Protein AF-A0A9D9CLN8-F1 (afdb_monomer_lite)

pLDDT: mean 80.8, std 20.3, range [22.86, 98.88]

Structure (mmCIF, N/CA/C/O backbone):
data_AF-A0A9D9CLN8-F1
#
_entry.id   AF-A0A9D9CLN8-F1
#
loop_
_atom_site.group_PDB
_atom_site.id
_atom_site.type_symbol
_atom_site.label_atom_id
_atom_site.label_alt_id
_atom_site.label_comp_id
_atom_site.label_asym_id
_atom_site.label_entity_id
_atom_site.label_seq_id
_atom_site.pdbx_PDB_ins_code
_atom_site.Cartn_x
_atom_site.Cartn_y
_atom_site.Cartn_z
_atom_site.occupancy
_atom_site.B_iso_or_equiv
_atom_site.auth_seq_id
_atom_site.auth_comp_id
_atom_site.auth_asym_id
_atom_site.auth_atom_id
_atom_site.pdbx_PDB_model_num
ATOM 1 N N . MET A 1 1 ? -18.831 -68.747 -17.736 1.00 33.06 1 MET A N 1
ATOM 2 C CA . MET A 1 1 ? -17.401 -68.556 -17.409 1.00 33.06 1 MET A CA 1
ATOM 3 C C . MET A 1 1 ? -17.123 -67.061 -17.407 1.00 33.06 1 MET A C 1
ATOM 5 O O . MET A 1 1 ? -17.499 -66.417 -18.375 1.00 33.06 1 MET A O 1
ATOM 9 N N . ASN A 1 2 ? -16.563 -66.554 -16.306 1.00 37.12 2 ASN A N 1
ATOM 10 C CA . ASN A 1 2 ? -15.906 -65.253 -16.075 1.00 37.12 2 ASN A CA 1
ATOM 11 C C . ASN A 1 2 ? -16.204 -64.160 -17.132 1.00 37.12 2 ASN A C 1
ATOM 13 O O . ASN A 1 2 ? -15.528 -64.079 -18.150 1.00 37.12 2 ASN A O 1
ATOM 17 N N . ASN A 1 3 ? -17.325 -63.445 -17.012 1.00 31.42 3 ASN A N 1
ATOM 18 C CA . ASN A 1 3 ? -17.490 -62.174 -16.275 1.00 31.42 3 ASN A CA 1
ATOM 19 C C . ASN A 1 3 ? -16.620 -61.030 -16.844 1.00 31.42 3 ASN A C 1
ATOM 21 O O . ASN A 1 3 ? -15.410 -61.078 -16.670 1.00 31.42 3 ASN A O 1
ATOM 25 N N . PHE A 1 4 ? -17.110 -60.059 -17.629 1.00 28.34 4 PHE A N 1
ATOM 26 C CA . PHE A 1 4 ? -18.235 -59.084 -17.549 1.00 28.34 4 PHE A CA 1
ATOM 27 C C . PHE A 1 4 ? -17.877 -57.681 -17.024 1.00 28.34 4 PHE A C 1
ATOM 29 O O . PHE A 1 4 ? -17.008 -57.492 -16.182 1.00 28.34 4 PHE A O 1
ATOM 36 N N . LEU A 1 5 ? -18.582 -56.697 -17.593 1.00 30.88 5 LEU A N 1
ATOM 37 C CA . LEU A 1 5 ? -18.352 -55.253 -17.513 1.00 30.88 5 LEU A CA 1
ATOM 38 C C . LEU A 1 5 ? -19.070 -54.535 -16.346 1.00 30.88 5 LEU A C 1
ATOM 40 O O . LEU A 1 5 ? -20.218 -54.840 -16.033 1.00 30.88 5 LEU A O 1
ATOM 44 N N . SER A 1 6 ? -18.473 -53.396 -15.960 1.00 28.83 6 SER A N 1
ATOM 45 C CA . SER A 1 6 ? -19.118 -52.096 -15.644 1.00 28.83 6 SER A CA 1
ATOM 46 C C . SER A 1 6 ? -19.529 -51.714 -14.203 1.00 28.83 6 SER A C 1
ATOM 48 O O . SER A 1 6 ? -20.026 -52.532 -13.441 1.00 28.83 6 SER A O 1
ATOM 50 N N . ARG A 1 7 ? -19.451 -50.382 -13.965 1.00 28.58 7 ARG A N 1
ATOM 51 C CA . ARG A 1 7 ? -20.122 -49.541 -12.933 1.00 28.58 7 ARG A CA 1
ATOM 52 C C . ARG A 1 7 ? -19.675 -49.715 -11.462 1.00 28.58 7 ARG A C 1
ATOM 54 O O . ARG A 1 7 ? -19.214 -50.778 -11.089 1.00 28.58 7 ARG A O 1
ATOM 61 N N . TRP A 1 8 ? -19.853 -48.739 -10.552 1.00 22.92 8 TRP A N 1
ATOM 62 C CA . TRP A 1 8 ? -19.712 -47.258 -10.600 1.00 22.92 8 TRP A CA 1
ATOM 63 C C . TRP A 1 8 ? -19.677 -46.722 -9.134 1.00 22.92 8 TRP A C 1
ATOM 65 O O . TRP A 1 8 ? -20.369 -47.284 -8.296 1.00 22.92 8 TRP A O 1
ATOM 75 N N . LEU A 1 9 ? -18.950 -45.622 -8.859 1.00 26.38 9 LEU A N 1
ATOM 76 C CA . LEU A 1 9 ? -18.976 -44.762 -7.638 1.00 26.38 9 LEU A CA 1
ATOM 77 C C . LEU A 1 9 ? -18.476 -45.245 -6.233 1.00 26.38 9 LEU A C 1
ATOM 79 O O . LEU A 1 9 ? -19.058 -46.114 -5.602 1.00 26.38 9 LEU A O 1
ATOM 83 N N . VAL A 1 10 ? -17.543 -44.433 -5.680 1.00 26.50 10 VAL A N 1
ATOM 84 C CA . VAL A 1 10 ? -17.602 -43.710 -4.365 1.00 26.50 10 VAL A CA 1
ATOM 85 C C . VAL A 1 10 ? -17.148 -44.364 -3.029 1.00 26.50 10 VAL A C 1
ATOM 87 O O . VAL A 1 10 ? -17.831 -45.212 -2.478 1.00 26.50 10 VAL A O 1
ATOM 90 N N . SER A 1 11 ? -16.123 -43.724 -2.408 1.00 23.53 11 SER A N 1
ATOM 91 C CA . SER A 1 11 ? -15.890 -43.532 -0.940 1.00 23.53 11 SER A CA 1
ATOM 92 C C . SER A 1 11 ? -15.492 -44.770 -0.085 1.00 23.53 11 SER A C 1
ATOM 94 O O . SER A 1 11 ? -16.080 -45.826 -0.234 1.00 23.53 11 SER A O 1
ATOM 96 N N . LYS A 1 12 ? -14.547 -44.737 0.884 1.00 24.41 12 LYS A N 1
ATOM 97 C CA . LYS A 1 12 ? -13.842 -43.636 1.598 1.00 24.41 12 LYS A CA 1
ATOM 98 C C . LYS A 1 12 ? -12.509 -44.113 2.244 1.00 24.41 12 LYS A C 1
ATOM 100 O O . LYS A 1 12 ? -12.398 -45.275 2.599 1.00 24.41 12 LYS A O 1
ATOM 105 N N . ALA A 1 13 ? -11.625 -43.153 2.552 1.00 22.86 13 ALA A N 1
ATOM 106 C CA . ALA A 1 13 ? -10.794 -43.053 3.777 1.00 22.86 13 ALA A CA 1
ATOM 107 C C . ALA A 1 13 ? -9.585 -44.000 4.101 1.00 22.86 13 ALA A C 1
ATOM 109 O O . ALA A 1 13 ? -9.766 -45.132 4.525 1.00 22.86 13 ALA A O 1
ATOM 110 N N . ILE A 1 14 ? -8.396 -43.360 4.194 1.00 23.66 14 ILE A N 1
ATOM 111 C CA . ILE A 1 14 ? -7.466 -43.321 5.369 1.00 23.66 14 ILE A CA 1
ATOM 112 C C . ILE A 1 14 ? -6.324 -44.380 5.546 1.00 23.66 14 ILE A C 1
ATOM 114 O O . ILE A 1 14 ? -6.579 -45.557 5.759 1.00 23.66 14 ILE A O 1
ATOM 118 N N . ASN A 1 15 ? -5.075 -43.858 5.665 1.00 23.31 15 ASN A N 1
ATOM 119 C CA . ASN A 1 15 ? -3.845 -44.394 6.330 1.00 23.31 15 ASN A CA 1
ATOM 120 C C . ASN A 1 15 ? -3.079 -45.606 5.706 1.00 23.31 15 ASN A C 1
ATOM 122 O O . ASN A 1 15 ? -3.702 -46.544 5.239 1.00 23.31 15 ASN A O 1
ATOM 126 N N . LEU A 1 16 ? -1.725 -45.715 5.705 1.00 23.11 16 LEU A N 1
ATOM 127 C CA . LEU A 1 16 ? -0.610 -44.880 6.235 1.00 23.11 16 LEU A CA 1
ATOM 128 C C . LEU A 1 16 ? 0.779 -45.279 5.624 1.00 23.11 16 LEU A C 1
ATOM 130 O O . LEU A 1 16 ? 0.944 -46.421 5.215 1.00 23.11 16 LEU A O 1
ATOM 134 N N . ARG A 1 17 ? 1.799 -44.401 5.762 1.00 25.66 17 ARG A N 1
ATOM 135 C CA . ARG A 1 17 ? 3.278 -44.590 5.578 1.00 25.66 17 ARG A CA 1
ATOM 136 C C . ARG A 1 17 ? 3.779 -44.741 4.123 1.00 25.66 17 ARG A C 1
ATOM 138 O O . ARG A 1 17 ? 3.348 -45.640 3.423 1.00 25.66 17 ARG A O 1
ATOM 145 N N . ILE A 1 18 ? 4.605 -43.850 3.550 1.00 24.05 18 ILE A N 1
ATOM 146 C CA . ILE A 1 18 ? 5.869 -43.171 3.957 1.00 24.05 18 ILE A CA 1
ATOM 147 C C . ILE A 1 18 ? 7.124 -44.042 3.767 1.00 24.05 18 ILE A C 1
ATOM 149 O O . ILE A 1 18 ? 7.389 -44.934 4.568 1.00 24.05 18 ILE A O 1
ATOM 153 N N . TRP A 1 19 ? 7.945 -43.642 2.792 1.00 24.20 19 TRP A N 1
ATOM 154 C CA . TRP A 1 19 ? 9.407 -43.519 2.895 1.00 24.20 19 TRP A CA 1
ATOM 155 C C . TRP A 1 19 ? 9.812 -42.186 2.247 1.00 24.20 19 TRP A C 1
ATOM 157 O O . TRP A 1 19 ? 9.083 -41.681 1.393 1.00 24.20 19 TRP A O 1
ATOM 167 N N . ALA A 1 20 ? 10.915 -41.581 2.691 1.00 24.14 20 ALA A N 1
ATOM 168 C CA . ALA A 1 20 ? 11.268 -40.200 2.358 1.00 24.14 20 ALA A CA 1
ATOM 169 C C . ALA A 1 20 ? 12.660 -40.078 1.725 1.00 24.14 20 ALA A C 1
ATOM 171 O O . ALA A 1 20 ? 13.578 -40.812 2.086 1.00 24.14 20 ALA A O 1
ATOM 172 N N . VAL A 1 21 ? 12.820 -39.081 0.853 1.00 25.17 21 VAL A N 1
ATOM 173 C CA . VAL A 1 21 ? 14.116 -38.500 0.482 1.00 25.17 21 VAL A CA 1
ATOM 174 C C . VAL A 1 21 ? 13.992 -36.993 0.672 1.00 25.17 21 VAL A C 1
ATOM 176 O O . VAL A 1 21 ? 13.176 -36.347 0.017 1.00 25.17 21 VAL A O 1
ATOM 179 N N . SER A 1 22 ? 14.764 -36.440 1.604 1.00 26.22 22 SER A N 1
ATOM 180 C CA . SER A 1 22 ? 14.750 -35.007 1.894 1.00 26.22 22 SER A CA 1
ATOM 181 C C . SER A 1 22 ? 15.539 -34.238 0.838 1.00 26.22 22 SER A C 1
ATOM 183 O O . SER A 1 22 ? 16.728 -34.491 0.657 1.00 26.22 22 SER A O 1
ATOM 185 N N . LEU A 1 23 ? 14.912 -33.236 0.223 1.00 26.94 23 LEU A N 1
ATOM 186 C CA . LEU A 1 23 ? 15.622 -32.120 -0.396 1.00 26.94 23 LEU A CA 1
ATOM 187 C C . LEU A 1 23 ? 15.247 -30.844 0.361 1.00 26.94 23 LEU A C 1
ATOM 189 O O . LEU A 1 23 ? 14.078 -30.632 0.683 1.00 26.94 23 LEU A O 1
ATOM 193 N N . CYS A 1 24 ? 16.240 -30.026 0.703 1.00 24.59 24 CYS A N 1
ATOM 194 C CA . CYS A 1 24 ? 16.043 -28.884 1.588 1.00 24.59 24 CYS A CA 1
ATOM 195 C C . CYS A 1 24 ? 15.228 -27.782 0.901 1.00 24.59 24 CYS A C 1
ATOM 197 O O . CYS A 1 24 ? 15.777 -26.981 0.146 1.00 24.59 24 CYS A O 1
ATOM 199 N N . ILE A 1 25 ? 13.934 -27.693 1.221 1.00 29.95 25 ILE A N 1
ATOM 200 C CA . ILE A 1 25 ? 13.166 -26.466 1.004 1.00 29.95 25 ILE A CA 1
ATOM 201 C C . ILE A 1 25 ? 13.734 -25.426 1.971 1.00 29.95 25 ILE A C 1
ATOM 203 O O . ILE A 1 25 ? 13.394 -25.407 3.154 1.00 29.95 25 ILE A O 1
ATOM 207 N N . GLY A 1 26 ? 14.632 -24.577 1.466 1.00 24.67 26 GLY A N 1
ATOM 208 C CA . GLY A 1 26 ? 14.982 -23.335 2.143 1.00 24.67 26 GLY A CA 1
ATOM 209 C C . GLY A 1 26 ? 13.697 -22.543 2.364 1.00 24.67 26 GLY A C 1
ATOM 210 O O . GLY A 1 26 ? 12.907 -22.378 1.435 1.00 24.67 26 GLY A O 1
ATOM 211 N N . SER A 1 27 ? 13.452 -22.120 3.601 1.00 23.98 27 SER A N 1
ATOM 212 C CA . SER A 1 27 ? 12.192 -21.500 3.997 1.00 23.98 27 SER A CA 1
ATOM 213 C C . SER A 1 27 ? 12.012 -20.153 3.302 1.00 23.98 27 SER A C 1
ATOM 215 O O . SER A 1 27 ? 12.505 -19.131 3.784 1.00 23.98 27 SER A O 1
ATOM 217 N N . ILE A 1 28 ? 11.288 -20.154 2.179 1.00 31.36 28 ILE A N 1
ATOM 218 C CA . ILE A 1 28 ? 10.730 -18.942 1.582 1.00 31.36 28 ILE A CA 1
ATOM 219 C C . ILE A 1 28 ? 9.778 -18.362 2.626 1.00 31.36 28 ILE A C 1
ATOM 221 O O . ILE A 1 28 ? 8.705 -18.912 2.874 1.00 31.36 28 ILE A O 1
ATOM 225 N N . GLY A 1 29 ? 10.218 -17.295 3.290 1.00 25.36 29 GLY A N 1
ATOM 226 C CA . GLY A 1 29 ? 9.421 -16.620 4.300 1.00 25.36 29 GLY A CA 1
ATOM 227 C C . GLY A 1 29 ? 8.135 -16.100 3.672 1.00 25.36 29 GLY A C 1
ATOM 228 O O . GLY A 1 29 ? 8.182 -15.291 2.746 1.00 25.36 29 GLY A O 1
ATOM 229 N N . LEU A 1 30 ? 6.993 -16.552 4.188 1.00 28.20 30 LEU A N 1
ATOM 230 C CA . LEU A 1 30 ? 5.719 -15.891 3.941 1.00 28.20 30 LEU A CA 1
ATOM 231 C C . LEU A 1 30 ? 5.838 -14.473 4.505 1.00 28.20 30 LEU A C 1
ATOM 233 O O . LEU A 1 30 ? 5.866 -14.292 5.720 1.00 28.20 30 LEU A O 1
ATOM 237 N N . LEU A 1 31 ? 5.956 -13.481 3.620 1.00 33.88 31 LEU A N 1
ATOM 238 C CA . LEU A 1 31 ? 5.944 -12.072 3.995 1.00 33.88 31 LEU A CA 1
ATOM 239 C C . LEU A 1 31 ? 4.564 -11.742 4.570 1.00 33.88 31 LEU A C 1
ATOM 241 O O . LEU A 1 31 ? 3.611 -11.515 3.826 1.00 33.88 31 LEU A O 1
ATOM 245 N N . SER A 1 32 ? 4.456 -11.752 5.899 1.00 38.44 32 SER A N 1
ATOM 246 C CA . SER A 1 32 ? 3.245 -11.352 6.605 1.00 38.44 32 SER A CA 1
ATOM 247 C C . SER A 1 32 ? 2.942 -9.889 6.297 1.00 38.44 32 SER A C 1
ATOM 249 O O . SER A 1 32 ? 3.705 -8.991 6.659 1.00 38.44 32 SER A O 1
ATOM 251 N N . ALA A 1 33 ? 1.817 -9.665 5.627 1.00 49.12 33 ALA A N 1
ATOM 252 C CA . ALA A 1 33 ? 1.210 -8.353 5.487 1.00 49.12 33 ALA A CA 1
ATOM 253 C C . ALA A 1 33 ? 0.881 -7.814 6.899 1.00 49.12 33 ALA A C 1
ATOM 255 O O . ALA A 1 33 ? 0.480 -8.593 7.767 1.00 49.12 33 ALA A O 1
ATOM 256 N N . GLN A 1 34 ? 1.114 -6.527 7.173 1.00 63.62 34 GLN A N 1
ATOM 257 C CA . GLN A 1 34 ? 0.982 -6.002 8.533 1.00 63.62 34 GLN A CA 1
ATOM 258 C C . GLN A 1 34 ? -0.494 -5.795 8.886 1.00 63.62 34 GLN A C 1
ATOM 260 O O . GLN A 1 34 ? -1.149 -4.892 8.377 1.00 63.62 34 GLN A O 1
ATOM 265 N N . GLU A 1 35 ? -1.024 -6.607 9.798 1.00 73.94 35 GLU A N 1
ATOM 266 C CA . GLU A 1 35 ? -2.395 -6.460 10.296 1.00 73.94 35 GLU A CA 1
ATOM 267 C C . GLU A 1 35 ? -2.472 -5.245 11.245 1.00 73.94 35 GLU A C 1
ATOM 269 O O . GLU A 1 35 ? -2.138 -5.336 12.427 1.00 73.94 35 GLU A O 1
ATOM 274 N N . TYR A 1 36 ? -2.868 -4.088 10.699 1.00 84.31 36 TYR A N 1
ATOM 275 C CA . TYR A 1 36 ? -3.127 -2.841 11.440 1.00 84.31 36 TYR A CA 1
ATOM 276 C C . TYR A 1 36 ? -4.446 -2.859 12.229 1.00 84.31 36 TYR A C 1
ATOM 278 O O . TYR A 1 36 ? -4.670 -2.002 13.066 1.00 84.31 36 TYR A O 1
ATOM 286 N N . CYS A 1 37 ? -5.347 -3.817 11.999 1.00 85.56 37 CYS A N 1
ATOM 287 C CA . CYS A 1 37 ? -6.514 -4.018 12.859 1.00 85.56 37 CYS A CA 1
ATOM 288 C C . CYS A 1 37 ? -6.660 -5.500 13.167 1.00 85.56 37 CYS A C 1
ATOM 290 O O . CYS A 1 37 ? -7.355 -6.231 12.465 1.00 85.56 37 CYS A O 1
ATOM 292 N N . LEU A 1 38 ? -6.002 -5.927 14.244 1.00 86.25 38 LEU A N 1
ATOM 293 C CA . LEU A 1 38 ? -6.093 -7.298 14.724 1.00 86.25 38 LEU A CA 1
ATOM 294 C C . LEU A 1 38 ? -7.551 -7.666 15.031 1.00 86.25 38 LEU A C 1
ATOM 296 O O . LEU A 1 38 ? -8.269 -6.932 15.721 1.00 86.25 38 LEU A O 1
ATOM 300 N N . THR A 1 39 ? -7.976 -8.829 14.548 1.00 81.00 39 THR A N 1
ATOM 301 C CA . THR A 1 39 ? -9.313 -9.397 14.825 1.00 81.00 39 THR A CA 1
ATOM 302 C C . THR A 1 39 ? -9.449 -9.993 16.233 1.00 81.00 39 THR A C 1
ATOM 304 O O . THR A 1 39 ? -10.561 -10.188 16.721 1.00 81.00 39 THR A O 1
ATOM 307 N N . LYS A 1 40 ? -8.327 -10.283 16.901 1.00 86.69 40 LYS A N 1
ATOM 308 C CA . LYS A 1 40 ? -8.239 -10.878 18.245 1.00 86.69 40 LYS A CA 1
ATOM 309 C C . LYS A 1 40 ? -6.872 -10.571 18.878 1.00 86.69 40 LYS A C 1
ATOM 311 O O . LYS A 1 40 ? -5.921 -10.328 18.131 1.00 86.69 40 LYS A O 1
ATOM 316 N N . PRO A 1 41 ? -6.720 -10.645 20.212 1.00 91.94 41 PRO A N 1
ATOM 317 C CA . PRO A 1 41 ? -5.407 -10.534 20.832 1.00 91.94 41 PRO A CA 1
ATOM 318 C C . PRO A 1 41 ? -4.495 -11.708 20.462 1.00 91.94 41 PRO A C 1
ATOM 320 O O . PRO A 1 41 ? -4.931 -12.828 20.186 1.00 91.94 41 PRO A O 1
ATOM 323 N N . PHE A 1 42 ? -3.196 -11.449 20.554 1.00 93.44 42 PHE A N 1
ATOM 324 C CA . PHE A 1 42 ? -2.137 -12.453 20.569 1.00 93.44 42 PHE A CA 1
ATOM 325 C C . PHE A 1 42 ? -1.246 -12.224 21.797 1.00 93.44 42 PHE A C 1
ATOM 327 O O . PHE A 1 42 ? -1.518 -11.346 22.617 1.00 93.44 42 PHE A O 1
ATOM 334 N N . GLY A 1 43 ? -0.178 -13.005 21.939 1.00 96.50 43 GLY A N 1
ATOM 335 C CA . GLY A 1 43 ? 0.754 -12.872 23.054 1.00 96.50 43 GLY A CA 1
ATOM 336 C C . GLY A 1 43 ? 0.189 -13.371 24.384 1.00 96.50 43 GLY A C 1
ATOM 337 O O . GLY A 1 43 ? -0.691 -14.228 24.410 1.00 96.50 43 GLY A O 1
ATOM 338 N N . TYR A 1 44 ? 0.685 -12.839 25.501 1.00 97.12 44 TYR A N 1
ATOM 339 C CA . TYR A 1 44 ? 0.230 -13.254 26.836 1.00 97.12 44 TYR A CA 1
ATOM 340 C C . TYR A 1 44 ? -1.255 -12.925 27.095 1.00 97.12 44 TYR A C 1
ATOM 342 O O . TYR A 1 44 ? -1.938 -13.687 27.767 1.00 97.12 44 TYR A O 1
ATOM 350 N N . GLY A 1 45 ? -1.793 -11.853 26.503 1.00 96.56 45 GLY A N 1
ATOM 351 C CA . GLY A 1 45 ? -3.221 -11.511 26.544 1.00 96.56 45 GLY A CA 1
ATOM 352 C C . GLY A 1 45 ? -4.120 -12.260 25.550 1.00 96.56 45 GLY A C 1
ATOM 353 O O . GLY A 1 45 ? -5.298 -11.924 25.454 1.00 96.56 45 GLY A O 1
ATOM 354 N N . ALA A 1 46 ? -3.618 -13.263 24.812 1.00 96.00 46 ALA A N 1
ATOM 355 C CA . ALA A 1 46 ? -4.366 -13.968 23.754 1.00 96.00 46 ALA A CA 1
ATOM 356 C C . ALA A 1 46 ? -5.687 -14.630 24.206 1.00 96.00 46 ALA A C 1
ATOM 358 O O . ALA A 1 46 ? -6.535 -14.941 23.373 1.00 96.00 46 ALA A O 1
ATOM 359 N N . SER A 1 47 ? -5.871 -14.844 25.511 1.00 96.12 47 SER A N 1
ATOM 360 C CA . SER A 1 47 ? -7.098 -15.397 26.101 1.00 96.12 47 SER A CA 1
ATOM 361 C C . SER A 1 47 ? -8.236 -14.374 26.259 1.00 96.12 47 SER A C 1
ATOM 363 O O . SER A 1 47 ? -9.329 -14.755 26.677 1.00 96.12 47 SER A O 1
ATOM 365 N N . ALA A 1 48 ? -8.009 -13.082 25.986 1.00 96.62 48 ALA A N 1
ATOM 366 C CA . ALA A 1 48 ? -9.039 -12.056 26.133 1.00 96.62 48 ALA A CA 1
ATOM 367 C C . ALA A 1 48 ? -10.061 -12.089 24.976 1.00 96.62 48 ALA A C 1
ATOM 369 O O . ALA A 1 48 ? -9.718 -12.086 23.797 1.00 96.62 48 ALA A O 1
ATOM 370 N N . THR A 1 49 ? -11.340 -12.081 25.337 1.00 95.50 49 THR A N 1
ATOM 371 C CA . THR A 1 49 ? -12.517 -12.049 24.446 1.00 95.50 49 THR A CA 1
ATOM 372 C C . THR A 1 49 ? -13.459 -10.876 24.756 1.00 95.50 49 THR A C 1
ATOM 374 O O . THR A 1 49 ? -14.311 -10.532 23.937 1.00 95.50 49 THR A O 1
ATOM 377 N N . GLY A 1 50 ? -13.290 -10.232 25.917 1.00 96.75 50 GLY A N 1
ATOM 378 C CA . GLY A 1 50 ? -14.033 -9.045 26.331 1.00 96.75 50 GLY A CA 1
ATOM 379 C C . GLY A 1 50 ? -15.531 -9.313 26.447 1.00 96.75 50 GLY A C 1
ATOM 380 O O . GLY A 1 50 ? -15.965 -10.245 27.124 1.00 96.75 50 GLY A O 1
ATOM 381 N N . GLY A 1 51 ? -16.325 -8.487 25.770 1.00 92.62 51 GLY A N 1
ATOM 382 C CA . GLY A 1 51 ? -17.769 -8.659 25.633 1.00 92.62 51 GLY A CA 1
ATOM 383 C C . GLY A 1 51 ? -18.204 -9.740 24.644 1.00 92.62 51 GLY A C 1
ATOM 384 O O . GLY A 1 51 ? -19.376 -10.117 24.653 1.00 92.62 51 GLY A O 1
ATOM 385 N N . GLY A 1 52 ? -17.298 -10.225 23.787 1.00 88.19 52 GLY A N 1
ATOM 386 C CA . GLY A 1 52 ? -17.655 -11.033 22.621 1.00 88.19 52 GLY A CA 1
ATOM 387 C C . GLY A 1 52 ? -18.712 -10.339 21.753 1.00 88.19 52 GLY A C 1
ATOM 388 O O . GLY A 1 52 ? -18.680 -9.126 21.570 1.00 88.19 52 GLY A O 1
ATOM 389 N N . ASN A 1 53 ? -19.688 -11.110 21.273 1.00 82.75 53 ASN A N 1
ATOM 390 C CA . ASN A 1 53 ? -20.742 -10.643 20.364 1.00 82.75 53 ASN A CA 1
ATOM 391 C C . ASN A 1 53 ? -21.959 -10.040 21.107 1.00 82.75 53 ASN A C 1
ATOM 393 O O . ASN A 1 53 ? -23.096 -10.188 20.655 1.00 82.75 53 ASN A O 1
ATOM 397 N N . ALA A 1 54 ? -21.761 -9.437 22.283 1.00 89.12 54 ALA A N 1
ATOM 398 C CA . ALA A 1 54 ? -22.838 -8.746 22.993 1.00 89.12 54 ALA A CA 1
ATOM 399 C C . ALA A 1 54 ? -23.228 -7.458 22.247 1.00 89.12 54 ALA A C 1
ATOM 401 O O . ALA A 1 54 ? -22.355 -6.722 21.796 1.00 89.12 54 ALA A O 1
ATOM 402 N N . THR A 1 55 ? -24.527 -7.165 22.134 1.00 87.56 55 THR A N 1
ATOM 403 C CA . THR A 1 55 ? -25.013 -5.949 21.460 1.00 87.56 55 THR A CA 1
ATOM 404 C C . THR A 1 55 ? -24.415 -4.688 22.106 1.00 87.56 55 THR A C 1
ATOM 406 O O . THR A 1 55 ? -24.473 -4.574 23.337 1.00 87.56 55 THR A O 1
ATOM 409 N N . PRO A 1 56 ? -23.869 -3.739 21.321 1.00 94.06 56 PRO A N 1
ATOM 410 C CA . PRO A 1 56 ? -23.325 -2.492 21.844 1.00 94.06 56 PRO A CA 1
ATOM 411 C C . PRO A 1 56 ? -24.297 -1.706 22.726 1.00 94.06 56 PRO A C 1
ATOM 413 O O . PRO A 1 56 ? -25.458 -1.491 22.381 1.00 94.06 56 PRO A O 1
ATOM 416 N N . THR A 1 57 ? -23.791 -1.220 23.857 1.00 98.25 57 THR A N 1
ATOM 417 C CA . THR A 1 57 ? -24.382 -0.103 24.600 1.00 98.25 57 THR A CA 1
ATOM 418 C C . THR A 1 57 ? -23.643 1.170 24.199 1.00 98.25 57 THR A C 1
ATOM 420 O O . THR A 1 57 ? -22.464 1.319 24.522 1.00 98.25 57 THR A O 1
ATOM 423 N N . LEU A 1 58 ? -24.323 2.070 23.490 1.00 97.81 58 LEU A N 1
ATOM 424 C CA . LEU A 1 58 ? -23.813 3.411 23.190 1.00 97.81 58 LEU A CA 1
ATOM 425 C C . LEU A 1 58 ? -23.879 4.280 24.455 1.00 97.81 58 LEU A C 1
ATOM 427 O O . LEU A 1 58 ? -24.831 4.139 25.225 1.00 97.81 58 LEU A O 1
ATOM 431 N N . VAL A 1 59 ? -22.875 5.132 24.682 1.00 98.44 59 VAL A N 1
ATOM 432 C CA . VAL A 1 59 ? -22.795 6.041 25.843 1.00 98.44 59 VAL A CA 1
ATOM 433 C C . VAL A 1 59 ? -22.143 7.375 25.458 1.00 98.44 59 VAL A C 1
ATOM 435 O O . VAL A 1 59 ? -21.095 7.378 24.805 1.00 98.44 59 VAL A O 1
ATOM 438 N N . ASP A 1 60 ? -22.708 8.502 25.899 1.00 97.75 60 ASP A N 1
ATOM 439 C CA . ASP A 1 60 ? -22.111 9.841 25.719 1.00 97.75 60 ASP A CA 1
ATOM 440 C C . ASP A 1 60 ? -21.936 10.646 27.022 1.00 97.75 60 ASP A C 1
ATOM 442 O O . ASP A 1 60 ? -21.344 11.728 27.008 1.00 97.75 60 ASP A O 1
ATOM 446 N N . THR A 1 61 ? -22.307 10.073 28.176 1.00 98.19 61 THR A N 1
ATOM 447 C CA . THR A 1 61 ? -22.071 10.672 29.505 1.00 98.19 61 THR A CA 1
ATOM 448 C C . THR A 1 61 ? -21.276 9.786 30.477 1.00 98.19 61 THR A C 1
ATOM 450 O O . THR A 1 61 ? -21.282 8.556 30.400 1.00 98.19 61 THR A O 1
ATOM 453 N N . GLU A 1 62 ? -20.639 10.413 31.480 1.00 97.94 62 GLU A N 1
ATOM 454 C CA . GLU A 1 62 ? -19.965 9.737 32.609 1.00 97.94 62 GLU A CA 1
ATOM 455 C C . GLU A 1 62 ? -20.909 8.775 33.356 1.00 97.94 62 GLU A C 1
ATOM 457 O O . GLU A 1 62 ? -20.508 7.676 33.750 1.00 97.94 62 GLU A O 1
ATOM 462 N N . SER A 1 63 ? -22.179 9.166 33.521 1.00 97.88 63 SER A N 1
ATOM 463 C CA . SER A 1 63 ? -23.186 8.369 34.229 1.00 97.88 63 SER A CA 1
ATOM 464 C C . SER A 1 63 ? -23.570 7.107 33.455 1.00 97.88 63 SER A C 1
ATOM 466 O O . SER A 1 63 ? -23.624 6.021 34.040 1.00 97.88 63 SER A O 1
ATOM 468 N N . GLU A 1 64 ? -23.772 7.213 32.141 1.00 98.50 64 GLU A N 1
ATOM 469 C CA . GLU A 1 64 ? -24.056 6.065 31.278 1.00 98.50 64 GLU A CA 1
ATOM 470 C C . GLU A 1 64 ? -22.860 5.125 31.163 1.00 98.50 64 GLU A C 1
ATOM 472 O O . GLU A 1 64 ? -23.032 3.916 31.312 1.00 98.50 64 GLU A O 1
ATOM 477 N N . LEU A 1 65 ? -21.652 5.661 30.959 1.00 98.50 65 LEU A N 1
ATOM 478 C CA . LEU A 1 65 ? -20.419 4.875 30.886 1.00 98.50 65 LEU A CA 1
ATOM 479 C C . LEU A 1 65 ? -20.184 4.089 32.182 1.00 98.50 65 LEU A C 1
ATOM 481 O O . LEU A 1 65 ? -19.952 2.880 32.129 1.00 98.50 65 LEU A O 1
ATOM 485 N N . THR A 1 66 ? -20.329 4.739 33.340 1.00 97.19 66 THR A N 1
ATOM 486 C CA . THR A 1 66 ? -20.247 4.075 34.653 1.00 97.19 66 THR A CA 1
ATOM 487 C C . THR A 1 66 ? -21.315 2.983 34.776 1.00 97.19 66 THR A C 1
ATOM 489 O O . THR A 1 66 ? -20.993 1.827 35.049 1.00 97.19 66 THR A O 1
ATOM 492 N N . THR A 1 67 ? -22.576 3.305 34.470 1.00 97.69 67 THR A N 1
ATOM 493 C CA . THR A 1 67 ? -23.704 2.356 34.522 1.00 97.69 67 THR A CA 1
ATOM 494 C C . THR A 1 67 ? -23.526 1.177 33.557 1.00 97.69 67 THR A C 1
ATOM 496 O O . THR A 1 67 ? -23.966 0.063 33.840 1.00 97.69 67 THR A O 1
ATOM 499 N N . ALA A 1 68 ? -22.892 1.388 32.403 1.00 98.00 68 ALA A N 1
ATOM 500 C CA . ALA A 1 68 ? -22.596 0.341 31.436 1.00 98.00 68 ALA A CA 1
ATOM 501 C C . ALA A 1 68 ? -21.474 -0.579 31.936 1.00 98.00 68 ALA A C 1
ATOM 503 O O . ALA A 1 68 ? -21.633 -1.797 31.874 1.00 98.00 68 ALA A O 1
ATOM 504 N N . LEU A 1 69 ? -20.390 -0.017 32.482 1.00 97.00 69 LEU A N 1
ATOM 505 C CA . LEU A 1 69 ? -19.246 -0.755 33.037 1.00 97.00 69 LEU A CA 1
ATOM 506 C C . LEU A 1 69 ? -19.603 -1.557 34.302 1.00 97.00 69 LEU A C 1
ATOM 508 O O . LEU A 1 69 ? -19.054 -2.638 34.516 1.00 97.00 69 LEU A O 1
ATOM 512 N N . GLU A 1 70 ? -20.537 -1.072 35.125 1.00 94.25 70 GLU A N 1
ATOM 513 C CA . GLU A 1 70 ? -20.957 -1.744 36.364 1.00 94.25 70 GLU A CA 1
ATOM 514 C C . GLU A 1 70 ? -21.979 -2.883 36.169 1.00 94.25 70 GLU A C 1
ATOM 516 O O . GLU A 1 70 ? -22.223 -3.643 37.108 1.00 94.25 70 GLU A O 1
ATOM 521 N N . LYS A 1 71 ? -22.544 -3.092 34.970 1.00 94.31 71 LYS A N 1
ATOM 522 C CA . LYS A 1 71 ? -23.442 -4.239 34.699 1.00 94.31 71 LYS A CA 1
ATOM 523 C C . LYS A 1 71 ? -22.716 -5.593 34.819 1.00 94.31 71 LYS A C 1
ATOM 525 O O . LYS A 1 71 ? -21.503 -5.694 34.656 1.00 94.31 71 LYS A O 1
ATOM 530 N N . SER A 1 72 ? -23.481 -6.662 35.052 1.00 93.75 72 SER A N 1
ATOM 531 C CA . SER A 1 72 ? -23.017 -8.061 35.042 1.00 93.75 72 SER A CA 1
ATOM 532 C C . SER A 1 72 ? -23.324 -8.765 33.704 1.00 93.75 72 SER A C 1
ATOM 534 O O . SER A 1 72 ? -23.997 -8.206 32.840 1.00 93.75 72 SER A O 1
ATOM 536 N N . GLY A 1 73 ? -22.759 -9.958 33.468 1.00 94.19 73 GLY A N 1
ATOM 537 C CA . GLY A 1 73 ? -22.804 -10.658 32.165 1.00 94.19 73 GLY A CA 1
ATOM 538 C C . GLY A 1 73 ? -21.624 -10.288 31.255 1.00 94.19 73 GLY A C 1
ATOM 539 O O . GLY A 1 73 ? -20.558 -9.967 31.783 1.00 94.19 73 GLY A O 1
ATOM 540 N N . SER A 1 74 ? -21.826 -10.258 29.933 1.00 96.31 74 SER A N 1
ATOM 541 C CA . SER A 1 74 ? -20.862 -9.737 28.941 1.00 96.31 74 SER A CA 1
ATOM 542 C C . SER A 1 74 ? -21.328 -8.394 28.358 1.00 96.31 74 SER A C 1
ATOM 544 O O . SER A 1 74 ? -22.533 -8.175 28.235 1.00 96.31 74 SER A O 1
ATOM 546 N N . ARG A 1 75 ? -20.400 -7.491 28.008 1.00 97.56 75 ARG A N 1
ATOM 547 C CA . ARG A 1 7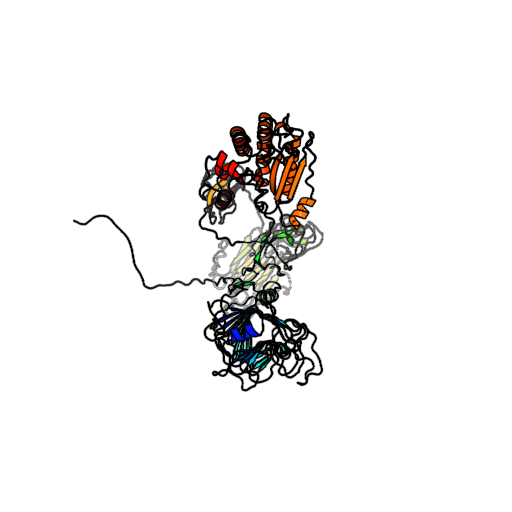5 ? -20.687 -6.111 27.546 1.00 97.56 75 ARG A CA 1
ATOM 548 C C . ARG A 1 75 ? -19.848 -5.699 26.339 1.00 97.56 75 ARG A C 1
ATOM 550 O O . ARG A 1 75 ? -18.628 -5.760 26.427 1.00 97.56 75 ARG A O 1
ATOM 557 N N . VAL A 1 76 ? -20.466 -5.139 25.301 1.00 97.62 76 VAL A N 1
ATOM 558 C CA . VAL A 1 76 ? -19.788 -4.194 24.394 1.00 97.62 76 VAL A CA 1
ATOM 559 C C . VAL A 1 76 ? -20.305 -2.794 24.722 1.00 97.62 76 VAL A C 1
ATOM 561 O O . VAL A 1 76 ? -21.511 -2.600 24.870 1.00 97.62 76 VAL A O 1
ATOM 564 N N . ILE A 1 77 ? -19.400 -1.835 24.899 1.00 98.75 77 ILE A N 1
ATOM 565 C CA . ILE A 1 77 ? -19.695 -0.445 25.269 1.00 98.75 77 ILE A CA 1
ATOM 566 C C . ILE A 1 77 ? -18.976 0.450 24.265 1.00 98.75 77 ILE A C 1
ATOM 568 O O . ILE A 1 77 ? -17.781 0.253 24.048 1.00 98.75 77 ILE A O 1
ATOM 572 N N . ILE A 1 78 ? -19.673 1.413 23.662 1.00 98.25 78 ILE A N 1
ATOM 573 C CA . ILE A 1 78 ? -19.098 2.311 22.652 1.00 98.25 78 ILE A CA 1
ATOM 574 C C . ILE A 1 78 ? -19.333 3.759 23.067 1.00 98.25 78 ILE A C 1
ATOM 576 O O . ILE A 1 78 ? -20.471 4.208 23.181 1.00 98.25 78 ILE A O 1
ATOM 580 N N . ILE A 1 79 ? -18.237 4.482 23.281 1.00 98.75 79 ILE A N 1
ATOM 581 C CA . ILE A 1 79 ? -18.230 5.914 23.582 1.00 98.75 79 ILE A CA 1
ATOM 582 C C . ILE A 1 79 ? -18.560 6.681 22.293 1.00 98.75 79 ILE A C 1
ATOM 584 O O . ILE A 1 79 ? -17.783 6.645 21.332 1.00 98.75 79 ILE A O 1
ATOM 588 N N . THR A 1 80 ? -19.714 7.351 22.263 1.00 97.50 80 THR A N 1
ATOM 589 C CA . THR A 1 80 ? -20.236 8.051 21.077 1.00 97.50 80 THR A CA 1
ATOM 590 C C . THR A 1 80 ? -19.945 9.550 21.053 1.00 97.50 80 THR A C 1
ATOM 592 O O . THR A 1 80 ? -19.921 10.132 19.967 1.00 97.50 80 THR A O 1
ATOM 595 N N . ASP A 1 81 ? -19.632 10.172 22.193 1.00 98.00 81 ASP A N 1
ATOM 596 C CA . ASP A 1 81 ? -19.043 11.518 22.244 1.00 98.00 81 ASP A CA 1
ATOM 597 C C . ASP A 1 81 ? -17.959 11.657 23.333 1.00 98.00 81 ASP A C 1
ATOM 599 O O . ASP A 1 81 ? -17.656 10.707 24.049 1.00 98.00 81 ASP A O 1
ATOM 603 N N . ASN A 1 82 ? -17.312 12.821 23.423 1.00 98.56 82 ASN A N 1
ATOM 604 C CA . ASN A 1 82 ? -16.241 13.098 24.379 1.00 98.56 82 ASN A CA 1
ATOM 605 C C . ASN A 1 82 ? -16.766 13.166 25.821 1.00 98.56 82 ASN A C 1
ATOM 607 O O . ASN A 1 82 ? -17.308 14.186 26.250 1.00 98.56 82 ASN A O 1
ATOM 611 N N . ILE A 1 83 ? -16.522 12.114 26.599 1.00 98.69 83 ILE A N 1
ATOM 612 C CA . ILE A 1 83 ? -16.921 12.041 28.006 1.00 98.69 83 ILE A CA 1
ATOM 613 C C . ILE A 1 83 ? -15.835 12.675 28.875 1.00 98.69 83 ILE A C 1
ATOM 615 O O . ILE A 1 83 ? -14.711 12.178 28.958 1.00 98.69 83 ILE A O 1
ATOM 619 N N . THR A 1 84 ? -16.186 13.753 29.575 1.00 98.44 84 THR A N 1
ATOM 620 C CA . THR A 1 84 ? -15.379 14.262 30.693 1.00 98.44 84 THR A CA 1
ATOM 621 C C . THR A 1 84 ? -15.835 13.584 31.980 1.00 98.44 84 THR A C 1
ATOM 623 O O . THR A 1 84 ? -17.033 13.568 32.254 1.00 98.44 84 THR A O 1
ATOM 626 N N . VAL A 1 85 ? -14.900 13.031 32.755 1.00 96.81 85 VAL A N 1
ATOM 627 C CA . VAL A 1 85 ? -15.173 12.395 34.053 1.00 96.81 85 VAL A CA 1
ATOM 628 C C . VAL A 1 85 ? -14.713 13.277 35.211 1.00 96.81 85 VAL A C 1
ATOM 630 O O . VAL A 1 85 ? -13.688 13.959 35.137 1.00 96.81 85 VAL A O 1
ATOM 633 N N . SER A 1 86 ? -15.485 13.254 36.291 1.00 90.25 86 SER A N 1
ATOM 634 C CA . SER A 1 86 ? -15.267 14.015 37.523 1.00 90.25 86 SER A CA 1
ATOM 635 C C . SER A 1 86 ? -14.101 13.490 38.368 1.00 90.25 86 SER A C 1
ATOM 637 O O . SER A 1 86 ? -13.463 14.250 39.098 1.00 90.25 86 SER A O 1
ATOM 639 N N . SER A 1 87 ? -13.841 12.182 38.293 1.00 93.69 87 SER A N 1
ATOM 640 C CA . SER A 1 87 ? -12.789 11.472 39.027 1.00 93.69 87 SER A CA 1
ATOM 641 C C . SER A 1 87 ? -12.539 10.084 38.420 1.00 93.69 87 SER A C 1
ATOM 643 O O . SER A 1 87 ? -13.260 9.648 37.524 1.00 93.69 87 SER A O 1
ATOM 645 N N . GLN A 1 88 ? -11.514 9.371 38.897 1.00 95.25 88 GLN A N 1
ATOM 646 C CA . GLN A 1 88 ? -11.185 8.031 38.401 1.00 95.25 88 GLN A CA 1
ATOM 647 C C . GLN A 1 88 ? -12.295 7.005 38.718 1.00 95.25 88 GLN A C 1
ATOM 649 O O . GLN A 1 88 ? -12.468 6.596 39.871 1.00 95.25 88 GLN A O 1
ATOM 654 N N . MET A 1 89 ? -12.989 6.520 37.684 1.00 96.12 89 MET A N 1
ATOM 655 C CA . MET A 1 89 ? -14.014 5.470 37.781 1.00 96.12 89 MET A CA 1
ATOM 656 C C . MET A 1 89 ? -13.414 4.141 38.272 1.00 96.12 89 MET A C 1
ATOM 658 O O . MET A 1 89 ? -12.324 3.757 37.844 1.00 96.12 89 MET A O 1
ATOM 662 N N . SER A 1 90 ? -14.130 3.387 39.116 1.00 95.19 90 SER A N 1
ATOM 663 C CA . SER A 1 90 ? -13.664 2.089 39.639 1.00 95.19 90 SER A CA 1
ATOM 664 C C . SER A 1 90 ? -14.484 0.916 39.093 1.00 95.19 90 SER A C 1
ATOM 666 O O . SER A 1 90 ? -15.503 0.534 39.665 1.00 95.19 90 SER A O 1
ATOM 668 N N . VAL A 1 91 ? -14.002 0.310 38.007 1.00 97.19 91 VAL A N 1
ATOM 669 C CA . VAL A 1 91 ? -14.658 -0.822 37.335 1.00 97.19 91 VAL A CA 1
ATOM 670 C C . VAL A 1 91 ? -14.319 -2.125 38.058 1.00 97.19 91 VAL A C 1
ATOM 672 O O . VAL A 1 91 ? -13.146 -2.438 38.260 1.00 97.19 91 VAL A O 1
ATOM 675 N N . LYS A 1 92 ? -15.342 -2.889 38.456 1.00 96.38 92 LYS A N 1
ATOM 676 C CA . LYS A 1 92 ? -15.201 -4.121 39.266 1.00 96.38 92 LYS A CA 1
ATOM 677 C C . LYS A 1 92 ? -15.799 -5.373 38.614 1.00 96.38 92 LYS A C 1
ATOM 679 O O . LYS A 1 92 ? -15.710 -6.454 39.186 1.00 96.38 92 LYS A O 1
ATOM 684 N N . ASN A 1 93 ? -16.390 -5.235 37.426 1.00 95.38 93 ASN A N 1
ATOM 685 C CA . ASN A 1 93 ? -16.925 -6.337 36.631 1.00 95.38 93 ASN A CA 1
ATOM 686 C C . ASN A 1 93 ? -16.091 -6.501 35.350 1.00 95.38 93 ASN A C 1
ATOM 688 O O . ASN A 1 93 ? -15.900 -5.543 34.607 1.00 95.38 93 ASN A O 1
ATOM 692 N N . GLY A 1 94 ? -15.586 -7.717 35.108 1.00 95.19 94 GLY A N 1
ATOM 693 C CA . GLY A 1 94 ? -14.799 -8.077 33.917 1.00 95.19 94 GLY A CA 1
ATOM 694 C C . GLY A 1 94 ? -15.662 -8.273 32.664 1.00 95.19 94 GLY A C 1
ATOM 695 O O . GLY A 1 94 ? -16.703 -7.638 32.548 1.00 95.19 94 GLY A O 1
ATOM 696 N N . ASN A 1 95 ? -15.290 -9.179 31.753 1.00 97.50 95 ASN A N 1
ATOM 697 C CA . ASN A 1 95 ? -16.103 -9.581 30.583 1.00 97.50 95 ASN A CA 1
ATOM 698 C C . ASN A 1 95 ? -16.676 -8.396 29.772 1.00 97.50 95 ASN A C 1
ATOM 700 O O . ASN A 1 95 ? -17.876 -8.350 29.478 1.00 97.50 95 ASN A O 1
ATOM 704 N N . PHE A 1 96 ? -15.846 -7.400 29.454 1.00 98.44 96 PHE A N 1
ATOM 705 C CA . PHE A 1 96 ? -16.277 -6.240 28.671 1.00 98.44 96 PHE A CA 1
ATOM 706 C C . PHE A 1 96 ? -15.299 -5.874 27.557 1.00 98.44 96 PHE A C 1
ATOM 708 O O . PHE A 1 96 ? -14.092 -6.067 27.686 1.00 98.44 96 PHE A O 1
ATOM 715 N N . THR A 1 97 ? -15.852 -5.332 26.476 1.00 98.56 97 THR A N 1
ATOM 716 C CA . THR A 1 97 ? -15.145 -4.613 25.418 1.00 98.56 97 THR A CA 1
ATOM 717 C C . THR A 1 97 ? -15.567 -3.151 25.504 1.00 98.56 97 THR A C 1
ATOM 719 O O . THR A 1 97 ? -16.748 -2.851 25.327 1.00 98.56 97 THR A O 1
ATOM 722 N N . LEU A 1 98 ? -14.629 -2.248 25.784 1.00 98.75 98 LEU A N 1
ATOM 723 C CA . LEU A 1 98 ? -14.837 -0.803 25.699 1.00 98.75 98 LEU A CA 1
ATOM 724 C C . LEU A 1 98 ? -14.219 -0.281 24.402 1.00 98.75 98 LEU A C 1
ATOM 726 O O . LEU A 1 98 ? -13.036 -0.506 24.154 1.00 98.75 98 LEU A O 1
ATOM 730 N N . LEU A 1 99 ? -15.016 0.416 23.602 1.00 98.38 99 LEU A N 1
ATOM 731 C CA . LEU A 1 99 ? -14.618 1.060 22.356 1.00 98.38 99 LEU A CA 1
ATOM 732 C C . LEU A 1 99 ? -14.934 2.557 22.410 1.00 98.38 99 LEU A C 1
ATOM 734 O O . LEU A 1 99 ? -15.764 2.997 23.208 1.00 98.38 99 LEU A O 1
ATOM 738 N N . ALA A 1 100 ? -14.341 3.326 21.503 1.00 98.19 100 ALA A N 1
ATOM 739 C CA . ALA A 1 100 ? -14.789 4.676 21.186 1.00 98.19 100 ALA A CA 1
ATOM 740 C C . ALA A 1 100 ? -14.916 4.856 19.667 1.00 98.19 100 ALA A C 1
ATOM 742 O O . ALA A 1 100 ? -14.140 4.276 18.898 1.00 98.19 100 ALA A O 1
ATOM 743 N N . LEU A 1 101 ? -15.896 5.658 19.239 1.00 94.88 101 LEU A N 1
ATOM 744 C CA . LEU A 1 101 ? -15.984 6.106 17.847 1.00 94.88 101 LEU A CA 1
ATOM 745 C C . LEU A 1 101 ? -14.741 6.950 17.476 1.00 94.88 101 LEU A C 1
ATOM 747 O O . LEU A 1 101 ? -14.100 7.518 18.368 1.00 94.88 101 LEU A O 1
ATOM 751 N N . PRO A 1 102 ? -14.388 7.074 16.182 1.00 94.31 102 PRO A N 1
ATOM 752 C CA . PRO A 1 102 ? -13.172 7.764 15.748 1.00 94.31 102 PRO A CA 1
ATOM 753 C C . PRO A 1 102 ? -12.994 9.162 16.354 1.00 94.31 102 PRO A C 1
ATOM 755 O O . PRO A 1 102 ? -13.879 10.017 16.280 1.00 94.31 102 PRO A O 1
ATOM 758 N N . GLY A 1 103 ? -11.825 9.388 16.960 1.00 92.25 103 GLY A N 1
ATOM 759 C CA . GLY A 1 103 ? -11.446 10.657 17.587 1.00 92.25 103 GLY A CA 1
ATOM 760 C C . GLY A 1 103 ? -12.130 10.984 18.922 1.00 92.25 103 GLY A C 1
ATOM 761 O O . GLY A 1 103 ? -11.880 12.069 19.456 1.00 92.25 103 GLY A O 1
ATOM 762 N N . LYS A 1 104 ? -12.975 10.097 19.471 1.00 98.00 104 LYS A N 1
ATOM 763 C CA . LYS A 1 104 ? -13.657 10.327 20.755 1.00 98.00 104 LYS A CA 1
ATOM 764 C C . LYS A 1 104 ? -12.760 10.027 21.958 1.00 98.00 104 LYS A C 1
ATOM 766 O O . LYS A 1 104 ? -11.898 9.147 21.928 1.00 98.00 104 LYS A O 1
ATOM 771 N N . ARG A 1 105 ? -12.961 10.798 23.028 1.00 98.50 105 ARG A N 1
ATOM 772 C CA . ARG A 1 105 ? -12.069 10.866 24.193 1.00 98.50 105 ARG A CA 1
ATOM 773 C C . ARG A 1 105 ? -12.784 10.542 25.499 1.00 98.50 105 ARG A C 1
ATOM 775 O O . ARG A 1 105 ? -13.911 10.980 25.715 1.00 98.50 105 ARG A O 1
ATOM 782 N N . LEU A 1 106 ? -12.069 9.882 26.407 1.00 98.62 106 LEU A N 1
ATOM 783 C CA . LEU A 1 106 ? -12.291 10.017 27.843 1.00 98.62 106 LEU A CA 1
ATOM 784 C C . LEU A 1 106 ? -11.335 11.086 28.374 1.00 98.62 106 LEU A C 1
ATOM 786 O O . LEU A 1 106 ? -10.129 11.013 28.133 1.00 98.62 106 LEU A O 1
ATOM 790 N N . ILE A 1 107 ? -11.864 12.077 29.083 1.00 98.69 107 ILE A N 1
ATOM 791 C CA . ILE A 1 107 ? -11.127 13.271 29.505 1.00 98.69 107 ILE A CA 1
ATOM 792 C C . ILE A 1 107 ? -11.230 13.422 31.024 1.00 98.69 107 ILE A C 1
ATOM 794 O O . ILE A 1 107 ? -12.325 13.369 31.579 1.00 98.69 107 ILE A O 1
ATOM 798 N N . ASN A 1 108 ? -10.117 13.690 31.704 1.00 97.75 108 ASN A N 1
ATOM 799 C CA . ASN A 1 108 ? -10.145 14.255 33.052 1.00 97.75 108 ASN A CA 1
ATOM 800 C C . ASN A 1 108 ? -9.076 15.346 33.186 1.00 97.75 108 ASN A C 1
ATOM 802 O O . ASN A 1 108 ? -7.880 15.076 33.100 1.00 97.75 108 ASN A O 1
ATOM 806 N N . LEU A 1 109 ? -9.507 16.587 33.421 1.00 95.12 109 LEU A N 1
ATOM 807 C CA . LEU A 1 109 ? -8.621 17.745 33.591 1.00 95.12 109 LEU A CA 1
ATOM 808 C C . LEU A 1 109 ? -8.384 18.107 35.071 1.00 95.12 109 LEU A C 1
ATOM 810 O O . LEU A 1 109 ? -7.751 19.121 35.374 1.00 95.12 109 LEU A O 1
ATOM 814 N N . THR A 1 110 ? -8.856 17.274 35.998 1.00 93.69 110 THR A N 1
ATOM 815 C CA . THR A 1 110 ? -8.656 17.442 37.438 1.00 93.69 110 THR A CA 1
ATOM 816 C C . THR A 1 110 ? -7.244 17.032 37.831 1.00 93.69 110 THR A C 1
ATOM 818 O O . THR A 1 110 ? -6.794 15.924 37.550 1.00 93.69 110 THR A O 1
ATOM 821 N N . GLN A 1 111 ? -6.541 17.931 38.518 1.00 89.69 111 GLN A N 1
ATOM 822 C CA . GLN A 1 111 ? -5.110 17.805 38.796 1.00 89.69 111 GLN A CA 1
ATOM 823 C C . GLN A 1 111 ? -4.818 17.663 40.303 1.00 89.69 111 GLN A C 1
ATOM 825 O O . GLN A 1 111 ? -3.922 18.302 40.850 1.00 89.69 111 GLN A O 1
ATOM 830 N N . THR A 1 112 ? -5.613 16.835 40.989 1.00 91.00 112 THR A N 1
ATOM 831 C CA . THR A 1 112 ? -5.542 16.575 42.440 1.00 91.00 112 THR A CA 1
ATOM 832 C C . THR A 1 112 ? -5.402 15.079 42.742 1.00 91.00 112 THR A C 1
ATOM 834 O O . THR A 1 112 ? -5.784 14.243 41.921 1.00 91.00 112 THR A O 1
ATOM 837 N N . LYS A 1 113 ? -4.901 14.743 43.940 1.00 90.06 113 LYS A N 1
ATOM 838 C CA . LYS A 1 113 ? -4.669 13.367 44.418 1.00 90.06 113 LYS A CA 1
ATOM 839 C C . LYS A 1 113 ? -5.831 12.405 44.150 1.00 90.06 113 LYS A C 1
ATOM 841 O O . LYS A 1 113 ? -5.650 11.349 43.555 1.00 90.06 113 LYS A O 1
ATOM 846 N N . ASP A 1 114 ? -7.035 12.790 44.568 1.00 89.56 114 ASP A N 1
ATOM 847 C CA . ASP A 1 114 ? -8.217 11.926 44.488 1.00 89.56 114 ASP A CA 1
ATOM 848 C C . ASP A 1 114 ? -9.111 12.180 43.273 1.00 89.56 114 ASP A C 1
ATOM 850 O O . ASP A 1 114 ? -9.890 11.303 42.902 1.00 89.56 114 ASP A O 1
ATOM 854 N N . GLY A 1 115 ? -8.997 13.356 42.650 1.00 92.81 115 GLY A N 1
ATOM 855 C CA . GLY A 1 115 ? -9.792 13.725 41.481 1.00 92.81 115 GLY A CA 1
ATOM 856 C C . GLY A 1 115 ? -9.142 13.397 40.136 1.00 92.81 115 GLY A C 1
ATOM 857 O O . GLY A 1 115 ? -9.849 13.380 39.139 1.00 92.81 115 GLY A O 1
ATOM 858 N N . SER A 1 116 ? -7.831 13.148 40.075 1.00 94.75 116 SER A N 1
ATOM 859 C CA . SER A 1 116 ? -7.129 12.787 38.830 1.00 94.75 116 SER A CA 1
ATOM 860 C C . SER A 1 116 ? -7.307 11.311 38.432 1.00 94.75 116 SER A C 1
ATOM 862 O O . SER A 1 116 ? -7.782 10.491 39.219 1.00 94.75 116 SER A O 1
ATOM 864 N N . GLY A 1 117 ? -6.916 10.979 37.194 1.00 96.38 117 GLY A N 1
ATOM 865 C CA . GLY A 1 117 ? -7.073 9.653 36.580 1.00 96.38 117 GLY A CA 1
ATOM 866 C C . GLY A 1 117 ? -8.467 9.413 35.989 1.00 96.38 117 GLY A C 1
ATOM 867 O O . GLY A 1 117 ? -9.414 10.116 36.329 1.00 96.38 117 GLY A O 1
ATOM 868 N N . ILE A 1 118 ? -8.613 8.443 35.079 1.00 98.12 118 ILE A N 1
ATOM 869 C CA . ILE A 1 118 ? -9.885 8.204 34.360 1.00 98.12 118 ILE A CA 1
ATOM 870 C C . ILE A 1 118 ? -10.526 6.876 34.775 1.00 98.12 118 ILE A C 1
ATOM 872 O O . ILE A 1 118 ? -11.710 6.849 35.104 1.00 98.12 118 ILE A O 1
ATOM 876 N N . MET A 1 119 ? -9.772 5.773 34.793 1.00 97.56 119 MET A N 1
ATOM 877 C CA . MET A 1 119 ? -10.325 4.437 35.039 1.00 97.56 119 MET A CA 1
ATOM 878 C C . MET A 1 119 ? -9.357 3.524 35.798 1.00 97.56 119 MET A C 1
ATOM 880 O O . MET A 1 119 ? -8.215 3.341 35.391 1.00 97.56 119 MET A O 1
ATOM 884 N N . ASN A 1 120 ? -9.838 2.879 36.862 1.00 97.62 120 ASN A N 1
ATOM 885 C CA . ASN A 1 120 ? -9.161 1.774 37.541 1.00 97.62 120 ASN A CA 1
ATOM 886 C C . ASN A 1 120 ? -10.024 0.510 37.451 1.00 97.62 120 ASN A C 1
ATOM 888 O O . ASN A 1 120 ? -11.101 0.440 38.049 1.00 97.62 120 ASN A O 1
ATOM 892 N N . VAL A 1 121 ? -9.552 -0.480 36.694 1.00 98.25 121 VAL A N 1
ATOM 893 C CA . VAL A 1 121 ? -10.185 -1.793 36.540 1.00 98.25 121 VAL A CA 1
ATOM 894 C C . VAL A 1 121 ? -9.595 -2.734 37.590 1.00 98.25 121 VAL A C 1
ATOM 896 O O . VAL A 1 121 ? -8.386 -2.976 37.615 1.00 98.25 121 VAL A O 1
ATOM 899 N N . LYS A 1 122 ? -10.442 -3.249 38.486 1.00 97.19 122 LYS A N 1
ATOM 900 C CA . LYS A 1 122 ? -10.025 -3.895 39.740 1.00 97.19 122 LYS A CA 1
ATOM 901 C C . LYS A 1 122 ? -10.524 -5.329 39.838 1.00 97.19 122 LYS A C 1
ATOM 903 O O . LYS A 1 122 ? -11.722 -5.564 39.720 1.00 97.19 122 LYS A O 1
ATOM 908 N N . SER A 1 123 ? -9.622 -6.273 40.122 1.00 95.88 123 SER A N 1
ATOM 909 C CA . SER A 1 123 ? -9.950 -7.695 40.373 1.00 95.88 123 SER A CA 1
ATOM 910 C C . SER A 1 123 ? -10.799 -8.357 39.269 1.00 95.88 123 SER A C 1
ATOM 912 O O . SER A 1 123 ? -11.614 -9.238 39.533 1.00 95.88 123 SER A O 1
ATOM 914 N N . CYS A 1 124 ? -10.637 -7.897 38.027 1.00 95.69 124 CYS A N 1
ATOM 915 C CA . CYS A 1 124 ? -11.415 -8.334 36.870 1.00 95.69 124 CYS A CA 1
ATOM 916 C C . CYS A 1 124 ? -10.682 -9.411 36.060 1.00 95.69 124 CYS A C 1
ATOM 918 O O . CYS A 1 124 ? -9.472 -9.598 36.170 1.00 95.69 124 CYS A O 1
ATOM 920 N N . SER A 1 125 ? -11.404 -10.069 35.157 1.00 96.56 125 SER A N 1
ATOM 921 C CA . SER A 1 125 ? -10.780 -10.820 34.068 1.00 96.56 125 SER A CA 1
ATOM 922 C C . SER A 1 125 ? -11.516 -10.614 32.749 1.00 96.56 125 SER A C 1
ATOM 924 O O . SER A 1 125 ? -12.649 -10.122 32.749 1.00 96.56 125 SER A O 1
ATOM 926 N N . ASN A 1 126 ? -10.877 -10.987 31.639 1.00 97.75 126 ASN A N 1
ATOM 927 C CA . ASN A 1 126 ? -11.467 -10.958 30.302 1.00 97.75 126 ASN A CA 1
ATOM 928 C C . ASN A 1 126 ? -11.909 -9.540 29.878 1.00 97.75 126 ASN A C 1
ATOM 930 O O . ASN A 1 126 ? -13.097 -9.252 29.731 1.00 97.75 126 ASN A O 1
ATOM 934 N N . VAL A 1 127 ? -10.941 -8.633 29.735 1.00 98.44 127 VAL A N 1
ATOM 935 C CA . VAL A 1 127 ? -11.176 -7.203 29.463 1.00 98.44 127 VAL A CA 1
ATOM 936 C C . VAL A 1 127 ? -10.538 -6.802 28.137 1.00 98.44 127 VAL A C 1
ATOM 938 O O . VAL A 1 127 ? -9.368 -7.091 27.902 1.00 98.44 127 VAL A O 1
ATOM 941 N N . ILE A 1 128 ? -11.285 -6.108 27.284 1.00 98.69 128 ILE A N 1
ATOM 942 C CA . ILE A 1 128 ? -10.781 -5.497 26.053 1.00 98.69 128 ILE A CA 1
ATOM 943 C C . ILE A 1 128 ? -11.072 -3.992 26.096 1.00 98.69 128 ILE A C 1
ATOM 945 O O . ILE A 1 128 ? -12.184 -3.581 26.423 1.00 98.69 128 ILE A O 1
ATOM 949 N N . ILE A 1 129 ? -10.089 -3.165 25.747 1.00 98.81 129 ILE A N 1
ATOM 950 C CA . ILE A 1 129 ? -10.248 -1.717 25.552 1.00 98.81 129 ILE A CA 1
ATOM 951 C C . ILE A 1 129 ? -9.600 -1.367 24.210 1.00 98.81 129 ILE A C 1
ATOM 953 O O . ILE A 1 129 ? -8.410 -1.644 24.047 1.00 98.81 129 ILE A O 1
ATOM 957 N N . ARG A 1 130 ? -10.350 -0.800 23.251 1.00 98.06 130 ARG A N 1
ATOM 958 C CA . ARG A 1 130 ? -9.805 -0.410 21.937 1.00 98.06 130 ARG A CA 1
ATOM 959 C C . ARG A 1 130 ? -10.232 0.970 21.455 1.00 98.06 130 ARG A C 1
ATOM 961 O O . ARG A 1 130 ? -11.344 1.404 21.731 1.00 98.06 130 ARG A O 1
ATOM 968 N N . ASN A 1 131 ? -9.378 1.615 20.664 1.00 98.12 131 ASN A N 1
ATOM 969 C CA . ASN A 1 131 ? -9.658 2.892 19.994 1.00 98.12 131 ASN A CA 1
ATOM 970 C C . ASN A 1 131 ? -9.988 4.076 20.925 1.00 98.12 131 ASN A C 1
ATOM 972 O O . ASN A 1 131 ? -10.600 5.048 20.493 1.00 98.12 131 ASN A O 1
ATOM 976 N N . VAL A 1 132 ? -9.620 4.011 22.210 1.00 98.62 132 VAL A N 1
ATOM 977 C CA . VAL A 1 132 ? -9.948 5.061 23.188 1.00 98.62 132 VAL A CA 1
ATOM 978 C C . VAL A 1 132 ? -8.792 6.053 23.306 1.00 98.62 132 VAL A C 1
ATOM 980 O O . VAL A 1 132 ? -7.668 5.672 23.646 1.00 98.62 132 VAL A O 1
ATOM 983 N N . THR A 1 133 ? -9.060 7.344 23.097 1.00 98.81 133 THR A N 1
ATOM 984 C CA . THR A 1 133 ? -8.160 8.406 23.565 1.00 98.81 133 THR A CA 1
ATOM 985 C C . THR A 1 133 ? -8.424 8.681 25.045 1.00 98.81 133 THR A C 1
ATOM 987 O O . THR A 1 133 ? -9.541 9.030 25.422 1.00 98.81 133 THR A O 1
ATOM 990 N N . PHE A 1 134 ? -7.396 8.567 25.879 1.00 98.88 134 PHE A N 1
ATOM 991 C CA . PHE A 1 134 ? -7.408 8.972 27.282 1.00 98.88 134 PHE A CA 1
ATOM 992 C C . PHE A 1 134 ? -6.645 10.295 27.418 1.00 98.88 134 PHE A C 1
ATOM 994 O O . PHE A 1 134 ? -5.450 10.338 27.130 1.00 98.88 134 PHE A O 1
ATOM 1001 N N . GLU A 1 135 ? -7.306 11.364 27.864 1.00 98.50 135 GLU A N 1
ATOM 1002 C CA . GLU A 1 135 ? -6.706 12.697 27.995 1.00 98.50 135 GLU A CA 1
ATOM 1003 C C . GLU A 1 135 ? -6.704 13.193 29.449 1.00 98.50 135 GLU A C 1
ATOM 1005 O O . GLU A 1 135 ? -7.757 13.397 30.056 1.00 98.50 135 GLU A O 1
ATOM 1010 N N . GLY A 1 136 ? -5.512 13.434 29.995 1.00 96.88 136 GLY A N 1
ATOM 1011 C CA . GLY A 1 136 ? -5.317 13.974 31.340 1.00 96.88 136 GLY A CA 1
ATOM 1012 C C . GLY A 1 136 ? -5.031 15.483 31.413 1.00 96.88 136 GLY A C 1
ATOM 1013 O O . GLY A 1 136 ? -5.023 16.192 30.399 1.00 96.88 136 GLY A O 1
ATOM 1014 N N . PRO A 1 137 ? -4.741 16.003 32.621 1.00 93.62 137 PRO A N 1
ATOM 1015 C CA . PRO A 1 137 ? -4.503 17.427 32.877 1.00 93.62 137 PRO A CA 1
ATOM 1016 C C . PRO A 1 137 ? -3.088 17.912 32.503 1.00 93.62 137 PRO A C 1
ATOM 1018 O O . PRO A 1 137 ? -2.792 19.105 32.628 1.00 93.62 137 PRO A O 1
ATOM 1021 N N . GLY A 1 138 ? -2.203 17.007 32.081 1.00 93.06 138 GLY A N 1
ATOM 1022 C CA . GLY A 1 138 ? -0.756 17.210 32.013 1.00 93.06 138 GLY A CA 1
ATOM 1023 C C . GLY A 1 138 ? -0.067 16.789 33.312 1.00 93.06 138 GLY A C 1
ATOM 1024 O O . GLY A 1 138 ? -0.679 16.768 34.382 1.00 93.06 138 GLY A O 1
ATOM 1025 N N . ALA A 1 139 ? 1.227 16.480 33.228 1.00 91.00 139 ALA A N 1
ATOM 1026 C CA . ALA A 1 139 ? 1.980 15.986 34.377 1.00 91.00 139 ALA A CA 1
ATOM 1027 C C . ALA A 1 139 ? 2.133 17.052 35.475 1.00 91.00 139 ALA A C 1
ATOM 1029 O O . ALA A 1 139 ? 2.664 18.145 35.246 1.00 91.00 139 ALA A O 1
ATOM 1030 N N . TYR A 1 140 ? 1.693 16.697 36.679 1.00 88.38 140 TYR A N 1
ATOM 1031 C CA . TYR A 1 140 ? 1.847 17.470 37.908 1.00 88.38 140 TYR A CA 1
ATOM 1032 C C . TYR A 1 140 ? 1.795 16.495 39.077 1.00 88.38 140 TYR A C 1
ATOM 1034 O O . TYR A 1 140 ? 0.818 15.766 39.242 1.00 88.38 140 TYR A O 1
ATOM 1042 N N . ASP A 1 141 ? 2.853 16.484 39.879 1.00 84.81 141 ASP A N 1
ATOM 1043 C CA . ASP A 1 141 ? 3.068 15.481 40.917 1.00 84.81 141 ASP A CA 1
ATOM 1044 C C . ASP A 1 141 ? 2.219 15.752 42.170 1.00 84.81 141 ASP A C 1
ATOM 1046 O O . ASP A 1 141 ? 2.723 16.183 43.205 1.00 84.81 141 ASP A O 1
ATOM 1050 N N . CYS A 1 142 ? 0.905 15.561 42.082 1.00 86.50 142 CYS A N 1
ATOM 1051 C CA . CYS A 1 142 ? -0.018 15.713 43.209 1.00 86.50 142 CYS A CA 1
ATOM 1052 C C . CYS A 1 142 ? -0.252 14.408 43.992 1.00 86.50 142 CYS A C 1
ATOM 1054 O O . CYS A 1 142 ? -1.277 14.290 44.664 1.00 86.50 142 CYS A O 1
ATOM 1056 N N . GLU A 1 143 ? 0.665 13.432 43.888 1.00 86.62 143 GLU A N 1
ATOM 1057 C CA . GLU A 1 143 ? 0.416 12.020 44.238 1.00 86.62 143 GLU A CA 1
ATOM 1058 C C . GLU A 1 143 ? -0.871 11.493 43.567 1.00 86.62 143 GLU A C 1
ATOM 1060 O O . GLU A 1 143 ? -1.730 10.898 44.220 1.00 86.62 143 GLU A O 1
ATOM 1065 N N . GLY A 1 144 ? -1.042 11.827 42.284 1.00 89.25 144 GLY A N 1
ATOM 1066 C CA . GLY A 1 144 ? -2.276 11.626 41.529 1.00 89.25 144 GLY A CA 1
ATOM 1067 C C . GLY A 1 144 ? -2.545 10.174 41.137 1.00 89.25 144 GLY A C 1
ATOM 1068 O O . GLY A 1 144 ? -1.959 9.228 41.662 1.00 89.25 144 GLY A O 1
ATOM 1069 N N . ARG A 1 145 ? -3.456 9.994 40.177 1.00 93.62 145 ARG A N 1
ATOM 1070 C CA . ARG A 1 145 ? -3.805 8.675 39.637 1.00 93.62 145 ARG A CA 1
ATOM 1071 C C . ARG A 1 145 ? -3.585 8.595 38.133 1.00 93.62 145 ARG A C 1
ATOM 1073 O O . ARG A 1 145 ? -3.646 9.595 37.413 1.00 93.62 145 ARG A O 1
ATOM 1080 N N . ASP A 1 146 ? -3.352 7.370 37.679 1.00 94.94 146 ASP A N 1
ATOM 1081 C CA . ASP A 1 146 ? -3.113 7.036 36.277 1.00 94.94 146 ASP A CA 1
ATOM 1082 C C . ASP A 1 146 ? -4.370 7.260 35.423 1.00 94.94 146 ASP A C 1
ATOM 1084 O O . ASP A 1 146 ? -5.497 7.108 35.916 1.00 94.94 146 ASP A O 1
ATOM 1088 N N . LEU A 1 147 ? -4.198 7.554 34.127 1.00 97.88 147 LEU A N 1
ATOM 1089 C CA . LEU A 1 147 ? -5.331 7.600 33.189 1.00 97.88 147 LEU A CA 1
ATOM 1090 C C . LEU A 1 147 ? -6.054 6.247 33.180 1.00 97.88 147 LEU A C 1
ATOM 1092 O O . LEU A 1 147 ? -7.250 6.190 33.463 1.00 97.88 147 LEU A O 1
ATOM 1096 N N . LEU A 1 148 ? -5.310 5.164 32.944 1.00 98.50 148 LEU A N 1
ATOM 1097 C CA . LEU A 1 148 ? -5.783 3.792 33.097 1.00 98.50 148 LEU A CA 1
ATOM 1098 C C . LEU A 1 148 ? -4.943 3.049 34.144 1.00 98.50 148 LEU A C 1
ATOM 1100 O O . LEU A 1 148 ? -3.715 3.117 34.146 1.00 98.50 148 LEU A O 1
ATOM 1104 N N . GLN A 1 149 ? -5.605 2.282 35.002 1.00 97.69 149 GLN A N 1
ATOM 1105 C CA . GLN A 1 149 ? -4.971 1.411 35.986 1.00 97.69 149 GLN A CA 1
ATOM 1106 C C . GLN A 1 149 ? -5.609 0.017 35.939 1.00 97.69 149 GLN A C 1
ATOM 1108 O O . GLN A 1 149 ? -6.832 -0.111 35.970 1.00 97.69 149 GLN A O 1
ATOM 1113 N N . PHE A 1 150 ? -4.785 -1.030 35.893 1.00 98.31 150 PHE A N 1
ATOM 1114 C CA . PHE A 1 150 ? -5.196 -2.431 36.024 1.00 98.31 150 PHE A CA 1
ATOM 1115 C C . PHE A 1 150 ? -4.661 -3.005 37.341 1.00 98.31 150 PHE A C 1
ATOM 1117 O O . PHE A 1 150 ? -3.458 -3.242 37.483 1.00 98.31 150 PHE A O 1
ATOM 1124 N N . GLU A 1 151 ? -5.544 -3.265 38.305 1.00 97.06 151 GLU A N 1
ATOM 1125 C CA . GLU A 1 151 ? -5.187 -3.725 39.653 1.00 97.06 151 GLU A CA 1
ATOM 1126 C C . GLU A 1 151 ? -5.773 -5.118 39.945 1.00 97.06 151 GLU A C 1
ATOM 1128 O O . GLU A 1 151 ? -6.925 -5.263 40.363 1.00 97.06 151 GLU A O 1
ATOM 1133 N N . GLY A 1 152 ? -4.973 -6.160 39.710 1.00 96.56 152 GLY A N 1
ATOM 1134 C CA . GLY A 1 152 ? -5.427 -7.554 39.749 1.00 96.56 152 GLY A CA 1
ATOM 1135 C C . GLY A 1 152 ? -6.299 -7.949 38.551 1.00 96.56 152 GLY A C 1
ATOM 1136 O O . GLY A 1 152 ? -7.267 -8.683 38.725 1.00 96.56 152 GLY A O 1
ATOM 1137 N N . VAL A 1 153 ? -6.003 -7.431 37.354 1.00 97.94 153 VAL A N 1
ATOM 1138 C CA . VAL A 1 153 ? -6.709 -7.779 36.107 1.00 97.94 153 VAL A CA 1
ATOM 1139 C C . VAL A 1 153 ? -6.026 -8.963 35.424 1.00 97.94 153 VAL A C 1
ATOM 1141 O O . VAL A 1 153 ? -4.805 -8.979 35.321 1.00 97.94 153 VAL A O 1
ATOM 1144 N N . THR A 1 154 ? -6.784 -9.942 34.924 1.00 96.81 154 THR A N 1
ATOM 1145 C CA . THR A 1 154 ? -6.211 -11.091 34.192 1.00 96.81 154 THR A CA 1
ATOM 1146 C C . THR A 1 154 ? -6.844 -11.328 32.824 1.00 96.81 154 THR A C 1
ATOM 1148 O O . THR A 1 154 ? -8.051 -11.162 32.660 1.00 96.81 154 THR A O 1
ATOM 1151 N N . ASN A 1 155 ? -6.047 -11.759 31.840 1.00 96.56 155 ASN A N 1
ATOM 1152 C CA . ASN A 1 155 ? -6.488 -11.979 30.454 1.00 96.56 155 ASN A CA 1
ATOM 1153 C C . ASN A 1 155 ? -7.113 -10.705 29.861 1.00 96.56 155 ASN A C 1
ATOM 1155 O O . ASN A 1 155 ? -8.337 -10.603 29.730 1.00 96.56 155 ASN A O 1
ATOM 1159 N N . ALA A 1 156 ? -6.278 -9.715 29.540 1.00 98.56 156 ALA A N 1
ATOM 1160 C CA . ALA A 1 156 ? -6.752 -8.441 29.005 1.00 98.56 156 ALA A CA 1
ATOM 1161 C C . ALA A 1 156 ? -5.965 -7.939 27.790 1.00 98.56 156 ALA A C 1
ATOM 1163 O O . ALA A 1 156 ? -4.778 -8.227 27.624 1.00 98.56 156 ALA A O 1
ATOM 1164 N N . TRP A 1 157 ? -6.651 -7.152 26.961 1.00 98.75 157 TRP A N 1
ATOM 1165 C CA . TRP A 1 157 ? -6.118 -6.545 25.748 1.00 98.75 157 TRP A CA 1
ATOM 1166 C C . TRP A 1 157 ? -6.421 -5.045 25.713 1.00 98.75 157 TRP A C 1
ATOM 1168 O O . TRP A 1 157 ? -7.580 -4.640 25.797 1.00 98.75 157 TRP A O 1
ATOM 1178 N N . VAL A 1 158 ? -5.382 -4.223 25.591 1.00 98.88 158 VAL A N 1
ATOM 1179 C CA . VAL A 1 158 ? -5.499 -2.774 25.372 1.00 98.88 158 VAL A CA 1
ATOM 1180 C C . VAL A 1 158 ? -4.886 -2.477 24.008 1.00 98.88 158 VAL A C 1
ATOM 1182 O O . VAL A 1 158 ? -3.688 -2.681 23.832 1.00 98.88 158 VAL A O 1
ATOM 1185 N N . ASP A 1 159 ? -5.696 -2.057 23.040 1.00 98.75 159 ASP A N 1
ATOM 1186 C CA . ASP A 1 159 ? -5.297 -1.981 21.630 1.00 98.75 159 ASP A CA 1
ATOM 1187 C C . ASP A 1 159 ? -5.659 -0.639 20.992 1.00 98.75 159 ASP A C 1
ATOM 1189 O O . ASP A 1 159 ? -6.773 -0.167 21.181 1.00 98.75 159 ASP A O 1
ATOM 1193 N N . HIS A 1 160 ? -4.774 -0.022 20.208 1.00 98.44 160 HIS A N 1
ATOM 1194 C CA . HIS A 1 160 ? -5.080 1.256 19.542 1.00 98.44 160 HIS A CA 1
ATOM 1195 C C . HIS A 1 160 ? -5.612 2.334 20.509 1.00 98.44 160 HIS A C 1
ATOM 1197 O O . HIS A 1 160 ? -6.566 3.051 20.221 1.00 98.44 160 HIS A O 1
ATOM 1203 N N . CYS A 1 161 ? -5.036 2.440 21.706 1.00 98.88 161 CYS A N 1
ATOM 1204 C CA . CYS A 1 161 ? -5.394 3.489 22.661 1.00 98.88 161 CYS A CA 1
ATOM 1205 C C . CYS A 1 161 ? -4.343 4.606 22.638 1.00 98.88 161 CYS A C 1
ATOM 1207 O O . CYS A 1 161 ? -3.142 4.344 22.541 1.00 98.88 161 CYS A O 1
ATOM 1209 N N . ASP A 1 162 ? -4.788 5.858 22.721 1.00 98.75 162 ASP A N 1
ATOM 1210 C CA . ASP A 1 162 ? -3.916 7.039 22.738 1.00 98.75 162 ASP A CA 1
ATOM 1211 C C . ASP A 1 162 ? -3.939 7.674 24.125 1.00 98.75 162 ASP A C 1
ATOM 1213 O O . ASP A 1 162 ? -4.949 8.241 24.539 1.00 98.75 162 ASP A O 1
ATOM 1217 N N . PHE A 1 163 ? -2.837 7.551 24.856 1.00 98.88 163 PHE A N 1
ATOM 1218 C CA . PHE A 1 163 ? -2.704 8.046 26.217 1.00 98.88 163 PHE A CA 1
ATOM 1219 C C . PHE A 1 163 ? -1.948 9.374 26.218 1.00 98.88 163 PHE A C 1
ATOM 1221 O O . PHE A 1 163 ? -0.722 9.412 26.059 1.00 98.88 163 PHE A O 1
ATOM 1228 N N . GLN A 1 164 ? -2.693 10.455 26.430 1.00 98.25 164 GLN A N 1
ATOM 1229 C CA . GLN A 1 164 ? -2.204 11.826 26.447 1.00 98.25 164 GLN A CA 1
ATOM 1230 C C . GLN A 1 164 ? -2.223 12.372 27.880 1.00 98.25 164 GLN A C 1
ATOM 1232 O O . GLN A 1 164 ? -3.266 12.408 28.531 1.00 98.25 164 GLN A O 1
ATOM 1237 N N . ASP A 1 165 ? -1.091 12.904 28.339 1.00 96.62 165 ASP A N 1
ATOM 1238 C CA . ASP A 1 165 ? -1.060 13.889 29.429 1.00 96.62 165 ASP A CA 1
ATOM 1239 C C . ASP A 1 165 ? -1.535 13.417 30.819 1.00 96.62 165 ASP A C 1
ATOM 1241 O O . ASP A 1 165 ? -2.191 14.169 31.548 1.00 96.62 165 ASP A O 1
ATOM 1245 N N . GLY A 1 166 ? -1.163 12.201 31.229 1.00 95.00 166 GLY A N 1
ATOM 1246 C CA . GLY A 1 166 ? -1.389 11.689 32.585 1.00 95.00 166 GLY A CA 1
ATOM 1247 C C . GLY A 1 166 ? -0.926 12.644 33.693 1.00 95.00 166 GLY A C 1
ATOM 1248 O O . GLY A 1 166 ? 0.072 13.353 33.552 1.00 95.00 166 GLY A O 1
ATOM 1249 N N . CYS A 1 167 ? -1.665 12.669 34.807 1.00 92.06 167 CYS A N 1
ATOM 1250 C CA . CYS A 1 167 ? -1.275 13.455 35.981 1.00 92.06 167 CYS A CA 1
ATOM 1251 C C . CYS A 1 167 ? -0.116 12.776 36.727 1.00 92.06 167 CYS A C 1
ATOM 1253 O O . CYS A 1 167 ? 0.883 13.431 37.024 1.00 92.06 167 CYS A O 1
ATOM 1255 N N . ASP A 1 168 ? -0.266 11.465 36.965 1.00 89.81 168 ASP A N 1
ATOM 1256 C CA . ASP A 1 168 ? 0.762 10.549 37.468 1.00 89.81 168 ASP A CA 1
ATOM 1257 C C . ASP A 1 168 ? 1.326 9.709 36.296 1.00 89.81 168 ASP A C 1
ATOM 1259 O O . ASP A 1 168 ? 2.094 10.235 35.485 1.00 89.81 168 ASP A O 1
ATOM 1263 N N . GLY A 1 169 ? 0.924 8.441 36.148 1.00 93.94 169 GLY A N 1
ATOM 1264 C CA . GLY A 1 169 ? 1.174 7.619 34.961 1.00 93.94 169 GLY A CA 1
ATOM 1265 C C . GLY A 1 169 ? 0.125 7.768 33.847 1.00 93.94 169 GLY A C 1
ATOM 1266 O O . GLY A 1 169 ? -0.954 8.344 34.024 1.00 93.94 169 GLY A O 1
ATOM 1267 N N . ASN A 1 170 ? 0.433 7.205 32.676 1.00 97.88 170 ASN A N 1
ATOM 1268 C CA . ASN A 1 170 ? -0.517 7.045 31.570 1.00 97.88 170 ASN A CA 1
ATOM 1269 C C . ASN A 1 170 ? -1.244 5.688 31.659 1.00 97.88 170 ASN A C 1
ATOM 1271 O O . ASN A 1 170 ? -2.472 5.659 31.623 1.00 97.88 170 ASN A O 1
ATOM 1275 N N . PHE A 1 171 ? -0.520 4.569 31.799 1.00 98.31 171 PHE A N 1
ATOM 1276 C CA . PHE A 1 171 ? -1.145 3.254 32.017 1.00 98.31 171 PHE A CA 1
ATOM 1277 C C . PHE A 1 171 ? -0.284 2.321 32.873 1.00 98.31 171 PHE A C 1
ATOM 1279 O O . PHE A 1 171 ? 0.811 1.928 32.457 1.00 98.31 171 PHE A O 1
ATOM 1286 N N . ASP A 1 172 ? -0.834 1.912 34.017 1.00 97.44 172 ASP A N 1
ATOM 1287 C CA . ASP A 1 172 ? -0.143 1.141 35.050 1.00 97.44 172 ASP A CA 1
ATOM 1288 C C . ASP A 1 172 ? -0.814 -0.213 35.354 1.00 97.44 172 ASP A C 1
ATOM 1290 O O . ASP A 1 172 ? -2.034 -0.326 35.491 1.00 97.44 172 ASP A O 1
ATOM 1294 N N . ASN A 1 173 ? 0.009 -1.248 35.530 1.00 97.50 173 ASN A N 1
ATOM 1295 C CA . ASN A 1 173 ? -0.388 -2.630 35.814 1.00 97.50 173 ASN A CA 1
ATOM 1296 C C . ASN A 1 173 ? 0.176 -3.035 37.187 1.00 97.50 173 ASN A C 1
ATOM 1298 O O . ASN A 1 173 ? 1.391 -3.082 37.372 1.00 97.50 173 ASN A O 1
ATOM 1302 N N . LYS A 1 174 ? -0.692 -3.269 38.177 1.00 95.25 174 LYS A N 1
ATOM 1303 C CA . LYS A 1 174 ? -0.343 -3.299 39.613 1.00 95.25 174 LYS A CA 1
ATOM 1304 C C . LYS A 1 174 ? -0.922 -4.537 40.328 1.00 95.25 174 LYS A C 1
ATOM 1306 O O . LYS A 1 174 ? -1.818 -5.207 39.808 1.00 95.25 174 LYS A O 1
ATOM 1311 N N . ASN A 1 175 ? -0.464 -4.804 41.555 1.00 95.12 175 ASN A N 1
ATOM 1312 C CA . ASN A 1 175 ? -0.924 -5.895 42.428 1.00 95.12 175 ASN A CA 1
ATOM 1313 C C . ASN A 1 175 ? -0.613 -7.312 41.875 1.00 95.12 175 ASN A C 1
ATOM 1315 O O . ASN A 1 175 ? 0.546 -7.731 41.922 1.00 95.12 175 ASN A O 1
ATOM 1319 N N . VAL A 1 176 ? -1.621 -8.026 41.352 1.00 95.62 176 VAL A N 1
ATOM 1320 C CA . VAL A 1 176 ? -1.527 -9.391 40.779 1.00 95.62 176 VAL A CA 1
ATOM 1321 C C . VAL A 1 176 ? -1.981 -9.453 39.308 1.00 95.62 176 VAL A C 1
ATOM 1323 O O . VAL A 1 176 ? -2.396 -10.504 38.829 1.00 95.62 176 VAL A O 1
ATOM 1326 N N . THR A 1 177 ? -1.965 -8.316 38.603 1.00 96.94 177 THR A N 1
ATOM 1327 C CA . THR A 1 177 ? -2.356 -8.224 37.183 1.00 96.94 177 THR A CA 1
ATOM 1328 C C . THR A 1 177 ? -1.461 -9.105 36.300 1.00 96.94 177 THR A C 1
ATOM 1330 O O . THR A 1 177 ? -0.246 -9.058 36.449 1.00 96.94 177 THR A O 1
ATOM 1333 N N . ASP A 1 178 ? -2.025 -9.893 35.378 1.00 96.81 178 ASP A N 1
ATOM 1334 C CA . ASP A 1 178 ? -1.256 -10.850 34.561 1.00 96.81 178 ASP A CA 1
ATOM 1335 C C . ASP A 1 178 ? -1.927 -11.211 33.225 1.00 96.81 178 ASP A C 1
ATOM 1337 O O . ASP A 1 178 ? -3.127 -11.009 33.046 1.00 96.81 178 ASP A O 1
ATOM 1341 N N . ASN A 1 179 ? -1.175 -11.813 32.299 1.00 96.69 179 ASN A N 1
ATOM 1342 C CA . ASN A 1 179 ? -1.655 -12.238 30.978 1.00 96.69 179 ASN A CA 1
ATOM 1343 C C . ASN A 1 179 ? -2.281 -11.065 30.210 1.00 96.69 179 ASN A C 1
ATOM 1345 O O . ASN A 1 179 ? -3.477 -11.037 29.905 1.00 96.69 179 ASN A O 1
ATOM 1349 N N . ILE A 1 180 ? -1.449 -10.053 29.955 1.00 98.25 180 ILE A N 1
ATOM 1350 C CA . ILE A 1 180 ? -1.849 -8.792 29.324 1.00 98.25 180 ILE A CA 1
ATOM 1351 C C . ILE A 1 180 ? -1.169 -8.655 27.960 1.00 98.25 180 ILE A C 1
ATOM 1353 O O . ILE A 1 180 ? 0.028 -8.923 27.815 1.00 98.25 180 ILE A O 1
ATOM 1357 N N . THR A 1 181 ? -1.914 -8.170 26.973 1.00 98.75 181 THR A N 1
ATOM 1358 C CA . THR A 1 181 ? -1.348 -7.637 25.730 1.00 98.75 181 THR A CA 1
ATOM 1359 C C . THR A 1 181 ? -1.732 -6.173 25.589 1.00 98.75 181 THR A C 1
ATOM 1361 O O . THR A 1 181 ? -2.889 -5.794 25.753 1.00 98.75 181 THR A O 1
ATOM 1364 N N . VAL A 1 182 ? -0.743 -5.349 25.279 1.00 98.88 182 VAL A N 1
ATOM 1365 C CA . VAL A 1 182 ? -0.890 -3.950 24.904 1.00 98.88 182 VAL A CA 1
ATOM 1366 C C . VAL A 1 182 ? -0.383 -3.846 23.476 1.00 98.88 182 VAL A C 1
ATOM 1368 O O . VAL A 1 182 ? 0.779 -4.176 23.231 1.00 98.88 182 VAL A O 1
ATOM 1371 N N . SER A 1 183 ? -1.222 -3.439 22.528 1.00 98.50 183 SER A N 1
ATOM 1372 C CA . SER A 1 183 ? -0.801 -3.308 21.132 1.00 98.50 183 SER A CA 1
ATOM 1373 C C . SER A 1 183 ? -1.224 -2.000 20.489 1.00 98.50 183 SER A C 1
ATOM 1375 O O . SER A 1 183 ? -2.242 -1.429 20.852 1.00 98.50 183 SER A O 1
ATOM 1377 N N . TRP A 1 184 ? -0.413 -1.488 19.563 1.00 98.38 184 TRP A N 1
ATOM 1378 C CA . TRP A 1 184 ? -0.708 -0.261 18.814 1.00 98.38 184 TRP A CA 1
ATOM 1379 C C . TRP A 1 184 ? -1.073 0.954 19.690 1.00 98.38 184 TRP A C 1
ATOM 1381 O O . TRP A 1 184 ? -1.751 1.875 19.249 1.00 98.38 184 TRP A O 1
ATOM 1391 N N . CYS A 1 185 ? -0.647 0.981 20.954 1.00 98.88 185 CYS A N 1
ATOM 1392 C CA . CYS A 1 185 ? -0.957 2.079 21.863 1.00 98.88 185 CYS A CA 1
ATOM 1393 C C . CYS A 1 185 ? 0.099 3.177 21.745 1.00 98.88 185 CYS A C 1
ATOM 1395 O O . CYS A 1 185 ? 1.299 2.890 21.793 1.00 98.88 185 CYS A O 1
ATOM 1397 N N . CYS A 1 186 ? -0.343 4.428 21.634 1.00 98.75 186 CYS A N 1
ATOM 1398 C CA . CYS A 1 186 ? 0.534 5.592 21.709 1.00 98.75 186 CYS A CA 1
ATOM 1399 C C . CYS A 1 186 ? 0.510 6.170 23.124 1.00 98.75 186 CYS A C 1
ATOM 1401 O O . CYS A 1 186 ? -0.543 6.256 23.758 1.00 98.75 186 CYS A O 1
ATOM 1403 N N . PHE A 1 187 ? 1.675 6.571 23.620 1.00 98.81 187 PHE A N 1
ATOM 1404 C CA . PHE A 1 187 ? 1.838 7.215 24.912 1.00 98.81 187 PHE A CA 1
ATOM 1405 C C . PHE A 1 187 ? 2.641 8.501 24.742 1.00 98.81 187 PHE A C 1
ATOM 1407 O O . PHE A 1 187 ? 3.734 8.479 24.172 1.00 98.81 187 PHE A O 1
ATOM 1414 N N . ARG A 1 188 ? 2.103 9.615 25.249 1.00 98.00 188 ARG A N 1
ATOM 1415 C CA . ARG A 1 188 ? 2.670 10.957 25.059 1.00 98.00 188 ARG A CA 1
ATOM 1416 C C . ARG A 1 188 ? 2.272 11.944 26.147 1.00 98.00 188 ARG A C 1
ATOM 1418 O O . ARG A 1 188 ? 1.315 11.733 26.895 1.00 98.00 188 ARG A O 1
ATOM 1425 N N . TYR A 1 189 ? 3.013 13.048 26.198 1.00 97.81 189 TYR A N 1
ATOM 1426 C CA . TYR A 1 189 ? 2.692 14.220 27.011 1.00 97.81 189 TYR A CA 1
ATOM 1427 C C . TYR A 1 189 ? 2.853 15.480 26.152 1.00 97.81 189 TYR A C 1
ATOM 1429 O O . TYR A 1 189 ? 3.971 15.926 25.884 1.00 97.81 189 TYR A O 1
ATOM 1437 N N . LEU A 1 190 ? 1.724 16.021 25.695 1.00 96.31 190 LEU A N 1
ATOM 1438 C CA . LEU A 1 190 ? 1.624 17.181 24.808 1.00 96.31 190 LEU A CA 1
ATOM 1439 C C . LEU A 1 190 ? 1.553 18.498 25.602 1.00 96.31 190 LEU A C 1
ATOM 1441 O O . LEU A 1 190 ? 1.914 19.559 25.089 1.00 96.31 190 LEU A O 1
ATOM 1445 N N . LYS A 1 191 ? 1.119 18.438 26.865 1.00 94.69 191 LYS A N 1
ATOM 1446 C CA . LYS A 1 191 ? 1.030 19.569 27.795 1.00 94.69 191 LYS A CA 1
ATOM 1447 C C . LYS A 1 191 ? 2.343 19.706 28.571 1.00 94.69 191 LYS A C 1
ATOM 1449 O O . LYS A 1 191 ? 2.949 18.726 29.006 1.00 94.69 191 LYS A O 1
ATOM 1454 N N . ALA A 1 192 ? 2.792 20.947 28.765 1.00 90.00 192 ALA A N 1
ATOM 1455 C CA . ALA A 1 192 ? 4.006 21.226 29.529 1.00 90.00 192 ALA A CA 1
ATOM 1456 C C . ALA A 1 192 ? 3.849 20.777 31.002 1.00 90.00 192 ALA A C 1
ATOM 1458 O O . ALA A 1 192 ? 2.803 21.051 31.601 1.00 90.00 192 ALA A O 1
ATOM 1459 N N . PRO A 1 193 ? 4.860 20.116 31.604 1.00 89.06 193 PRO A N 1
ATOM 1460 C CA . PRO A 1 193 ? 4.797 19.693 32.999 1.00 89.06 193 PRO A CA 1
ATOM 1461 C C . PRO A 1 193 ? 4.753 20.903 33.939 1.00 89.06 193 PRO A C 1
ATOM 1463 O O . PRO A 1 193 ? 5.406 21.922 33.693 1.00 89.06 193 PRO A O 1
ATOM 1466 N N . LYS A 1 194 ? 4.004 20.784 35.038 1.00 86.38 194 LYS A N 1
ATOM 1467 C CA . LYS A 1 194 ? 3.907 21.821 36.073 1.00 86.38 194 LYS A CA 1
ATOM 1468 C C . LYS A 1 194 ? 4.806 21.477 37.261 1.00 86.38 194 LYS A C 1
ATOM 1470 O O . LYS A 1 194 ? 4.764 20.367 37.786 1.00 86.38 194 LYS A O 1
ATOM 1475 N N . SER A 1 195 ? 5.587 22.453 37.717 1.00 83.44 195 SER A N 1
ATOM 1476 C CA . SER A 1 195 ? 6.397 22.352 38.933 1.00 83.44 195 SER A CA 1
ATOM 1477 C C . SER A 1 195 ? 5.574 22.635 40.198 1.00 83.44 195 SER A C 1
ATOM 1479 O O . SER A 1 195 ? 4.502 23.233 40.137 1.00 83.44 195 SER A O 1
ATOM 1481 N N . GLY A 1 196 ? 6.085 22.220 41.364 1.00 77.81 196 GLY A N 1
ATOM 1482 C CA . GLY A 1 196 ? 5.441 22.484 42.658 1.00 77.81 196 GLY A CA 1
ATOM 1483 C C . GLY A 1 196 ? 4.311 21.514 43.020 1.00 77.81 196 GLY A C 1
ATOM 1484 O O . GLY A 1 196 ? 3.335 21.927 43.644 1.00 77.81 196 GLY A O 1
ATOM 1485 N N . GLY A 1 197 ? 4.416 20.250 42.600 1.00 76.88 197 GLY A N 1
ATOM 1486 C CA . GLY A 1 197 ? 3.558 19.160 43.071 1.00 76.88 197 GLY A CA 1
ATOM 1487 C C . GLY A 1 197 ? 3.927 18.686 44.484 1.00 76.88 197 GLY A C 1
ATOM 1488 O O . GLY A 1 197 ? 5.073 18.831 44.914 1.00 76.88 197 GLY A O 1
ATOM 1489 N N . SER A 1 198 ? 2.961 18.119 45.210 1.00 77.00 198 SER A N 1
ATOM 1490 C CA . SER A 1 198 ? 3.128 17.602 46.575 1.00 77.00 198 SER A CA 1
ATOM 1491 C C . SER A 1 198 ? 3.978 16.330 46.686 1.00 77.00 198 SER A C 1
ATOM 1493 O O . SER A 1 198 ? 4.603 16.138 47.727 1.00 77.00 198 SER A O 1
ATOM 1495 N N . GLY A 1 199 ? 4.051 15.485 45.650 1.00 67.00 199 GLY A N 1
ATOM 1496 C CA . GLY A 1 199 ? 4.900 14.280 45.635 1.00 67.00 199 GLY A CA 1
ATOM 1497 C C . GLY A 1 199 ? 6.395 14.559 45.406 1.00 67.00 199 GLY A C 1
ATOM 1498 O O . GLY A 1 199 ? 7.235 13.681 45.601 1.00 67.00 199 GLY A O 1
ATOM 1499 N N . GLY A 1 200 ? 6.753 15.810 45.092 1.00 66.62 200 GLY A N 1
ATOM 1500 C CA . GLY A 1 200 ? 8.130 16.308 45.144 1.00 66.62 200 GLY A CA 1
ATOM 1501 C C . GLY A 1 200 ? 8.915 16.274 43.829 1.00 66.62 200 GLY A C 1
ATOM 1502 O O . GLY A 1 200 ? 10.022 16.817 43.788 1.00 66.62 200 GLY A O 1
ATOM 1503 N N . THR A 1 201 ? 8.380 15.717 42.739 1.00 70.50 201 THR A N 1
ATOM 1504 C CA . THR A 1 201 ? 8.962 15.891 41.399 1.00 70.50 201 THR A CA 1
ATOM 1505 C C . THR A 1 201 ? 8.362 17.102 40.674 1.00 70.50 201 THR A C 1
ATOM 1507 O O . THR A 1 201 ? 7.189 17.438 40.812 1.00 70.50 201 THR A O 1
ATOM 1510 N N . ALA A 1 202 ? 9.183 17.791 39.878 1.00 70.19 202 ALA A N 1
ATOM 1511 C CA . ALA A 1 202 ? 8.743 18.915 39.041 1.00 70.19 202 ALA A CA 1
ATOM 1512 C C . ALA A 1 202 ? 8.321 18.487 37.617 1.00 70.19 202 ALA A C 1
ATOM 1514 O O . ALA A 1 202 ? 8.047 19.341 36.778 1.00 70.19 202 ALA A O 1
ATOM 1515 N N . ASP A 1 203 ? 8.357 17.181 37.329 1.00 81.38 203 ASP A N 1
ATOM 1516 C CA . ASP A 1 203 ? 8.159 16.596 36.000 1.00 81.38 203 ASP A CA 1
ATOM 1517 C C . ASP A 1 203 ? 7.846 15.091 36.131 1.00 81.38 203 ASP A C 1
ATOM 1519 O O . ASP A 1 203 ? 8.743 14.248 36.028 1.00 81.38 203 ASP A O 1
ATOM 1523 N N . HIS A 1 204 ? 6.577 14.757 36.389 1.00 84.69 204 HIS A N 1
ATOM 1524 C CA . HIS A 1 204 ? 6.104 13.378 36.578 1.00 84.69 204 HIS A CA 1
ATOM 1525 C C . HIS A 1 204 ? 5.652 12.717 35.257 1.00 84.69 204 HIS A C 1
ATOM 1527 O O . HIS A 1 204 ? 4.641 12.024 35.195 1.00 84.69 204 HIS A O 1
ATOM 1533 N N . ARG A 1 205 ? 6.382 12.921 34.151 1.00 93.38 205 ARG A N 1
ATOM 1534 C CA . ARG A 1 205 ? 6.070 12.292 32.846 1.00 93.38 205 ARG A CA 1
ATOM 1535 C C . ARG A 1 205 ? 6.564 10.839 32.790 1.00 93.38 205 ARG A C 1
ATOM 1537 O O . ARG A 1 205 ? 7.444 10.468 32.006 1.00 93.38 205 ARG A O 1
ATOM 1544 N N . PHE A 1 206 ? 6.037 10.032 33.705 1.00 93.81 206 PHE A N 1
ATOM 1545 C CA . PHE A 1 206 ? 6.492 8.693 34.069 1.00 93.81 206 PHE A CA 1
ATOM 1546 C C . PHE A 1 206 ? 5.500 7.627 33.588 1.00 93.81 206 PHE A C 1
ATOM 1548 O O . PHE A 1 206 ? 4.611 7.202 34.317 1.00 93.81 206 PHE A O 1
ATOM 1555 N N . THR A 1 207 ? 5.669 7.190 32.345 1.00 96.69 207 THR A N 1
ATOM 1556 C CA . THR A 1 207 ? 4.555 6.776 31.481 1.00 96.69 207 THR A CA 1
ATOM 1557 C C . THR A 1 207 ? 3.814 5.501 31.906 1.00 96.69 207 THR A C 1
ATOM 1559 O O . THR A 1 207 ? 2.585 5.496 31.909 1.00 96.69 207 THR A O 1
ATOM 1562 N N . ASN A 1 208 ? 4.529 4.422 32.234 1.00 98.19 208 ASN A N 1
ATOM 1563 C CA . ASN A 1 208 ? 3.946 3.100 32.481 1.00 98.19 208 ASN A CA 1
ATOM 1564 C C . ASN A 1 208 ? 4.736 2.289 33.517 1.00 98.19 208 ASN A C 1
ATOM 1566 O O . ASN A 1 208 ? 5.944 2.059 33.359 1.00 98.19 208 ASN A O 1
ATOM 1570 N N . LEU A 1 209 ? 4.044 1.767 34.523 1.00 96.94 209 LEU A N 1
ATOM 1571 C CA . LEU A 1 209 ? 4.574 0.879 35.552 1.00 96.94 209 LEU A CA 1
ATOM 1572 C C . LEU A 1 209 ? 3.973 -0.530 35.446 1.00 96.94 209 LEU A C 1
ATOM 1574 O O . LEU A 1 209 ? 2.773 -0.704 35.244 1.00 96.94 209 LEU A O 1
ATOM 1578 N N . VAL A 1 210 ? 4.809 -1.541 35.663 1.00 97.44 210 VAL A N 1
ATOM 1579 C CA . VAL A 1 210 ? 4.409 -2.934 35.898 1.00 97.44 210 VAL A CA 1
ATOM 1580 C C . VAL A 1 210 ? 4.922 -3.327 37.284 1.00 97.44 210 VAL A C 1
ATOM 1582 O O . VAL A 1 210 ? 6.130 -3.305 37.513 1.00 97.44 210 VAL A O 1
ATOM 1585 N N . GLY A 1 211 ? 4.016 -3.623 38.217 1.00 95.44 211 GLY A N 1
ATOM 1586 C CA . GLY A 1 211 ? 4.289 -3.816 39.645 1.00 95.44 211 GLY A CA 1
ATOM 1587 C C . GLY A 1 211 ? 4.609 -2.505 40.378 1.00 95.44 211 GLY A C 1
ATOM 1588 O O . GLY A 1 211 ? 5.707 -1.953 40.252 1.00 95.44 211 GLY A O 1
ATOM 1589 N N . ALA A 1 212 ? 3.669 -2.007 41.191 1.00 92.25 212 ALA A N 1
ATOM 1590 C CA . ALA A 1 212 ? 3.818 -0.755 41.942 1.00 92.25 212 ALA A CA 1
ATOM 1591 C C . ALA A 1 212 ? 4.847 -0.864 43.075 1.00 92.25 212 ALA A C 1
ATOM 1593 O O . ALA A 1 212 ? 5.656 0.049 43.274 1.00 92.25 212 ALA A O 1
ATOM 1594 N N . ASN A 1 213 ? 4.852 -2.002 43.767 1.00 88.25 213 ASN A N 1
ATOM 1595 C CA . ASN A 1 213 ? 5.723 -2.303 44.901 1.00 88.25 213 ASN A CA 1
ATOM 1596 C C . ASN A 1 213 ? 6.634 -3.497 44.580 1.00 88.25 213 ASN A C 1
ATOM 1598 O O . ASN A 1 213 ? 6.377 -4.258 43.651 1.00 88.25 213 ASN A O 1
ATOM 1602 N N . SER A 1 214 ? 7.687 -3.712 45.370 1.00 84.88 214 SER A N 1
ATOM 1603 C CA . SER A 1 214 ? 8.557 -4.897 45.237 1.00 84.88 214 SER A CA 1
ATOM 1604 C C . SER A 1 214 ? 7.849 -6.218 45.580 1.00 84.88 214 SER A C 1
ATOM 1606 O O . SER A 1 214 ? 8.280 -7.284 45.138 1.00 84.88 214 SER A O 1
ATOM 1608 N N . SER A 1 215 ? 6.752 -6.145 46.342 1.00 87.06 215 SER A N 1
ATOM 1609 C CA . SER A 1 215 ? 5.853 -7.256 46.669 1.00 87.06 215 SER A CA 1
ATOM 1610 C C . SER A 1 215 ? 4.870 -7.620 45.553 1.00 87.06 215 SER A C 1
ATOM 1612 O O . SER A 1 215 ? 4.372 -8.743 45.560 1.00 87.06 215 SER A O 1
ATOM 1614 N N . ASP A 1 216 ? 4.581 -6.701 44.625 1.00 91.69 216 ASP A N 1
ATOM 1615 C CA . ASP A 1 216 ? 3.634 -6.924 43.530 1.00 91.69 216 ASP A CA 1
ATOM 1616 C C . ASP A 1 216 ? 4.170 -8.002 42.577 1.00 91.69 216 ASP A C 1
ATOM 1618 O O . ASP A 1 216 ? 5.294 -7.890 42.070 1.00 91.69 216 ASP A O 1
ATOM 1622 N N . LYS A 1 217 ? 3.356 -9.031 42.324 1.00 91.06 217 LYS A N 1
ATOM 1623 C CA . LYS A 1 217 ? 3.602 -10.125 41.371 1.00 91.06 217 LYS A CA 1
ATOM 1624 C C . LYS A 1 217 ? 2.376 -11.053 41.285 1.00 91.06 217 LYS A C 1
ATOM 1626 O O . LYS A 1 217 ? 1.712 -11.240 42.305 1.00 91.06 217 LYS A O 1
ATOM 1631 N N . PRO A 1 218 ? 2.111 -11.689 40.133 1.00 91.31 218 PRO A N 1
ATOM 1632 C CA . PRO A 1 218 ? 1.159 -12.799 40.010 1.00 91.31 218 PRO A CA 1
ATOM 1633 C C . PRO A 1 218 ? 1.560 -14.041 40.829 1.00 91.31 218 PRO A C 1
ATOM 1635 O O . PRO A 1 218 ? 2.612 -14.076 41.473 1.00 91.31 218 PRO A O 1
ATOM 1638 N N . SER A 1 219 ? 0.716 -15.078 40.829 1.00 87.38 219 SER A N 1
ATOM 1639 C CA . SER A 1 219 ? 0.862 -16.251 41.713 1.00 87.38 219 SER A CA 1
ATOM 1640 C C . SER A 1 219 ? 2.060 -17.158 41.405 1.00 87.38 219 SER A C 1
ATOM 1642 O O . SER A 1 219 ? 2.564 -17.819 42.310 1.00 87.38 219 SER A O 1
ATOM 1644 N N . ASP A 1 220 ? 2.529 -17.186 40.157 1.00 88.94 220 ASP A N 1
ATOM 1645 C CA . ASP A 1 220 ? 3.791 -17.826 39.742 1.00 88.94 220 ASP A CA 1
ATOM 1646 C C . ASP A 1 220 ? 5.031 -16.977 40.106 1.00 88.94 220 ASP A C 1
ATOM 1648 O O . ASP A 1 220 ? 6.174 -17.434 40.035 1.00 88.94 220 ASP A O 1
ATOM 1652 N N . GLY A 1 221 ? 4.797 -15.736 40.534 1.00 92.00 221 GLY A N 1
ATOM 1653 C CA . GLY A 1 221 ? 5.790 -14.744 40.887 1.00 92.00 221 GLY A CA 1
ATOM 1654 C C . GLY A 1 221 ? 6.233 -13.829 39.747 1.00 92.00 221 GLY A C 1
ATOM 1655 O O . GLY A 1 221 ? 7.148 -13.039 40.010 1.00 92.00 221 GLY A O 1
ATOM 1656 N N . ARG A 1 222 ? 5.656 -13.901 38.530 1.00 92.75 222 ARG A N 1
ATOM 1657 C CA . ARG A 1 222 ? 6.094 -13.078 37.385 1.00 92.75 222 ARG A CA 1
ATOM 1658 C C . ARG A 1 222 ? 4.956 -12.485 36.543 1.00 92.75 222 ARG A C 1
ATOM 1660 O O . ARG A 1 222 ? 4.034 -13.173 36.153 1.00 92.75 222 ARG A O 1
ATOM 1667 N N . TYR A 1 223 ? 5.052 -11.189 36.238 1.00 96.19 223 TYR A N 1
ATOM 1668 C CA . TYR A 1 223 ? 4.158 -10.488 35.307 1.00 96.19 223 TYR A CA 1
ATOM 1669 C C . TYR A 1 223 ? 4.437 -10.896 33.855 1.00 96.19 223 TYR A C 1
ATOM 1671 O O . TYR A 1 223 ? 5.539 -10.642 33.360 1.00 96.19 223 TYR A O 1
ATOM 1679 N N . ASN A 1 224 ? 3.435 -11.423 33.153 1.00 96.50 224 ASN A N 1
ATOM 1680 C CA . ASN A 1 224 ? 3.505 -11.810 31.744 1.00 96.50 224 ASN A CA 1
ATOM 1681 C C . ASN A 1 224 ? 2.766 -10.770 30.880 1.00 96.50 224 ASN A C 1
ATOM 1683 O O . ASN A 1 224 ? 1.538 -10.802 30.748 1.00 96.50 224 ASN A O 1
ATOM 1687 N N . ILE A 1 225 ? 3.508 -9.810 30.306 1.00 98.06 225 ILE A N 1
ATOM 1688 C CA . ILE A 1 225 ? 2.932 -8.712 29.504 1.00 98.06 225 ILE A CA 1
ATOM 1689 C C . ILE A 1 225 ? 3.618 -8.588 28.140 1.00 98.06 225 ILE A C 1
ATOM 1691 O O . ILE A 1 225 ? 4.846 -8.585 28.026 1.00 98.06 225 ILE A O 1
ATOM 1695 N N . THR A 1 226 ? 2.799 -8.489 27.094 1.00 98.75 226 THR A N 1
ATOM 1696 C CA . THR A 1 226 ? 3.227 -8.249 25.709 1.00 98.75 226 THR A CA 1
ATOM 1697 C C . THR A 1 226 ? 2.962 -6.793 25.349 1.00 98.75 226 THR A C 1
ATOM 1699 O O . THR A 1 226 ? 1.835 -6.336 25.497 1.00 98.75 226 THR A O 1
ATOM 1702 N N . TRP A 1 227 ? 3.970 -6.086 24.855 1.00 98.75 227 TRP A N 1
ATOM 1703 C CA . TRP A 1 227 ? 3.863 -4.765 24.238 1.00 98.75 227 TRP A CA 1
ATOM 1704 C C . TRP A 1 227 ? 4.175 -4.943 22.753 1.00 98.75 227 TRP A C 1
ATOM 1706 O O . TRP A 1 227 ? 5.224 -5.494 22.425 1.00 98.75 227 TRP A O 1
ATOM 1716 N N . ALA A 1 228 ? 3.285 -4.548 21.848 1.00 98.38 228 ALA A N 1
ATOM 1717 C CA . ALA A 1 228 ? 3.478 -4.792 20.420 1.00 98.38 228 ALA A CA 1
ATOM 1718 C C . ALA A 1 228 ? 3.037 -3.607 19.564 1.00 98.38 228 ALA A C 1
ATOM 1720 O O . ALA A 1 228 ? 1.902 -3.166 19.669 1.00 98.38 228 ALA A O 1
ATOM 1721 N N . TYR A 1 229 ? 3.905 -3.086 18.702 1.00 98.06 229 TYR A N 1
ATOM 1722 C CA . TYR A 1 229 ? 3.619 -1.900 17.884 1.00 98.06 229 TYR A CA 1
ATOM 1723 C C . TYR A 1 229 ? 3.234 -0.657 18.726 1.00 98.06 229 TYR A C 1
ATOM 1725 O O . TYR A 1 229 ? 2.593 0.269 18.244 1.00 98.06 229 TYR A O 1
ATOM 1733 N N . CYS A 1 230 ? 3.611 -0.622 20.010 1.00 98.75 230 CYS A N 1
ATOM 1734 C CA . CYS A 1 230 ? 3.377 0.534 20.878 1.00 98.75 230 CYS A CA 1
ATOM 1735 C C . CYS A 1 230 ? 4.423 1.635 20.644 1.00 98.75 230 CYS A C 1
ATOM 1737 O O . CYS A 1 230 ? 5.606 1.341 20.429 1.00 98.75 230 CYS A O 1
ATOM 1739 N N . TRP A 1 231 ? 3.989 2.891 20.752 1.00 98.75 231 TRP A N 1
ATOM 1740 C CA . TRP A 1 231 ? 4.809 4.089 20.576 1.00 98.75 231 TRP A CA 1
ATOM 1741 C C . TRP A 1 231 ? 4.923 4.874 21.884 1.00 98.75 231 TRP A C 1
ATOM 1743 O O . TRP A 1 231 ? 3.918 5.259 22.478 1.00 98.75 231 TRP A O 1
ATOM 1753 N N . TRP A 1 232 ? 6.152 5.165 22.300 1.00 98.62 232 TRP A N 1
ATOM 1754 C CA . TRP A 1 232 ? 6.460 6.189 23.295 1.00 98.62 232 TRP A CA 1
ATOM 1755 C C . TRP A 1 232 ? 6.971 7.451 22.592 1.00 98.62 232 TRP A C 1
ATOM 1757 O O . TRP A 1 232 ? 8.163 7.580 22.275 1.00 98.62 232 TRP A O 1
ATOM 1767 N N . ASP A 1 233 ? 6.012 8.331 22.310 1.00 97.94 233 ASP A N 1
ATOM 1768 C CA . ASP A 1 233 ? 6.132 9.575 21.550 1.00 97.94 233 ASP A CA 1
ATOM 1769 C C . ASP A 1 233 ? 6.574 10.744 22.462 1.00 97.94 233 ASP A C 1
ATOM 1771 O O . ASP A 1 233 ? 6.998 10.557 23.610 1.00 97.94 233 ASP A O 1
ATOM 1775 N N . GLN A 1 234 ? 6.558 11.971 21.943 1.00 96.69 234 GLN A N 1
ATOM 1776 C CA . GLN A 1 234 ? 7.108 13.144 22.606 1.00 96.69 234 GLN A CA 1
ATOM 1777 C C . GLN A 1 234 ? 6.514 13.403 23.996 1.00 96.69 234 GLN A C 1
ATOM 1779 O O . GLN A 1 234 ? 5.330 13.214 24.282 1.00 96.69 234 GLN A O 1
ATOM 1784 N N . GLY A 1 235 ? 7.393 13.879 24.876 1.00 95.44 235 GLY A N 1
ATOM 1785 C CA . GLY A 1 235 ? 7.059 14.268 26.238 1.00 95.44 235 GLY A CA 1
ATOM 1786 C C . GLY A 1 235 ? 7.249 13.165 27.278 1.00 95.44 235 GLY A C 1
ATOM 1787 O O . GLY A 1 235 ? 7.439 13.501 28.441 1.00 95.44 235 GLY A O 1
ATOM 1788 N N . CYS A 1 236 ? 7.287 11.882 26.909 1.00 96.50 236 CYS A N 1
ATOM 1789 C CA . CYS A 1 236 ? 7.603 10.799 27.850 1.00 96.50 236 CYS A CA 1
ATOM 1790 C C . CYS A 1 236 ? 9.034 10.944 28.411 1.00 96.50 236 CYS A C 1
ATOM 1792 O O . CYS A 1 236 ? 9.986 11.091 27.642 1.00 96.50 236 CYS A O 1
ATOM 1794 N N . VAL A 1 237 ? 9.215 10.896 29.738 1.00 94.50 237 VAL A N 1
ATOM 1795 C CA . VAL A 1 237 ? 10.509 11.173 30.402 1.00 94.50 237 VAL A CA 1
ATOM 1796 C C . VAL A 1 237 ? 11.162 9.922 31.000 1.00 94.50 237 VAL A C 1
ATOM 1798 O O . VAL A 1 237 ? 12.352 9.704 30.782 1.00 94.50 237 VAL A O 1
ATOM 1801 N N . GLU A 1 238 ? 10.421 9.084 31.724 1.00 94.06 238 GLU A N 1
ATOM 1802 C CA . GLU A 1 238 ? 10.884 7.762 32.193 1.00 94.06 238 GLU A CA 1
ATOM 1803 C C . GLU A 1 238 ? 9.730 6.746 32.159 1.00 94.06 238 GLU A C 1
ATOM 1805 O O . GLU A 1 238 ? 8.584 7.099 31.886 1.00 94.06 238 GLU A O 1
ATOM 1810 N N . ARG A 1 239 ? 10.033 5.491 32.514 1.00 95.75 239 ARG A N 1
ATOM 1811 C CA . ARG A 1 239 ? 9.079 4.381 32.666 1.00 95.75 239 ARG A CA 1
ATOM 1812 C C . ARG A 1 239 ? 8.343 4.027 31.360 1.00 95.75 239 ARG A C 1
ATOM 1814 O O . ARG A 1 239 ? 7.128 4.131 31.280 1.00 95.75 239 ARG A O 1
ATOM 1821 N N . MET A 1 240 ? 9.066 3.545 30.352 1.00 97.12 240 MET A N 1
ATOM 1822 C CA . MET A 1 240 ? 8.528 3.178 29.031 1.00 97.12 240 MET A CA 1
ATOM 1823 C C . MET A 1 240 ? 8.815 1.704 28.656 1.00 97.12 240 MET A C 1
ATOM 1825 O O . MET A 1 240 ? 9.383 1.424 27.611 1.00 97.12 240 MET A O 1
ATOM 1829 N N . THR A 1 241 ? 8.539 0.687 29.471 1.00 96.31 241 THR A N 1
ATOM 1830 C CA . THR A 1 241 ? 7.924 0.680 30.808 1.00 96.31 241 THR A CA 1
ATOM 1831 C C . THR A 1 241 ? 8.972 0.603 31.919 1.00 96.31 241 THR A C 1
ATOM 1833 O O . THR A 1 241 ? 10.043 0.023 31.714 1.00 96.31 241 THR A O 1
ATOM 1836 N N . ARG A 1 242 ? 8.649 1.042 33.142 1.00 96.81 242 ARG A N 1
ATOM 1837 C CA . ARG A 1 242 ? 9.340 0.527 34.339 1.00 96.81 242 ARG A CA 1
ATOM 1838 C C . ARG A 1 242 ? 8.634 -0.752 34.784 1.00 96.81 242 ARG A C 1
ATOM 1840 O O . ARG A 1 242 ? 7.413 -0.759 34.873 1.00 96.81 242 ARG A O 1
ATOM 1847 N N . CYS A 1 243 ? 9.370 -1.819 35.073 1.00 96.19 243 CYS A N 1
ATOM 1848 C CA . CYS A 1 243 ? 8.781 -3.122 35.366 1.00 96.19 243 CYS A CA 1
ATOM 1849 C C . CYS A 1 243 ? 9.478 -3.856 36.513 1.00 96.19 243 CYS A C 1
ATOM 1851 O O . CYS A 1 243 ? 10.705 -3.923 36.573 1.00 96.19 243 CYS A O 1
ATOM 1853 N N . ARG A 1 244 ? 8.672 -4.429 37.408 1.00 96.44 244 ARG A N 1
ATOM 1854 C CA . ARG A 1 244 ? 9.090 -5.264 38.531 1.00 96.44 244 ARG A CA 1
ATOM 1855 C C . ARG A 1 244 ? 8.639 -6.695 38.333 1.00 96.44 244 ARG A C 1
ATOM 1857 O O . ARG A 1 244 ? 7.511 -6.913 37.907 1.00 96.44 244 ARG A O 1
ATOM 1864 N N . ASN A 1 245 ? 9.487 -7.654 38.707 1.00 95.50 245 ASN A N 1
ATOM 1865 C CA . ASN A 1 245 ? 9.134 -9.078 38.722 1.00 95.50 245 ASN A CA 1
ATOM 1866 C C . ASN A 1 245 ? 8.469 -9.528 37.400 1.00 95.50 245 ASN A C 1
ATOM 1868 O O . ASN A 1 245 ? 7.462 -10.218 37.433 1.00 95.50 245 ASN A O 1
ATOM 1872 N N . ALA A 1 246 ? 8.962 -9.089 36.237 1.00 95.94 246 ALA A N 1
ATOM 1873 C CA . ALA A 1 246 ? 8.246 -9.228 34.962 1.00 95.94 246 ALA A CA 1
ATOM 1874 C C . ALA A 1 246 ? 9.045 -9.997 33.907 1.00 95.94 246 ALA A C 1
ATOM 1876 O O . ALA A 1 246 ? 10.267 -9.861 33.845 1.00 95.94 246 ALA A O 1
ATOM 1877 N N . ASP A 1 247 ? 8.358 -10.752 33.054 1.00 95.75 247 ASP A N 1
ATOM 1878 C CA . ASP A 1 247 ? 8.890 -11.293 31.804 1.00 95.75 247 ASP A CA 1
ATOM 1879 C C . ASP A 1 247 ? 8.122 -10.648 30.640 1.00 95.75 247 ASP A C 1
ATOM 1881 O O . ASP A 1 247 ? 6.990 -11.009 30.317 1.00 95.75 247 ASP A O 1
ATOM 1885 N N . LEU A 1 248 ? 8.743 -9.631 30.041 1.00 97.88 248 LEU A N 1
ATOM 1886 C CA . LEU A 1 248 ? 8.140 -8.778 29.023 1.00 97.88 248 LEU A CA 1
ATOM 1887 C C . LEU A 1 248 ? 8.578 -9.169 27.613 1.00 97.88 248 LEU A C 1
ATOM 1889 O O . LEU A 1 248 ? 9.765 -9.394 27.362 1.00 97.88 248 LEU A O 1
ATOM 1893 N N . HIS A 1 249 ? 7.629 -9.134 26.681 1.00 98.62 249 HIS A N 1
ATOM 1894 C CA . HIS A 1 249 ? 7.912 -9.081 25.249 1.00 98.62 249 HIS A CA 1
ATOM 1895 C C . HIS A 1 249 ? 7.611 -7.678 24.718 1.00 98.62 249 HIS A C 1
ATOM 1897 O O . HIS A 1 249 ? 6.554 -7.128 25.016 1.00 98.62 249 HIS A O 1
ATOM 1903 N N . PHE A 1 250 ? 8.526 -7.127 23.926 1.00 98.81 250 PHE A N 1
ATOM 1904 C CA . PHE A 1 250 ? 8.363 -5.908 23.145 1.00 98.81 250 PHE A CA 1
ATOM 1905 C C . PHE A 1 250 ? 8.559 -6.257 21.664 1.00 98.81 250 PHE A C 1
ATOM 1907 O O . PHE A 1 250 ? 9.671 -6.592 21.256 1.00 98.81 250 PHE A O 1
ATOM 1914 N N . LEU A 1 251 ? 7.494 -6.184 20.871 1.00 98.38 251 LEU A N 1
ATOM 1915 C CA . LEU A 1 251 ? 7.486 -6.517 19.446 1.00 98.38 251 LEU A CA 1
ATOM 1916 C C . LEU A 1 251 ? 7.288 -5.249 18.616 1.00 98.38 251 LEU A C 1
ATOM 1918 O O . LEU A 1 251 ? 6.265 -4.588 18.746 1.00 98.38 251 LEU A O 1
ATOM 1922 N N . ASN A 1 252 ? 8.249 -4.896 17.767 1.00 98.12 252 ASN A N 1
ATOM 1923 C CA . ASN A 1 252 ? 8.184 -3.739 16.867 1.00 98.12 252 ASN A CA 1
ATOM 1924 C C . ASN A 1 252 ? 7.826 -2.390 17.533 1.00 98.12 252 ASN A C 1
ATOM 1926 O O . ASN A 1 252 ? 7.350 -1.473 16.872 1.00 98.12 252 ASN A O 1
ATOM 1930 N N . CYS A 1 253 ? 8.086 -2.245 18.834 1.00 98.81 253 CYS A N 1
ATOM 1931 C CA . CYS A 1 253 ? 7.861 -1.010 19.580 1.00 98.81 253 CYS A CA 1
ATOM 1932 C C . CYS A 1 253 ? 8.847 0.105 19.199 1.00 98.81 253 CYS A C 1
ATOM 1934 O O . CYS A 1 253 ? 10.002 -0.153 18.838 1.00 98.81 253 CYS A O 1
ATOM 1936 N N . TYR A 1 254 ? 8.397 1.354 19.346 1.00 98.62 254 TYR A N 1
ATOM 1937 C CA . TYR A 1 254 ? 9.158 2.553 19.001 1.00 98.62 254 TYR A CA 1
ATOM 1938 C C . TYR A 1 254 ? 9.239 3.543 20.173 1.00 98.62 254 TYR A C 1
ATOM 1940 O O . TYR A 1 254 ? 8.237 3.851 20.818 1.00 98.62 254 TYR A O 1
ATOM 1948 N N . TRP A 1 255 ? 10.437 4.070 20.424 1.00 98.44 255 TRP A N 1
ATOM 1949 C CA . TRP A 1 255 ? 10.708 5.101 21.429 1.00 98.44 255 TRP A CA 1
ATOM 1950 C C . TRP A 1 255 ? 11.465 6.261 20.786 1.00 98.44 255 TRP A C 1
ATOM 1952 O O . TRP A 1 255 ? 12.562 6.044 20.267 1.00 98.44 255 TRP A O 1
ATOM 1962 N N . ASN A 1 256 ? 10.929 7.484 20.850 1.00 96.62 256 ASN A N 1
ATOM 1963 C CA . ASN A 1 256 ? 11.584 8.659 20.255 1.00 96.62 256 ASN A CA 1
ATOM 1964 C C . ASN A 1 256 ? 11.436 9.977 21.031 1.00 96.62 256 ASN A C 1
ATOM 1966 O O . ASN A 1 256 ? 11.793 11.033 20.503 1.00 96.62 256 ASN A O 1
ATOM 1970 N N . SER A 1 257 ? 10.923 9.952 22.266 1.00 96.06 257 SER A N 1
ATOM 1971 C CA . SER A 1 257 ? 10.796 11.166 23.080 1.00 96.06 257 SER A CA 1
ATOM 1972 C C . SER A 1 257 ? 12.132 11.901 23.247 1.00 96.06 257 SER A C 1
ATOM 1974 O O . SER A 1 257 ? 13.084 11.392 23.847 1.00 96.06 257 SER A O 1
ATOM 1976 N N . SER A 1 258 ? 12.168 13.146 22.773 1.00 94.62 258 SER A N 1
ATOM 1977 C CA . SER A 1 258 ? 13.315 14.061 22.864 1.00 94.62 258 SER A CA 1
ATOM 1978 C C . SER A 1 258 ? 13.710 14.446 24.299 1.00 94.62 258 SER A C 1
ATOM 1980 O O . SER A 1 258 ? 14.818 14.937 24.514 1.00 94.62 258 SER A O 1
ATOM 1982 N N . VAL A 1 259 ? 12.837 14.199 25.283 1.00 93.69 259 VAL A N 1
ATOM 1983 C CA . VAL A 1 259 ? 13.043 14.511 26.712 1.00 93.69 259 VAL A CA 1
ATOM 1984 C C . VAL A 1 259 ? 13.271 13.270 27.589 1.00 93.69 259 VAL A C 1
ATOM 1986 O O . VAL A 1 259 ? 13.314 13.380 28.817 1.00 93.69 259 VAL A O 1
ATOM 1989 N N . ALA A 1 260 ? 13.420 12.087 26.986 1.00 95.62 260 ALA A N 1
ATOM 1990 C CA . ALA A 1 260 ? 13.634 10.843 27.719 1.00 95.62 260 ALA A CA 1
ATOM 1991 C C . ALA A 1 260 ? 14.943 10.852 28.533 1.00 95.62 260 ALA A C 1
ATOM 1993 O O . ALA A 1 260 ? 16.004 11.235 28.041 1.00 95.62 260 ALA A O 1
ATOM 1994 N N . LYS A 1 261 ? 14.877 10.354 29.773 1.00 94.25 261 LYS A N 1
ATOM 1995 C CA . LYS A 1 261 ? 16.022 10.071 30.664 1.00 94.25 261 LYS A CA 1
ATOM 1996 C C . LYS A 1 261 ? 16.375 8.578 30.665 1.00 94.25 261 LYS A C 1
ATOM 1998 O O . LYS A 1 261 ? 17.548 8.224 30.783 1.00 94.25 261 LYS A O 1
ATOM 2003 N N . CYS A 1 262 ? 15.366 7.722 30.504 1.00 95.06 262 CYS A N 1
ATOM 2004 C CA . CYS A 1 262 ? 15.471 6.296 30.199 1.00 95.06 262 CYS A CA 1
ATOM 2005 C C . CYS A 1 262 ? 14.256 5.843 29.379 1.00 95.06 262 CYS A C 1
ATOM 2007 O O . CYS A 1 262 ? 13.240 6.534 29.382 1.00 95.06 262 CYS A O 1
ATOM 2009 N N . TYR A 1 263 ? 14.335 4.679 28.725 1.00 96.69 263 TYR A N 1
ATOM 2010 C CA . TYR A 1 263 ? 13.155 4.028 28.146 1.00 96.69 263 TYR A CA 1
ATOM 2011 C C . TYR A 1 263 ? 12.673 2.916 29.086 1.00 96.69 263 TYR A C 1
ATOM 2013 O O . TYR A 1 263 ? 11.789 3.139 29.912 1.00 96.69 263 TYR A O 1
ATOM 2021 N N . ILE A 1 264 ? 13.302 1.740 29.037 1.00 97.50 264 ILE A N 1
ATOM 2022 C CA . ILE A 1 264 ? 12.904 0.577 29.835 1.00 97.50 264 ILE A CA 1
ATOM 2023 C C . ILE A 1 264 ? 13.619 0.613 31.194 1.00 97.50 264 ILE A C 1
ATOM 2025 O O . ILE A 1 264 ? 14.821 0.878 31.276 1.00 97.50 264 ILE A O 1
ATOM 2029 N N . GLY A 1 265 ? 12.872 0.345 32.267 1.00 96.75 265 GLY A N 1
ATOM 2030 C CA . GLY A 1 265 ? 13.360 0.369 33.648 1.00 96.75 265 GLY A CA 1
ATOM 2031 C C . GLY A 1 265 ? 13.126 -0.948 34.393 1.00 96.75 265 GLY A C 1
ATOM 2032 O O . GLY A 1 265 ? 12.118 -1.050 35.091 1.00 96.75 265 GLY A O 1
ATOM 2033 N N . PRO A 1 266 ? 13.993 -1.962 34.254 1.00 95.88 266 PRO A N 1
ATOM 2034 C CA . PRO A 1 266 ? 13.784 -3.280 34.851 1.00 95.88 266 PRO A CA 1
ATOM 2035 C C . PRO A 1 266 ? 14.195 -3.358 36.332 1.00 95.88 266 PRO A C 1
ATOM 2037 O O . PRO A 1 266 ? 15.169 -2.739 36.773 1.00 95.88 266 PRO A O 1
ATOM 2040 N N . GLU A 1 267 ? 13.470 -4.177 37.090 1.00 95.81 267 GLU A N 1
ATOM 2041 C CA . GLU A 1 267 ? 13.733 -4.512 38.491 1.00 95.81 267 GLU A CA 1
ATOM 2042 C C . GLU A 1 267 ? 13.337 -5.980 38.750 1.00 95.81 267 GLU A C 1
ATOM 2044 O O . GLU A 1 267 ? 12.157 -6.317 38.838 1.00 95.81 267 GLU A O 1
ATOM 2049 N N . ASN A 1 268 ? 14.313 -6.891 38.816 1.00 94.88 268 ASN A N 1
ATOM 2050 C CA . ASN A 1 268 ? 14.075 -8.345 38.758 1.00 94.88 268 ASN A CA 1
ATOM 2051 C C . ASN A 1 268 ? 13.274 -8.793 37.502 1.00 94.88 268 ASN A C 1
ATOM 2053 O O . ASN A 1 268 ? 12.401 -9.671 37.574 1.00 94.88 268 ASN A O 1
ATOM 2057 N N . ALA A 1 269 ? 13.530 -8.162 36.351 1.00 95.44 269 ALA A N 1
ATOM 2058 C CA . ALA A 1 269 ? 12.737 -8.299 35.127 1.00 95.44 269 ALA A CA 1
ATOM 2059 C C . ALA A 1 269 ? 13.556 -8.731 33.892 1.00 95.44 269 ALA A C 1
ATOM 2061 O O . ALA A 1 269 ? 14.704 -8.324 33.701 1.00 95.44 269 ALA A O 1
ATOM 2062 N N . LYS A 1 270 ? 12.937 -9.538 33.024 1.00 97.19 270 LYS A N 1
ATOM 2063 C CA . LYS A 1 270 ? 13.470 -9.958 31.721 1.00 97.19 270 LYS A CA 1
ATOM 2064 C C . LYS A 1 270 ? 12.713 -9.231 30.615 1.00 97.19 270 LYS A C 1
ATOM 2066 O O . LYS A 1 270 ? 11.489 -9.173 30.653 1.00 97.19 270 LYS A O 1
ATOM 2071 N N . CYS A 1 271 ? 13.426 -8.715 29.622 1.00 98.06 271 CYS A N 1
ATOM 2072 C CA . CYS A 1 271 ? 12.842 -8.063 28.452 1.00 98.06 271 CYS A CA 1
ATOM 2073 C C . CYS A 1 271 ? 13.366 -8.726 27.174 1.00 98.06 271 CYS A C 1
ATOM 2075 O O . CYS A 1 271 ? 14.575 -8.728 26.927 1.00 98.06 271 CYS A O 1
ATOM 2077 N N . TYR A 1 272 ? 12.464 -9.272 26.362 1.00 98.56 272 TYR A N 1
ATOM 2078 C CA . TYR A 1 272 ? 12.748 -9.693 24.992 1.00 98.56 272 TYR A CA 1
ATOM 2079 C C . TYR A 1 272 ? 12.254 -8.604 24.035 1.00 98.56 272 TYR A C 1
ATOM 2081 O O . TYR A 1 272 ? 11.091 -8.216 24.114 1.00 98.56 272 TYR A O 1
ATOM 2089 N N . LEU A 1 273 ? 13.128 -8.089 23.176 1.00 98.56 273 LEU A N 1
ATOM 2090 C CA . LEU A 1 273 ? 12.841 -7.053 22.182 1.00 98.56 273 LEU A CA 1
ATOM 2091 C C . LEU A 1 273 ? 13.054 -7.650 20.790 1.00 98.56 273 LEU A C 1
ATOM 2093 O O . LEU A 1 273 ? 14.162 -8.097 20.494 1.00 98.56 273 LEU A O 1
ATOM 2097 N N . ASP A 1 274 ? 12.033 -7.618 19.939 1.00 97.81 274 ASP A N 1
ATOM 2098 C CA . ASP A 1 274 ? 12.120 -8.084 18.552 1.00 97.81 274 ASP A CA 1
ATOM 2099 C C . ASP A 1 274 ? 11.686 -6.978 17.581 1.00 97.81 274 ASP A C 1
ATOM 2101 O O . ASP A 1 274 ? 10.649 -6.347 17.783 1.00 97.81 274 ASP A O 1
ATOM 2105 N N . GLY A 1 275 ? 12.499 -6.690 16.562 1.00 97.19 275 GLY A N 1
ATOM 2106 C CA . GLY A 1 275 ? 12.226 -5.653 15.552 1.00 97.19 275 GLY A CA 1
ATOM 2107 C C . GLY A 1 275 ? 11.948 -4.233 16.090 1.00 97.19 275 GLY A C 1
ATOM 2108 O O . GLY A 1 275 ? 11.287 -3.439 15.423 1.00 97.19 275 GLY A O 1
ATOM 2109 N N . CYS A 1 276 ? 12.401 -3.907 17.300 1.00 98.56 276 CYS A N 1
ATOM 2110 C CA . CYS A 1 276 ? 12.154 -2.643 18.003 1.00 98.56 276 CYS A CA 1
ATOM 2111 C C . CYS A 1 276 ? 13.106 -1.506 17.573 1.00 98.56 276 CYS A C 1
ATOM 2113 O O . CYS A 1 276 ? 14.226 -1.766 17.134 1.00 98.56 276 CYS A O 1
ATOM 2115 N N . THR A 1 277 ? 12.718 -0.242 17.786 1.00 98.38 277 THR A N 1
ATOM 2116 C CA . THR A 1 277 ? 13.559 0.938 17.480 1.00 98.38 277 THR A CA 1
ATOM 2117 C C . THR A 1 277 ? 13.596 1.952 18.626 1.00 98.38 277 THR A C 1
ATOM 2119 O O . THR A 1 277 ? 12.559 2.419 19.088 1.00 98.38 277 THR A O 1
ATOM 2122 N N . MET A 1 278 ? 14.798 2.353 19.050 1.00 97.88 278 MET A N 1
ATOM 2123 C CA . MET A 1 278 ? 15.021 3.393 20.066 1.00 97.88 278 MET A CA 1
ATOM 2124 C C . MET A 1 278 ? 15.836 4.567 19.498 1.00 97.88 278 MET A C 1
ATOM 2126 O O . MET A 1 278 ? 16.989 4.395 19.092 1.00 97.88 278 MET A O 1
ATOM 2130 N N . GLU A 1 279 ? 15.286 5.780 19.529 1.00 94.38 279 GLU A N 1
ATOM 2131 C CA . GLU A 1 279 ? 15.876 6.994 18.945 1.00 94.38 279 GLU A CA 1
ATOM 2132 C C . GLU A 1 279 ? 15.942 8.159 19.943 1.00 94.38 279 GLU A C 1
ATOM 2134 O O . GLU A 1 279 ? 14.989 8.461 20.655 1.00 94.38 279 GLU A O 1
ATOM 2139 N N . GLY A 1 280 ? 17.092 8.835 19.989 1.00 86.31 280 GLY A N 1
ATOM 2140 C CA . GLY A 1 280 ? 17.359 9.937 20.915 1.00 86.31 280 GLY A CA 1
ATOM 2141 C C . GLY A 1 280 ? 18.835 10.027 21.303 1.00 86.31 280 GLY A C 1
ATOM 2142 O O . GLY A 1 280 ? 19.640 9.165 20.946 1.00 86.31 280 GLY A O 1
ATOM 2143 N N . SER A 1 281 ? 19.194 11.058 22.068 1.00 86.31 281 SER A N 1
ATOM 2144 C CA . SER A 1 281 ? 20.566 11.330 22.534 1.00 86.31 281 SER A CA 1
ATOM 2145 C C . SER A 1 281 ? 21.008 10.483 23.742 1.00 86.31 281 SER A C 1
ATOM 2147 O O . SER A 1 281 ? 22.124 10.640 24.238 1.00 86.31 281 SER A O 1
ATOM 2149 N N . LEU A 1 282 ? 20.161 9.563 24.222 1.00 89.44 282 LEU A N 1
ATOM 2150 C CA . LEU A 1 282 ? 20.468 8.697 25.361 1.00 89.44 282 LEU A CA 1
ATOM 2151 C C . LEU A 1 282 ? 21.610 7.714 25.072 1.00 89.44 282 LEU A C 1
ATOM 2153 O O . LEU A 1 282 ? 21.558 6.959 24.095 1.00 89.44 282 LEU A O 1
ATOM 2157 N N . LYS A 1 283 ? 22.572 7.647 26.005 1.00 84.38 283 LYS A N 1
ATOM 2158 C CA . LYS A 1 283 ? 23.543 6.544 26.129 1.00 84.38 283 LYS A CA 1
ATOM 2159 C C . LYS A 1 283 ? 22.811 5.205 26.227 1.00 84.38 283 LYS A C 1
ATOM 2161 O O . LYS A 1 283 ? 21.762 5.146 26.864 1.00 84.38 283 LYS A O 1
ATOM 2166 N N . THR A 1 284 ? 23.387 4.139 25.670 1.00 83.12 284 THR A N 1
ATOM 2167 C CA . THR A 1 284 ? 22.838 2.768 25.708 1.00 83.12 284 THR A CA 1
ATOM 2168 C C . THR A 1 284 ? 22.353 2.376 27.098 1.00 83.12 284 THR A C 1
ATOM 2170 O O . THR A 1 284 ? 21.197 2.017 27.276 1.00 83.12 284 THR A O 1
ATOM 2173 N N . ASP A 1 285 ? 23.191 2.544 28.110 1.00 83.00 285 ASP A N 1
ATOM 2174 C CA . ASP A 1 285 ? 22.930 2.012 29.448 1.00 83.00 285 ASP A CA 1
ATOM 2175 C C . ASP A 1 285 ? 21.778 2.767 30.142 1.00 83.00 285 ASP A C 1
ATOM 2177 O O . ASP A 1 285 ? 21.039 2.200 30.943 1.00 83.00 285 ASP A O 1
ATOM 2181 N N . ASN A 1 286 ? 21.540 4.027 29.754 1.00 91.88 286 ASN A N 1
ATOM 2182 C CA . ASN A 1 286 ? 20.371 4.792 30.187 1.00 91.88 286 ASN A CA 1
ATOM 2183 C C . ASN A 1 286 ? 19.077 4.308 29.512 1.00 91.88 286 ASN A C 1
ATOM 2185 O O . ASN A 1 286 ? 18.006 4.452 30.095 1.00 91.88 286 ASN A O 1
ATOM 2189 N N . ARG A 1 287 ? 19.134 3.730 28.305 1.00 95.00 287 ARG A N 1
ATOM 2190 C CA . ARG A 1 287 ? 17.947 3.199 27.600 1.00 95.00 287 ARG A CA 1
ATOM 2191 C C . ARG A 1 287 ? 17.347 1.984 28.319 1.00 95.00 287 ARG A C 1
ATOM 2193 O O . ARG A 1 287 ? 16.141 1.774 28.218 1.00 95.00 287 ARG A O 1
ATOM 2200 N N . PHE A 1 288 ? 18.167 1.239 29.068 1.00 95.06 288 PHE A N 1
ATOM 2201 C CA . PHE A 1 288 ? 17.785 0.073 29.876 1.00 95.06 288 PHE A CA 1
ATOM 2202 C C . PHE A 1 288 ? 18.269 0.244 31.332 1.00 95.06 288 PHE A C 1
ATOM 2204 O O . PHE A 1 288 ? 19.179 -0.432 31.814 1.00 95.06 288 PHE A O 1
ATOM 2211 N N . LYS A 1 289 ? 17.668 1.215 32.028 1.00 95.31 289 LYS A N 1
ATOM 2212 C CA . LYS A 1 289 ? 18.081 1.704 33.354 1.00 95.31 289 LYS A CA 1
ATOM 2213 C C . LYS A 1 289 ? 17.655 0.729 34.456 1.00 95.31 289 LYS A C 1
ATOM 2215 O O . LYS A 1 289 ? 16.502 0.740 34.871 1.00 95.31 289 LYS A O 1
ATOM 2220 N N . SER A 1 290 ? 18.573 -0.101 34.948 1.00 94.12 290 SER A N 1
ATOM 2221 C CA . SER A 1 290 ? 18.320 -1.027 36.068 1.00 94.12 290 SER A CA 1
ATOM 2222 C C . SER A 1 290 ? 17.920 -0.292 37.360 1.00 94.12 290 SER A C 1
ATOM 2224 O O . SER A 1 290 ? 18.630 0.618 37.787 1.00 94.12 290 SER A O 1
ATOM 2226 N N . TYR A 1 291 ? 16.829 -0.717 38.009 1.00 93.62 291 TYR A N 1
ATOM 2227 C CA . TYR A 1 291 ? 16.404 -0.238 39.340 1.00 93.62 291 TYR A CA 1
ATOM 2228 C C . TYR A 1 291 ? 16.680 -1.261 40.463 1.00 93.62 291 TYR A C 1
ATOM 2230 O O . TYR A 1 291 ? 16.511 -0.937 41.636 1.00 93.62 291 TYR A O 1
ATOM 2238 N N . GLY A 1 292 ? 17.132 -2.479 40.134 1.00 92.75 292 GLY A N 1
ATOM 2239 C CA . GLY A 1 292 ? 17.503 -3.514 41.111 1.00 92.75 292 GLY A CA 1
ATOM 2240 C C . GLY A 1 292 ? 17.256 -4.949 40.631 1.00 92.75 292 GLY A C 1
ATOM 2241 O O . GLY A 1 292 ? 16.782 -5.172 39.520 1.00 92.75 292 GLY A O 1
ATOM 2242 N N . GLY A 1 293 ? 17.558 -5.931 41.486 1.00 92.50 293 GLY A N 1
ATOM 2243 C CA . GLY A 1 293 ? 17.326 -7.356 41.213 1.00 92.50 293 GLY A CA 1
ATOM 2244 C C . GLY A 1 293 ? 18.157 -7.939 40.059 1.00 92.50 293 GLY A C 1
ATOM 2245 O O . GLY A 1 293 ? 19.109 -7.326 39.576 1.00 92.50 293 GLY A O 1
ATOM 2246 N N . THR A 1 294 ? 17.801 -9.149 39.621 1.00 94.50 294 THR A N 1
ATOM 2247 C CA . THR A 1 294 ? 18.436 -9.812 38.472 1.00 94.50 294 THR A CA 1
ATOM 2248 C C . THR A 1 294 ? 17.668 -9.481 37.198 1.00 94.50 294 THR A C 1
ATOM 2250 O O . THR A 1 294 ? 16.555 -9.963 36.998 1.00 94.50 294 THR A O 1
ATOM 2253 N N . ASN A 1 295 ? 18.268 -8.660 36.337 1.00 95.88 295 ASN A N 1
ATOM 2254 C CA . ASN A 1 295 ? 17.656 -8.211 35.088 1.00 95.88 295 ASN A CA 1
ATOM 2255 C C . ASN A 1 295 ? 18.265 -8.912 33.869 1.00 95.88 295 ASN A C 1
ATOM 2257 O O . ASN A 1 295 ? 19.417 -9.349 33.905 1.00 95.88 295 ASN A O 1
ATOM 2261 N N . GLY A 1 296 ? 17.497 -8.992 32.783 1.00 97.00 296 GLY A N 1
ATOM 2262 C CA . GLY A 1 296 ? 17.979 -9.504 31.503 1.00 97.00 296 GLY A CA 1
ATOM 2263 C C . GLY A 1 296 ? 17.357 -8.787 30.309 1.00 97.00 296 GLY A C 1
ATOM 2264 O O . GLY A 1 296 ? 16.176 -8.440 30.331 1.00 97.00 296 GLY A O 1
ATOM 2265 N N . LEU A 1 297 ? 18.152 -8.604 29.259 1.00 97.44 297 LEU A N 1
ATOM 2266 C CA . LEU A 1 297 ? 17.759 -8.029 27.976 1.00 97.44 297 LEU A CA 1
ATOM 2267 C C . LEU A 1 297 ? 18.182 -8.966 26.846 1.00 97.44 297 LEU A C 1
ATOM 2269 O O . LEU A 1 297 ? 19.353 -9.340 26.760 1.00 97.44 297 LEU A O 1
ATOM 2273 N N . LYS A 1 298 ? 17.265 -9.275 25.930 1.00 98.19 298 LYS A N 1
ATOM 2274 C CA . LYS A 1 298 ? 17.608 -9.883 24.643 1.00 98.19 298 LYS A CA 1
ATOM 2275 C C . LYS A 1 298 ? 16.919 -9.154 23.500 1.00 98.19 298 LYS A C 1
ATOM 2277 O O . LYS A 1 298 ? 15.703 -9.174 23.401 1.00 98.19 298 LYS A O 1
ATOM 2282 N N . SER A 1 299 ? 17.731 -8.553 22.644 1.00 97.31 299 SER A N 1
ATOM 2283 C CA . SER A 1 299 ? 17.377 -7.987 21.351 1.00 97.31 299 SER A CA 1
ATOM 2284 C C . SER A 1 299 ? 17.541 -9.019 20.235 1.00 97.31 299 SER A C 1
ATOM 2286 O O . SER A 1 299 ? 18.551 -9.736 20.183 1.00 97.31 299 SER A O 1
ATOM 2288 N N . VAL A 1 300 ? 16.575 -9.027 19.319 1.00 96.75 300 VAL A N 1
ATOM 2289 C CA . VAL A 1 300 ? 16.649 -9.559 17.955 1.00 96.75 300 VAL A CA 1
ATOM 2290 C C . VAL A 1 300 ? 16.136 -8.470 17.001 1.00 96.75 300 VAL A C 1
ATOM 2292 O O . VAL A 1 300 ? 15.255 -7.691 17.357 1.00 96.75 300 VAL A O 1
ATOM 2295 N N . GLY A 1 301 ? 16.751 -8.328 15.821 1.00 95.81 301 GLY A N 1
ATOM 2296 C CA . GLY A 1 301 ? 16.294 -7.428 14.744 1.00 95.81 301 GLY A CA 1
ATOM 2297 C C . GLY A 1 301 ? 16.185 -5.923 15.059 1.00 95.81 301 GLY A C 1
ATOM 2298 O O . GLY A 1 301 ? 15.746 -5.172 14.194 1.00 95.81 301 GLY A O 1
ATOM 2299 N N . SER A 1 302 ? 16.554 -5.480 16.267 1.00 97.56 302 SER A N 1
ATOM 2300 C CA . SER A 1 302 ? 16.190 -4.171 16.829 1.00 97.56 302 SER A CA 1
ATOM 2301 C C . SER A 1 302 ? 17.323 -3.137 16.740 1.00 97.56 302 SER A C 1
ATOM 2303 O O . SER A 1 302 ? 18.498 -3.477 16.886 1.00 97.56 302 SER A O 1
ATOM 2305 N N . VAL A 1 303 ? 16.980 -1.856 16.563 1.00 97.12 303 VAL A N 1
ATOM 2306 C CA . VAL A 1 303 ? 17.920 -0.741 16.330 1.00 97.12 303 VAL A CA 1
ATOM 2307 C C . VAL A 1 303 ? 17.956 0.236 17.510 1.00 97.12 303 VAL A C 1
ATOM 2309 O O . VAL A 1 303 ? 16.937 0.573 18.107 1.00 97.12 303 VAL A O 1
ATOM 2312 N N . GLY A 1 304 ? 19.159 0.706 17.859 1.00 95.44 304 GLY A N 1
ATOM 2313 C CA . GLY A 1 304 ? 19.378 1.670 18.948 1.00 95.44 304 GLY A CA 1
ATOM 2314 C C . GLY A 1 304 ? 19.176 1.106 20.362 1.00 95.44 304 GLY A C 1
ATOM 2315 O O . GLY A 1 304 ? 19.243 1.855 21.338 1.00 95.44 304 GLY A O 1
ATOM 2316 N N . VAL A 1 305 ? 18.926 -0.195 20.487 1.00 94.44 305 VAL A N 1
ATOM 2317 C CA . VAL A 1 305 ? 18.772 -0.895 21.767 1.00 94.44 305 VAL A CA 1
ATOM 2318 C C . VAL A 1 305 ? 20.135 -1.213 22.408 1.00 94.44 305 VAL A C 1
ATOM 2320 O O . VAL A 1 305 ? 21.139 -1.287 21.696 1.00 94.44 305 VAL A O 1
ATOM 2323 N N . PRO A 1 306 ? 20.213 -1.411 23.737 1.00 93.56 306 PRO A N 1
ATOM 2324 C CA . PRO A 1 306 ? 21.460 -1.801 24.402 1.00 93.56 306 PRO A CA 1
ATOM 2325 C C . PRO A 1 306 ? 21.869 -3.254 24.134 1.00 93.56 306 PRO A C 1
ATOM 2327 O O . PRO A 1 306 ? 21.072 -4.072 23.675 1.00 93.56 306 PRO A O 1
ATOM 2330 N N . SER A 1 307 ? 23.119 -3.580 24.471 1.00 93.12 307 SER A N 1
ATOM 2331 C CA . SER A 1 307 ? 23.671 -4.935 24.373 1.00 93.12 307 SER A CA 1
ATOM 2332 C C . SER A 1 307 ? 22.890 -5.956 25.209 1.00 93.12 307 SER A C 1
ATOM 2334 O O . SER A 1 307 ? 22.433 -5.662 26.314 1.00 93.12 307 SER A O 1
ATOM 2336 N N . ASN A 1 308 ? 22.803 -7.188 24.704 1.00 95.94 308 ASN A N 1
ATOM 2337 C CA . ASN A 1 308 ? 22.133 -8.294 25.389 1.00 95.94 308 ASN A CA 1
ATOM 2338 C C . ASN A 1 308 ? 22.803 -8.617 26.737 1.00 95.94 308 ASN A C 1
ATOM 2340 O O . ASN A 1 308 ? 24.030 -8.657 26.837 1.00 95.94 308 ASN A O 1
ATOM 2344 N N . THR A 1 309 ? 21.997 -8.874 27.768 1.00 94.31 309 THR A N 1
ATOM 2345 C CA . THR A 1 309 ? 22.444 -9.146 29.145 1.00 94.31 309 THR A CA 1
ATOM 2346 C C . THR A 1 309 ? 21.589 -10.224 29.811 1.00 94.31 309 THR A C 1
ATOM 2348 O O . THR A 1 309 ? 20.390 -10.335 29.559 1.00 94.31 309 THR A O 1
ATOM 2351 N N . GLY A 1 310 ? 22.197 -11.017 30.698 1.00 93.25 310 GLY A N 1
ATOM 2352 C CA . GLY A 1 310 ? 21.510 -12.110 31.394 1.00 93.25 310 GLY A CA 1
ATOM 2353 C C . GLY A 1 310 ? 21.049 -13.239 30.461 1.00 93.25 310 GLY A C 1
ATOM 2354 O O . GLY A 1 310 ? 21.516 -13.368 29.331 1.00 93.25 310 GLY A O 1
ATOM 2355 N N . SER A 1 311 ? 20.131 -14.077 30.951 1.00 92.00 311 SER A N 1
ATOM 2356 C CA . SER A 1 311 ? 19.497 -15.139 30.159 1.00 92.00 311 SER A CA 1
ATOM 2357 C C . SER A 1 311 ? 18.014 -14.832 29.967 1.00 92.00 311 SER A C 1
ATOM 2359 O O . SER A 1 311 ? 17.249 -14.790 30.933 1.00 92.00 311 SER A O 1
ATOM 2361 N N . VAL A 1 312 ? 17.615 -14.608 28.714 1.00 97.00 312 VAL A N 1
ATOM 2362 C CA . VAL A 1 312 ? 16.230 -14.339 28.309 1.00 97.00 312 VAL A CA 1
ATOM 2363 C C . VAL A 1 312 ? 15.882 -15.249 27.130 1.00 97.00 312 VAL A C 1
ATOM 2365 O O . VAL A 1 312 ? 16.603 -15.301 26.128 1.00 97.00 312 VAL A O 1
ATOM 2368 N N . SER A 1 313 ? 14.780 -15.985 27.263 1.00 94.62 313 SER A N 1
ATOM 2369 C CA . SER A 1 313 ? 14.223 -16.827 26.196 1.00 94.62 313 SER A CA 1
ATOM 2370 C C . SER A 1 313 ? 13.275 -16.018 25.312 1.00 94.62 313 SER A C 1
ATOM 2372 O O . SER A 1 313 ? 12.762 -14.991 25.747 1.00 94.62 313 SER A O 1
ATOM 2374 N N . ALA A 1 314 ? 13.045 -16.482 24.083 1.00 93.81 314 ALA A N 1
ATOM 2375 C CA . ALA A 1 314 ? 11.952 -15.956 23.268 1.00 93.81 314 ALA A CA 1
ATOM 2376 C C . ALA A 1 314 ? 10.591 -16.344 23.881 1.00 93.81 314 ALA A C 1
ATOM 2378 O O . ALA A 1 314 ? 10.521 -17.367 24.575 1.00 93.81 314 ALA A O 1
ATOM 2379 N N . PRO A 1 315 ? 9.519 -15.573 23.625 1.00 93.62 315 PRO A N 1
ATOM 2380 C CA . PRO A 1 315 ? 8.157 -15.993 23.941 1.00 93.62 315 PRO A CA 1
ATOM 2381 C C . PRO A 1 315 ? 7.801 -17.323 23.264 1.00 93.62 315 PRO A C 1
ATOM 2383 O O . PRO A 1 315 ? 8.324 -17.656 22.202 1.00 93.62 315 PRO A O 1
ATOM 2386 N N . THR A 1 316 ? 6.897 -18.088 23.875 1.00 93.31 316 THR A N 1
ATOM 2387 C CA . THR A 1 316 ? 6.490 -19.423 23.392 1.00 93.31 316 THR A CA 1
ATOM 2388 C C . THR A 1 316 ? 5.293 -19.404 22.441 1.00 93.31 316 THR A C 1
ATOM 2390 O O . THR A 1 316 ? 5.010 -20.414 21.797 1.00 93.31 316 THR A O 1
ATOM 2393 N N . TYR A 1 317 ? 4.582 -18.280 22.344 1.00 92.12 317 TYR A N 1
ATOM 2394 C CA . TYR A 1 317 ? 3.490 -18.082 21.393 1.00 92.12 317 TYR A CA 1
ATOM 2395 C C . TYR A 1 317 ? 4.014 -17.704 20.001 1.00 92.12 317 TYR A C 1
ATOM 2397 O O . TYR A 1 317 ? 5.086 -17.119 19.861 1.00 92.12 317 TYR A O 1
ATOM 2405 N N . ALA A 1 318 ? 3.234 -18.001 18.961 1.00 88.88 318 ALA A N 1
ATOM 2406 C CA . ALA A 1 318 ? 3.561 -17.588 17.601 1.00 88.88 318 ALA A CA 1
ATOM 2407 C C . ALA A 1 318 ? 3.410 -16.065 17.428 1.00 88.88 318 ALA A C 1
ATOM 2409 O O . ALA A 1 318 ? 2.412 -15.479 17.851 1.00 88.88 318 ALA A O 1
ATOM 2410 N N . TYR A 1 319 ? 4.393 -15.447 16.778 1.00 90.31 319 TYR A N 1
ATOM 2411 C CA . TYR A 1 319 ? 4.371 -14.064 16.306 1.00 90.31 319 TYR A CA 1
ATOM 2412 C C . TYR A 1 319 ? 5.277 -13.945 15.067 1.00 90.31 319 TYR A C 1
ATOM 2414 O O . TYR A 1 319 ? 5.922 -14.913 14.657 1.00 90.31 319 TYR A O 1
ATOM 2422 N N . THR A 1 320 ? 5.329 -12.774 14.441 1.00 86.25 320 THR A N 1
ATOM 2423 C CA . THR A 1 320 ? 6.316 -12.441 13.403 1.00 86.25 320 THR A CA 1
ATOM 2424 C C . THR A 1 320 ? 6.708 -10.983 13.589 1.00 86.25 320 THR A C 1
ATOM 2426 O O . THR A 1 320 ? 5.840 -10.154 13.842 1.00 86.25 320 THR A O 1
ATOM 2429 N N . ALA A 1 321 ? 8.006 -10.686 13.527 1.00 88.44 321 ALA A N 1
ATOM 2430 C CA . ALA A 1 321 ? 8.526 -9.332 13.666 1.00 88.44 321 ALA A CA 1
ATOM 2431 C C . ALA A 1 321 ? 8.796 -8.713 12.290 1.00 88.44 321 ALA A C 1
ATOM 2433 O O . ALA A 1 321 ? 9.406 -9.348 11.427 1.00 88.44 321 ALA A O 1
ATOM 2434 N N . LEU A 1 322 ? 8.389 -7.456 12.106 1.00 87.62 322 LEU A N 1
ATOM 2435 C CA . LEU A 1 322 ? 8.903 -6.613 11.024 1.00 87.62 322 LEU A CA 1
ATOM 2436 C C . LEU A 1 322 ? 10.368 -6.229 11.300 1.00 87.62 322 LEU A C 1
ATOM 2438 O O . LEU A 1 322 ? 10.840 -6.329 12.437 1.00 87.62 322 LEU A O 1
ATOM 2442 N N . SER A 1 323 ? 11.085 -5.712 10.297 1.00 92.00 323 SER A N 1
ATOM 2443 C CA . SER A 1 323 ? 12.391 -5.089 10.562 1.00 92.00 323 SER A CA 1
ATOM 2444 C C . SER A 1 323 ? 12.237 -3.805 11.395 1.00 92.00 323 SER A C 1
ATOM 2446 O O . SER A 1 323 ? 11.187 -3.166 11.378 1.00 92.00 323 SER A O 1
ATOM 2448 N N . ALA A 1 324 ? 13.283 -3.384 12.113 1.00 92.12 324 ALA A N 1
ATOM 2449 C CA . ALA A 1 324 ? 13.247 -2.195 12.976 1.00 92.12 324 ALA A CA 1
ATOM 2450 C C . ALA A 1 324 ? 12.752 -0.907 12.284 1.00 92.12 324 ALA A C 1
ATOM 2452 O O . ALA A 1 324 ? 12.012 -0.119 12.882 1.00 92.12 324 ALA A O 1
ATOM 2453 N N . ALA A 1 325 ? 13.125 -0.705 11.016 1.00 87.75 325 ALA A N 1
ATOM 2454 C CA . ALA A 1 325 ? 12.687 0.441 10.219 1.00 87.75 325 ALA A CA 1
ATOM 2455 C C . ALA A 1 325 ? 11.198 0.357 9.843 1.00 87.75 325 ALA A C 1
ATOM 2457 O O . ALA A 1 325 ? 10.502 1.367 9.837 1.00 87.75 325 ALA A O 1
ATOM 2458 N N . GLU A 1 326 ? 10.706 -0.850 9.566 1.00 85.56 326 GLU A N 1
ATOM 2459 C CA . GLU A 1 326 ? 9.320 -1.120 9.179 1.00 85.56 326 GLU A CA 1
ATOM 2460 C C . GLU A 1 326 ? 8.373 -1.080 10.378 1.00 85.56 326 GLU A C 1
ATOM 2462 O O . GLU A 1 326 ? 7.306 -0.483 10.288 1.00 85.56 326 GLU A O 1
ATOM 2467 N N . GLY A 1 327 ? 8.794 -1.655 11.511 1.00 90.25 327 GLY A N 1
ATOM 2468 C CA . GLY A 1 327 ? 8.100 -1.540 12.790 1.00 90.25 327 GLY A CA 1
ATOM 2469 C C . GLY A 1 327 ? 7.942 -0.076 13.186 1.00 90.25 327 GLY A C 1
ATOM 2470 O O . GLY A 1 327 ? 6.822 0.368 13.408 1.00 90.25 327 GLY A O 1
ATOM 2471 N N . LYS A 1 328 ? 9.032 0.709 13.146 1.00 95.25 328 LYS A N 1
ATOM 2472 C CA . LYS A 1 328 ? 8.961 2.167 13.325 1.00 95.25 328 LYS A CA 1
ATOM 2473 C C . LYS A 1 328 ? 7.953 2.801 12.361 1.00 95.25 328 LYS A C 1
ATOM 2475 O O . LYS A 1 328 ? 7.052 3.483 12.830 1.00 95.25 328 LYS A O 1
ATOM 2480 N N . ALA A 1 329 ? 8.103 2.584 11.051 1.00 90.38 329 ALA A N 1
ATOM 2481 C CA . ALA A 1 329 ? 7.273 3.236 10.037 1.00 90.38 329 ALA A CA 1
ATOM 2482 C C . ALA A 1 329 ? 5.775 2.971 10.256 1.00 90.38 329 ALA A C 1
ATOM 2484 O O . ALA A 1 329 ? 4.999 3.922 10.317 1.00 90.38 329 ALA A O 1
ATOM 2485 N N . ALA A 1 330 ? 5.395 1.705 10.459 1.00 89.44 330 ALA A N 1
ATOM 2486 C CA . ALA A 1 330 ? 4.016 1.307 10.716 1.00 89.44 330 ALA A CA 1
ATOM 2487 C C . ALA A 1 330 ? 3.464 1.923 12.012 1.00 89.44 330 ALA A C 1
ATOM 2489 O O . ALA A 1 330 ? 2.355 2.448 12.025 1.00 89.44 330 ALA A O 1
ATOM 2490 N N . VAL A 1 331 ? 4.257 1.918 13.086 1.00 96.00 331 VAL A N 1
ATOM 2491 C CA . VAL A 1 331 ? 3.884 2.499 14.386 1.00 96.00 331 VAL A CA 1
ATOM 2492 C C . VAL A 1 331 ? 3.700 4.019 14.316 1.00 96.00 331 VAL A C 1
ATOM 2494 O O . VAL A 1 331 ? 2.840 4.552 15.014 1.00 96.00 331 VAL A O 1
ATOM 2497 N N . THR A 1 332 ? 4.459 4.708 13.461 1.00 95.75 332 THR A N 1
ATOM 2498 C CA . THR A 1 332 ? 4.376 6.167 13.257 1.00 95.75 332 THR A CA 1
ATOM 2499 C C . THR A 1 332 ? 3.348 6.622 12.221 1.00 95.75 332 THR A C 1
ATOM 2501 O O . THR A 1 332 ? 3.266 7.824 11.962 1.00 95.75 332 THR A O 1
ATOM 2504 N N . ASP A 1 333 ? 2.592 5.716 11.594 1.00 91.62 333 ASP A N 1
ATOM 2505 C CA . ASP A 1 333 ? 1.616 6.115 10.578 1.00 91.62 333 ASP A CA 1
ATOM 2506 C C . ASP A 1 333 ? 0.495 6.974 11.192 1.00 91.62 333 ASP A C 1
ATOM 2508 O O . ASP A 1 333 ? -0.182 6.572 12.138 1.00 91.62 333 ASP A O 1
ATOM 2512 N N . ALA A 1 334 ? 0.292 8.178 10.654 1.00 86.00 334 ALA A N 1
ATOM 2513 C CA . ALA A 1 334 ? -0.652 9.150 11.205 1.00 86.00 334 ALA A CA 1
ATOM 2514 C C . ALA A 1 334 ? -2.133 8.822 10.926 1.00 86.00 334 ALA A C 1
ATOM 2516 O O . ALA A 1 334 ? -3.013 9.483 11.479 1.00 86.00 334 ALA A O 1
ATOM 2517 N N . THR A 1 335 ? -2.415 7.845 10.061 1.00 83.81 335 THR A N 1
ATOM 2518 C CA . THR A 1 335 ? -3.769 7.437 9.654 1.00 83.81 335 THR A CA 1
ATOM 2519 C C . THR A 1 335 ? -4.222 6.136 10.307 1.00 83.81 335 THR A C 1
ATOM 2521 O O . THR A 1 335 ? -5.421 5.971 10.528 1.00 83.81 335 THR A O 1
ATOM 2524 N N . CYS A 1 336 ? -3.280 5.239 10.615 1.00 86.31 336 CYS A N 1
ATOM 2525 C CA . CYS A 1 336 ? -3.555 3.871 11.064 1.00 86.31 336 CYS A CA 1
ATOM 2526 C C . CYS A 1 336 ? -2.527 3.285 12.044 1.00 86.31 336 CYS A C 1
ATOM 2528 O O . CYS A 1 336 ? -2.669 2.135 12.449 1.00 86.31 336 CYS A O 1
ATOM 2530 N N . GLY A 1 337 ? -1.476 4.035 12.390 1.00 93.06 337 GLY A N 1
ATOM 2531 C CA . GLY A 1 337 ? -0.438 3.612 13.326 1.00 93.06 337 GLY A CA 1
ATOM 2532 C C . GLY A 1 337 ? -0.893 3.697 14.781 1.00 93.06 337 GLY A C 1
ATOM 2533 O O . GLY A 1 337 ? -2.086 3.700 15.088 1.00 93.06 337 GLY A O 1
ATOM 2534 N N . ALA A 1 338 ? 0.065 3.770 15.705 1.00 97.62 338 ALA A N 1
ATOM 2535 C CA . ALA A 1 338 ? -0.241 3.670 17.125 1.00 97.62 338 ALA A CA 1
ATOM 2536 C C . ALA A 1 338 ? -1.073 4.858 17.652 1.00 97.62 338 ALA A C 1
ATOM 2538 O O . ALA A 1 338 ? -0.755 6.026 17.416 1.00 97.62 338 ALA A O 1
ATOM 2539 N N . GLY A 1 339 ? -2.098 4.547 18.447 1.00 98.19 339 GLY A N 1
ATOM 2540 C CA . GLY A 1 339 ? -3.095 5.479 18.973 1.00 98.19 339 GLY A CA 1
ATOM 2541 C C . GLY A 1 339 ? -4.520 5.091 18.565 1.00 98.19 339 GLY A C 1
ATOM 2542 O O . GLY A 1 339 ? -4.743 4.024 18.005 1.00 98.19 339 GLY A O 1
ATOM 2543 N N . ALA A 1 340 ? -5.487 5.968 18.844 1.00 97.56 340 ALA A N 1
ATOM 2544 C CA . ALA A 1 340 ? -6.901 5.794 18.494 1.00 97.56 340 ALA A CA 1
ATOM 2545 C C . ALA A 1 340 ? -7.158 6.109 17.006 1.00 97.56 340 ALA A C 1
ATOM 2547 O O . ALA A 1 340 ? -7.743 7.137 16.658 1.00 97.56 340 ALA A O 1
ATOM 2548 N N . THR A 1 341 ? -6.632 5.246 16.135 1.00 95.75 341 THR A N 1
ATOM 2549 C CA . THR A 1 341 ? -6.616 5.385 14.667 1.00 95.75 341 THR A CA 1
ATOM 2550 C C . THR A 1 341 ? -7.560 4.409 13.949 1.00 95.75 341 THR A C 1
ATOM 2552 O O . THR A 1 341 ? -7.701 4.474 12.727 1.00 95.75 341 THR A O 1
ATOM 2555 N N . LEU A 1 342 ? -8.236 3.515 14.679 1.00 93.06 342 LEU A N 1
ATOM 2556 C CA . LEU A 1 342 ? -9.199 2.581 14.096 1.00 93.06 342 LEU A CA 1
ATOM 2557 C C . LEU A 1 342 ? -10.517 3.281 13.760 1.00 93.06 342 LEU A C 1
ATOM 2559 O O . LEU A 1 342 ? -10.965 4.214 14.437 1.00 93.06 342 LEU A O 1
ATOM 2563 N N . VAL A 1 343 ? -11.198 2.756 12.746 1.00 86.25 343 VAL A N 1
ATOM 2564 C CA . VAL A 1 343 ? -12.613 3.033 12.528 1.00 86.25 343 VAL A CA 1
ATOM 2565 C C . VAL A 1 343 ? -13.431 2.068 13.380 1.00 86.25 343 VAL A C 1
ATOM 2567 O O . VAL A 1 343 ? -13.205 0.859 13.345 1.00 86.25 343 VAL A O 1
ATOM 2570 N N . VAL A 1 344 ? -14.378 2.615 14.141 1.00 87.31 344 VAL A N 1
ATOM 2571 C CA . VAL A 1 344 ? -15.363 1.872 14.936 1.00 87.31 344 VAL A CA 1
ATOM 2572 C C . VAL A 1 344 ? -16.754 2.358 14.538 1.00 87.31 344 VAL A C 1
ATOM 2574 O O . VAL A 1 344 ? -16.960 3.570 14.436 1.00 87.31 344 VAL A O 1
ATOM 2577 N N . THR A 1 345 ? -17.698 1.443 14.316 1.00 80.25 345 THR A N 1
ATOM 2578 C CA . THR A 1 345 ? -19.109 1.766 14.033 1.00 80.25 345 THR A CA 1
ATOM 2579 C C . THR A 1 345 ? -19.970 1.716 15.307 1.00 80.25 345 THR A C 1
ATOM 2581 O O . THR A 1 345 ? -19.594 1.043 16.271 1.00 80.25 345 THR A O 1
ATOM 2584 N N . PRO A 1 346 ? -21.140 2.387 15.354 1.00 79.44 346 PRO A N 1
ATOM 2585 C CA . PRO A 1 346 ? -22.135 2.183 16.417 1.00 79.44 346 PRO A CA 1
ATOM 2586 C C . PRO A 1 346 ? -22.592 0.720 16.563 1.00 79.44 346 PRO A C 1
ATOM 2588 O O . PRO A 1 346 ? -22.960 0.285 17.654 1.00 79.44 346 PRO A O 1
ATOM 2591 N N . GLU A 1 347 ? -22.534 -0.051 15.479 1.00 76.81 347 GLU A N 1
ATOM 2592 C CA . GLU A 1 347 ? -22.848 -1.481 15.417 1.00 76.81 347 GLU A CA 1
ATOM 2593 C C . GLU A 1 347 ? -21.753 -2.364 16.050 1.00 76.81 347 GLU A C 1
ATOM 2595 O O . GLU A 1 347 ? -22.009 -3.527 16.368 1.00 76.81 347 GLU A O 1
ATOM 2600 N N . GLY A 1 348 ? -20.565 -1.806 16.311 1.00 72.69 348 GLY A N 1
ATOM 2601 C CA . GLY A 1 348 ? -19.433 -2.492 16.939 1.00 72.69 348 GLY A CA 1
ATOM 2602 C C . GLY A 1 348 ? -18.440 -3.127 15.964 1.00 72.69 348 GLY A C 1
ATOM 2603 O O . GLY A 1 348 ? -17.545 -3.846 16.412 1.00 72.69 348 GLY A O 1
ATOM 2604 N N . ASP A 1 349 ? -18.556 -2.855 14.662 1.00 74.69 349 ASP A N 1
ATOM 2605 C CA . ASP A 1 349 ? -17.534 -3.226 13.682 1.00 74.69 349 ASP A CA 1
ATOM 2606 C C . ASP A 1 349 ? -16.261 -2.408 13.918 1.00 74.69 349 ASP A C 1
ATOM 2608 O O . ASP A 1 349 ? -16.319 -1.230 14.276 1.00 74.69 349 ASP A O 1
ATOM 2612 N N . ILE A 1 350 ? -15.102 -3.032 13.698 1.00 82.81 350 ILE A N 1
ATOM 2613 C CA . ILE A 1 350 ? -13.786 -2.418 13.901 1.00 82.81 350 ILE A CA 1
ATOM 2614 C C . ILE A 1 350 ? -12.896 -2.738 12.701 1.00 82.81 350 ILE A C 1
ATOM 2616 O O . ILE A 1 350 ? -12.740 -3.908 12.344 1.00 82.81 350 ILE A O 1
ATOM 2620 N N . TYR A 1 351 ? -12.290 -1.718 12.095 1.00 79.62 351 TYR A N 1
ATOM 2621 C CA . TYR A 1 351 ? -11.334 -1.875 10.997 1.00 79.62 351 TYR A CA 1
ATOM 2622 C C . TYR A 1 351 ? -10.277 -0.763 10.986 1.00 79.62 351 TYR A C 1
ATOM 2624 O O . TYR A 1 351 ? -10.441 0.279 11.617 1.00 79.62 351 TYR A O 1
ATOM 2632 N N . SER A 1 352 ? -9.173 -0.980 10.266 1.00 83.50 352 SER A N 1
ATOM 2633 C CA . SER A 1 352 ? -8.168 0.060 10.015 1.00 83.50 352 SER A CA 1
ATOM 2634 C C . SER A 1 352 ? -8.453 0.777 8.694 1.00 83.50 352 SER A C 1
ATOM 2636 O O . SER A 1 352 ? -8.979 0.179 7.755 1.00 83.50 352 SER A O 1
ATOM 2638 N N . THR A 1 353 ? -8.076 2.050 8.615 1.00 75.88 353 THR A N 1
ATOM 2639 C CA . THR A 1 353 ? -8.034 2.836 7.371 1.00 75.88 353 THR A CA 1
ATOM 2640 C C . THR A 1 353 ? -6.928 2.358 6.425 1.00 75.88 353 THR A C 1
ATOM 2642 O O . THR A 1 353 ? -7.088 2.445 5.208 1.00 75.88 353 THR A O 1
ATOM 2645 N N . CYS A 1 354 ? -5.835 1.807 6.962 1.00 67.69 354 CYS A N 1
ATOM 2646 C CA . CYS A 1 354 ? -4.783 1.183 6.170 1.00 67.69 354 CYS A CA 1
ATOM 2647 C C . CYS A 1 354 ? -5.174 -0.230 5.743 1.00 67.69 354 CYS A C 1
ATOM 2649 O O . CYS A 1 354 ? -5.572 -1.071 6.554 1.00 67.69 354 CYS A O 1
ATOM 2651 N N . SER A 1 355 ? -4.948 -0.525 4.462 1.00 53.03 355 SER A N 1
ATOM 2652 C CA . SER A 1 355 ? -4.879 -1.907 3.994 1.00 53.03 355 SER A CA 1
ATOM 2653 C C . SER A 1 355 ? -3.790 -2.642 4.770 1.00 53.03 355 SER A C 1
ATOM 2655 O O . SER A 1 355 ? -2.683 -2.133 4.928 1.00 53.03 355 SER A O 1
ATOM 2657 N N . SER A 1 356 ? -4.059 -3.877 5.198 1.00 52.41 356 SER A N 1
ATOM 2658 C CA . SER A 1 356 ? -3.020 -4.721 5.805 1.00 52.41 356 SER A CA 1
ATOM 2659 C C . SER A 1 356 ? -1.889 -5.062 4.821 1.00 52.41 356 SER A C 1
ATOM 2661 O O . SER A 1 356 ? -0.829 -5.543 5.212 1.00 52.41 356 SER A O 1
ATOM 2663 N N . SER A 1 357 ? -2.119 -4.825 3.526 1.00 45.53 357 SER A N 1
ATOM 2664 C CA . SER A 1 357 ? -1.195 -5.097 2.428 1.00 45.53 357 SER A CA 1
ATOM 2665 C C . SER A 1 357 ? -0.019 -4.121 2.444 1.00 45.53 357 SER A C 1
ATOM 2667 O O . SER A 1 357 ? -0.172 -2.958 2.089 1.00 45.53 357 SER A O 1
ATOM 2669 N N . ILE A 1 358 ? 1.179 -4.603 2.785 1.00 46.44 358 ILE A N 1
ATOM 2670 C CA . ILE A 1 358 ? 2.405 -3.818 2.601 1.00 46.44 358 ILE A CA 1
ATOM 2671 C C . ILE A 1 358 ? 2.688 -3.725 1.098 1.00 46.44 358 ILE A C 1
ATOM 2673 O O . ILE A 1 358 ? 3.174 -4.692 0.501 1.00 46.44 358 ILE A O 1
ATOM 2677 N N . THR A 1 359 ? 2.424 -2.570 0.486 1.00 52.22 359 THR A N 1
ATOM 2678 C CA . THR A 1 359 ? 2.797 -2.325 -0.909 1.00 52.22 359 THR A CA 1
ATOM 2679 C C . THR A 1 359 ? 4.315 -2.424 -1.054 1.00 52.22 359 THR A C 1
ATOM 2681 O O . THR A 1 359 ? 5.083 -1.680 -0.435 1.00 52.22 359 THR A O 1
ATOM 2684 N N . THR A 1 360 ? 4.763 -3.377 -1.868 1.00 56.41 360 THR A N 1
ATOM 2685 C CA . THR A 1 360 ? 6.176 -3.548 -2.203 1.00 56.41 360 THR A CA 1
ATOM 2686 C C . THR A 1 360 ? 6.387 -3.312 -3.686 1.00 56.41 360 THR A C 1
ATOM 2688 O O . THR A 1 360 ? 5.736 -3.924 -4.531 1.00 56.41 360 THR A O 1
ATOM 2691 N N . TYR A 1 361 ? 7.332 -2.437 -3.996 1.00 75.81 361 TYR A N 1
ATOM 2692 C CA . TYR A 1 361 ? 7.767 -2.166 -5.350 1.00 75.81 361 TYR A CA 1
ATOM 2693 C C . TYR A 1 361 ? 9.065 -2.896 -5.652 1.00 75.81 361 TYR A C 1
ATOM 2695 O O . TYR A 1 361 ? 9.942 -3.062 -4.805 1.00 75.81 361 TYR A O 1
ATOM 2703 N N . THR A 1 362 ? 9.185 -3.352 -6.888 1.00 84.44 362 THR A N 1
ATOM 2704 C CA . THR A 1 362 ? 10.338 -4.103 -7.366 1.00 84.44 362 THR A CA 1
ATOM 2705 C C . THR A 1 362 ? 11.265 -3.178 -8.142 1.00 84.44 362 THR A C 1
ATOM 2707 O O . THR A 1 362 ? 10.865 -2.608 -9.160 1.00 84.44 362 THR A O 1
ATOM 2710 N N . VAL A 1 363 ? 12.516 -3.073 -7.694 1.00 92.75 363 VAL A N 1
ATOM 2711 C CA . VAL A 1 363 ? 13.634 -2.601 -8.513 1.00 92.75 363 VAL A CA 1
ATOM 2712 C C . VAL A 1 363 ? 14.109 -3.762 -9.380 1.00 92.75 363 VAL A C 1
ATOM 2714 O O . VAL A 1 363 ? 14.712 -4.721 -8.895 1.00 92.75 363 VAL A O 1
ATOM 2717 N N . THR A 1 364 ? 13.851 -3.675 -10.680 1.00 94.44 364 THR A N 1
ATOM 2718 C CA . THR A 1 364 ? 14.382 -4.614 -11.672 1.00 94.44 364 THR A CA 1
ATOM 2719 C C . THR A 1 364 ? 15.669 -4.044 -12.253 1.00 94.44 364 THR A C 1
ATOM 2721 O O . THR A 1 364 ? 15.639 -3.050 -12.975 1.00 94.44 364 THR A O 1
ATOM 2724 N N . PHE A 1 365 ? 16.806 -4.665 -11.951 1.00 95.19 365 PHE A N 1
ATOM 2725 C CA . PHE A 1 365 ? 18.090 -4.285 -12.536 1.00 95.19 365 PHE A CA 1
ATOM 2726 C C . PHE A 1 365 ? 18.243 -4.918 -13.927 1.00 95.19 365 PHE A C 1
ATOM 2728 O O . PHE A 1 365 ? 18.098 -6.129 -14.087 1.00 95.19 365 PHE A O 1
ATOM 2735 N N . ASN A 1 366 ? 18.543 -4.105 -14.936 1.00 94.75 366 ASN A N 1
ATOM 2736 C CA . ASN A 1 366 ? 18.690 -4.508 -16.331 1.00 94.75 366 ASN A CA 1
ATOM 2737 C C . ASN A 1 366 ? 20.121 -4.224 -16.812 1.00 94.75 366 ASN A C 1
ATOM 2739 O O . ASN A 1 366 ? 20.605 -3.091 -16.739 1.00 94.75 366 ASN A O 1
ATOM 2743 N N . ALA A 1 367 ? 20.783 -5.251 -17.346 1.00 92.69 367 ALA A N 1
ATOM 2744 C CA . ALA A 1 367 ? 22.168 -5.174 -17.801 1.00 92.69 367 ALA A CA 1
ATOM 2745 C C . ALA A 1 367 ? 22.388 -4.222 -18.992 1.00 92.69 367 ALA A C 1
ATOM 2747 O O . ALA A 1 367 ? 23.529 -3.850 -19.242 1.00 92.69 367 ALA A O 1
ATOM 2748 N N . ASN A 1 368 ? 21.342 -3.814 -19.726 1.00 94.06 368 ASN A N 1
ATOM 2749 C CA . ASN A 1 368 ? 21.373 -2.764 -20.759 1.00 94.06 368 ASN A CA 1
ATOM 2750 C C . ASN A 1 368 ? 22.532 -2.924 -21.775 1.00 94.06 368 ASN A C 1
ATOM 2752 O O . ASN A 1 368 ? 23.341 -2.019 -21.997 1.00 94.06 368 ASN A O 1
ATOM 2756 N N . GLY A 1 369 ? 22.655 -4.127 -22.349 1.00 88.25 369 GLY A N 1
ATOM 2757 C CA . GLY A 1 369 ? 23.748 -4.515 -23.254 1.00 88.25 369 GLY A CA 1
ATOM 2758 C C . GLY A 1 369 ? 25.016 -5.037 -22.562 1.00 88.25 369 GLY A C 1
ATOM 2759 O O . GLY A 1 369 ? 26.036 -5.207 -23.224 1.00 88.25 369 GLY A O 1
ATOM 2760 N N . GLY A 1 370 ? 24.975 -5.257 -21.247 1.00 87.75 370 GLY A N 1
ATOM 2761 C CA . GLY A 1 370 ? 25.946 -6.048 -20.489 1.00 87.75 370 GLY A CA 1
ATOM 2762 C C . GLY A 1 370 ? 25.492 -7.495 -20.242 1.00 87.75 370 GLY A C 1
ATOM 2763 O O . GLY A 1 370 ? 24.390 -7.894 -20.612 1.00 87.75 370 GLY A O 1
ATOM 2764 N N . ASN A 1 371 ? 26.356 -8.251 -19.570 1.00 88.75 371 ASN A N 1
ATOM 2765 C CA . ASN A 1 371 ? 26.235 -9.658 -19.202 1.00 88.75 371 ASN A CA 1
ATOM 2766 C C . ASN A 1 371 ? 26.108 -9.832 -17.677 1.00 88.75 371 ASN A C 1
ATOM 2768 O O . ASN A 1 371 ? 26.561 -8.987 -16.901 1.00 88.75 371 ASN A O 1
ATOM 2772 N N . GLY A 1 372 ? 25.582 -10.983 -17.255 1.00 89.00 372 GLY A N 1
ATOM 2773 C CA . GLY A 1 372 ? 25.384 -11.352 -15.849 1.00 89.00 372 GLY A CA 1
ATOM 2774 C C . GLY A 1 372 ? 23.920 -11.260 -15.413 1.00 89.00 372 GLY A C 1
ATOM 2775 O O . GLY A 1 372 ? 23.038 -10.943 -16.209 1.00 89.00 372 GLY A O 1
ATOM 2776 N N . THR A 1 373 ? 23.660 -11.540 -14.138 1.00 83.19 373 THR A N 1
ATOM 2777 C CA . THR A 1 373 ? 22.313 -11.548 -13.545 1.00 83.19 373 THR A CA 1
ATOM 2778 C C . THR A 1 373 ? 22.338 -10.903 -12.167 1.00 83.19 373 THR A C 1
ATOM 2780 O O . THR A 1 373 ? 23.207 -11.230 -11.362 1.00 83.19 373 THR A O 1
ATOM 2783 N N . MET A 1 374 ? 21.348 -10.065 -11.870 1.00 86.44 374 MET A N 1
ATOM 2784 C CA . MET A 1 374 ? 21.051 -9.585 -10.520 1.00 86.44 374 MET A CA 1
ATOM 2785 C C . MET A 1 374 ? 19.641 -10.028 -10.139 1.00 86.44 374 MET A C 1
ATOM 2787 O O . MET A 1 374 ? 18.741 -10.011 -10.980 1.00 86.44 374 MET A O 1
ATOM 2791 N N . ALA A 1 375 ? 19.435 -10.402 -8.877 1.00 81.38 375 ALA A N 1
ATOM 2792 C CA . ALA A 1 375 ? 18.088 -10.597 -8.357 1.00 81.38 375 ALA A CA 1
ATOM 2793 C C . ALA A 1 375 ? 17.343 -9.251 -8.333 1.00 81.38 375 ALA A C 1
ATOM 2795 O O . ALA A 1 375 ? 17.917 -8.224 -7.959 1.00 81.38 375 ALA A O 1
ATOM 2796 N N . ALA A 1 376 ? 16.066 -9.259 -8.716 1.00 82.81 376 ALA A N 1
ATOM 2797 C CA . ALA A 1 376 ? 15.210 -8.092 -8.557 1.00 82.81 376 ALA A CA 1
ATOM 2798 C C . ALA A 1 376 ? 15.049 -7.779 -7.060 1.00 82.81 376 ALA A C 1
ATOM 2800 O O . ALA A 1 376 ? 14.844 -8.684 -6.249 1.00 82.81 376 ALA A O 1
ATOM 2801 N N . GLN A 1 377 ? 15.186 -6.509 -6.686 1.00 87.12 377 GLN A N 1
ATOM 2802 C CA . GLN A 1 377 ? 15.193 -6.081 -5.291 1.00 87.12 377 GLN A CA 1
ATOM 2803 C C . GLN A 1 377 ? 13.827 -5.534 -4.888 1.00 87.12 377 GLN A C 1
ATOM 2805 O O . GLN A 1 377 ? 13.303 -4.616 -5.514 1.00 87.12 377 GLN A O 1
ATOM 2810 N N . THR A 1 378 ? 13.276 -6.058 -3.800 1.00 77.25 378 THR A N 1
ATOM 2811 C CA . THR A 1 378 ? 12.036 -5.559 -3.204 1.00 77.25 378 THR A CA 1
ATOM 2812 C C . THR A 1 378 ? 12.323 -4.336 -2.326 1.00 77.25 378 THR A C 1
ATOM 2814 O O . THR A 1 378 ? 13.223 -4.362 -1.487 1.00 77.25 378 THR A O 1
ATOM 2817 N N . VAL A 1 379 ? 11.547 -3.270 -2.510 1.00 73.69 379 VAL A N 1
ATOM 2818 C CA . VAL A 1 379 ? 11.587 -1.999 -1.770 1.00 73.69 379 VAL A CA 1
ATOM 2819 C C . VAL A 1 379 ? 10.170 -1.712 -1.269 1.00 73.69 379 VAL A C 1
ATOM 2821 O O . VAL A 1 379 ? 9.208 -1.899 -2.011 1.00 73.69 379 VAL A O 1
ATOM 2824 N N . LYS A 1 380 ? 10.004 -1.290 -0.014 1.00 65.94 380 LYS A N 1
ATOM 2825 C CA . LYS A 1 380 ? 8.674 -0.952 0.529 1.00 65.94 380 LYS A CA 1
ATOM 2826 C C . LYS A 1 380 ? 8.257 0.454 0.095 1.00 65.94 380 LYS A C 1
ATOM 2828 O O . LYS A 1 380 ? 9.108 1.328 -0.072 1.00 65.94 380 LYS A O 1
ATOM 2833 N N . GLU A 1 381 ? 6.959 0.652 -0.119 1.00 70.75 381 GLU A N 1
ATOM 2834 C CA . GLU A 1 381 ? 6.400 1.947 -0.515 1.00 70.75 381 GLU A CA 1
ATOM 2835 C C . GLU A 1 381 ? 6.855 3.074 0.420 1.00 70.75 381 GLU A C 1
ATOM 2837 O O . GLU A 1 381 ? 6.859 2.928 1.640 1.00 70.75 381 GLU A O 1
ATOM 2842 N N . SER A 1 382 ? 7.291 4.188 -0.172 1.00 52.88 382 SER A N 1
ATOM 2843 C CA . SER A 1 382 ? 7.805 5.378 0.520 1.00 52.88 382 SER A CA 1
ATOM 2844 C C . SER A 1 382 ? 8.988 5.155 1.488 1.00 52.88 382 SER A C 1
ATOM 2846 O O . SER A 1 382 ? 9.422 6.103 2.145 1.00 52.88 382 SER A O 1
ATOM 2848 N N . LEU A 1 383 ? 9.597 3.960 1.528 1.00 54.69 383 LEU A N 1
ATOM 2849 C CA . LEU A 1 383 ? 10.755 3.655 2.375 1.00 54.69 383 LEU A CA 1
ATOM 2850 C C . LEU A 1 383 ? 12.081 3.808 1.614 1.00 54.69 383 LEU A C 1
ATOM 2852 O O . LEU A 1 383 ? 12.387 3.036 0.703 1.00 54.69 383 LEU A O 1
ATOM 2856 N N . ALA A 1 384 ? 12.908 4.762 2.047 1.00 64.19 384 ALA A N 1
ATOM 2857 C CA . ALA A 1 384 ? 14.256 4.967 1.519 1.00 64.19 384 ALA A CA 1
ATOM 2858 C C . ALA A 1 384 ? 15.139 3.724 1.744 1.00 64.19 384 ALA A C 1
ATOM 2860 O O . ALA A 1 384 ? 15.513 3.405 2.873 1.00 64.19 384 ALA A O 1
ATOM 2861 N N . THR A 1 385 ? 15.472 3.028 0.658 1.00 66.62 385 THR A N 1
ATOM 2862 C CA . THR A 1 385 ? 16.138 1.721 0.657 1.00 66.62 385 THR A CA 1
ATOM 2863 C C . THR A 1 385 ? 17.382 1.760 -0.230 1.00 66.62 385 THR A C 1
ATOM 2865 O O . THR A 1 385 ? 17.334 2.247 -1.358 1.00 66.62 385 THR A O 1
ATOM 2868 N N . GLN A 1 386 ? 18.511 1.236 0.256 1.00 81.12 386 GLN A N 1
ATOM 2869 C CA . GLN A 1 386 ? 19.756 1.212 -0.515 1.00 81.12 386 GLN A CA 1
ATOM 2870 C C . GLN A 1 386 ? 19.713 0.155 -1.627 1.00 81.12 386 GLN A C 1
ATOM 2872 O O . GLN A 1 386 ? 19.365 -0.997 -1.372 1.00 81.12 386 GLN A O 1
ATOM 2877 N N . LEU A 1 387 ? 20.099 0.531 -2.847 1.00 89.31 387 LEU A N 1
ATOM 2878 C CA . LEU A 1 387 ? 20.223 -0.383 -3.982 1.00 89.31 387 LEU A CA 1
ATOM 2879 C C . LEU A 1 387 ? 21.315 -1.438 -3.750 1.00 89.31 387 LEU A C 1
ATOM 2881 O O . LEU A 1 387 ? 22.391 -1.142 -3.225 1.00 89.31 387 LEU A O 1
ATOM 2885 N N . ASN A 1 388 ? 21.065 -2.655 -4.226 1.00 86.44 388 ASN A N 1
ATOM 2886 C CA . ASN A 1 388 ? 22.076 -3.700 -4.339 1.00 86.44 388 ASN A CA 1
ATOM 2887 C C . ASN A 1 388 ? 23.249 -3.251 -5.230 1.00 86.44 388 ASN A C 1
ATOM 2889 O O . ASN A 1 388 ? 23.074 -2.514 -6.201 1.00 86.44 388 ASN A O 1
ATOM 2893 N N . ALA A 1 389 ? 24.449 -3.740 -4.907 1.00 89.94 389 ALA A N 1
ATOM 2894 C CA . ALA A 1 389 ? 25.656 -3.508 -5.697 1.00 89.94 389 ALA A CA 1
ATOM 2895 C C . ALA A 1 389 ? 25.517 -4.088 -7.111 1.00 89.94 389 ALA A C 1
ATOM 2897 O O . ALA A 1 389 ? 25.076 -5.231 -7.252 1.00 89.94 389 ALA A O 1
ATOM 2898 N N . ASN A 1 390 ? 25.952 -3.358 -8.140 1.00 92.00 390 ASN A N 1
ATOM 2899 C CA . ASN A 1 390 ? 25.993 -3.879 -9.505 1.00 92.00 390 ASN A CA 1
ATOM 2900 C C . ASN A 1 390 ? 26.804 -5.189 -9.603 1.00 92.00 390 ASN A C 1
ATOM 2902 O O . ASN A 1 390 ? 27.964 -5.245 -9.194 1.00 92.00 390 ASN A O 1
ATOM 2906 N N . GLN A 1 391 ? 26.206 -6.211 -10.223 1.00 92.12 391 GLN A N 1
ATOM 2907 C CA . GLN A 1 391 ? 26.853 -7.491 -10.547 1.00 92.12 391 GLN A CA 1
ATOM 2908 C C . GLN A 1 391 ? 26.999 -7.718 -12.064 1.00 92.12 391 GLN A C 1
ATOM 2910 O O . GLN A 1 391 ? 27.543 -8.740 -12.481 1.00 92.12 391 GLN A O 1
ATOM 2915 N N . PHE A 1 392 ? 26.521 -6.791 -12.903 1.00 93.50 392 PHE A N 1
ATOM 2916 C CA . PHE A 1 392 ? 26.683 -6.882 -14.352 1.00 93.50 392 PHE A CA 1
ATOM 2917 C C . PHE A 1 392 ? 28.085 -6.460 -14.799 1.00 93.50 392 PHE A C 1
ATOM 2919 O O . PHE A 1 392 ? 28.729 -5.597 -14.197 1.00 93.50 392 PHE A O 1
ATOM 2926 N N . THR A 1 393 ? 28.521 -7.018 -15.924 1.00 89.88 393 THR A N 1
ATOM 2927 C CA . THR A 1 393 ? 29.771 -6.679 -16.625 1.00 89.88 393 THR A CA 1
ATOM 2928 C C . THR A 1 393 ? 29.471 -6.371 -18.090 1.00 89.88 393 THR A C 1
ATOM 2930 O O . THR A 1 393 ? 28.426 -6.767 -18.595 1.00 89.88 393 THR A O 1
ATOM 2933 N N . ARG A 1 394 ? 30.359 -5.696 -18.824 1.00 89.19 394 ARG A N 1
ATOM 2934 C CA . ARG A 1 394 ? 30.209 -5.527 -20.279 1.00 89.19 394 ARG A CA 1
ATOM 2935 C C . ARG A 1 394 ? 31.581 -5.444 -20.933 1.00 89.19 394 ARG A C 1
ATOM 2937 O O . ARG A 1 394 ? 32.375 -4.574 -20.594 1.00 89.19 394 ARG A O 1
ATOM 2944 N N . SER A 1 395 ? 31.873 -6.359 -21.857 1.00 81.75 395 SER A N 1
ATOM 2945 C CA . SER A 1 395 ? 33.191 -6.415 -22.503 1.00 81.75 395 SER A CA 1
ATOM 2946 C C . SER A 1 395 ? 33.473 -5.116 -23.265 1.00 81.75 395 SER A C 1
ATOM 2948 O O . SER A 1 395 ? 32.651 -4.698 -24.079 1.00 81.75 395 SER A O 1
ATOM 2950 N N . GLY A 1 396 ? 34.597 -4.458 -22.964 1.00 76.94 396 GLY A N 1
ATOM 2951 C CA . GLY A 1 396 ? 34.972 -3.156 -23.531 1.00 76.94 396 GLY A CA 1
ATOM 2952 C C . GLY A 1 396 ? 34.259 -1.928 -22.936 1.00 76.94 396 GLY A C 1
ATOM 2953 O O . GLY A 1 396 ? 34.401 -0.837 -23.483 1.00 76.94 396 GLY A O 1
ATOM 2954 N N . TYR A 1 397 ? 33.490 -2.058 -21.846 1.00 83.50 397 TYR A N 1
ATOM 2955 C CA . TYR A 1 397 ? 32.760 -0.939 -21.230 1.00 83.50 397 TYR A CA 1
ATOM 2956 C C . TYR A 1 397 ? 32.879 -0.929 -19.699 1.00 83.50 397 TYR A C 1
ATOM 2958 O O . TYR A 1 397 ? 32.814 -1.966 -19.042 1.00 83.50 397 TYR A O 1
ATOM 2966 N N . ALA A 1 398 ? 32.975 0.268 -19.121 1.00 84.69 398 ALA A N 1
ATOM 2967 C CA . ALA A 1 398 ? 32.937 0.498 -17.681 1.00 84.69 398 ALA A CA 1
ATOM 2968 C C . ALA A 1 398 ? 31.519 0.883 -17.227 1.00 84.69 398 ALA A C 1
ATOM 2970 O O . ALA A 1 398 ? 30.854 1.713 -17.856 1.00 84.69 398 ALA A O 1
ATOM 2971 N N . PHE A 1 399 ? 31.064 0.300 -16.116 1.00 91.50 399 PHE A N 1
ATOM 2972 C CA . PHE A 1 399 ? 29.806 0.669 -15.462 1.00 91.50 399 PHE A CA 1
ATOM 2973 C C . PHE A 1 399 ? 29.922 2.071 -14.848 1.00 91.50 399 PHE A C 1
ATOM 2975 O O . PHE A 1 399 ? 30.959 2.405 -14.274 1.00 91.50 399 PHE A O 1
ATOM 2982 N N . GLN A 1 400 ? 28.892 2.909 -14.977 1.00 92.50 400 GLN A N 1
ATOM 2983 C CA . GLN A 1 400 ? 28.886 4.292 -14.466 1.00 92.50 400 GLN A CA 1
ATOM 2984 C C . GLN A 1 400 ? 27.777 4.561 -13.434 1.00 92.50 400 GLN A C 1
ATOM 2986 O O . GLN A 1 400 ? 27.803 5.593 -12.769 1.00 92.50 400 GLN A O 1
ATOM 2991 N N . GLY A 1 401 ? 26.803 3.658 -13.304 1.00 92.69 401 GLY A N 1
ATOM 2992 C CA . GLY A 1 401 ? 25.597 3.839 -12.497 1.00 92.69 401 GLY A CA 1
ATOM 2993 C C . GLY A 1 401 ? 24.351 3.358 -13.238 1.00 92.69 401 GLY A C 1
ATOM 2994 O O . GLY A 1 401 ? 24.442 2.643 -14.236 1.00 92.69 401 GLY A O 1
ATOM 2995 N N . TRP A 1 402 ? 23.184 3.766 -12.759 1.00 96.56 402 TRP A N 1
ATOM 2996 C CA . TRP A 1 402 ? 21.876 3.333 -13.239 1.00 96.56 402 TRP A CA 1
ATOM 2997 C C . TRP A 1 402 ? 21.075 4.488 -13.848 1.00 96.56 402 TRP A C 1
ATOM 2999 O O . TRP A 1 402 ? 21.052 5.593 -13.304 1.00 96.56 402 TRP A O 1
ATOM 3009 N N . ALA A 1 403 ? 20.365 4.212 -14.938 1.00 96.25 403 ALA A N 1
ATOM 3010 C CA . ALA A 1 403 ? 19.373 5.088 -15.557 1.00 96.25 403 ALA A CA 1
ATOM 3011 C C . ALA A 1 403 ? 17.953 4.529 -15.380 1.00 96.25 403 ALA A C 1
ATOM 3013 O O . ALA A 1 403 ? 17.766 3.323 -15.240 1.00 96.25 403 ALA A O 1
ATOM 3014 N N . THR A 1 404 ? 16.940 5.392 -15.436 1.00 93.81 404 THR A N 1
ATOM 3015 C CA . THR A 1 404 ? 15.516 5.014 -15.326 1.00 93.81 404 THR A CA 1
ATOM 3016 C C . THR A 1 404 ? 14.887 4.548 -16.644 1.00 93.81 404 THR A C 1
ATOM 3018 O O . THR A 1 404 ? 13.783 4.008 -16.643 1.00 93.81 404 THR A O 1
ATOM 3021 N N . PHE A 1 405 ? 15.586 4.724 -17.769 1.00 89.50 405 PHE A N 1
ATOM 3022 C CA . PHE A 1 405 ? 15.133 4.352 -19.111 1.00 89.50 405 PHE A CA 1
ATOM 3023 C C . PHE A 1 405 ? 16.261 3.665 -19.892 1.00 89.50 405 PHE A C 1
ATOM 3025 O O . PHE A 1 405 ? 17.441 3.926 -19.650 1.00 89.50 405 PHE A O 1
ATOM 3032 N N . ALA A 1 406 ? 15.906 2.800 -20.844 1.00 85.31 406 ALA A N 1
ATOM 3033 C CA . ALA A 1 406 ? 16.874 2.138 -21.716 1.00 85.31 406 ALA A CA 1
ATOM 3034 C C . ALA A 1 406 ? 17.574 3.1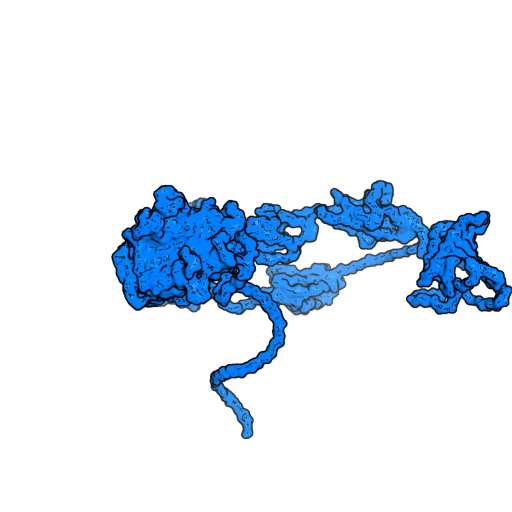36 -22.659 1.00 85.31 406 ALA A C 1
ATOM 3036 O O . ALA A 1 406 ? 17.018 4.175 -23.012 1.00 85.31 406 ALA A O 1
ATOM 3037 N N . GLY A 1 407 ? 18.793 2.809 -23.097 1.00 75.94 407 GLY A N 1
ATOM 3038 C CA . GLY A 1 407 ? 19.500 3.537 -24.163 1.00 75.94 407 GLY A CA 1
ATOM 3039 C C . GLY A 1 407 ? 20.058 4.931 -23.827 1.00 75.94 407 GLY A C 1
ATOM 3040 O O . GLY A 1 407 ? 20.826 5.459 -24.625 1.00 75.94 407 GLY A O 1
ATOM 3041 N N . THR A 1 408 ? 19.742 5.526 -22.670 1.00 82.06 408 THR A N 1
ATOM 3042 C CA . THR A 1 408 ? 20.340 6.810 -22.253 1.00 82.06 408 THR A CA 1
ATOM 3043 C C . THR A 1 408 ? 21.737 6.644 -21.646 1.00 82.06 408 THR A C 1
ATOM 3045 O O . THR A 1 408 ? 22.043 5.639 -21.003 1.00 82.06 408 THR A O 1
ATOM 3048 N N . SER A 1 409 ? 22.584 7.663 -21.816 1.00 81.94 409 SER A N 1
ATOM 3049 C CA . SER A 1 409 ? 23.898 7.783 -21.170 1.00 81.94 409 SER A CA 1
ATOM 3050 C C . SER A 1 409 ? 23.862 8.545 -19.837 1.00 81.94 409 SER A C 1
ATOM 3052 O O . SER A 1 409 ? 24.895 8.676 -19.182 1.00 81.94 409 SER A O 1
ATOM 3054 N N . THR A 1 410 ? 22.708 9.087 -19.438 1.00 87.69 410 THR A N 1
ATOM 3055 C CA . THR A 1 410 ? 22.569 9.877 -18.205 1.00 87.69 410 THR A CA 1
ATOM 3056 C C . THR A 1 410 ? 22.375 8.968 -16.994 1.00 87.69 410 THR A C 1
ATOM 3058 O O . THR A 1 410 ? 21.366 8.272 -16.889 1.00 87.69 410 THR A O 1
ATOM 3061 N N . VAL A 1 411 ? 23.317 9.009 -16.050 1.00 93.69 411 VAL A N 1
ATOM 3062 C CA . VAL A 1 411 ? 23.187 8.341 -14.747 1.00 93.69 411 VAL A CA 1
ATOM 3063 C C . VAL A 1 411 ? 22.169 9.093 -13.887 1.00 93.69 411 VAL A C 1
ATOM 3065 O O . VAL A 1 411 ? 22.350 10.275 -13.607 1.00 93.69 411 VAL A O 1
ATOM 3068 N N . ALA A 1 412 ? 21.116 8.399 -13.454 1.00 92.62 412 ALA A N 1
ATOM 3069 C CA . ALA A 1 412 ? 20.126 8.892 -12.496 1.00 92.62 412 ALA A CA 1
ATOM 3070 C C . ALA A 1 412 ? 20.482 8.502 -11.049 1.00 92.62 412 ALA A C 1
ATOM 3072 O O . ALA A 1 412 ? 20.254 9.279 -10.126 1.00 92.62 412 ALA A O 1
ATOM 3073 N N . TYR A 1 413 ? 21.084 7.322 -10.854 1.00 94.06 413 TYR A N 1
ATOM 3074 C CA . TYR A 1 413 ? 21.504 6.812 -9.546 1.00 94.06 413 TYR A CA 1
ATOM 3075 C C . TYR A 1 413 ? 22.911 6.206 -9.622 1.00 94.06 413 TYR A C 1
ATOM 3077 O O . TYR A 1 413 ? 23.207 5.432 -10.529 1.00 94.06 413 TYR A O 1
ATOM 3085 N N . ALA A 1 414 ? 23.779 6.514 -8.659 1.00 94.94 414 ALA A N 1
ATOM 3086 C CA . ALA A 1 414 ? 25.072 5.839 -8.518 1.00 94.94 414 ALA A CA 1
ATOM 3087 C C . ALA A 1 414 ? 24.906 4.364 -8.083 1.00 94.94 414 ALA A C 1
ATOM 3089 O O . ALA A 1 414 ? 23.821 3.949 -7.664 1.00 94.94 414 ALA A O 1
ATOM 3090 N N . ASP A 1 415 ? 25.985 3.569 -8.137 1.00 93.50 415 ASP A N 1
ATOM 3091 C CA . ASP A 1 415 ? 25.983 2.248 -7.489 1.00 93.50 415 ASP A CA 1
ATOM 3092 C C . ASP A 1 415 ? 25.664 2.392 -5.994 1.00 93.50 415 ASP A C 1
ATOM 3094 O O . ASP A 1 415 ? 26.170 3.305 -5.337 1.00 93.50 415 ASP A O 1
ATOM 3098 N N . LYS A 1 416 ? 24.817 1.505 -5.460 1.00 90.69 416 LYS A N 1
ATOM 3099 C CA . LYS A 1 416 ? 24.358 1.532 -4.057 1.00 90.69 416 LYS A CA 1
ATOM 3100 C C . LYS A 1 416 ? 23.772 2.879 -3.595 1.00 90.69 416 LYS A C 1
ATOM 3102 O O . LYS A 1 416 ? 23.846 3.208 -2.408 1.00 90.69 416 LYS A O 1
ATOM 3107 N N . ALA A 1 417 ? 23.187 3.670 -4.497 1.00 85.75 417 ALA A N 1
ATOM 3108 C CA . ALA A 1 417 ? 22.392 4.834 -4.106 1.00 85.75 417 ALA A CA 1
ATOM 3109 C C . ALA A 1 417 ? 21.156 4.414 -3.284 1.00 85.75 417 ALA A C 1
ATOM 3111 O O . ALA A 1 417 ? 20.721 3.265 -3.348 1.00 85.75 417 ALA A O 1
ATOM 3112 N N . SER A 1 418 ? 20.575 5.342 -2.522 1.00 82.12 418 SER A N 1
ATOM 3113 C CA . SER A 1 418 ? 19.280 5.122 -1.863 1.00 82.12 418 SER A CA 1
ATOM 3114 C C . SER A 1 418 ? 18.133 5.510 -2.796 1.00 82.12 418 SER A C 1
ATOM 3116 O O . SER A 1 418 ? 18.220 6.534 -3.477 1.00 82.12 418 SER A O 1
ATOM 3118 N N . VAL A 1 419 ? 17.070 4.706 -2.825 1.00 83.44 419 VAL A N 1
ATOM 3119 C CA . VAL A 1 419 ? 15.846 4.953 -3.598 1.00 83.44 419 VAL A CA 1
ATOM 3120 C C . VAL A 1 419 ? 14.612 4.871 -2.705 1.00 83.44 419 VAL A C 1
ATOM 3122 O O . VAL A 1 419 ? 14.534 4.034 -1.810 1.00 83.44 419 VAL A O 1
ATOM 3125 N N . THR A 1 420 ? 13.626 5.715 -2.990 1.00 79.25 420 THR A N 1
ATOM 3126 C CA . THR A 1 420 ? 12.303 5.713 -2.355 1.00 79.25 420 THR A CA 1
ATOM 3127 C C . THR A 1 420 ? 11.275 5.546 -3.467 1.00 79.25 420 THR A C 1
ATOM 3129 O O . THR A 1 420 ? 11.332 6.303 -4.436 1.00 79.25 420 THR A O 1
ATOM 3132 N N . LEU A 1 421 ? 10.381 4.555 -3.374 1.00 77.44 421 LEU A N 1
ATOM 3133 C CA . LEU A 1 421 ? 9.491 4.180 -4.481 1.00 77.44 421 LEU A CA 1
ATOM 3134 C C . LEU A 1 421 ? 8.003 4.323 -4.142 1.00 77.44 421 LEU A C 1
ATOM 3136 O O . LEU A 1 421 ? 7.569 3.944 -3.057 1.00 77.44 421 LEU A O 1
ATOM 3140 N N . THR A 1 422 ? 7.239 4.776 -5.135 1.00 74.12 422 THR A N 1
ATOM 3141 C CA . THR A 1 422 ? 5.762 4.768 -5.202 1.00 74.12 422 THR A CA 1
ATOM 3142 C C . THR A 1 422 ? 5.258 3.995 -6.435 1.00 74.12 422 THR A C 1
ATOM 3144 O O . THR A 1 422 ? 4.115 4.135 -6.853 1.00 74.12 422 THR A O 1
ATOM 3147 N N . ASN A 1 423 ? 6.146 3.232 -7.084 1.00 80.62 423 ASN A N 1
ATOM 3148 C CA . ASN A 1 423 ? 5.884 2.385 -8.248 1.00 80.62 423 ASN A CA 1
ATOM 3149 C C . ASN A 1 423 ? 7.066 1.424 -8.479 1.00 80.62 423 ASN A C 1
ATOM 3151 O O . ASN A 1 423 ? 8.188 1.690 -8.043 1.00 80.62 423 ASN A O 1
ATOM 3155 N N . ASN A 1 424 ? 6.847 0.338 -9.230 1.00 86.88 424 ASN A N 1
ATOM 3156 C CA . ASN A 1 424 ? 7.939 -0.514 -9.721 1.00 86.88 424 ASN A CA 1
ATOM 3157 C C . ASN A 1 424 ? 8.931 0.309 -10.559 1.00 86.88 424 ASN A C 1
ATOM 3159 O O . ASN A 1 424 ? 8.519 1.148 -11.363 1.00 86.88 424 ASN A O 1
ATOM 3163 N N . LEU A 1 425 ? 10.228 0.041 -10.402 1.00 94.19 425 LEU A N 1
ATOM 3164 C CA . LEU A 1 425 ? 11.306 0.777 -11.061 1.00 94.19 425 LEU A CA 1
ATOM 3165 C C . LEU A 1 425 ? 12.187 -0.193 -11.851 1.00 94.19 425 LEU A C 1
ATOM 3167 O O . LEU A 1 425 ? 12.647 -1.192 -11.310 1.00 94.19 425 LEU A O 1
ATOM 3171 N N . THR A 1 426 ? 12.467 0.102 -13.120 1.00 95.25 426 THR A N 1
ATOM 3172 C CA . THR A 1 426 ? 13.513 -0.617 -13.866 1.00 95.25 426 THR A CA 1
ATOM 3173 C C . THR A 1 426 ? 14.747 0.266 -13.965 1.00 95.25 426 THR A C 1
ATOM 3175 O O . THR A 1 426 ? 14.657 1.407 -14.415 1.00 95.25 426 THR A O 1
ATOM 3178 N N . LEU A 1 427 ? 15.889 -0.260 -13.527 1.00 95.56 427 LEU A N 1
ATOM 3179 C CA . LEU A 1 427 ? 17.176 0.424 -13.546 1.00 95.56 427 LEU A CA 1
ATOM 3180 C C . LEU A 1 427 ? 18.084 -0.192 -14.605 1.00 95.56 427 LEU A C 1
ATOM 3182 O O . LEU A 1 427 ? 18.453 -1.359 -14.524 1.00 95.56 427 LEU A O 1
ATOM 3186 N N . TYR A 1 428 ? 18.457 0.610 -15.593 1.00 96.50 428 TYR A N 1
ATOM 3187 C CA . TYR A 1 428 ? 19.271 0.216 -16.735 1.00 96.50 428 TYR A CA 1
ATOM 3188 C C . TYR A 1 428 ? 20.729 0.595 -16.485 1.00 96.50 428 TYR A C 1
ATOM 3190 O O . TYR A 1 428 ? 21.027 1.750 -16.182 1.00 96.50 428 TYR A O 1
ATOM 3198 N N . ALA A 1 429 ? 21.645 -0.364 -16.599 1.00 93.31 429 ALA A N 1
ATOM 3199 C CA . ALA A 1 429 ? 23.068 -0.120 -16.394 1.00 93.31 429 ALA A CA 1
ATOM 3200 C C . ALA A 1 429 ? 23.618 0.889 -17.422 1.00 93.31 429 ALA A C 1
ATOM 3202 O O . ALA A 1 429 ? 23.511 0.685 -18.633 1.00 93.31 429 ALA A O 1
ATOM 3203 N N . VAL A 1 430 ? 24.212 1.986 -16.955 1.00 94.06 430 VAL A N 1
ATOM 3204 C CA . VAL A 1 430 ? 24.857 2.985 -17.814 1.00 94.06 430 VAL A CA 1
ATOM 3205 C C . VAL A 1 430 ? 26.296 2.559 -18.066 1.00 94.06 430 VAL A C 1
ATOM 3207 O O . VAL A 1 430 ? 27.092 2.405 -17.137 1.00 94.06 430 VAL A O 1
ATOM 3210 N N . TRP A 1 431 ? 26.627 2.391 -19.342 1.00 89.38 431 TRP A N 1
ATOM 3211 C CA . TRP A 1 431 ? 27.918 1.898 -19.803 1.00 89.38 431 TRP A CA 1
ATOM 3212 C C . TRP A 1 431 ? 28.659 2.981 -20.577 1.00 89.38 431 TRP A C 1
ATOM 3214 O O . TRP A 1 431 ? 28.191 3.431 -21.622 1.00 89.38 431 TRP A O 1
ATOM 3224 N N . LYS A 1 432 ? 29.848 3.354 -20.108 1.00 85.19 432 LYS A N 1
ATOM 3225 C CA . LYS A 1 432 ? 30.796 4.159 -20.884 1.00 85.19 432 LYS A CA 1
ATOM 3226 C C . LYS A 1 432 ? 31.755 3.212 -21.596 1.00 85.19 432 LYS A C 1
ATOM 3228 O O . LYS A 1 432 ? 32.238 2.273 -20.968 1.00 85.19 432 LYS A O 1
ATOM 3233 N N . ALA A 1 433 ? 32.029 3.438 -22.881 1.00 80.44 433 ALA A N 1
ATOM 3234 C CA . ALA A 1 433 ? 33.079 2.694 -23.578 1.00 80.44 433 ALA A CA 1
ATOM 3235 C C . ALA A 1 433 ? 34.393 2.873 -22.805 1.00 80.44 433 ALA A C 1
ATOM 3237 O O . ALA A 1 433 ? 34.797 4.005 -22.525 1.00 80.44 433 ALA A O 1
ATOM 3238 N N . ALA A 1 434 ? 35.004 1.769 -22.386 1.00 69.06 434 ALA A N 1
ATOM 3239 C CA . ALA A 1 434 ? 36.244 1.817 -21.633 1.00 69.06 434 ALA A CA 1
ATOM 3240 C C . ALA A 1 434 ? 37.381 2.138 -22.604 1.00 69.06 434 ALA A C 1
ATOM 3242 O O . ALA A 1 434 ? 37.421 1.594 -23.709 1.00 69.06 434 ALA A O 1
ATOM 3243 N N . THR A 1 435 ? 38.300 3.022 -22.218 1.00 77.88 435 THR A N 1
ATOM 3244 C CA . THR A 1 435 ? 39.425 3.371 -23.085 1.00 77.88 435 THR A CA 1
ATOM 3245 C C . THR A 1 435 ? 40.336 2.154 -23.211 1.00 77.88 435 THR A C 1
ATOM 3247 O O . THR A 1 435 ? 41.047 1.788 -22.275 1.00 77.88 435 THR A O 1
ATOM 3250 N N . THR A 1 436 ? 40.272 1.475 -24.352 1.00 76.44 436 THR A N 1
ATOM 3251 C CA . THR A 1 436 ? 41.107 0.308 -24.631 1.00 76.44 436 THR A CA 1
ATOM 3252 C C . THR A 1 436 ? 42.332 0.713 -25.431 1.00 76.44 436 THR A C 1
ATOM 3254 O O . THR A 1 436 ? 42.207 1.298 -26.509 1.00 76.44 436 THR A O 1
ATOM 3257 N N . TYR A 1 437 ? 43.511 0.347 -24.938 1.00 83.69 437 TYR A N 1
ATOM 3258 C CA . TYR A 1 437 ? 44.778 0.547 -25.627 1.00 83.69 437 TYR A CA 1
ATOM 3259 C C . TYR A 1 437 ? 45.285 -0.803 -26.136 1.00 83.69 437 TYR A C 1
ATOM 3261 O O . TYR A 1 437 ? 45.714 -1.666 -25.369 1.00 83.69 437 TYR A O 1
ATOM 3269 N N . THR A 1 438 ? 45.203 -0.992 -27.452 1.00 89.94 438 THR A N 1
ATOM 3270 C CA . THR A 1 438 ? 45.711 -2.185 -28.132 1.00 89.94 438 THR A CA 1
ATOM 3271 C C . THR A 1 438 ? 47.226 -2.089 -28.249 1.00 89.94 438 THR A C 1
ATOM 3273 O O . THR A 1 438 ? 47.754 -1.164 -28.874 1.00 89.94 438 THR A O 1
ATOM 3276 N N . VAL A 1 439 ? 47.914 -3.068 -27.671 1.00 93.62 439 VAL A N 1
ATOM 3277 C CA . VAL A 1 439 ? 49.345 -3.295 -27.849 1.00 93.62 439 VAL A CA 1
ATOM 3278 C C . VAL A 1 439 ? 49.500 -4.408 -28.875 1.00 93.62 439 VAL A C 1
ATOM 3280 O O . VAL A 1 439 ? 49.230 -5.571 -28.578 1.00 93.62 439 VAL A O 1
ATOM 3283 N N . GLN A 1 440 ? 49.894 -4.061 -30.099 1.00 92.50 440 GLN A N 1
ATOM 3284 C CA . GLN A 1 440 ? 50.242 -5.066 -31.106 1.00 92.50 440 GLN A CA 1
ATOM 3285 C C . GLN A 1 440 ? 51.689 -5.513 -30.907 1.00 92.50 440 GLN A C 1
ATOM 3287 O O . GLN A 1 440 ? 52.579 -4.680 -30.742 1.00 92.50 440 GLN A O 1
ATOM 3292 N N . PHE A 1 441 ? 51.920 -6.819 -30.946 1.00 90.19 441 PHE A N 1
ATOM 3293 C CA . PHE A 1 441 ? 53.215 -7.447 -30.722 1.00 90.19 441 PHE A CA 1
ATOM 3294 C C . PHE A 1 441 ? 53.786 -7.918 -32.052 1.00 90.19 441 PHE A C 1
ATOM 3296 O O . PHE A 1 441 ? 53.628 -9.069 -32.461 1.00 90.19 441 PHE A O 1
ATOM 3303 N N . ASN A 1 442 ? 54.461 -7.003 -32.745 1.00 91.50 442 ASN A N 1
ATOM 3304 C CA . ASN A 1 442 ? 55.173 -7.345 -33.963 1.00 91.50 442 ASN A CA 1
ATOM 3305 C C . ASN A 1 442 ? 56.441 -8.120 -33.583 1.00 91.50 442 ASN A C 1
ATOM 3307 O O . ASN A 1 442 ? 57.433 -7.552 -33.122 1.00 91.50 442 ASN A O 1
ATOM 3311 N N . ALA A 1 443 ? 56.408 -9.437 -33.774 1.00 86.94 443 ALA A N 1
ATOM 3312 C CA . ALA A 1 443 ? 57.541 -10.310 -33.499 1.00 86.94 443 ALA A CA 1
ATOM 3313 C C . ALA A 1 443 ? 58.732 -10.098 -34.463 1.00 86.94 443 ALA A C 1
ATOM 3315 O O . ALA A 1 443 ? 59.763 -10.728 -34.273 1.00 86.94 443 ALA A O 1
ATOM 3316 N N . ASN A 1 444 ? 58.648 -9.170 -35.428 1.00 86.81 444 ASN A N 1
ATOM 3317 C CA . ASN A 1 444 ? 59.787 -8.543 -36.116 1.00 86.81 444 ASN A CA 1
ATOM 3318 C C . ASN A 1 444 ? 60.741 -9.560 -36.780 1.00 86.81 444 ASN A C 1
ATOM 3320 O O . ASN A 1 444 ? 61.940 -9.588 -36.508 1.00 86.81 444 ASN A O 1
ATOM 3324 N N . GLY A 1 445 ? 60.163 -10.451 -37.594 1.00 74.94 445 GLY A N 1
ATOM 3325 C CA . GLY A 1 445 ? 60.817 -11.626 -38.190 1.00 74.94 445 GLY A CA 1
ATOM 3326 C C . GLY A 1 445 ? 60.563 -12.929 -37.420 1.00 74.94 445 GLY A C 1
ATOM 3327 O O . GLY A 1 445 ? 60.531 -13.998 -38.018 1.00 74.94 445 GLY A O 1
ATOM 3328 N N . GLY A 1 446 ? 60.314 -12.833 -36.114 1.00 75.88 446 GLY A N 1
ATOM 3329 C CA . GLY A 1 446 ? 59.971 -13.954 -35.247 1.00 75.88 446 GLY A CA 1
ATOM 3330 C C . GLY A 1 446 ? 58.502 -14.353 -35.241 1.00 75.88 446 GLY A C 1
ATOM 3331 O O . GLY A 1 446 ? 57.657 -13.746 -35.894 1.00 75.88 446 GLY A O 1
ATOM 3332 N N . SER A 1 447 ? 58.194 -15.347 -34.408 1.00 75.62 447 SER A N 1
ATOM 3333 C CA . SER A 1 447 ? 56.832 -15.744 -34.044 1.00 75.62 447 SER A CA 1
ATOM 3334 C C . SER A 1 447 ? 56.500 -15.317 -32.612 1.00 75.62 447 SER A C 1
ATOM 3336 O O . SER A 1 447 ? 57.369 -15.223 -31.745 1.00 75.62 447 SER A O 1
ATOM 3338 N N . CYS A 1 448 ? 55.222 -15.088 -32.322 1.00 82.19 448 CYS A N 1
ATOM 3339 C CA . CYS A 1 448 ? 54.724 -14.998 -30.954 1.00 82.19 448 CYS A CA 1
ATOM 3340 C C . CYS A 1 448 ? 53.280 -15.494 -30.925 1.00 82.19 448 CYS A C 1
ATOM 3342 O O . CYS A 1 448 ? 52.460 -15.025 -31.710 1.00 82.19 448 CYS A O 1
ATOM 3344 N N . ALA A 1 449 ? 52.953 -16.399 -29.998 1.00 82.25 449 ALA A N 1
ATOM 3345 C CA . ALA A 1 449 ? 51.594 -16.925 -29.829 1.00 82.25 449 ALA A CA 1
ATOM 3346 C C . ALA A 1 449 ? 50.567 -15.854 -29.393 1.00 82.25 449 ALA A C 1
ATOM 3348 O O . ALA A 1 449 ? 49.371 -16.116 -29.326 1.00 82.25 449 ALA A O 1
ATOM 3349 N N . THR A 1 450 ? 51.027 -14.641 -29.077 1.00 85.69 450 THR A N 1
ATOM 3350 C CA . THR A 1 450 ? 50.210 -13.499 -28.664 1.00 85.69 450 THR A CA 1
ATOM 3351 C C . THR A 1 450 ? 50.545 -12.308 -29.559 1.00 85.69 450 THR A C 1
ATOM 3353 O O . THR A 1 450 ? 51.417 -11.504 -29.240 1.00 85.69 450 THR A O 1
ATOM 3356 N N . SER A 1 451 ? 49.862 -12.204 -30.700 1.00 83.69 451 SER A N 1
ATOM 3357 C CA . SER A 1 451 ? 50.076 -11.153 -31.710 1.00 83.69 451 SER A CA 1
ATOM 3358 C C . SER A 1 451 ? 49.566 -9.769 -31.285 1.00 83.69 451 SER A C 1
ATOM 3360 O O . SER A 1 451 ? 50.020 -8.746 -31.797 1.00 83.69 451 SER A O 1
ATOM 3362 N N . SER A 1 452 ? 48.647 -9.706 -30.320 1.00 90.06 452 SER A N 1
ATOM 3363 C CA . SER A 1 452 ? 48.249 -8.470 -29.641 1.00 90.06 452 SER A CA 1
ATOM 3364 C C . SER A 1 452 ? 47.685 -8.752 -28.247 1.00 90.06 452 SER A C 1
ATOM 3366 O O . SER A 1 452 ? 47.220 -9.858 -27.972 1.00 90.06 452 SER A O 1
ATOM 3368 N N . LEU A 1 453 ? 47.708 -7.742 -27.377 1.00 90.31 453 LEU A N 1
ATOM 3369 C CA . LEU A 1 453 ? 46.920 -7.693 -26.144 1.00 90.31 453 LEU A CA 1
ATOM 3370 C C . LEU A 1 453 ? 46.162 -6.366 -26.081 1.00 90.31 453 LEU A C 1
ATOM 3372 O O . LEU A 1 453 ? 46.643 -5.337 -26.556 1.00 90.31 453 LEU A O 1
ATOM 3376 N N . VAL A 1 454 ? 44.993 -6.380 -25.446 1.00 87.88 454 VAL A N 1
ATOM 3377 C CA . VAL A 1 454 ? 44.187 -5.180 -25.210 1.00 87.88 454 VAL A CA 1
ATOM 3378 C C . VAL A 1 454 ? 44.235 -4.845 -23.725 1.00 87.88 454 VAL A C 1
ATOM 3380 O O . VAL A 1 454 ? 43.726 -5.597 -22.898 1.00 87.88 454 VAL A O 1
ATOM 3383 N N . TYR A 1 455 ? 44.842 -3.712 -23.383 1.00 86.38 455 TYR A N 1
ATOM 3384 C CA . TYR A 1 455 ? 44.713 -3.132 -22.049 1.00 86.38 455 TYR A CA 1
ATOM 3385 C C . TYR A 1 455 ? 43.418 -2.325 -21.965 1.00 86.38 455 TYR A C 1
ATOM 3387 O O . TYR A 1 455 ? 43.052 -1.644 -22.923 1.00 86.38 455 TYR A O 1
ATOM 3395 N N . THR A 1 456 ? 42.758 -2.363 -20.809 1.00 80.00 456 THR A N 1
ATOM 3396 C CA . THR A 1 456 ? 41.590 -1.528 -20.506 1.00 80.00 456 THR A CA 1
ATOM 3397 C C . THR A 1 456 ? 41.970 -0.541 -19.409 1.00 80.00 456 THR A C 1
ATOM 3399 O O . THR A 1 456 ? 42.458 -0.952 -18.359 1.00 80.00 456 THR A O 1
ATOM 3402 N N . GLU A 1 457 ? 41.765 0.752 -19.646 1.00 74.88 457 GLU A N 1
ATOM 3403 C CA . GLU A 1 457 ? 42.157 1.827 -18.731 1.00 74.88 457 GLU A CA 1
ATOM 3404 C C . GLU A 1 457 ? 41.520 1.671 -17.337 1.00 74.88 457 GLU A C 1
ATOM 3406 O O . GLU A 1 457 ? 40.300 1.705 -17.189 1.00 74.88 457 GLU A O 1
ATOM 3411 N N . GLY A 1 458 ? 42.368 1.475 -16.319 1.00 69.31 458 GLY A N 1
ATOM 3412 C CA . GLY A 1 458 ? 41.965 1.199 -14.933 1.00 69.31 458 GLY A CA 1
ATOM 3413 C C . GLY A 1 458 ? 42.002 -0.283 -14.531 1.00 69.31 458 GLY A C 1
ATOM 3414 O O . GLY A 1 458 ? 41.710 -0.592 -13.379 1.00 69.31 458 GLY A O 1
ATOM 3415 N N . GLY A 1 459 ? 42.352 -1.190 -15.449 1.00 71.19 459 GLY A N 1
ATOM 3416 C CA . GLY A 1 459 ? 42.604 -2.605 -15.161 1.00 71.19 459 GLY A CA 1
ATOM 3417 C C . GLY A 1 459 ? 44.057 -2.917 -14.779 1.00 71.19 459 GLY A C 1
ATOM 3418 O O . GLY A 1 459 ? 44.912 -2.035 -14.707 1.00 71.19 459 GLY A O 1
ATOM 3419 N N . GLU A 1 460 ? 44.337 -4.205 -14.570 1.00 79.44 460 GLU A N 1
ATOM 3420 C CA . GLU A 1 460 ? 45.686 -4.718 -14.292 1.00 79.44 460 GLU A CA 1
ATOM 3421 C C . GLU A 1 460 ? 46.666 -4.487 -15.455 1.00 79.44 460 GLU A C 1
ATOM 3423 O O . GLU A 1 460 ? 46.288 -4.480 -16.631 1.00 79.44 460 GLU A O 1
ATOM 3428 N N . ALA A 1 461 ? 47.953 -4.331 -15.129 1.00 85.94 461 ALA A N 1
ATOM 3429 C CA . ALA A 1 461 ? 49.009 -4.141 -16.123 1.00 85.94 461 ALA A CA 1
ATOM 3430 C C . ALA A 1 461 ? 49.187 -5.389 -17.009 1.00 85.94 461 ALA A C 1
ATOM 3432 O O . ALA A 1 461 ? 49.206 -6.521 -16.521 1.00 85.94 461 ALA A O 1
ATOM 3433 N N . LEU A 1 462 ? 49.384 -5.192 -18.317 1.00 89.94 462 LEU A N 1
ATOM 3434 C CA . LEU A 1 462 ? 49.617 -6.295 -19.249 1.00 89.94 462 LEU A CA 1
ATOM 3435 C C . LEU A 1 462 ? 50.944 -6.984 -18.939 1.00 89.94 462 LEU A C 1
ATOM 3437 O O . LEU A 1 462 ? 51.959 -6.319 -18.744 1.00 89.94 462 LEU A O 1
ATOM 3441 N N . LYS A 1 463 ? 50.975 -8.315 -18.994 1.00 91.38 463 LYS A N 1
ATOM 3442 C CA . LYS A 1 463 ? 52.234 -9.062 -19.010 1.00 91.38 463 LYS A CA 1
ATOM 3443 C C . LYS A 1 463 ? 52.723 -9.182 -20.453 1.00 91.38 463 LYS A C 1
ATOM 3445 O O . LYS A 1 463 ? 52.041 -9.777 -21.284 1.00 91.38 463 LYS A O 1
ATOM 3450 N N . LEU A 1 464 ? 53.885 -8.604 -20.755 1.00 91.12 464 LEU A N 1
ATOM 3451 C CA . LEU A 1 464 ? 54.499 -8.656 -22.081 1.00 91.12 464 LEU A CA 1
ATOM 3452 C C . LEU A 1 464 ? 54.749 -10.125 -22.474 1.00 91.12 464 LEU A C 1
ATOM 3454 O O . LEU A 1 464 ? 55.371 -10.855 -21.694 1.00 91.12 464 LEU A O 1
ATOM 3458 N N . PRO A 1 465 ? 54.288 -10.586 -23.650 1.00 88.38 465 PRO A N 1
ATOM 3459 C CA . PRO A 1 465 ? 54.402 -11.988 -24.024 1.00 88.38 465 PRO A CA 1
ATOM 3460 C C . PRO A 1 465 ? 55.861 -12.384 -24.283 1.00 88.38 465 PRO A C 1
ATOM 3462 O O . PRO A 1 465 ? 56.747 -11.537 -24.429 1.00 88.38 465 PRO A O 1
ATOM 3465 N N . VAL A 1 466 ? 56.113 -13.692 -24.339 1.00 86.94 466 VAL A N 1
ATOM 3466 C CA . VAL A 1 466 ? 57.411 -14.252 -24.732 1.00 86.94 466 VAL A CA 1
ATOM 3467 C C . VAL A 1 466 ? 57.360 -14.542 -26.236 1.00 86.94 466 VAL A C 1
ATOM 3469 O O . VAL A 1 466 ? 56.639 -15.454 -26.643 1.00 86.94 466 VAL A O 1
ATOM 3472 N N . PRO A 1 467 ? 58.052 -13.771 -27.093 1.00 82.75 467 PRO A N 1
ATOM 3473 C CA . PRO A 1 467 ? 58.177 -14.113 -28.500 1.00 82.75 467 PRO A CA 1
ATOM 3474 C C . PRO A 1 467 ? 59.314 -15.125 -28.685 1.00 82.75 467 PRO A C 1
ATOM 3476 O O . PRO A 1 467 ? 60.284 -15.147 -27.926 1.00 82.75 467 PRO A O 1
ATOM 3479 N N . THR A 1 468 ? 59.221 -15.925 -29.740 1.00 74.75 468 THR A N 1
ATOM 3480 C CA . THR A 1 468 ? 60.211 -16.935 -30.124 1.00 74.75 468 THR A CA 1
ATOM 3481 C C . THR A 1 468 ? 60.538 -16.796 -31.604 1.00 74.75 468 THR A C 1
ATOM 3483 O O . THR A 1 468 ? 59.671 -16.966 -32.460 1.00 74.75 468 THR A O 1
ATOM 3486 N N . TYR A 1 469 ? 61.797 -16.529 -31.920 1.00 70.19 469 TYR A N 1
ATOM 3487 C CA . TYR A 1 469 ? 62.308 -16.527 -33.284 1.00 70.19 469 TYR A CA 1
ATOM 3488 C C . TYR A 1 469 ? 63.434 -17.566 -33.311 1.00 70.19 469 TYR A C 1
ATOM 3490 O O . TYR A 1 469 ? 64.447 -17.364 -32.647 1.00 70.19 469 TYR A O 1
ATOM 3498 N N . PRO A 1 470 ? 63.265 -18.733 -33.956 1.00 55.94 470 PRO A N 1
ATOM 3499 C CA . PRO A 1 470 ? 64.315 -19.746 -33.932 1.00 55.94 470 PRO A CA 1
ATOM 3500 C C . PRO A 1 470 ? 65.559 -19.212 -34.653 1.00 55.94 470 PRO A C 1
ATOM 3502 O O . PRO A 1 470 ? 65.447 -18.614 -35.722 1.00 55.94 470 PRO A O 1
ATOM 3505 N N . GLY A 1 471 ? 66.731 -19.362 -34.032 1.00 49.31 471 GLY A N 1
ATOM 3506 C CA . GLY A 1 471 ? 67.946 -18.654 -34.451 1.00 49.31 471 GLY A CA 1
ATOM 3507 C C . GLY A 1 471 ? 68.043 -17.195 -33.969 1.00 49.31 471 GLY A C 1
ATOM 3508 O O . GLY A 1 471 ? 68.880 -16.449 -34.469 1.00 49.31 471 GLY A O 1
ATOM 3509 N N . TYR A 1 472 ? 67.221 -16.755 -33.004 1.00 57.81 472 TYR A N 1
ATOM 3510 C CA . TYR A 1 472 ? 67.195 -15.373 -32.499 1.00 57.81 472 TYR A CA 1
ATOM 3511 C C . TYR A 1 472 ? 66.772 -15.269 -31.010 1.00 57.81 472 TYR A C 1
ATOM 3513 O O . TYR A 1 472 ? 65.724 -15.762 -30.597 1.00 57.81 472 TYR A O 1
ATOM 3521 N N . ILE A 1 473 ? 67.573 -14.583 -30.181 1.00 70.62 473 ILE A N 1
ATOM 3522 C CA . ILE A 1 473 ? 67.278 -14.307 -28.760 1.00 70.62 473 ILE A CA 1
ATOM 3523 C C . ILE A 1 473 ? 66.526 -12.976 -28.645 1.00 70.62 473 ILE A C 1
ATOM 3525 O O . ILE A 1 473 ? 66.961 -11.961 -29.193 1.00 70.62 473 ILE A O 1
ATOM 3529 N N . CYS A 1 474 ? 65.403 -12.958 -27.919 1.00 82.25 474 CYS A N 1
ATOM 3530 C CA . CYS A 1 474 ? 64.643 -11.731 -27.676 1.00 82.25 474 CYS A CA 1
ATOM 3531 C C . CYS A 1 474 ? 65.325 -10.866 -26.607 1.00 82.25 474 CYS A C 1
ATOM 3533 O O . CYS A 1 474 ? 65.390 -11.244 -25.437 1.00 82.25 474 CYS A O 1
ATOM 3535 N N . LYS A 1 475 ? 65.765 -9.666 -26.995 1.00 84.75 475 LYS A N 1
ATOM 3536 C CA . LYS A 1 475 ? 66.339 -8.652 -26.093 1.00 84.75 475 LYS A CA 1
ATOM 3537 C C . LYS A 1 475 ? 65.262 -7.915 -25.285 1.00 84.75 475 LYS A C 1
ATOM 3539 O O . LYS A 1 475 ? 65.558 -7.316 -24.255 1.00 84.75 475 LYS A O 1
ATOM 3544 N N . GLY A 1 476 ? 64.018 -7.936 -25.766 1.00 84.94 476 GLY A N 1
ATOM 3545 C CA . GLY A 1 476 ? 62.864 -7.260 -25.180 1.00 84.94 476 GLY A CA 1
ATOM 3546 C C . GLY A 1 476 ? 61.947 -6.639 -26.234 1.00 84.94 476 GLY A C 1
ATOM 3547 O O . GLY A 1 476 ? 62.181 -6.751 -27.440 1.00 84.94 476 GLY A O 1
ATOM 3548 N N . TRP A 1 477 ? 60.901 -5.970 -25.757 1.00 93.94 477 TRP A N 1
ATOM 3549 C CA . TRP A 1 477 ? 59.907 -5.267 -26.565 1.00 93.94 477 TRP A CA 1
ATOM 3550 C C . TRP A 1 477 ? 60.220 -3.769 -26.630 1.00 93.94 477 TRP A C 1
ATOM 3552 O O . TRP A 1 477 ? 60.351 -3.112 -25.596 1.00 93.94 477 TRP A O 1
ATOM 3562 N N . TYR A 1 478 ? 60.324 -3.225 -27.841 1.00 94.69 478 TYR A N 1
ATOM 3563 C CA . TYR A 1 478 ? 60.742 -1.848 -28.119 1.00 94.69 478 TYR A CA 1
ATOM 3564 C C . TYR A 1 478 ? 59.659 -1.055 -28.854 1.00 94.69 478 TYR A C 1
ATOM 3566 O O . TYR A 1 478 ? 58.829 -1.618 -29.565 1.00 94.69 478 TYR A O 1
ATOM 3574 N N . THR A 1 479 ? 59.693 0.273 -28.742 1.00 94.12 479 THR A N 1
ATOM 3575 C CA . THR A 1 479 ? 58.734 1.177 -29.411 1.00 94.12 479 THR A CA 1
ATOM 3576 C C . THR A 1 479 ? 58.922 1.325 -30.932 1.00 94.12 479 THR A C 1
ATOM 3578 O O . THR A 1 479 ? 58.140 2.032 -31.566 1.00 94.12 479 THR A O 1
ATOM 3581 N N . ALA A 1 480 ? 59.933 0.684 -31.531 1.00 87.81 480 ALA A N 1
ATOM 3582 C CA . ALA A 1 480 ? 60.213 0.709 -32.970 1.00 87.81 480 ALA A CA 1
ATOM 3583 C C . ALA A 1 480 ? 60.893 -0.591 -33.441 1.00 87.81 480 ALA A C 1
ATOM 3585 O O . ALA A 1 480 ? 61.547 -1.269 -32.649 1.00 87.81 480 ALA A O 1
ATOM 3586 N N . ALA A 1 481 ? 60.784 -0.914 -34.736 1.00 80.19 481 ALA A N 1
ATOM 3587 C CA . ALA A 1 481 ? 61.358 -2.130 -35.336 1.00 80.19 481 ALA A CA 1
ATOM 3588 C C . ALA A 1 481 ? 62.897 -2.200 -35.262 1.00 80.19 481 ALA A C 1
ATOM 3590 O O . ALA A 1 481 ? 63.463 -3.289 -35.184 1.00 80.19 481 ALA A O 1
ATOM 3591 N N . ALA A 1 482 ? 63.561 -1.042 -35.242 1.00 78.00 482 ALA A N 1
ATOM 3592 C CA . ALA A 1 482 ? 64.985 -0.891 -34.964 1.00 78.00 482 ALA A CA 1
ATOM 3593 C C . ALA A 1 482 ? 65.201 0.366 -34.105 1.00 78.00 482 ALA A C 1
ATOM 3595 O O . ALA A 1 482 ? 64.611 1.414 -34.375 1.00 78.00 482 ALA A O 1
ATOM 3596 N N . GLY A 1 483 ? 66.035 0.271 -33.064 1.00 72.75 483 GLY A N 1
ATOM 3597 C CA . GLY A 1 483 ? 66.237 1.363 -32.105 1.00 72.75 483 GLY A CA 1
ATOM 3598 C C . GLY A 1 483 ? 65.000 1.625 -31.235 1.00 72.75 483 GLY A C 1
ATOM 3599 O O . GLY A 1 483 ? 64.333 0.693 -30.794 1.00 72.75 483 GLY A O 1
ATOM 3600 N N . GLY A 1 484 ? 64.681 2.892 -30.966 1.00 84.94 484 GLY A N 1
ATOM 3601 C CA . GLY A 1 484 ? 63.580 3.251 -30.066 1.00 84.94 484 GLY A CA 1
ATOM 3602 C C . GLY A 1 484 ? 63.875 2.943 -28.591 1.00 84.94 484 GLY A C 1
ATOM 3603 O O . GLY A 1 484 ? 65.026 2.791 -28.184 1.00 84.94 484 GLY A O 1
ATOM 3604 N N . THR A 1 485 ? 62.826 2.888 -27.772 1.00 91.69 485 THR A N 1
ATOM 3605 C CA . THR A 1 485 ? 62.924 2.725 -26.312 1.00 91.69 485 THR A CA 1
ATOM 3606 C C . THR A 1 485 ? 62.505 1.316 -25.909 1.00 91.69 485 THR A C 1
ATOM 3608 O O . THR A 1 485 ? 61.461 0.844 -26.357 1.00 91.69 485 THR A O 1
ATOM 3611 N N . LEU A 1 486 ? 63.289 0.663 -25.043 1.00 92.25 486 LEU A N 1
ATOM 3612 C CA . LEU A 1 486 ? 62.903 -0.592 -24.395 1.00 92.25 486 LEU A CA 1
ATOM 3613 C C . LEU A 1 486 ? 61.708 -0.333 -23.467 1.00 92.25 486 LEU A C 1
ATOM 3615 O O . LEU A 1 486 ? 61.795 0.495 -22.563 1.00 92.25 486 LEU A O 1
ATOM 3619 N N . VAL A 1 487 ? 60.611 -1.052 -23.687 1.00 93.00 487 VAL A N 1
ATOM 3620 C CA . VAL A 1 487 ? 59.403 -1.004 -22.848 1.00 93.00 487 VAL A CA 1
ATOM 3621 C C . VAL A 1 487 ? 59.461 -2.056 -21.742 1.00 93.00 487 VAL A C 1
ATOM 3623 O O . VAL A 1 487 ? 59.025 -1.801 -20.625 1.00 93.00 487 VAL A O 1
ATOM 3626 N N . GLY A 1 488 ? 60.046 -3.218 -22.032 1.00 88.12 488 GLY A N 1
ATOM 3627 C CA . GLY A 1 488 ? 60.299 -4.266 -21.050 1.00 88.12 488 GLY A CA 1
ATOM 3628 C C . GLY A 1 488 ? 60.829 -5.544 -21.692 1.00 88.12 488 GLY A C 1
ATOM 3629 O O . GLY A 1 488 ? 60.726 -5.744 -22.904 1.00 88.12 488 GLY A O 1
ATOM 3630 N N . THR A 1 489 ? 61.409 -6.419 -20.876 1.00 88.75 489 THR A N 1
ATOM 3631 C CA . THR A 1 489 ? 61.771 -7.781 -21.283 1.00 88.75 489 THR A CA 1
ATOM 3632 C C . THR A 1 489 ? 60.525 -8.667 -21.402 1.00 88.75 489 THR A C 1
ATOM 3634 O O . THR A 1 489 ? 59.428 -8.306 -20.969 1.00 88.75 489 THR A O 1
ATOM 3637 N N . ALA A 1 490 ? 60.676 -9.847 -22.005 1.00 83.06 490 ALA A N 1
ATOM 3638 C CA . ALA A 1 490 ? 59.616 -10.849 -22.023 1.00 83.06 490 ALA A CA 1
ATOM 3639 C C . ALA A 1 490 ? 59.154 -11.190 -20.588 1.00 83.06 490 ALA A C 1
ATOM 3641 O O . ALA A 1 490 ? 59.970 -11.284 -19.673 1.00 83.06 490 ALA A O 1
ATOM 3642 N N . SER A 1 491 ? 57.846 -11.377 -20.386 1.00 84.56 491 SER A N 1
ATOM 3643 C CA . SER A 1 491 ? 57.194 -11.543 -19.074 1.00 84.56 491 SER A CA 1
ATOM 3644 C C . SER A 1 491 ? 57.239 -10.354 -18.093 1.00 84.56 491 SER A C 1
ATOM 3646 O O . SER A 1 491 ? 56.684 -10.490 -17.000 1.00 84.56 491 SER A O 1
ATOM 3648 N N . ALA A 1 492 ? 57.805 -9.193 -18.444 1.00 86.56 492 ALA A N 1
ATOM 3649 C CA . ALA A 1 492 ? 57.671 -7.976 -17.630 1.00 86.56 492 ALA A CA 1
ATOM 3650 C C . ALA A 1 492 ? 56.257 -7.360 -17.736 1.00 86.56 492 ALA A C 1
ATOM 3652 O O . ALA A 1 492 ? 55.508 -7.666 -18.663 1.00 86.56 492 ALA A O 1
ATOM 3653 N N . THR A 1 493 ? 55.875 -6.495 -16.793 1.00 92.06 493 THR A N 1
ATOM 3654 C CA . THR A 1 493 ? 54.577 -5.796 -16.799 1.00 92.06 493 THR A CA 1
ATOM 3655 C C . THR A 1 493 ? 54.635 -4.461 -17.548 1.00 92.06 493 THR A C 1
ATOM 3657 O O . THR A 1 493 ? 55.639 -3.753 -17.504 1.00 92.06 493 THR A O 1
ATOM 3660 N N . TYR A 1 494 ? 53.547 -4.102 -18.234 1.00 91.81 494 TYR A N 1
ATOM 3661 C CA . TYR A 1 494 ? 53.424 -2.877 -19.021 1.00 91.81 494 TYR A CA 1
ATOM 3662 C C . TYR A 1 494 ? 52.000 -2.305 -18.989 1.00 91.81 494 TYR A C 1
ATOM 3664 O O . TYR A 1 494 ? 51.022 -3.007 -19.248 1.00 91.81 494 TYR A O 1
ATOM 3672 N N . THR A 1 495 ? 51.896 -0.999 -18.741 1.00 92.31 495 THR A N 1
ATOM 3673 C CA . THR A 1 495 ? 50.640 -0.241 -18.788 1.00 92.31 495 THR A CA 1
ATOM 3674 C C . THR A 1 495 ? 50.708 0.770 -19.940 1.00 92.31 495 THR A C 1
ATOM 3676 O O . THR A 1 495 ? 51.369 1.803 -19.800 1.00 92.31 495 THR A O 1
ATOM 3679 N N . PRO A 1 496 ? 50.079 0.501 -21.098 1.00 88.00 496 PRO A N 1
ATOM 3680 C CA . PRO A 1 496 ? 50.013 1.460 -22.198 1.00 88.00 496 PRO A CA 1
ATOM 3681 C C . PRO A 1 496 ? 49.086 2.638 -21.867 1.00 88.00 496 PRO A C 1
ATOM 3683 O O . PRO A 1 496 ? 48.132 2.508 -21.105 1.00 88.00 496 PRO A O 1
ATOM 3686 N N . THR A 1 497 ? 49.338 3.782 -22.505 1.00 87.50 497 THR A N 1
ATOM 3687 C CA . THR A 1 497 ? 48.511 5.008 -22.427 1.00 87.50 497 THR A CA 1
ATOM 3688 C C . THR A 1 497 ? 47.968 5.452 -23.792 1.00 87.50 497 THR A C 1
ATOM 3690 O O . THR A 1 497 ? 47.429 6.546 -23.936 1.00 87.50 497 THR A O 1
ATOM 3693 N N . LYS A 1 498 ? 48.169 4.623 -24.823 1.00 87.62 498 LYS A N 1
ATOM 3694 C CA . LYS A 1 498 ? 47.675 4.778 -26.198 1.00 87.62 498 LYS A CA 1
ATOM 3695 C C . LYS A 1 498 ? 47.837 3.457 -26.953 1.00 87.62 498 LYS A C 1
ATOM 3697 O O . LYS A 1 498 ? 48.648 2.622 -26.553 1.00 87.62 498 LYS A O 1
ATOM 3702 N N . ASN A 1 499 ? 47.138 3.304 -28.079 1.00 90.06 499 ASN A N 1
ATOM 3703 C CA . ASN A 1 499 ? 47.435 2.240 -29.044 1.00 90.06 499 ASN A CA 1
ATOM 3704 C C . ASN A 1 499 ? 48.904 2.330 -29.492 1.00 90.06 499 ASN A C 1
ATOM 3706 O O . ASN A 1 499 ? 49.390 3.420 -29.815 1.00 90.06 499 ASN A O 1
ATOM 3710 N N . ILE A 1 500 ? 49.607 1.198 -29.509 1.00 92.38 500 ILE A N 1
ATOM 3711 C CA . ILE A 1 500 ? 51.029 1.134 -29.858 1.00 92.38 500 ILE A CA 1
ATOM 3712 C C . ILE A 1 500 ? 51.386 -0.235 -30.445 1.00 92.38 500 ILE A C 1
ATOM 3714 O O . ILE A 1 500 ? 50.896 -1.266 -29.991 1.00 92.38 500 ILE A O 1
ATOM 3718 N N . THR A 1 501 ? 52.271 -0.256 -31.439 1.00 94.69 501 THR A N 1
ATOM 3719 C CA . THR A 1 501 ? 52.945 -1.488 -31.863 1.00 94.69 501 THR A CA 1
ATOM 3720 C C . THR A 1 501 ? 54.275 -1.570 -31.133 1.00 94.69 501 THR A C 1
ATOM 3722 O O . THR A 1 501 ? 55.103 -0.666 -31.259 1.00 94.69 501 THR A O 1
ATOM 3725 N N . LEU A 1 502 ? 54.476 -2.640 -30.370 1.00 93.00 502 LEU A N 1
ATOM 3726 C CA . LEU A 1 502 ? 55.774 -2.996 -29.820 1.00 93.00 502 LEU A CA 1
ATOM 3727 C C . LEU A 1 502 ? 56.427 -4.042 -30.714 1.00 93.00 502 LEU A C 1
ATOM 3729 O O . LEU A 1 502 ? 55.777 -4.968 -31.199 1.00 93.00 502 LEU A O 1
ATOM 3733 N N . TYR A 1 503 ? 57.725 -3.879 -30.915 1.00 92.88 503 TYR A N 1
ATOM 3734 C CA . TYR A 1 503 ? 58.532 -4.719 -31.779 1.00 92.88 503 TYR A CA 1
ATOM 3735 C C . TYR A 1 503 ? 59.491 -5.519 -30.914 1.00 92.88 503 TYR A C 1
ATOM 3737 O O . TYR A 1 503 ? 60.217 -4.941 -30.100 1.00 92.88 503 TYR A O 1
ATOM 3745 N N . ALA A 1 504 ? 59.501 -6.839 -31.071 1.00 86.50 504 ALA A N 1
ATOM 3746 C CA . ALA A 1 504 ? 60.560 -7.645 -30.484 1.00 86.50 504 ALA A CA 1
ATOM 3747 C C . ALA A 1 504 ? 61.873 -7.237 -31.162 1.00 86.50 504 ALA A C 1
ATOM 3749 O O . ALA A 1 504 ? 61.931 -7.149 -32.390 1.00 86.50 504 ALA A O 1
ATOM 3750 N N . GLN A 1 505 ? 62.920 -6.943 -30.394 1.00 86.62 505 GLN A N 1
ATOM 3751 C CA . GLN A 1 505 ? 64.252 -6.772 -30.972 1.00 86.62 505 GLN A CA 1
ATOM 3752 C C . GLN A 1 505 ? 65.124 -7.958 -30.619 1.00 86.62 505 GLN A C 1
ATOM 3754 O O . GLN A 1 505 ? 65.141 -8.440 -29.485 1.00 86.62 505 GLN A O 1
ATOM 3759 N N . TRP A 1 506 ? 65.834 -8.421 -31.637 1.00 77.12 506 TRP A N 1
ATOM 3760 C CA . TRP A 1 506 ? 66.507 -9.699 -31.636 1.00 77.12 506 TRP A CA 1
ATOM 3761 C C . TRP A 1 506 ? 68.002 -9.515 -31.817 1.00 77.12 506 TRP A C 1
ATOM 3763 O O . TRP A 1 506 ? 68.456 -8.680 -32.598 1.00 77.12 506 TRP A O 1
ATOM 3773 N N . GLU A 1 507 ? 68.761 -10.351 -31.134 1.00 70.50 507 GLU A N 1
ATOM 3774 C CA . GLU A 1 507 ? 70.114 -10.711 -31.541 1.00 70.50 507 GLU A CA 1
ATOM 3775 C C . GLU A 1 507 ? 70.088 -12.133 -32.102 1.00 70.50 507 GLU A C 1
ATOM 3777 O O . GLU A 1 507 ? 69.252 -12.937 -31.697 1.00 70.50 507 GLU A O 1
ATOM 3782 N N . VAL A 1 508 ? 70.956 -12.439 -33.068 1.00 46.19 508 VAL A N 1
ATOM 3783 C CA . VAL A 1 508 ? 71.031 -13.782 -33.663 1.00 46.19 508 VAL A CA 1
ATOM 3784 C C . VAL A 1 508 ? 71.392 -14.783 -32.563 1.00 46.19 508 VAL A C 1
ATOM 3786 O O . VAL A 1 508 ? 72.475 -14.701 -31.980 1.00 46.19 508 VAL A O 1
ATOM 3789 N N . ALA A 1 509 ? 70.505 -15.739 -32.295 1.00 46.19 509 ALA A N 1
ATOM 3790 C CA . ALA A 1 509 ? 70.878 -16.950 -31.589 1.00 46.19 509 ALA A CA 1
ATOM 3791 C C . ALA A 1 509 ? 71.596 -17.852 -32.600 1.00 46.19 509 ALA A C 1
ATOM 3793 O O . ALA A 1 509 ? 71.083 -18.078 -33.697 1.00 46.19 509 ALA A O 1
ATOM 3794 N N . PRO A 1 510 ? 72.748 -18.430 -32.260 1.00 40.06 510 PRO A N 1
ATOM 3795 C CA . PRO A 1 510 ? 73.210 -19.609 -32.973 1.00 40.06 510 PRO A CA 1
ATOM 3796 C C . PRO A 1 510 ? 72.129 -20.713 -32.863 1.00 40.06 510 PRO A C 1
ATOM 3798 O O . PRO A 1 510 ? 71.539 -20.871 -31.797 1.00 40.06 510 PRO A O 1
ATOM 3801 N N . PRO A 1 511 ? 71.867 -21.527 -33.892 1.00 40.03 511 PRO A N 1
ATOM 3802 C CA . PRO A 1 511 ? 72.299 -22.924 -33.813 1.00 40.03 511 PRO A CA 1
ATOM 3803 C C . PRO A 1 511 ? 71.561 -23.852 -32.795 1.00 40.03 511 PRO A C 1
ATOM 3805 O O . PRO A 1 511 ? 72.039 -23.995 -31.680 1.00 40.03 511 PRO A O 1
ATOM 3808 N N . CYS A 1 512 ? 70.444 -24.528 -33.124 1.00 40.62 512 CYS A N 1
ATOM 3809 C CA . CYS A 1 512 ? 69.736 -25.522 -32.253 1.00 40.62 512 CYS A CA 1
ATOM 3810 C C . CYS A 1 512 ? 69.567 -27.039 -32.701 1.00 40.62 512 CYS A C 1
ATOM 3812 O O . CYS A 1 512 ? 68.439 -27.512 -32.788 1.00 40.62 512 CYS A O 1
ATOM 3814 N N . THR A 1 513 ? 70.635 -27.813 -33.002 1.00 42.06 513 THR A N 1
ATOM 3815 C CA . THR A 1 513 ? 70.701 -29.264 -33.444 1.00 42.06 513 THR A CA 1
ATOM 3816 C C . THR A 1 513 ? 71.475 -30.094 -32.429 1.00 42.06 513 THR A C 1
ATOM 3818 O O . THR A 1 513 ? 72.688 -29.945 -32.334 1.00 42.06 513 THR A O 1
ATOM 3821 N N . LEU A 1 514 ? 70.837 -31.030 -31.737 1.00 43.72 514 LEU A N 1
ATOM 3822 C CA . LEU A 1 514 ? 71.519 -31.820 -30.713 1.00 43.72 514 LEU A CA 1
ATOM 3823 C C . LEU A 1 514 ? 72.362 -32.976 -31.282 1.00 43.72 514 LEU A C 1
ATOM 3825 O O . LEU A 1 514 ? 71.816 -33.904 -31.872 1.00 43.72 514 LEU A O 1
ATOM 3829 N N . TYR A 1 515 ? 73.666 -32.973 -30.998 1.00 48.62 515 TYR A N 1
ATOM 3830 C CA . TYR A 1 515 ? 74.520 -34.165 -31.032 1.00 48.62 515 TYR A CA 1
ATOM 3831 C C . TYR A 1 515 ? 74.615 -34.758 -29.621 1.00 48.62 515 TYR A C 1
ATOM 3833 O O . TYR A 1 515 ? 74.829 -34.016 -28.660 1.00 48.62 515 TYR A O 1
ATOM 3841 N N . THR A 1 516 ? 74.502 -36.080 -29.477 1.00 41.94 516 THR A N 1
ATOM 3842 C CA . THR A 1 516 ? 74.597 -36.789 -28.186 1.00 41.94 516 THR A CA 1
ATOM 3843 C C . THR A 1 516 ? 75.407 -38.078 -28.284 1.00 41.94 516 THR A C 1
ATOM 3845 O O . THR A 1 516 ? 75.414 -38.758 -29.306 1.00 41.94 516 THR A O 1
ATOM 3848 N N . TYR A 1 517 ? 76.089 -38.421 -27.190 1.00 49.97 517 TYR A N 1
ATOM 3849 C CA . TYR A 1 517 ? 76.991 -39.566 -27.076 1.00 49.97 517 TYR A CA 1
ATOM 3850 C C . TYR A 1 517 ? 76.748 -40.325 -25.764 1.00 49.97 517 TYR A C 1
ATOM 3852 O O . TYR A 1 517 ? 76.499 -39.710 -24.727 1.00 49.97 517 TYR A O 1
ATOM 3860 N N . PHE A 1 518 ? 76.892 -41.654 -25.793 1.00 44.97 518 PHE A N 1
ATOM 3861 C CA . PHE A 1 518 ? 76.725 -42.537 -24.631 1.00 44.97 518 PHE A CA 1
ATOM 3862 C C . PHE A 1 518 ? 77.979 -43.386 -24.383 1.00 44.97 518 PHE A C 1
ATOM 3864 O O . PHE A 1 518 ? 78.605 -43.842 -25.340 1.00 44.97 518 PHE A O 1
ATOM 3871 N N . VAL A 1 519 ? 78.350 -43.619 -23.113 1.00 47.31 519 VAL A N 1
ATOM 3872 C CA . VAL A 1 519 ? 79.605 -44.332 -22.759 1.00 47.31 519 VAL A CA 1
ATOM 3873 C C . VAL A 1 519 ? 79.476 -45.336 -21.591 1.00 47.31 519 VAL A C 1
ATOM 3875 O O . VAL A 1 519 ? 80.465 -45.617 -20.923 1.00 47.31 519 VAL A O 1
ATOM 3878 N N . ASN A 1 520 ? 78.290 -45.916 -21.364 1.00 45.31 520 ASN A N 1
ATOM 3879 C CA . ASN A 1 520 ? 78.084 -47.312 -20.915 1.00 45.31 520 ASN A CA 1
ATOM 3880 C C . ASN A 1 520 ? 76.628 -47.739 -21.176 1.00 45.31 520 ASN A C 1
ATOM 3882 O O . ASN A 1 520 ? 75.799 -46.927 -21.579 1.00 45.31 520 ASN A O 1
ATOM 3886 N N . ASN A 1 521 ? 76.341 -49.034 -21.011 1.00 48.19 521 ASN A N 1
ATOM 3887 C CA . ASN A 1 521 ? 75.190 -49.698 -21.618 1.00 48.19 521 ASN A CA 1
ATOM 3888 C C . ASN A 1 521 ? 74.288 -50.423 -20.600 1.00 48.19 521 ASN A C 1
ATOM 3890 O O . ASN A 1 521 ? 74.606 -51.544 -20.196 1.00 48.19 521 ASN A O 1
ATOM 3894 N N . SER A 1 522 ? 73.132 -49.827 -20.297 1.00 46.12 522 SER A N 1
ATOM 3895 C CA . SER A 1 522 ? 71.933 -50.530 -19.807 1.00 46.12 522 SER A CA 1
ATOM 3896 C C . SER A 1 522 ? 70.660 -49.703 -20.019 1.00 46.12 522 SER A C 1
ATOM 3898 O O . SER A 1 522 ? 69.755 -50.156 -20.716 1.00 46.12 522 SER A O 1
ATOM 3900 N N . ASP A 1 523 ? 70.612 -48.480 -19.483 1.00 46.34 523 ASP A N 1
ATOM 3901 C CA . ASP A 1 523 ? 69.347 -47.769 -19.251 1.00 46.34 523 ASP A CA 1
ATOM 3902 C C . ASP A 1 523 ? 69.187 -46.511 -20.123 1.00 46.34 523 ASP A C 1
ATOM 3904 O O . ASP A 1 523 ? 69.908 -45.524 -19.968 1.00 46.34 523 ASP A O 1
ATOM 3908 N N . LEU A 1 524 ? 68.206 -46.540 -21.032 1.00 44.34 524 LEU A N 1
ATOM 3909 C CA . LEU A 1 524 ? 67.755 -45.392 -21.826 1.00 44.34 524 LEU A CA 1
ATOM 3910 C C . LEU A 1 524 ? 66.327 -44.994 -21.411 1.00 44.34 524 LEU A C 1
ATOM 3912 O O . LEU A 1 524 ? 65.460 -45.871 -21.354 1.00 44.34 524 LEU A O 1
ATOM 3916 N N . PRO A 1 525 ? 66.032 -43.698 -21.193 1.00 42.06 525 PRO A N 1
ATOM 3917 C CA . PRO A 1 525 ? 64.662 -43.223 -21.021 1.00 42.06 525 PRO A CA 1
ATOM 3918 C C . PRO A 1 525 ? 63.783 -43.542 -22.240 1.00 42.06 525 PRO A C 1
ATOM 3920 O O . PRO A 1 525 ? 64.199 -43.394 -23.393 1.00 42.06 525 PRO A O 1
ATOM 3923 N N . SER A 1 526 ? 62.541 -43.958 -21.989 1.00 34.94 526 SER A N 1
ATOM 3924 C CA . SER A 1 526 ? 61.590 -44.356 -23.029 1.00 34.94 526 SER A CA 1
ATOM 3925 C C . SER A 1 526 ? 61.189 -43.174 -23.921 1.00 34.94 526 SER A C 1
ATOM 3927 O O . SER A 1 526 ? 60.400 -42.325 -23.508 1.00 34.94 526 SER A O 1
ATOM 3929 N N . GLY A 1 527 ? 61.708 -43.141 -25.151 1.00 42.03 527 GLY A N 1
ATOM 3930 C CA . GLY A 1 527 ? 61.352 -42.143 -26.168 1.00 42.03 527 GLY A CA 1
ATOM 3931 C C . GLY A 1 527 ? 62.468 -41.807 -27.162 1.00 42.03 527 GLY A C 1
ATOM 3932 O O . GLY A 1 527 ? 62.175 -41.335 -28.256 1.00 42.03 527 GLY A O 1
ATOM 3933 N N . MET A 1 528 ? 63.736 -42.072 -26.826 1.00 38.62 528 MET A N 1
ATOM 3934 C CA . MET A 1 528 ? 64.872 -41.793 -27.717 1.00 38.62 528 MET A CA 1
ATOM 3935 C C . MET A 1 528 ? 65.160 -42.951 -28.684 1.00 38.62 528 MET A C 1
ATOM 3937 O O . MET A 1 528 ? 65.264 -44.107 -28.275 1.00 38.62 528 MET A O 1
ATOM 3941 N N . THR A 1 529 ? 65.352 -42.639 -29.969 1.00 38.97 529 THR A N 1
ATOM 3942 C CA . THR A 1 529 ? 65.809 -43.596 -30.989 1.00 38.97 529 THR A CA 1
ATOM 3943 C C . THR A 1 529 ? 67.334 -43.651 -31.066 1.00 38.97 529 THR A C 1
ATOM 3945 O O . THR A 1 529 ? 68.008 -42.629 -31.119 1.00 38.97 529 THR A O 1
ATOM 3948 N N . ASN A 1 530 ? 67.878 -44.865 -31.118 1.00 44.12 530 ASN A N 1
ATOM 3949 C CA . ASN A 1 530 ? 69.312 -45.150 -31.158 1.00 44.12 530 ASN A CA 1
ATOM 3950 C C . ASN A 1 530 ? 69.814 -45.157 -32.621 1.00 44.12 530 ASN A C 1
ATOM 3952 O O . ASN A 1 530 ? 69.758 -46.204 -33.270 1.00 44.12 530 ASN A O 1
ATOM 3956 N N . THR A 1 531 ? 70.279 -44.018 -33.145 1.00 41.97 531 THR A N 1
ATOM 3957 C CA . THR A 1 531 ? 70.734 -43.891 -34.550 1.00 41.97 531 THR A CA 1
ATOM 3958 C C . THR A 1 531 ? 72.245 -44.003 -34.769 1.00 41.97 531 THR A C 1
ATOM 3960 O O . THR A 1 531 ? 72.627 -44.532 -35.805 1.00 41.97 531 THR A O 1
ATOM 3963 N N . ASP A 1 532 ? 73.092 -43.646 -33.798 1.00 41.06 532 ASP A N 1
ATOM 3964 C CA . ASP A 1 532 ? 74.549 -43.855 -33.876 1.00 41.06 532 ASP A CA 1
ATOM 3965 C C . ASP A 1 532 ? 75.085 -44.561 -32.625 1.00 41.06 532 ASP A C 1
ATOM 3967 O O . ASP A 1 532 ? 74.853 -44.135 -31.492 1.00 41.06 532 ASP A O 1
ATOM 3971 N N . ARG A 1 533 ? 75.807 -45.674 -32.820 1.00 41.94 533 ARG A N 1
ATOM 3972 C CA . ARG A 1 533 ? 76.396 -46.485 -31.740 1.00 41.94 533 ARG A CA 1
ATOM 3973 C C . ARG A 1 533 ? 77.903 -46.608 -31.883 1.00 41.94 533 ARG A C 1
ATOM 3975 O O . ARG A 1 533 ? 78.400 -47.130 -32.875 1.00 41.94 533 ARG A O 1
ATOM 3982 N N . PHE A 1 534 ? 78.610 -46.298 -30.801 1.00 39.25 534 PHE A N 1
ATOM 3983 C CA . PHE A 1 534 ? 79.980 -46.756 -30.601 1.00 39.25 534 PHE A CA 1
ATOM 3984 C C . PHE A 1 534 ? 79.946 -48.156 -29.964 1.00 39.25 534 PHE A C 1
ATOM 3986 O O . PHE A 1 534 ? 79.645 -48.296 -28.779 1.00 39.25 534 PHE A O 1
ATOM 3993 N N . SER A 1 535 ? 80.212 -49.212 -30.738 1.00 37.88 535 SER A N 1
ATOM 3994 C CA . SER A 1 535 ? 80.201 -50.600 -30.243 1.00 37.88 535 SER A CA 1
ATOM 3995 C C . SER A 1 535 ? 81.572 -51.262 -30.382 1.00 37.88 535 SER A C 1
ATOM 3997 O O . SER A 1 535 ? 81.924 -51.752 -31.454 1.00 37.88 535 SER A O 1
ATOM 3999 N N . GLY A 1 536 ? 82.334 -51.312 -29.286 1.00 37.81 536 GLY A N 1
ATOM 4000 C CA . GLY A 1 536 ? 83.633 -51.985 -29.236 1.00 37.81 536 GLY A CA 1
ATOM 4001 C C . GLY A 1 536 ? 83.947 -52.544 -27.850 1.00 37.81 536 GLY A C 1
ATOM 4002 O O . GLY A 1 536 ? 84.161 -51.795 -26.900 1.00 37.81 536 GLY A O 1
ATOM 4003 N N . THR A 1 537 ? 84.004 -53.870 -27.734 1.00 35.38 537 THR A N 1
ATOM 4004 C CA . THR A 1 537 ? 84.481 -54.579 -26.541 1.00 35.38 537 THR A CA 1
ATOM 4005 C C . THR A 1 537 ? 85.996 -54.762 -26.606 1.00 35.38 537 THR A C 1
ATOM 4007 O O . THR A 1 537 ? 86.499 -55.608 -27.340 1.00 35.38 537 THR A O 1
ATOM 4010 N N . ALA A 1 538 ? 86.736 -53.988 -25.810 1.00 34.69 538 ALA A N 1
ATOM 4011 C CA . ALA A 1 538 ? 88.172 -54.187 -25.611 1.00 34.69 538 ALA A CA 1
ATOM 4012 C C . ALA A 1 538 ? 88.452 -55.046 -24.367 1.00 34.69 538 ALA A C 1
ATOM 4014 O O . ALA A 1 538 ? 87.762 -54.929 -23.351 1.00 34.69 538 ALA A O 1
ATOM 4015 N N . ALA A 1 539 ? 89.496 -55.875 -24.434 1.00 39.16 539 ALA A N 1
ATOM 4016 C CA . ALA A 1 539 ? 90.021 -56.583 -23.270 1.00 39.16 539 ALA A CA 1
ATOM 4017 C C . ALA A 1 539 ? 90.684 -55.606 -22.276 1.00 39.16 539 ALA A C 1
ATOM 4019 O O . ALA A 1 539 ? 91.068 -54.489 -22.628 1.00 39.16 539 ALA A O 1
ATOM 4020 N N . ALA A 1 540 ? 90.839 -56.026 -21.020 1.00 34.50 540 ALA A N 1
ATOM 4021 C CA . ALA A 1 540 ? 91.523 -55.221 -20.012 1.00 34.50 540 ALA A CA 1
ATOM 4022 C C . ALA A 1 540 ? 93.017 -55.066 -20.361 1.00 34.50 540 ALA A C 1
ATOM 4024 O O . ALA A 1 540 ? 93.754 -56.049 -20.340 1.00 34.50 540 ALA A O 1
ATOM 4025 N N . GLY A 1 541 ? 93.458 -53.837 -20.661 1.00 41.94 541 GLY A N 1
ATOM 4026 C CA . GLY A 1 541 ? 94.871 -53.507 -20.895 1.00 41.94 541 GLY A CA 1
ATOM 4027 C C . GLY A 1 541 ? 95.186 -52.707 -22.166 1.00 41.94 541 GLY A C 1
ATOM 4028 O O . GLY A 1 541 ? 96.324 -52.270 -22.304 1.00 41.94 541 GLY A O 1
ATOM 4029 N N . SER A 1 542 ? 94.231 -52.496 -23.080 1.00 40.47 542 SER A N 1
ATOM 4030 C CA . SER A 1 542 ? 94.457 -51.779 -24.349 1.00 40.47 542 SER A CA 1
ATOM 4031 C C . SER A 1 542 ? 93.757 -50.417 -24.417 1.00 40.47 542 SER A C 1
ATOM 4033 O O . SER A 1 542 ? 92.555 -50.338 -24.148 1.00 40.47 542 SER A O 1
ATOM 4035 N N . ASP A 1 543 ? 94.473 -49.382 -24.876 1.00 44.94 543 ASP A N 1
ATOM 4036 C CA . ASP A 1 543 ? 93.904 -48.059 -25.174 1.00 44.94 543 ASP A CA 1
ATOM 4037 C C . ASP A 1 543 ? 92.840 -48.167 -26.286 1.00 44.94 543 ASP A C 1
ATOM 4039 O O . ASP A 1 543 ? 93.135 -48.559 -27.416 1.00 44.94 543 ASP A O 1
ATOM 4043 N N . LEU A 1 544 ? 91.589 -47.816 -25.971 1.00 44.81 544 LEU A N 1
ATOM 4044 C CA . LEU A 1 544 ? 90.466 -47.867 -26.913 1.00 44.81 544 LEU A CA 1
ATOM 4045 C C . LEU A 1 544 ? 90.324 -46.495 -27.586 1.00 44.81 544 LEU A C 1
ATOM 4047 O O . LEU A 1 544 ? 89.726 -45.580 -27.016 1.00 44.81 544 LEU A O 1
ATOM 4051 N N . ALA A 1 545 ? 90.929 -46.349 -28.765 1.00 49.22 545 ALA A N 1
ATOM 4052 C CA . ALA A 1 545 ? 90.932 -45.118 -29.551 1.00 49.22 545 ALA A CA 1
ATOM 4053 C C . ALA A 1 545 ? 90.012 -45.219 -30.777 1.00 49.22 545 ALA A C 1
ATOM 4055 O O . ALA A 1 545 ? 89.991 -46.241 -31.462 1.00 49.22 545 ALA A O 1
ATOM 4056 N N . GLY A 1 546 ? 89.293 -44.141 -31.088 1.00 48.22 546 GLY A N 1
ATOM 4057 C CA . GLY A 1 546 ? 88.517 -44.039 -32.324 1.00 48.22 546 GLY A CA 1
ATOM 4058 C C . GLY A 1 546 ? 87.839 -42.683 -32.492 1.00 48.22 546 GLY A C 1
ATOM 4059 O O . GLY A 1 546 ? 87.652 -41.943 -31.522 1.00 48.22 546 GLY A O 1
ATOM 4060 N N . SER A 1 547 ? 87.492 -42.357 -33.735 1.00 47.56 547 SER A N 1
ATOM 4061 C CA . SER A 1 547 ? 86.944 -41.059 -34.130 1.00 47.56 547 SER A CA 1
ATOM 4062 C C . SER A 1 547 ? 85.765 -41.190 -35.085 1.00 47.56 547 SER A C 1
ATOM 4064 O O . SER A 1 547 ? 85.747 -42.097 -35.915 1.00 47.56 547 SER A O 1
ATOM 4066 N N . ILE A 1 548 ? 84.834 -40.242 -35.007 1.00 42.97 548 ILE A N 1
ATOM 4067 C CA . ILE A 1 548 ? 83.732 -40.066 -35.958 1.00 42.97 548 ILE A CA 1
ATOM 4068 C C . ILE A 1 548 ? 83.833 -38.673 -36.588 1.00 42.97 548 ILE A C 1
ATOM 4070 O O . ILE A 1 548 ? 84.333 -37.743 -35.949 1.00 42.97 548 ILE A O 1
ATOM 4074 N N . THR A 1 549 ? 83.375 -38.537 -37.833 1.00 41.28 549 THR A N 1
ATOM 4075 C CA . THR A 1 549 ? 83.385 -37.263 -38.560 1.00 41.28 549 THR A CA 1
ATOM 4076 C C . THR A 1 549 ? 81.985 -36.947 -39.061 1.00 41.28 549 THR A C 1
ATOM 4078 O O . THR A 1 549 ? 81.439 -37.725 -39.840 1.00 41.28 549 THR A O 1
ATOM 4081 N N . ILE A 1 550 ? 81.420 -35.817 -38.634 1.00 42.31 550 ILE A N 1
ATOM 4082 C CA . ILE A 1 550 ? 80.065 -35.372 -39.000 1.00 42.31 550 ILE A CA 1
ATOM 4083 C C . ILE A 1 550 ? 80.168 -33.951 -39.561 1.00 42.31 550 ILE A C 1
ATOM 4085 O O . ILE A 1 550 ? 80.769 -33.081 -38.930 1.00 42.31 550 ILE A O 1
ATOM 4089 N N . ASP A 1 551 ? 79.683 -33.753 -40.789 1.00 39.19 551 ASP A N 1
ATOM 4090 C CA . ASP A 1 551 ? 79.738 -32.499 -41.559 1.00 39.19 551 ASP A CA 1
ATOM 4091 C C . ASP A 1 551 ? 81.112 -31.792 -41.542 1.00 39.19 551 ASP A C 1
ATOM 4093 O O . ASP A 1 551 ? 81.238 -30.573 -41.464 1.00 39.19 551 ASP A O 1
ATOM 4097 N N . GLY A 1 552 ? 82.177 -32.601 -41.629 1.00 40.75 552 GLY A N 1
ATOM 4098 C CA . GLY A 1 552 ? 83.583 -32.168 -41.623 1.00 40.75 552 GLY A CA 1
ATOM 4099 C C . GLY A 1 552 ? 84.243 -32.104 -40.238 1.00 40.75 552 GLY A C 1
ATOM 4100 O O . GLY A 1 552 ? 85.463 -31.966 -40.149 1.00 40.75 552 GLY A O 1
ATOM 4101 N N . THR A 1 553 ? 83.473 -32.262 -39.162 1.00 41.47 553 THR A N 1
ATOM 4102 C CA . THR A 1 553 ? 83.912 -32.120 -37.764 1.00 41.47 553 THR A CA 1
ATOM 4103 C C . THR A 1 553 ? 84.413 -33.441 -37.197 1.00 41.47 553 THR A C 1
ATOM 4105 O O . THR A 1 553 ? 83.634 -34.385 -37.105 1.00 41.47 553 THR A O 1
ATOM 4108 N N . ILE A 1 554 ? 85.680 -33.522 -36.778 1.00 44.28 554 ILE A N 1
ATOM 4109 C CA . ILE A 1 554 ? 86.259 -34.753 -36.212 1.00 44.28 554 ILE A CA 1
ATOM 4110 C C . ILE A 1 554 ? 86.144 -34.753 -34.681 1.00 44.28 554 ILE A C 1
ATOM 4112 O O . ILE A 1 554 ? 86.750 -33.922 -34.005 1.00 44.28 554 ILE A O 1
ATOM 4116 N N . PHE A 1 555 ? 85.446 -35.745 -34.131 1.00 46.56 555 PHE A N 1
ATOM 4117 C CA . PHE A 1 555 ? 85.409 -36.051 -32.697 1.00 46.56 555 PHE A CA 1
ATOM 4118 C C . PHE A 1 555 ? 86.232 -37.314 -32.430 1.00 46.56 555 PHE A C 1
ATOM 4120 O O . PHE A 1 555 ? 86.123 -38.276 -33.189 1.00 46.56 555 PHE A O 1
ATOM 4127 N N . SER A 1 556 ? 87.052 -37.352 -31.373 1.00 45.28 556 SER A N 1
ATOM 4128 C CA . SER A 1 556 ? 87.923 -38.502 -31.081 1.00 45.28 556 SER A CA 1
ATOM 4129 C C . SER A 1 556 ? 88.001 -38.830 -29.589 1.00 45.28 556 SER A C 1
ATOM 4131 O O . SER A 1 556 ? 88.212 -37.969 -28.738 1.00 45.28 556 SER A O 1
ATOM 4133 N N . THR A 1 557 ? 87.841 -40.112 -29.258 1.00 47.25 557 THR A N 1
ATOM 4134 C CA . THR A 1 557 ? 87.920 -40.612 -27.877 1.00 47.25 557 THR A CA 1
ATOM 4135 C C . THR A 1 557 ? 89.132 -41.528 -27.716 1.00 47.25 557 THR A C 1
ATOM 4137 O O . THR A 1 557 ? 89.586 -42.155 -28.676 1.00 47.25 557 THR A O 1
ATOM 4140 N N . THR A 1 558 ? 89.709 -41.587 -26.513 1.00 44.88 558 THR A N 1
ATOM 4141 C CA . THR A 1 558 ? 90.819 -42.501 -26.190 1.00 44.88 558 THR A CA 1
ATOM 4142 C C . THR A 1 558 ? 90.703 -42.963 -24.740 1.00 44.88 558 THR A C 1
ATOM 4144 O O . THR A 1 558 ? 91.130 -42.276 -23.811 1.00 44.88 558 THR A O 1
ATOM 4147 N N . ARG A 1 559 ? 90.122 -44.146 -24.526 1.00 47.75 559 ARG A N 1
ATOM 4148 C CA . ARG A 1 559 ? 90.012 -44.752 -23.192 1.00 47.75 559 ARG A CA 1
ATOM 4149 C C . ARG A 1 559 ? 91.321 -45.444 -22.820 1.00 47.75 559 ARG A C 1
ATOM 4151 O O . ARG A 1 559 ? 91.590 -46.526 -23.331 1.00 47.75 559 ARG A O 1
ATOM 4158 N N . ARG A 1 560 ? 92.073 -44.880 -21.872 1.00 46.34 560 ARG A N 1
ATOM 4159 C CA . ARG A 1 560 ? 93.197 -45.573 -21.219 1.00 46.34 560 ARG A CA 1
ATOM 4160 C C . ARG A 1 560 ? 92.712 -46.489 -20.104 1.00 46.34 560 ARG A C 1
ATOM 4162 O O . ARG A 1 560 ? 91.808 -46.115 -19.361 1.00 46.34 560 ARG A O 1
ATOM 4169 N N . THR A 1 561 ? 93.310 -47.674 -19.968 1.00 48.12 561 THR A N 1
ATOM 4170 C CA . THR A 1 561 ? 92.878 -48.687 -18.978 1.00 48.12 561 THR A CA 1
ATOM 4171 C C . THR A 1 561 ? 93.850 -48.911 -17.814 1.00 48.12 561 THR A C 1
ATOM 4173 O O . THR A 1 561 ? 93.631 -49.818 -17.017 1.00 48.12 561 THR A O 1
ATOM 4176 N N . SER A 1 562 ? 94.910 -48.107 -17.682 1.00 43.97 562 SER A N 1
ATOM 4177 C CA . SER A 1 562 ? 95.883 -48.197 -16.581 1.00 43.97 562 SER A CA 1
ATOM 4178 C C . SER A 1 562 ? 95.745 -47.035 -15.582 1.00 43.97 562 SER A C 1
ATOM 4180 O O . SER A 1 562 ? 96.403 -46.008 -15.721 1.00 43.97 562 SER A O 1
ATOM 4182 N N . ASN A 1 563 ? 94.927 -47.261 -14.551 1.00 48.75 563 ASN A N 1
ATOM 4183 C CA . ASN A 1 563 ? 94.810 -46.513 -13.288 1.00 48.75 563 ASN A CA 1
ATOM 4184 C C . ASN A 1 563 ? 94.405 -45.015 -13.324 1.00 48.75 563 ASN A C 1
ATOM 4186 O O . ASN A 1 563 ? 95.185 -44.120 -13.637 1.00 48.75 563 ASN A O 1
ATOM 4190 N N . SER A 1 564 ? 93.218 -44.757 -12.759 1.00 49.41 564 SER A N 1
ATOM 4191 C CA . SER A 1 564 ? 92.847 -43.550 -11.989 1.00 49.41 564 SER A CA 1
ATOM 4192 C C . SER A 1 564 ? 92.514 -42.234 -12.707 1.00 49.41 564 SER A C 1
ATOM 4194 O O . SER A 1 564 ? 92.041 -41.320 -12.026 1.00 49.41 564 SER A O 1
ATOM 4196 N N . ALA A 1 565 ? 92.675 -42.119 -14.027 1.00 49.56 565 ALA A N 1
ATOM 4197 C CA . ALA A 1 565 ? 92.175 -40.967 -14.786 1.00 49.56 565 ALA A CA 1
ATOM 4198 C C . ALA A 1 565 ? 91.662 -41.369 -16.177 1.00 49.56 565 ALA A C 1
ATOM 4200 O O . ALA A 1 565 ? 92.374 -42.011 -16.949 1.00 49.56 565 ALA A O 1
ATOM 4201 N N . HIS A 1 566 ? 90.447 -40.934 -16.514 1.00 53.97 566 HIS A N 1
ATOM 4202 C CA . HIS A 1 566 ? 89.902 -41.016 -17.870 1.00 53.97 566 HIS A CA 1
ATOM 4203 C C . HIS A 1 566 ? 89.849 -39.619 -18.502 1.00 53.97 566 HIS A C 1
ATOM 4205 O O . HIS A 1 566 ? 89.669 -38.622 -17.796 1.00 53.97 566 HIS A O 1
ATOM 4211 N N . ALA A 1 567 ? 89.978 -39.562 -19.830 1.00 55.47 567 ALA A N 1
ATOM 4212 C CA . ALA A 1 567 ? 89.932 -38.330 -20.608 1.00 55.47 567 ALA A CA 1
ATOM 4213 C C . ALA A 1 567 ? 89.045 -38.483 -21.855 1.00 55.47 567 ALA A C 1
ATOM 4215 O O . ALA A 1 567 ? 89.021 -39.548 -22.474 1.00 55.47 567 ALA A O 1
ATOM 4216 N N . ILE A 1 568 ? 88.338 -37.416 -22.230 1.00 58.31 568 ILE A N 1
ATOM 4217 C CA . ILE A 1 568 ? 87.518 -37.322 -23.450 1.00 58.31 568 ILE A CA 1
ATOM 4218 C C . ILE A 1 568 ? 87.900 -36.030 -24.176 1.00 58.31 568 ILE A C 1
ATOM 4220 O O . ILE A 1 568 ? 88.045 -34.991 -23.532 1.00 58.31 568 ILE A O 1
ATOM 4224 N N . SER A 1 569 ? 88.063 -36.074 -25.500 1.00 56.88 569 SER A N 1
ATOM 4225 C CA . SER A 1 569 ? 88.461 -34.919 -26.311 1.00 56.88 569 SER A CA 1
ATOM 4226 C C . SER A 1 569 ? 87.425 -34.595 -27.385 1.00 56.88 569 SER A C 1
ATOM 4228 O O . SER A 1 569 ? 86.816 -35.492 -27.961 1.00 56.88 569 SER A O 1
ATOM 4230 N N . PHE A 1 570 ? 87.207 -33.308 -27.653 1.00 59.97 570 PHE A N 1
ATOM 4231 C CA . PHE A 1 570 ? 86.277 -32.851 -28.689 1.00 59.97 570 PHE A CA 1
ATOM 4232 C C . PHE A 1 570 ? 86.676 -31.480 -29.248 1.00 59.97 570 PHE A C 1
ATOM 4234 O O . PHE A 1 570 ? 87.470 -30.753 -28.644 1.00 59.97 570 PHE A O 1
ATOM 4241 N N . THR A 1 571 ? 86.101 -31.125 -30.396 1.00 54.03 571 THR A N 1
ATOM 4242 C CA . THR A 1 571 ? 86.363 -29.871 -31.108 1.00 54.03 571 THR A CA 1
ATOM 4243 C C . THR A 1 571 ? 85.048 -29.159 -31.410 1.00 54.03 571 THR A C 1
ATOM 4245 O O . THR A 1 571 ? 84.066 -29.800 -31.769 1.00 54.03 571 THR A O 1
ATOM 4248 N N . VAL A 1 572 ? 85.036 -27.832 -31.264 1.00 58.47 572 VAL A N 1
ATOM 4249 C CA . VAL A 1 572 ? 83.934 -26.949 -31.690 1.00 58.47 572 VAL A CA 1
ATOM 4250 C C . VAL A 1 572 ? 84.378 -26.167 -32.930 1.00 58.47 572 VAL A C 1
ATOM 4252 O O . VAL A 1 572 ? 85.535 -25.739 -33.002 1.00 58.47 572 VAL A O 1
ATOM 4255 N N . ASN A 1 573 ? 83.478 -25.962 -33.893 1.00 50.34 573 ASN A N 1
ATOM 4256 C CA . ASN A 1 573 ? 83.769 -25.291 -35.164 1.00 50.34 573 ASN A CA 1
ATOM 4257 C C . ASN A 1 573 ? 83.647 -23.762 -35.102 1.00 50.34 573 ASN A C 1
ATOM 4259 O O . ASN A 1 573 ? 83.014 -23.194 -34.213 1.00 50.34 573 ASN A O 1
ATOM 4263 N N . ALA A 1 574 ? 84.222 -23.085 -36.099 1.00 45.81 574 ALA A N 1
ATOM 4264 C CA . ALA A 1 574 ? 83.951 -21.674 -36.361 1.00 45.81 574 ALA A CA 1
ATOM 4265 C C . ALA A 1 574 ? 82.587 -21.495 -37.058 1.00 45.81 574 ALA A C 1
ATOM 4267 O O . ALA A 1 574 ? 82.190 -22.328 -37.866 1.00 45.81 574 ALA A O 1
ATOM 4268 N N . GLY A 1 575 ? 81.889 -20.394 -36.760 1.00 42.69 575 GLY A N 1
ATOM 4269 C CA . GLY A 1 575 ? 80.551 -20.088 -37.295 1.00 42.69 575 GLY A CA 1
ATOM 4270 C C . GLY A 1 575 ? 79.383 -20.560 -36.419 1.00 42.69 575 GLY A C 1
ATOM 4271 O O . GLY A 1 575 ? 78.274 -20.059 -36.577 1.00 42.69 575 GLY A O 1
ATOM 4272 N N . TYR A 1 576 ? 79.647 -21.438 -35.449 1.00 48.19 576 TYR A N 1
ATOM 4273 C CA . TYR A 1 576 ? 78.663 -22.004 -34.524 1.00 48.19 576 TYR A CA 1
ATOM 4274 C C . TYR A 1 576 ? 79.021 -21.692 -33.056 1.00 48.19 576 TYR A C 1
ATOM 4276 O O . TYR A 1 576 ? 80.080 -21.128 -32.763 1.00 48.19 576 TYR A O 1
ATOM 4284 N N . LYS A 1 577 ? 78.134 -22.058 -32.123 1.00 50.41 577 LYS A N 1
ATOM 4285 C CA . LYS A 1 577 ? 78.409 -22.121 -30.678 1.00 50.41 577 LYS A CA 1
ATOM 4286 C C . LYS A 1 577 ? 77.929 -23.460 -30.131 1.00 50.41 577 LYS A C 1
ATOM 4288 O O . LYS A 1 577 ? 76.996 -24.034 -30.674 1.00 50.41 577 LYS A O 1
ATOM 4293 N N . ALA A 1 578 ? 78.523 -23.906 -29.030 1.00 52.47 578 ALA A N 1
ATOM 4294 C CA . ALA A 1 578 ? 78.205 -25.179 -28.397 1.00 52.47 578 ALA A CA 1
ATOM 4295 C C . ALA A 1 578 ? 77.861 -25.020 -26.906 1.00 52.47 578 ALA A C 1
ATOM 4297 O O . ALA A 1 578 ? 78.434 -24.179 -26.220 1.00 52.47 578 ALA A O 1
ATOM 4298 N N . THR A 1 579 ? 76.997 -25.892 -26.387 1.00 52.97 579 THR A N 1
ATOM 4299 C CA . THR A 1 579 ? 76.755 -26.068 -24.946 1.00 52.97 579 THR A CA 1
ATOM 4300 C C . THR A 1 579 ? 77.025 -27.523 -24.595 1.00 52.97 579 THR A C 1
ATOM 4302 O O . THR A 1 579 ? 76.450 -28.403 -25.229 1.00 52.97 579 THR A O 1
ATOM 4305 N N . LEU A 1 580 ? 77.902 -27.783 -23.622 1.00 55.75 580 LEU A N 1
ATOM 4306 C CA . LEU A 1 580 ? 78.244 -29.139 -23.191 1.00 55.75 580 LEU A CA 1
ATOM 4307 C C . LEU A 1 580 ? 77.397 -29.559 -21.987 1.00 55.75 580 LEU A C 1
ATOM 4309 O O . LEU A 1 580 ? 77.371 -28.850 -20.983 1.00 55.75 580 LEU A O 1
ATOM 4313 N N . TYR A 1 581 ? 76.793 -30.744 -22.059 1.00 52.56 581 TYR A N 1
ATOM 4314 C CA . TYR A 1 581 ? 76.122 -31.389 -20.925 1.00 52.56 581 TYR A CA 1
ATOM 4315 C C . TYR A 1 581 ? 76.879 -32.646 -20.497 1.00 52.56 581 TYR A C 1
ATOM 4317 O O . TYR A 1 581 ? 77.201 -33.477 -21.344 1.00 52.56 581 TYR A O 1
ATOM 4325 N N . ILE A 1 582 ? 77.132 -32.809 -19.197 1.00 54.91 582 ILE A N 1
ATOM 4326 C CA . ILE A 1 582 ? 77.765 -33.999 -18.600 1.00 54.91 582 ILE A CA 1
ATOM 4327 C C . ILE A 1 582 ? 76.798 -34.602 -17.575 1.00 54.91 582 ILE A C 1
ATOM 4329 O O . ILE A 1 582 ? 76.369 -33.882 -16.678 1.00 54.91 582 ILE A O 1
ATOM 4333 N N . LEU A 1 583 ? 76.508 -35.908 -17.651 1.00 51.62 583 LEU A N 1
ATOM 4334 C CA . LEU A 1 583 ? 75.892 -36.652 -16.539 1.00 51.62 583 LEU A CA 1
ATOM 4335 C C . LEU A 1 583 ? 76.851 -37.722 -16.009 1.00 51.62 583 LEU A C 1
ATOM 4337 O O . LEU A 1 583 ? 77.443 -38.491 -16.773 1.00 51.62 583 LEU A O 1
ATOM 4341 N N . ALA A 1 584 ? 76.956 -37.787 -14.684 1.00 52.28 584 ALA A N 1
ATOM 4342 C CA . ALA A 1 584 ? 77.776 -38.741 -13.950 1.00 52.28 584 ALA A CA 1
ATOM 4343 C C . ALA A 1 584 ? 76.899 -39.558 -12.986 1.00 52.28 584 ALA A C 1
ATOM 4345 O O . ALA A 1 584 ? 75.980 -39.016 -12.375 1.00 52.28 584 ALA A O 1
ATOM 4346 N N . ASN A 1 585 ? 77.175 -40.858 -12.852 1.00 50.56 585 ASN A N 1
ATOM 4347 C CA . ASN A 1 585 ? 76.381 -41.772 -12.027 1.00 50.56 585 ASN A CA 1
ATOM 4348 C C . ASN A 1 585 ? 77.272 -42.439 -10.960 1.00 50.56 585 ASN A C 1
ATOM 4350 O O . ASN A 1 585 ? 78.103 -43.288 -11.287 1.00 50.56 585 ASN A O 1
ATOM 4354 N N . SER A 1 586 ? 77.176 -41.991 -9.703 1.00 48.06 586 SER A N 1
ATOM 4355 C CA . SER A 1 586 ? 78.123 -42.324 -8.625 1.00 48.06 586 SER A CA 1
ATOM 4356 C C . SER A 1 586 ? 77.514 -43.205 -7.533 1.00 48.06 586 SER A C 1
ATOM 4358 O O . SER A 1 586 ? 76.732 -42.730 -6.713 1.00 48.06 586 SER A O 1
ATOM 4360 N N . SER A 1 587 ? 77.958 -44.458 -7.433 1.00 47.28 587 SER A N 1
ATOM 4361 C CA . SER A 1 587 ? 77.552 -45.396 -6.376 1.00 47.28 587 SER A CA 1
ATOM 4362 C C . SER A 1 587 ? 78.427 -45.301 -5.109 1.00 47.28 587 SER A C 1
ATOM 4364 O O . SER A 1 587 ? 78.922 -46.317 -4.617 1.00 47.28 587 SER A O 1
ATOM 4366 N N . GLY A 1 588 ? 78.706 -44.092 -4.609 1.00 48.78 588 GLY A N 1
ATOM 4367 C CA . GLY A 1 588 ? 79.546 -43.917 -3.417 1.00 48.78 588 GLY A CA 1
ATOM 4368 C C . GLY A 1 588 ? 79.767 -42.465 -2.989 1.00 48.78 588 GLY A C 1
ATOM 4369 O O . GLY A 1 588 ? 80.042 -41.597 -3.814 1.00 48.78 588 GLY A O 1
ATOM 4370 N N . SER A 1 589 ? 79.687 -42.222 -1.681 1.00 47.22 589 SER A N 1
ATOM 4371 C CA . SER A 1 589 ? 79.721 -40.894 -1.059 1.00 47.22 589 SER A CA 1
ATOM 4372 C C . SER A 1 589 ? 81.113 -40.245 -1.058 1.00 47.22 589 SER A C 1
ATOM 4374 O O . SER A 1 589 ? 82.051 -40.783 -0.463 1.00 47.22 589 SER A O 1
ATOM 4376 N N . GLY A 1 590 ? 81.229 -39.055 -1.651 1.00 49.97 590 GLY A N 1
ATOM 4377 C CA . GLY A 1 590 ? 82.395 -38.173 -1.526 1.00 49.97 590 GLY A CA 1
ATOM 4378 C C . GLY A 1 590 ? 82.532 -37.194 -2.696 1.00 49.97 590 GLY A C 1
ATOM 4379 O O . GLY A 1 590 ? 82.338 -37.583 -3.846 1.00 49.97 590 GLY A O 1
ATOM 4380 N N . GLU A 1 591 ? 82.891 -35.941 -2.405 1.00 51.34 591 GLU A N 1
ATOM 4381 C CA . GLU A 1 591 ? 83.190 -34.910 -3.413 1.00 51.34 591 GLU A CA 1
ATOM 4382 C C . GLU A 1 591 ? 84.315 -35.339 -4.364 1.00 51.34 591 GLU A C 1
ATOM 4384 O O . GLU A 1 591 ? 85.343 -35.876 -3.938 1.00 51.34 591 GLU A O 1
ATOM 4389 N N . ARG A 1 592 ? 84.127 -35.091 -5.667 1.00 52.38 592 ARG A N 1
ATOM 4390 C CA . ARG A 1 592 ? 85.116 -35.371 -6.722 1.00 52.38 592 ARG A CA 1
ATOM 4391 C C . ARG A 1 592 ? 85.092 -34.270 -7.783 1.00 52.38 592 ARG A C 1
ATOM 4393 O O . ARG A 1 592 ? 84.082 -33.596 -7.981 1.00 52.38 592 ARG A O 1
ATOM 4400 N N . GLU A 1 593 ? 86.219 -34.084 -8.465 1.00 56.22 593 GLU A N 1
ATOM 44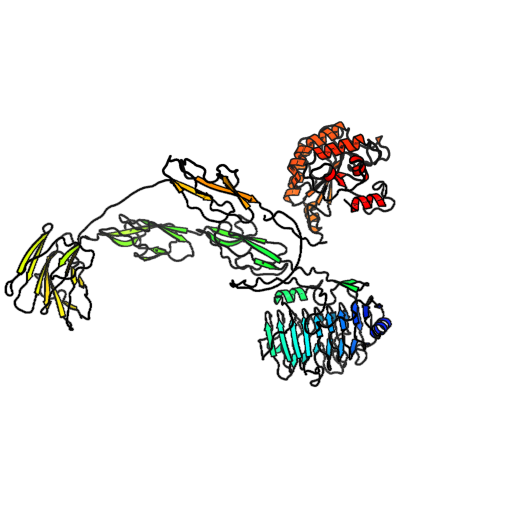01 C CA . GLU A 1 593 ? 86.380 -33.035 -9.478 1.00 56.22 593 GLU A CA 1
ATOM 4402 C C . GLU A 1 593 ? 86.363 -33.569 -10.911 1.00 56.22 593 GLU A C 1
ATOM 4404 O O . GLU A 1 593 ? 87.012 -34.577 -11.231 1.00 56.22 593 GLU A O 1
ATOM 4409 N N . PHE A 1 594 ? 85.702 -32.786 -11.768 1.00 59.50 594 PHE A N 1
ATOM 4410 C CA . PHE A 1 594 ? 85.841 -32.782 -13.221 1.00 59.50 594 PHE A CA 1
ATOM 4411 C C . PHE A 1 594 ? 86.595 -31.512 -13.645 1.00 59.50 594 PHE A C 1
ATOM 4413 O O . PHE A 1 594 ? 86.410 -30.444 -13.055 1.00 59.50 594 PHE A O 1
ATOM 4420 N N . ARG A 1 595 ? 87.457 -31.617 -14.661 1.00 61.34 595 ARG A N 1
ATOM 4421 C CA . ARG A 1 595 ? 88.286 -30.503 -15.155 1.00 61.34 595 ARG A CA 1
ATOM 4422 C C . ARG A 1 595 ? 88.299 -30.491 -16.684 1.00 61.34 595 ARG A C 1
ATOM 4424 O O . ARG A 1 595 ? 88.647 -31.506 -17.292 1.00 61.34 595 ARG A O 1
ATOM 4431 N N . LEU A 1 596 ? 87.917 -29.368 -17.299 1.00 65.00 596 LEU A N 1
ATOM 4432 C CA . LEU A 1 596 ? 87.770 -29.214 -18.755 1.00 65.00 596 LEU A CA 1
ATOM 4433 C C . LEU A 1 596 ? 88.800 -28.214 -19.302 1.00 65.00 596 LEU A C 1
ATOM 4435 O O . LEU A 1 596 ? 88.574 -27.009 -19.279 1.00 65.00 596 LEU A O 1
ATOM 4439 N N . ALA A 1 597 ? 89.918 -28.710 -19.831 1.00 60.28 597 ALA A N 1
ATOM 4440 C CA . ALA A 1 597 ? 90.999 -27.870 -20.347 1.00 60.28 597 ALA A CA 1
ATOM 4441 C C . ALA A 1 597 ? 90.873 -27.627 -21.862 1.00 60.28 597 ALA A C 1
ATOM 4443 O O . ALA A 1 597 ? 90.641 -28.566 -22.627 1.00 60.28 597 ALA A O 1
ATOM 4444 N N . LYS A 1 598 ? 91.095 -26.388 -22.323 1.00 64.50 598 LYS A N 1
ATOM 4445 C CA . LYS A 1 598 ? 91.284 -26.082 -23.753 1.00 64.50 598 LYS A CA 1
ATOM 4446 C C . LYS A 1 598 ? 92.752 -26.308 -24.126 1.00 64.50 598 LYS A C 1
ATOM 4448 O O . LYS A 1 598 ? 93.656 -25.801 -23.461 1.00 64.50 598 LYS A O 1
ATOM 4453 N N . ASN A 1 599 ? 93.005 -27.111 -25.155 1.00 60.03 599 ASN A N 1
ATOM 4454 C CA . ASN A 1 599 ? 94.341 -27.650 -25.407 1.00 60.03 599 ASN A CA 1
ATOM 4455 C C . ASN A 1 599 ? 95.267 -26.566 -25.999 1.00 60.03 599 ASN A C 1
ATOM 4457 O O . ASN A 1 599 ? 95.051 -26.120 -27.125 1.00 60.03 599 ASN A O 1
ATOM 4461 N N . GLY A 1 600 ? 96.271 -26.129 -25.228 1.00 56.16 600 GLY A N 1
ATOM 4462 C CA . GLY A 1 600 ? 97.201 -25.045 -25.588 1.00 56.16 600 GLY A CA 1
ATOM 4463 C C . GLY A 1 600 ? 97.391 -23.955 -24.519 1.00 56.16 600 GLY A C 1
ATOM 4464 O O . GLY A 1 600 ? 98.309 -23.148 -24.647 1.00 56.16 600 GLY A O 1
ATOM 4465 N N . GLY A 1 601 ? 96.564 -23.930 -23.466 1.00 46.66 601 GLY A N 1
ATOM 4466 C CA . GLY A 1 601 ? 96.717 -23.034 -22.310 1.00 46.66 601 GLY A CA 1
ATOM 4467 C C . GLY A 1 601 ? 97.379 -23.699 -21.095 1.00 46.66 601 GLY A C 1
ATOM 4468 O O . GLY A 1 601 ? 97.446 -24.925 -21.000 1.00 46.66 601 GLY A O 1
ATOM 4469 N N . SER A 1 602 ? 97.840 -22.886 -20.138 1.00 39.09 602 SER A N 1
ATOM 4470 C CA . SER A 1 602 ? 98.170 -23.371 -18.787 1.00 39.09 602 SER A CA 1
ATOM 4471 C C . SER A 1 602 ? 96.885 -23.690 -18.008 1.00 39.09 602 SER A C 1
ATOM 4473 O O . SER A 1 602 ? 95.819 -23.162 -18.317 1.00 39.09 602 SER A O 1
ATOM 4475 N N . ALA A 1 603 ? 96.964 -24.561 -17.003 1.00 43.12 603 ALA A N 1
ATOM 4476 C CA . ALA A 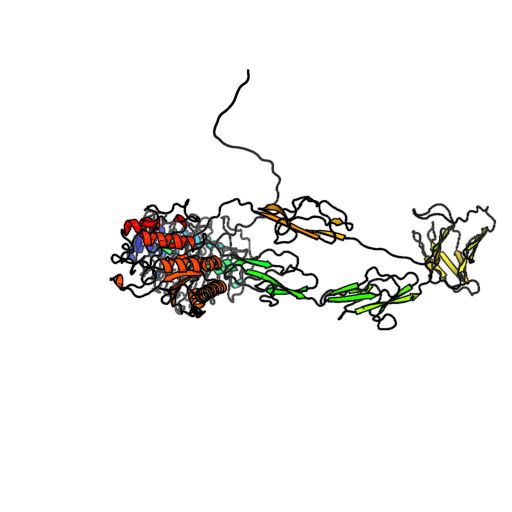1 603 ? 95.794 -25.126 -16.330 1.00 43.12 603 ALA A CA 1
ATOM 4477 C C . ALA A 1 603 ? 95.132 -24.158 -15.321 1.00 43.12 603 ALA A C 1
ATOM 4479 O O . ALA A 1 603 ? 95.299 -24.306 -14.110 1.00 43.12 603 ALA A O 1
ATOM 4480 N N . THR A 1 604 ? 94.359 -23.190 -15.822 1.00 47.88 604 THR A N 1
ATOM 4481 C CA . THR A 1 604 ? 93.500 -22.290 -15.019 1.00 47.88 604 THR A CA 1
ATOM 4482 C C . THR A 1 604 ? 92.007 -22.405 -15.321 1.00 47.88 604 THR A C 1
ATOM 4484 O O . THR A 1 604 ? 91.187 -21.989 -14.503 1.00 47.88 604 THR A O 1
ATOM 4487 N N . ASP A 1 605 ? 91.638 -22.959 -16.474 1.00 48.53 605 ASP A N 1
ATOM 4488 C CA . ASP A 1 605 ? 90.283 -22.809 -16.999 1.00 48.53 605 ASP A CA 1
ATOM 4489 C C . ASP A 1 605 ? 89.349 -23.921 -16.493 1.00 48.53 605 ASP A C 1
ATOM 4491 O O . ASP A 1 605 ? 89.534 -25.101 -16.773 1.00 48.53 605 ASP A O 1
ATOM 4495 N N . VAL A 1 606 ? 88.323 -23.504 -15.743 1.00 50.53 606 VAL A N 1
ATOM 4496 C CA . VAL A 1 606 ? 87.160 -24.296 -15.297 1.00 50.53 606 VAL A CA 1
ATOM 4497 C C . VAL A 1 606 ? 87.496 -25.611 -14.563 1.00 50.53 606 VAL A C 1
ATOM 4499 O O . VAL A 1 606 ? 87.135 -26.712 -14.986 1.00 50.53 606 VAL A O 1
ATOM 4502 N N . ASN A 1 607 ? 88.066 -25.483 -13.361 1.00 45.66 607 ASN A N 1
ATOM 4503 C CA . ASN A 1 607 ? 87.792 -26.456 -12.297 1.00 45.66 607 ASN A CA 1
ATOM 4504 C C . ASN A 1 607 ? 86.363 -26.228 -11.768 1.00 45.66 607 ASN A C 1
ATOM 4506 O O . ASN A 1 607 ? 86.037 -25.116 -11.345 1.00 45.66 607 ASN A O 1
ATOM 4510 N N . ARG A 1 608 ? 85.535 -27.277 -11.721 1.00 50.22 608 ARG A N 1
ATOM 4511 C CA . ARG A 1 608 ? 84.348 -27.328 -10.850 1.00 50.22 608 ARG A CA 1
ATOM 4512 C C . ARG A 1 608 ? 84.303 -28.674 -10.127 1.00 50.22 608 ARG A C 1
ATOM 4514 O O . ARG A 1 608 ? 84.164 -29.726 -10.752 1.00 50.22 608 ARG A O 1
ATOM 4521 N N . SER A 1 609 ? 84.410 -28.630 -8.804 1.00 46.66 609 SER A N 1
ATOM 4522 C CA . SER A 1 609 ? 84.032 -29.736 -7.928 1.00 46.66 609 SER A CA 1
ATOM 4523 C C . SER A 1 609 ? 82.513 -29.906 -7.930 1.00 46.66 609 SER A C 1
ATOM 4525 O O . SER A 1 609 ? 81.769 -28.929 -8.036 1.00 46.66 609 SER A O 1
ATOM 4527 N N . VAL A 1 610 ? 82.051 -31.153 -7.824 1.00 47.22 610 VAL A N 1
ATOM 4528 C CA . VAL A 1 610 ? 80.627 -31.474 -7.680 1.00 47.22 610 VAL A CA 1
ATOM 4529 C C . VAL A 1 610 ? 80.458 -32.357 -6.446 1.00 47.22 610 VAL A C 1
ATOM 4531 O O . VAL A 1 610 ? 81.064 -33.426 -6.341 1.00 47.22 610 VAL A O 1
ATOM 4534 N N . ALA A 1 611 ? 79.648 -31.887 -5.499 1.00 43.50 611 ALA A N 1
ATOM 4535 C CA . ALA A 1 611 ? 79.264 -32.639 -4.313 1.00 43.50 611 ALA A CA 1
ATOM 4536 C C . ALA A 1 611 ? 78.083 -33.552 -4.653 1.00 43.50 611 ALA A C 1
ATOM 4538 O O . ALA A 1 611 ? 76.997 -33.077 -4.974 1.00 43.50 611 ALA A O 1
ATOM 4539 N N . GLY A 1 612 ? 78.316 -34.865 -4.632 1.00 41.84 612 GLY A N 1
ATOM 4540 C CA . GLY A 1 612 ? 77.303 -35.859 -4.968 1.00 41.84 612 GLY A CA 1
ATOM 4541 C C . GLY A 1 612 ? 76.575 -36.392 -3.737 1.00 41.84 612 GLY A C 1
ATOM 4542 O O . GLY A 1 612 ? 77.156 -37.157 -2.966 1.00 41.84 612 GLY A O 1
ATOM 4543 N N . ASN A 1 613 ? 75.287 -36.071 -3.614 1.00 41.47 613 ASN A N 1
ATOM 4544 C CA . ASN A 1 613 ? 74.319 -36.863 -2.860 1.00 41.47 613 ASN A CA 1
ATOM 4545 C C . ASN A 1 613 ? 73.137 -37.245 -3.771 1.00 41.47 613 ASN A C 1
ATOM 4547 O O . ASN A 1 613 ? 72.229 -36.457 -3.987 1.00 41.47 613 ASN A O 1
ATOM 4551 N N . GLU A 1 614 ? 73.208 -38.467 -4.305 1.00 47.62 614 GLU A N 1
ATOM 4552 C CA . GLU A 1 614 ? 72.095 -39.276 -4.833 1.00 47.62 614 GLU A CA 1
ATOM 4553 C C . GLU A 1 614 ? 71.026 -38.571 -5.696 1.00 47.62 614 GLU A C 1
ATOM 4555 O O . GLU A 1 614 ? 69.844 -38.648 -5.396 1.00 47.62 614 GLU A O 1
ATOM 4560 N N . GLU A 1 615 ? 71.431 -37.984 -6.831 1.00 47.25 615 GLU A N 1
ATOM 4561 C CA . GLU A 1 615 ? 70.732 -38.172 -8.120 1.00 47.25 615 GLU A CA 1
ATOM 4562 C C . GLU A 1 615 ? 71.595 -37.701 -9.312 1.00 47.25 615 GLU A C 1
ATOM 4564 O O . GLU A 1 615 ? 72.640 -37.064 -9.139 1.00 47.25 615 GLU A O 1
ATOM 4569 N N . SER A 1 616 ? 71.209 -38.079 -10.539 1.00 50.38 616 SER A N 1
ATOM 4570 C CA . SER A 1 616 ? 72.013 -37.891 -11.760 1.00 50.38 616 SER A CA 1
ATOM 4571 C C . SER A 1 616 ? 72.082 -36.424 -12.207 1.00 50.38 616 SER A C 1
ATOM 4573 O O . SER A 1 616 ? 71.307 -35.964 -13.043 1.00 50.38 616 SER A O 1
ATOM 4575 N N . THR A 1 617 ? 73.041 -35.681 -11.660 1.00 45.66 617 THR A N 1
ATOM 4576 C CA . THR A 1 617 ? 73.212 -34.245 -11.912 1.00 45.66 617 THR A CA 1
ATOM 4577 C C . THR A 1 617 ? 73.788 -33.965 -13.302 1.00 45.66 617 THR A C 1
ATOM 4579 O O . THR A 1 617 ? 74.902 -34.375 -13.630 1.00 45.66 617 THR A O 1
ATOM 4582 N N . ALA A 1 618 ? 73.027 -33.226 -14.115 1.00 49.09 618 ALA A N 1
ATOM 4583 C CA . ALA A 1 618 ? 73.473 -32.702 -15.400 1.00 49.09 618 ALA A CA 1
ATOM 4584 C C . ALA A 1 618 ? 74.244 -31.388 -15.205 1.00 49.09 618 ALA A C 1
ATOM 4586 O O . ALA A 1 618 ? 73.683 -30.390 -14.755 1.00 49.09 618 ALA A O 1
ATOM 4587 N N . VAL A 1 619 ? 75.532 -31.381 -15.551 1.00 50.47 619 VAL A N 1
ATOM 4588 C CA . VAL A 1 619 ? 76.375 -30.178 -15.525 1.00 50.47 619 VAL A CA 1
ATOM 4589 C C . VAL A 1 619 ? 76.381 -29.547 -16.912 1.00 50.47 619 VAL A C 1
ATOM 4591 O O . VAL A 1 619 ? 76.915 -30.130 -17.854 1.00 50.47 619 VAL A O 1
ATOM 4594 N N . GLU A 1 620 ? 75.791 -28.358 -17.020 1.00 53.75 620 GLU A N 1
ATOM 4595 C CA . GLU A 1 620 ? 75.746 -27.539 -18.235 1.00 53.75 620 GLU A CA 1
ATOM 4596 C C . GLU A 1 620 ? 76.928 -26.556 -18.296 1.00 53.75 620 GLU A C 1
ATOM 4598 O O . GLU A 1 620 ? 77.251 -25.879 -17.314 1.00 53.75 620 GLU A O 1
ATOM 4603 N N . ILE A 1 621 ? 77.569 -26.462 -19.464 1.00 57.69 621 ILE A N 1
ATOM 4604 C CA . ILE A 1 621 ? 78.645 -25.511 -19.771 1.00 57.69 621 ILE A CA 1
ATOM 4605 C C . ILE A 1 621 ? 78.306 -24.828 -21.111 1.00 57.69 621 ILE A C 1
ATOM 4607 O O . ILE A 1 621 ? 78.618 -25.388 -22.167 1.00 57.69 621 ILE A O 1
ATOM 4611 N N . PRO A 1 622 ? 77.630 -23.663 -21.094 1.00 55.22 622 PRO A N 1
ATOM 4612 C CA . PRO A 1 622 ? 77.156 -22.987 -22.301 1.00 55.22 622 PRO A CA 1
ATOM 4613 C C . PRO A 1 622 ? 78.239 -22.151 -22.992 1.00 55.22 622 PRO A C 1
ATOM 4615 O O . PRO A 1 622 ? 79.301 -21.886 -22.428 1.00 55.22 622 PRO A O 1
ATOM 4618 N N . ASP A 1 623 ? 77.938 -21.713 -24.219 1.00 55.84 623 ASP A N 1
ATOM 4619 C CA . ASP A 1 623 ? 78.744 -20.771 -25.011 1.00 55.84 623 ASP A CA 1
ATOM 4620 C C . ASP A 1 623 ? 80.211 -21.199 -25.251 1.00 55.84 623 ASP A C 1
ATOM 4622 O O . ASP A 1 623 ? 81.111 -20.366 -25.408 1.00 55.84 623 ASP A O 1
ATOM 4626 N N . LEU A 1 624 ? 80.470 -22.507 -25.356 1.00 57.56 624 LEU A N 1
ATOM 4627 C CA . LEU A 1 624 ? 81.751 -23.019 -25.834 1.00 57.56 624 LEU A CA 1
ATOM 4628 C C . LEU A 1 624 ? 82.021 -22.526 -27.263 1.00 57.56 624 LEU A C 1
ATOM 4630 O O . LEU A 1 624 ? 81.205 -22.670 -28.177 1.00 57.56 624 LEU A O 1
ATOM 4634 N N . THR A 1 625 ? 83.207 -21.946 -27.435 1.00 56.69 625 THR A N 1
ATOM 4635 C CA . THR A 1 625 ? 83.693 -21.339 -28.679 1.00 56.69 625 THR A CA 1
ATOM 4636 C C . THR A 1 625 ? 84.681 -22.252 -29.397 1.00 56.69 625 THR A C 1
ATOM 4638 O O . THR A 1 625 ? 85.330 -23.094 -28.773 1.00 56.69 625 THR A O 1
ATOM 4641 N N . ALA A 1 626 ? 84.846 -22.037 -30.706 1.00 57.97 626 ALA A N 1
ATOM 4642 C CA . ALA A 1 626 ? 85.689 -22.839 -31.591 1.00 57.97 626 ALA A CA 1
ATOM 4643 C C . ALA A 1 626 ? 87.058 -23.245 -30.996 1.00 57.97 626 ALA A C 1
ATOM 4645 O O . ALA A 1 626 ? 87.750 -22.430 -30.373 1.00 57.97 626 ALA A O 1
ATOM 4646 N N . GLY A 1 627 ? 87.467 -24.499 -31.203 1.00 58.22 627 GLY A N 1
ATOM 4647 C CA . GLY A 1 627 ? 88.751 -25.053 -30.752 1.00 58.22 627 GLY A CA 1
ATOM 4648 C C . GLY A 1 627 ? 88.644 -26.398 -30.025 1.00 58.22 627 GLY A C 1
ATOM 4649 O O . GLY A 1 627 ? 87.560 -26.962 -29.896 1.00 58.22 627 GLY A O 1
ATOM 4650 N N . ASN A 1 628 ? 89.791 -26.905 -29.558 1.00 64.94 628 ASN A N 1
ATOM 4651 C CA . ASN A 1 628 ? 89.950 -28.269 -29.039 1.00 64.94 628 ASN A CA 1
ATOM 4652 C C . ASN A 1 628 ? 89.931 -28.313 -27.504 1.00 64.94 628 ASN A C 1
ATOM 4654 O O . ASN A 1 628 ? 90.701 -27.603 -26.852 1.00 64.94 628 ASN A O 1
ATOM 4658 N N . TYR A 1 629 ? 89.120 -29.201 -26.937 1.00 66.44 629 TYR A N 1
ATOM 4659 C CA . TYR A 1 629 ? 88.895 -29.354 -25.500 1.00 66.44 629 TYR A CA 1
ATOM 4660 C C . TYR A 1 629 ? 89.189 -30.782 -25.026 1.00 66.44 629 TYR A C 1
ATOM 4662 O O . TYR A 1 629 ? 89.031 -31.745 -25.779 1.00 66.44 629 TYR A O 1
ATOM 4670 N N . VAL A 1 630 ? 89.606 -30.916 -23.765 1.00 63.69 630 VAL A N 1
ATOM 4671 C CA . VAL A 1 630 ? 89.877 -32.189 -23.085 1.00 63.69 630 VAL A CA 1
ATOM 4672 C C . VAL A 1 630 ? 89.224 -32.177 -21.703 1.00 63.69 630 VAL A C 1
ATOM 4674 O O . VAL A 1 630 ? 89.640 -31.435 -20.812 1.00 63.69 630 VAL A O 1
ATOM 4677 N N . LEU A 1 631 ? 88.202 -33.010 -21.517 1.00 66.19 631 LEU A N 1
ATOM 4678 C CA . LEU A 1 631 ? 87.577 -33.274 -20.223 1.00 66.19 631 LEU A CA 1
ATOM 4679 C C . LEU A 1 631 ? 88.355 -34.375 -19.500 1.00 66.19 631 LEU A C 1
ATOM 4681 O O . LEU A 1 631 ? 88.646 -35.412 -20.094 1.00 66.19 631 LEU A O 1
ATOM 4685 N N . THR A 1 632 ? 88.652 -34.178 -18.217 1.00 58.81 632 THR A N 1
ATOM 4686 C CA . THR A 1 632 ? 89.305 -35.164 -17.341 1.00 58.81 632 THR A CA 1
ATOM 4687 C C . THR A 1 632 ? 88.550 -35.312 -16.022 1.00 58.81 632 THR A C 1
ATOM 4689 O O . THR A 1 632 ? 87.935 -34.359 -15.537 1.00 58.81 632 THR A O 1
ATOM 4692 N N . ALA A 1 633 ? 88.583 -36.514 -15.441 1.00 57.06 633 ALA A N 1
ATOM 4693 C CA . ALA A 1 633 ? 87.884 -36.843 -14.198 1.00 57.06 633 ALA A CA 1
ATOM 4694 C C . ALA A 1 633 ? 88.783 -37.620 -13.225 1.00 57.06 633 ALA A C 1
ATOM 4696 O O . ALA A 1 633 ? 89.644 -38.399 -13.641 1.00 57.06 633 ALA A O 1
ATOM 4697 N N . SER A 1 634 ? 88.558 -37.419 -11.925 1.00 52.00 634 SER A N 1
ATOM 4698 C CA . SER A 1 634 ? 89.367 -37.998 -10.848 1.00 52.00 634 SER A CA 1
ATOM 4699 C C . SER A 1 634 ? 88.785 -39.312 -10.290 1.00 52.00 634 SER A C 1
ATOM 4701 O O . SER A 1 634 ? 87.694 -39.345 -9.714 1.00 52.00 634 SER A O 1
ATOM 4703 N N . GLY A 1 635 ? 89.545 -40.409 -10.415 1.00 52.19 635 GLY A N 1
ATOM 4704 C CA . GLY A 1 635 ? 89.203 -41.734 -9.877 1.00 52.19 635 GLY A CA 1
ATOM 4705 C C . GLY A 1 635 ? 88.546 -42.697 -10.877 1.00 52.19 635 GLY A C 1
ATOM 4706 O O . GLY A 1 635 ? 88.313 -42.365 -12.038 1.00 52.19 635 GLY A O 1
ATOM 4707 N N . ASN A 1 636 ? 88.261 -43.922 -10.420 1.00 50.19 636 ASN A N 1
ATOM 4708 C CA . ASN A 1 636 ? 87.616 -44.957 -11.236 1.00 50.19 636 ASN A CA 1
ATOM 4709 C C . ASN A 1 636 ? 86.107 -44.696 -11.375 1.00 50.19 636 ASN A C 1
ATOM 4711 O O . ASN A 1 636 ? 85.390 -44.675 -10.379 1.00 50.19 636 ASN A O 1
ATOM 4715 N N . TRP A 1 637 ? 85.643 -44.580 -12.619 1.00 51.50 637 TRP A N 1
ATOM 4716 C CA . TRP A 1 637 ? 84.242 -44.386 -13.002 1.00 51.50 637 TRP A CA 1
ATOM 4717 C C . TRP A 1 637 ? 83.865 -45.299 -14.175 1.00 51.50 637 TRP A C 1
ATOM 4719 O O . TRP A 1 637 ? 84.711 -45.629 -15.008 1.00 51.50 637 TRP A O 1
ATOM 4729 N N . GLY A 1 638 ? 82.573 -45.610 -14.287 1.00 49.12 638 GLY A N 1
ATOM 4730 C CA . GLY A 1 638 ? 81.908 -45.765 -15.581 1.00 49.12 638 GLY A CA 1
ATOM 4731 C C . GLY A 1 638 ? 81.160 -44.468 -15.913 1.00 49.12 638 GLY A C 1
ATOM 4732 O O . GLY A 1 638 ? 80.617 -43.835 -15.011 1.00 49.12 638 GLY A O 1
ATOM 4733 N N . TYR A 1 639 ? 81.158 -44.054 -17.180 1.00 49.69 639 TYR A N 1
ATOM 4734 C CA . TYR A 1 639 ? 80.434 -42.861 -17.652 1.00 49.69 639 TYR A CA 1
ATOM 4735 C C . TYR A 1 639 ? 79.102 -43.240 -18.294 1.00 49.69 639 TYR A C 1
ATOM 4737 O O . TYR A 1 639 ? 78.887 -44.419 -18.563 1.00 49.69 639 TYR A O 1
ATOM 4745 N N . SER A 1 640 ? 78.248 -42.251 -18.583 1.00 46.56 640 SER A N 1
ATOM 4746 C CA . SER A 1 640 ? 76.948 -42.493 -19.225 1.00 46.56 640 SER A CA 1
ATOM 4747 C C . SER A 1 640 ? 76.662 -41.609 -20.444 1.00 46.56 640 SER A C 1
ATOM 4749 O O . SER A 1 640 ? 76.275 -42.173 -21.461 1.00 46.56 640 SER A O 1
ATOM 4751 N N . PHE A 1 641 ? 76.853 -40.278 -20.392 1.00 48.16 641 PHE A N 1
ATOM 4752 C CA . PHE A 1 641 ? 76.272 -39.346 -21.386 1.00 48.16 641 PHE A CA 1
ATOM 4753 C C . PHE A 1 641 ? 77.079 -38.046 -21.634 1.00 48.16 641 PHE A C 1
ATOM 4755 O O . PHE A 1 641 ? 77.711 -37.535 -20.705 1.00 48.16 641 PHE A O 1
ATOM 4762 N N . LEU A 1 642 ? 76.999 -37.491 -22.859 1.00 51.28 642 LEU A N 1
ATOM 4763 C CA . LEU A 1 642 ? 77.540 -36.180 -23.288 1.00 51.28 642 LEU A CA 1
ATOM 4764 C C . LEU A 1 642 ? 76.713 -35.562 -24.462 1.00 51.28 642 LEU A C 1
ATOM 4766 O O . LEU A 1 642 ? 76.198 -36.335 -25.268 1.00 51.28 642 LEU A O 1
ATOM 4770 N N . GLY A 1 643 ? 76.619 -34.224 -24.643 1.00 50.75 643 GLY A N 1
ATOM 4771 C CA . GLY A 1 643 ? 75.920 -33.598 -25.810 1.00 50.75 643 GLY A CA 1
ATOM 4772 C C . GLY A 1 643 ? 76.238 -32.113 -26.162 1.00 50.75 643 GLY A C 1
ATOM 4773 O O . GLY A 1 643 ? 76.898 -31.465 -25.352 1.00 50.75 643 GLY A O 1
ATOM 4774 N N . LEU A 1 644 ? 75.812 -31.618 -27.358 1.00 47.03 644 LEU A N 1
ATOM 4775 C CA . LEU A 1 644 ? 76.200 -30.345 -28.072 1.00 47.03 644 LEU A CA 1
ATOM 4776 C C . LEU A 1 644 ? 75.126 -29.817 -29.113 1.00 47.03 644 LEU A C 1
ATOM 4778 O O . LEU A 1 644 ? 74.325 -30.653 -29.500 1.00 47.03 644 LEU A O 1
ATOM 4782 N N . TYR A 1 645 ? 75.065 -28.542 -29.623 1.00 47.56 645 TYR A N 1
ATOM 4783 C CA . TYR A 1 645 ? 73.825 -27.946 -30.282 1.00 47.56 645 TYR A CA 1
ATOM 4784 C C . TYR A 1 645 ? 73.910 -26.991 -31.581 1.00 47.56 645 TYR A C 1
ATOM 4786 O O . TYR A 1 645 ? 74.442 -25.898 -31.429 1.00 47.56 645 TYR A O 1
ATOM 4794 N N . GLU A 1 646 ? 73.346 -27.308 -32.811 1.00 41.09 646 GLU A N 1
ATOM 4795 C CA . GLU A 1 646 ? 73.313 -26.522 -34.149 1.00 41.09 646 GLU A CA 1
ATOM 4796 C C . GLU A 1 646 ? 72.135 -26.603 -35.342 1.00 41.09 646 GLU A C 1
ATOM 4798 O O . GLU A 1 646 ? 72.449 -27.112 -36.412 1.00 41.09 646 GLU A O 1
ATOM 4803 N N . CYS A 1 647 ? 70.819 -26.134 -35.325 1.00 44.50 647 CYS A N 1
ATOM 4804 C CA . CYS A 1 647 ? 69.633 -26.251 -36.335 1.00 44.50 647 CYS A CA 1
ATOM 4805 C C . CYS A 1 647 ? 68.699 -25.007 -36.768 1.00 44.50 647 CYS A C 1
ATOM 4807 O O . CYS A 1 647 ? 69.054 -23.873 -36.453 1.00 44.50 647 CYS A O 1
ATOM 4809 N N . ALA A 1 648 ? 67.505 -25.213 -37.449 1.00 36.06 648 ALA A N 1
ATOM 4810 C CA . ALA A 1 648 ? 66.606 -24.257 -38.243 1.00 36.06 648 ALA A CA 1
ATOM 4811 C C . ALA A 1 648 ? 64.988 -24.283 -38.123 1.00 36.06 648 ALA A C 1
ATOM 4813 O O . ALA A 1 648 ? 64.497 -24.452 -37.011 1.00 36.06 648 ALA A O 1
ATOM 4814 N N . THR A 1 649 ? 64.140 -24.007 -39.186 1.00 32.44 649 THR A N 1
ATOM 4815 C CA . THR A 1 649 ? 62.693 -23.458 -39.170 1.00 32.44 649 THR A CA 1
ATOM 4816 C C . THR A 1 649 ? 61.600 -23.903 -40.251 1.00 32.44 649 THR A C 1
ATOM 4818 O O . THR A 1 649 ? 61.989 -24.484 -41.259 1.00 32.44 649 THR A O 1
ATOM 4821 N N . SER A 1 650 ? 60.249 -23.621 -40.104 1.00 37.22 650 SER A N 1
ATOM 4822 C CA . SER A 1 650 ? 59.107 -23.726 -41.138 1.00 37.22 650 SER A CA 1
ATOM 4823 C C . SER A 1 650 ? 57.648 -23.186 -40.742 1.00 37.22 650 SER A C 1
ATOM 4825 O O . SER A 1 650 ? 57.502 -22.786 -39.590 1.00 37.22 650 SER A O 1
ATOM 4827 N N . ALA A 1 651 ? 56.601 -23.135 -41.649 1.00 34.12 651 ALA A N 1
ATOM 4828 C CA . ALA A 1 651 ? 55.136 -22.687 -41.502 1.00 34.12 651 ALA A CA 1
ATOM 4829 C C . ALA A 1 651 ? 54.184 -23.131 -42.719 1.00 34.12 651 ALA A C 1
ATOM 4831 O O . ALA A 1 651 ? 54.763 -23.779 -43.590 1.00 34.12 651 ALA A O 1
ATOM 4832 N N . ASP A 1 652 ? 52.843 -22.908 -42.993 1.00 32.94 652 ASP A N 1
ATOM 4833 C CA . ASP A 1 652 ? 51.581 -22.232 -42.449 1.00 32.94 652 ASP A CA 1
ATOM 4834 C C . ASP A 1 652 ? 50.202 -22.682 -43.172 1.00 32.94 652 ASP A C 1
ATOM 4836 O O . ASP A 1 652 ? 50.317 -23.485 -44.101 1.00 32.94 652 ASP A O 1
ATOM 4840 N N . VAL A 1 653 ? 48.930 -22.242 -42.830 1.00 29.30 653 VAL A N 1
ATOM 4841 C CA . VAL A 1 653 ? 47.574 -22.736 -43.405 1.00 29.30 653 VAL A CA 1
ATOM 4842 C C . VAL A 1 653 ? 46.289 -21.764 -43.547 1.00 29.30 653 VAL A C 1
ATOM 4844 O O . VAL A 1 653 ? 46.509 -20.574 -43.731 1.00 29.30 653 VAL A O 1
ATOM 4847 N N . ALA A 1 654 ? 44.975 -22.223 -43.596 1.00 38.56 654 ALA A N 1
ATOM 4848 C CA . ALA A 1 654 ? 43.706 -21.512 -44.099 1.00 38.56 654 ALA A CA 1
ATOM 4849 C C . ALA A 1 654 ? 42.229 -21.945 -43.586 1.00 38.56 654 ALA A C 1
ATOM 4851 O O . ALA A 1 654 ? 42.145 -22.680 -42.603 1.00 38.56 654 ALA A O 1
ATOM 4852 N N . ASP A 1 655 ? 41.080 -21.519 -44.229 1.00 52.78 655 ASP A N 1
ATOM 4853 C CA . ASP A 1 655 ? 39.669 -21.214 -43.688 1.00 52.78 655 ASP A CA 1
ATOM 4854 C C . ASP A 1 655 ? 38.328 -21.938 -44.224 1.00 52.78 655 ASP A C 1
ATOM 4856 O O . ASP A 1 655 ? 38.418 -22.797 -45.097 1.00 52.78 655 ASP A O 1
ATOM 4860 N N . THR A 1 656 ? 37.070 -21.601 -43.735 1.00 66.75 656 THR A N 1
ATOM 4861 C CA . THR A 1 656 ? 35.661 -22.164 -44.052 1.00 66.75 656 THR A CA 1
ATOM 4862 C C . THR A 1 656 ? 34.379 -21.263 -43.688 1.00 66.75 656 THR A C 1
ATOM 4864 O O . THR A 1 656 ? 34.559 -20.059 -43.537 1.00 66.75 656 THR A O 1
ATOM 4867 N N . TYR A 1 657 ? 33.099 -21.770 -43.560 1.00 76.56 657 TYR A N 1
ATOM 4868 C CA . TYR A 1 657 ? 31.791 -21.060 -43.215 1.00 76.56 657 TYR A CA 1
ATOM 4869 C C . TYR A 1 657 ? 30.912 -21.699 -42.065 1.00 76.56 657 TYR A C 1
ATOM 4871 O O . TYR A 1 657 ? 31.093 -22.875 -41.743 1.00 76.56 657 TYR A O 1
ATOM 4879 N N . THR A 1 658 ? 29.894 -20.980 -41.508 1.00 86.62 658 THR A N 1
ATOM 4880 C CA . THR A 1 658 ? 29.123 -21.326 -40.257 1.00 86.62 658 THR A CA 1
ATOM 4881 C C . THR A 1 658 ? 27.596 -20.993 -40.224 1.00 86.62 658 THR A C 1
ATOM 4883 O O . THR A 1 658 ? 27.178 -19.935 -40.690 1.00 86.62 658 THR A O 1
ATOM 4886 N N . ILE A 1 659 ? 26.756 -21.808 -39.555 1.00 89.31 659 ILE A N 1
ATOM 4887 C CA . ILE A 1 659 ? 25.334 -21.531 -39.184 1.00 89.31 659 ILE A CA 1
ATOM 4888 C C . ILE A 1 659 ? 25.144 -21.502 -37.649 1.00 89.31 659 ILE A C 1
ATOM 4890 O O . ILE A 1 659 ? 25.670 -22.376 -36.960 1.00 89.31 659 ILE A O 1
ATOM 4894 N N . THR A 1 660 ? 24.325 -20.585 -37.114 1.00 91.38 660 THR A N 1
ATOM 4895 C CA . THR A 1 660 ? 24.025 -20.436 -35.671 1.00 91.38 660 THR A CA 1
ATOM 4896 C C . THR A 1 660 ? 22.520 -20.474 -35.333 1.00 91.38 660 THR A C 1
ATOM 4898 O O . THR A 1 660 ? 21.658 -20.188 -36.168 1.00 91.38 660 THR A O 1
ATOM 4901 N N . PHE A 1 661 ? 22.183 -20.823 -34.082 1.00 94.50 661 PHE A N 1
ATOM 4902 C CA . PHE A 1 661 ? 20.801 -20.955 -33.590 1.00 94.50 661 PHE A CA 1
ATOM 4903 C C . PHE A 1 661 ? 20.529 -20.069 -32.364 1.00 94.50 661 PHE A C 1
ATOM 4905 O O . PHE A 1 661 ? 21.276 -20.086 -31.388 1.00 94.50 661 PHE A O 1
ATOM 4912 N N . ASN A 1 662 ? 19.406 -19.354 -32.383 1.00 94.00 662 ASN A N 1
ATOM 4913 C CA . ASN A 1 662 ? 19.000 -18.378 -31.378 1.00 94.00 662 ASN A CA 1
ATOM 4914 C C . ASN A 1 662 ? 17.679 -18.797 -30.704 1.00 94.00 662 ASN A C 1
ATOM 4916 O O . ASN A 1 662 ? 16.664 -19.034 -31.368 1.00 94.00 662 ASN A O 1
ATOM 4920 N N . SER A 1 663 ? 17.672 -18.867 -29.368 1.00 92.50 663 SER A N 1
ATOM 4921 C CA . SER A 1 663 ? 16.508 -19.318 -28.589 1.00 92.50 663 SER A CA 1
ATOM 4922 C C . SER A 1 663 ? 15.324 -18.347 -28.623 1.00 92.50 663 SER A C 1
ATOM 4924 O O . SER A 1 663 ? 14.206 -18.741 -28.279 1.00 92.50 663 SER A O 1
ATOM 4926 N N . ASN A 1 664 ? 15.551 -17.086 -29.010 1.00 94.00 664 ASN A N 1
ATOM 4927 C CA . ASN A 1 664 ? 14.541 -16.044 -29.202 1.00 94.00 664 ASN A CA 1
ATOM 4928 C C . ASN A 1 664 ? 13.506 -15.967 -28.052 1.00 94.00 664 ASN A C 1
ATOM 4930 O O . ASN A 1 664 ? 12.291 -16.091 -28.240 1.00 94.00 664 ASN A O 1
ATOM 4934 N N . GLY A 1 665 ? 14.010 -15.843 -26.820 1.00 84.81 665 GLY A N 1
ATOM 4935 C CA . GLY A 1 665 ? 13.206 -15.838 -25.590 1.00 84.81 665 GLY A CA 1
ATOM 4936 C C . GLY A 1 665 ? 12.916 -17.222 -24.990 1.00 84.81 665 GLY A C 1
ATOM 4937 O O . GLY A 1 665 ? 12.100 -17.319 -24.076 1.00 84.81 665 GLY A O 1
ATOM 4938 N N . GLY A 1 666 ? 13.547 -18.283 -25.496 1.00 87.25 666 GLY A N 1
ATOM 4939 C CA . GLY A 1 666 ? 13.648 -19.592 -24.843 1.00 87.25 666 GLY A CA 1
ATOM 4940 C C . GLY A 1 666 ? 14.970 -19.785 -24.082 1.00 87.25 666 GLY A C 1
ATOM 4941 O O . GLY A 1 666 ? 15.820 -18.895 -24.022 1.00 87.25 666 GLY A O 1
ATOM 4942 N N . SER A 1 667 ? 15.166 -20.976 -23.528 1.00 86.62 667 SER A N 1
ATOM 4943 C CA . SER A 1 667 ? 16.321 -21.385 -22.719 1.00 86.62 667 SER A CA 1
ATOM 4944 C C . SER A 1 667 ? 16.835 -22.764 -23.146 1.00 86.62 667 SER A C 1
ATOM 4946 O O . SER A 1 667 ? 16.058 -23.615 -23.576 1.00 86.62 667 SER A O 1
ATOM 4948 N N . GLY A 1 668 ? 18.144 -22.982 -23.024 1.00 88.44 668 GLY A N 1
ATOM 4949 C CA . GLY A 1 668 ? 18.860 -24.153 -23.543 1.00 88.44 668 GLY A CA 1
ATOM 4950 C C . GLY A 1 668 ? 20.041 -23.723 -24.418 1.00 88.44 668 GLY A C 1
ATOM 4951 O O . GLY A 1 668 ? 20.347 -22.534 -24.496 1.00 88.44 668 GLY A O 1
ATOM 4952 N N . SER A 1 669 ? 20.679 -24.678 -25.090 1.00 83.31 669 SER A N 1
ATOM 4953 C CA . SER A 1 669 ? 21.812 -24.452 -25.996 1.00 83.31 669 SER A CA 1
ATOM 4954 C C . SER A 1 669 ? 21.732 -25.385 -27.203 1.00 83.31 669 SER A C 1
ATOM 4956 O O . SER A 1 669 ? 21.196 -26.488 -27.101 1.00 83.31 669 SER A O 1
ATOM 4958 N N . MET A 1 670 ? 22.282 -24.948 -28.332 1.00 87.75 670 MET A N 1
ATOM 4959 C CA . MET A 1 670 ? 22.486 -25.749 -29.540 1.00 87.75 670 MET A CA 1
ATOM 4960 C C . MET A 1 670 ? 23.846 -25.385 -30.128 1.00 87.75 670 MET A C 1
ATOM 4962 O O . MET A 1 670 ? 24.205 -24.208 -30.126 1.00 87.75 670 MET A O 1
ATOM 4966 N N . ASP A 1 671 ? 24.578 -26.381 -30.619 1.00 88.56 671 ASP A N 1
ATOM 4967 C CA . ASP A 1 671 ? 25.884 -26.168 -31.243 1.00 88.56 671 ASP A CA 1
ATOM 4968 C C . ASP A 1 671 ? 25.739 -25.477 -32.609 1.00 88.56 671 ASP A C 1
ATOM 4970 O O . ASP A 1 671 ? 24.738 -25.652 -33.316 1.00 88.56 671 ASP A O 1
ATOM 4974 N N . GLU A 1 672 ? 26.748 -24.693 -32.991 1.00 84.19 672 GLU A N 1
ATOM 4975 C CA . GLU A 1 672 ? 26.851 -24.143 -34.344 1.00 84.19 672 GLU A CA 1
ATOM 4976 C C . GLU A 1 672 ? 27.216 -25.229 -35.366 1.00 84.19 672 GLU A C 1
ATOM 4978 O O . GLU A 1 672 ? 27.808 -26.259 -35.039 1.00 84.19 672 GLU A O 1
ATOM 4983 N N . MET A 1 673 ? 26.852 -25.007 -36.629 1.00 83.88 673 MET A N 1
ATOM 4984 C CA . MET A 1 673 ? 27.102 -25.956 -37.712 1.00 83.88 673 MET A CA 1
ATOM 4985 C C . MET A 1 673 ? 28.071 -25.349 -38.722 1.00 83.88 673 MET A C 1
ATOM 4987 O O . MET A 1 673 ? 27.689 -24.480 -39.507 1.00 83.88 673 MET A O 1
ATOM 4991 N N . LEU A 1 674 ? 29.318 -25.825 -38.724 1.00 78.06 674 LEU A N 1
ATOM 4992 C CA . LEU A 1 674 ? 30.261 -25.542 -39.805 1.00 78.06 674 LEU A CA 1
ATOM 4993 C C . LEU A 1 674 ? 29.823 -26.253 -41.087 1.00 78.06 674 LEU A C 1
ATOM 4995 O O . LEU A 1 674 ? 29.387 -27.407 -41.068 1.00 78.06 674 LEU A O 1
ATOM 4999 N N . VAL A 1 675 ? 29.942 -25.546 -42.205 1.00 74.38 675 VAL A N 1
ATOM 5000 C CA . VAL A 1 675 ? 29.444 -25.961 -43.517 1.00 74.38 675 VAL A CA 1
ATOM 5001 C C . VAL A 1 675 ? 30.452 -25.570 -44.589 1.00 74.38 675 VAL A C 1
ATOM 5003 O O . VAL A 1 675 ? 30.917 -24.436 -44.644 1.00 74.38 675 VAL A O 1
ATOM 5006 N N . THR A 1 676 ? 30.802 -26.508 -45.466 1.00 70.81 676 THR A N 1
ATOM 5007 C CA . THR A 1 676 ? 31.561 -26.179 -46.677 1.00 70.81 676 THR A CA 1
ATOM 5008 C C . THR A 1 676 ? 30.653 -25.424 -47.646 1.00 70.81 676 THR A C 1
ATOM 5010 O O . THR A 1 676 ? 29.472 -25.753 -47.778 1.00 70.81 676 THR A O 1
ATOM 5013 N N . GLU A 1 677 ? 31.204 -24.417 -48.324 1.00 73.25 677 GLU A N 1
ATOM 5014 C CA . GLU A 1 677 ? 30.484 -23.619 -49.316 1.00 73.25 677 GLU A CA 1
ATOM 5015 C C . GLU A 1 677 ? 29.739 -24.510 -50.335 1.00 73.25 677 GLU A C 1
ATOM 5017 O O . GLU A 1 677 ? 30.285 -25.490 -50.843 1.00 73.25 677 GLU A O 1
ATOM 5022 N N . ASN A 1 678 ? 28.487 -24.151 -50.645 1.00 58.69 678 ASN A N 1
ATOM 5023 C CA . ASN A 1 678 ? 27.623 -24.809 -51.635 1.00 58.69 678 ASN A CA 1
ATOM 5024 C C . ASN A 1 678 ? 27.183 -26.262 -51.313 1.00 58.69 678 ASN A C 1
ATOM 5026 O O . ASN A 1 678 ? 26.664 -26.947 -52.198 1.00 58.69 678 ASN A O 1
ATOM 5030 N N . VAL A 1 679 ? 27.296 -26.736 -50.061 1.00 71.38 679 VAL A N 1
ATOM 5031 C CA . VAL A 1 679 ? 26.834 -28.084 -49.647 1.00 71.38 679 VAL A CA 1
ATOM 5032 C C . VAL A 1 679 ? 25.485 -28.049 -48.908 1.00 71.38 679 VAL A C 1
ATOM 5034 O O . VAL A 1 679 ? 25.319 -27.371 -47.895 1.00 71.38 679 VAL A O 1
ATOM 5037 N N . SER A 1 680 ? 24.503 -28.828 -49.383 1.00 82.69 680 SER A N 1
ATOM 5038 C CA . SER A 1 680 ? 23.175 -28.918 -48.753 1.00 82.69 680 SER A CA 1
ATOM 5039 C C . SER A 1 680 ? 23.199 -29.754 -47.469 1.00 82.69 680 SER A C 1
ATOM 5041 O O . SER A 1 680 ? 23.677 -30.888 -47.467 1.00 82.69 680 SER A O 1
ATOM 5043 N N . THR A 1 681 ? 22.666 -29.199 -46.379 1.00 80.56 681 THR A N 1
ATOM 5044 C CA . THR A 1 681 ? 22.804 -29.717 -45.010 1.00 80.56 681 THR A CA 1
ATOM 5045 C C . THR A 1 681 ? 21.463 -29.669 -44.266 1.00 80.56 681 THR A C 1
ATOM 5047 O O . THR A 1 681 ? 20.628 -28.793 -44.498 1.00 80.56 681 THR A O 1
ATOM 5050 N N . LYS A 1 682 ? 21.213 -30.630 -43.368 1.00 90.12 682 LYS A N 1
ATOM 5051 C CA . LYS A 1 682 ? 19.975 -30.719 -42.576 1.00 90.12 682 LYS A CA 1
ATOM 5052 C C . LYS A 1 682 ? 20.160 -30.110 -41.186 1.00 90.12 682 LYS A C 1
ATOM 5054 O O . LYS A 1 682 ? 21.109 -30.470 -40.501 1.00 90.12 682 LYS A O 1
ATOM 5059 N N . LEU A 1 683 ? 19.244 -29.235 -40.772 1.00 92.50 683 LEU A N 1
ATOM 5060 C CA . LEU A 1 683 ? 19.280 -28.559 -39.474 1.00 92.50 683 LEU A CA 1
ATOM 5061 C C . LEU A 1 683 ? 19.128 -29.540 -38.301 1.00 92.50 683 LEU A C 1
ATOM 5063 O O . LEU A 1 683 ? 18.364 -30.511 -38.368 1.00 92.50 683 LEU A O 1
ATOM 5067 N N . SER A 1 684 ? 19.808 -29.221 -37.202 1.00 89.31 684 SER A N 1
ATOM 5068 C CA . SER A 1 684 ? 19.648 -29.875 -35.902 1.00 89.31 684 SER A CA 1
ATOM 5069 C C . SER A 1 684 ? 18.227 -29.737 -35.337 1.00 89.31 684 SER A C 1
ATOM 5071 O O . SER A 1 684 ? 17.465 -28.837 -35.695 1.00 89.31 684 SER A O 1
ATOM 5073 N N . ALA A 1 685 ? 17.871 -30.647 -34.427 1.00 93.38 685 ALA A N 1
ATOM 5074 C CA . ALA A 1 685 ? 16.628 -30.579 -33.662 1.00 93.38 685 ALA A CA 1
ATOM 5075 C C . ALA A 1 685 ? 16.626 -29.357 -32.733 1.00 93.38 685 ALA A C 1
ATOM 5077 O O . ALA A 1 685 ? 17.636 -29.104 -32.079 1.00 93.38 685 ALA A O 1
ATOM 5078 N N . CYS A 1 686 ? 15.494 -28.667 -32.590 1.00 94.19 686 CYS A N 1
ATOM 5079 C CA . CYS A 1 686 ? 15.351 -27.647 -31.553 1.00 94.19 686 CYS A CA 1
ATOM 5080 C C . CYS A 1 686 ? 15.515 -28.257 -30.149 1.00 94.19 686 CYS A C 1
ATOM 5082 O O . CYS A 1 686 ? 14.677 -29.042 -29.703 1.00 94.19 686 CYS A O 1
ATOM 5084 N N . ALA A 1 687 ? 16.599 -27.886 -29.461 1.00 93.69 687 ALA A N 1
ATOM 5085 C CA . ALA A 1 687 ? 16.881 -28.263 -28.072 1.00 93.69 687 ALA A CA 1
ATOM 5086 C C . ALA A 1 687 ? 16.490 -27.166 -27.060 1.00 93.69 687 ALA A C 1
ATOM 5088 O O . ALA A 1 687 ? 16.635 -27.347 -25.850 1.00 93.69 687 ALA A O 1
ATOM 5089 N N . PHE A 1 688 ? 15.992 -26.021 -27.538 1.00 94.75 688 PHE A N 1
ATOM 5090 C CA . PHE A 1 688 ? 15.489 -24.954 -26.679 1.00 94.75 688 PHE A CA 1
ATOM 5091 C C . PHE A 1 688 ? 14.119 -25.307 -26.083 1.00 94.75 688 PHE A C 1
ATOM 5093 O O . PHE A 1 688 ? 13.305 -26.008 -26.682 1.00 94.75 688 PHE A O 1
ATOM 5100 N N . THR A 1 689 ? 13.827 -24.741 -24.916 1.00 90.81 689 THR A N 1
ATOM 5101 C CA . THR A 1 689 ? 12.538 -24.838 -24.215 1.00 90.81 689 THR A CA 1
ATOM 5102 C C . THR A 1 689 ? 12.090 -23.452 -23.752 1.00 90.81 689 THR A C 1
ATOM 5104 O O . THR A 1 689 ? 12.902 -22.532 -23.675 1.00 90.81 689 THR A O 1
ATOM 5107 N N . ARG A 1 690 ? 10.809 -23.258 -23.426 1.00 90.62 690 ARG A N 1
ATOM 5108 C CA . ARG A 1 690 ? 10.317 -21.993 -22.857 1.00 90.62 690 ARG A CA 1
ATOM 5109 C C . ARG A 1 690 ? 9.155 -22.271 -21.909 1.00 90.62 690 ARG A C 1
ATOM 5111 O O . ARG A 1 690 ? 8.132 -22.801 -22.326 1.00 90.62 690 ARG A O 1
ATOM 5118 N N . SER A 1 691 ? 9.314 -21.939 -20.628 1.00 82.62 691 SER A N 1
ATOM 5119 C CA . SER A 1 691 ? 8.288 -22.230 -19.616 1.00 82.62 691 SER A CA 1
ATOM 5120 C C . SER A 1 691 ? 6.969 -21.529 -19.956 1.00 82.62 691 SER A C 1
ATOM 5122 O O . SER A 1 691 ? 6.962 -20.325 -20.206 1.00 82.62 691 SER A O 1
ATOM 5124 N N . GLY A 1 692 ? 5.870 -22.289 -20.005 1.00 81.25 692 GLY A N 1
ATOM 5125 C CA . GLY A 1 692 ? 4.548 -21.800 -20.416 1.00 81.25 692 GLY A CA 1
ATOM 5126 C C . GLY A 1 692 ? 4.355 -21.602 -21.928 1.00 81.25 692 GLY A C 1
ATOM 5127 O O . GLY A 1 692 ? 3.386 -20.956 -22.315 1.00 81.25 692 GLY A O 1
ATOM 5128 N N . TYR A 1 693 ? 5.251 -22.104 -22.790 1.00 86.62 693 TYR A N 1
ATOM 5129 C CA . TYR A 1 693 ? 5.133 -21.988 -24.251 1.00 86.62 693 TYR A CA 1
ATOM 5130 C C . TYR A 1 693 ? 5.564 -23.281 -24.975 1.00 86.62 693 TYR A C 1
ATOM 5132 O O . TYR A 1 693 ? 6.485 -23.972 -24.546 1.00 86.62 693 TYR A O 1
ATOM 5140 N N . ALA A 1 694 ? 4.945 -23.577 -26.119 1.00 88.94 694 ALA A N 1
ATOM 5141 C CA . ALA A 1 694 ? 5.359 -24.638 -27.045 1.00 88.94 694 ALA A CA 1
ATOM 5142 C C . ALA A 1 694 ? 6.204 -24.076 -28.206 1.00 88.94 694 ALA A C 1
ATOM 5144 O O . ALA A 1 694 ? 6.004 -22.932 -28.613 1.00 88.94 694 ALA A O 1
ATOM 5145 N N . PHE A 1 695 ? 7.135 -24.869 -28.749 1.00 95.06 695 PHE A N 1
ATOM 5146 C CA . PHE A 1 695 ? 7.954 -24.490 -29.911 1.00 95.06 695 PHE A CA 1
ATOM 5147 C C . PHE A 1 695 ? 7.163 -24.609 -31.224 1.00 95.06 695 PHE A C 1
ATOM 5149 O O . PHE A 1 695 ? 6.470 -25.602 -31.439 1.00 95.06 695 PHE A O 1
ATOM 5156 N N . ALA A 1 696 ? 7.296 -23.614 -32.106 1.00 88.56 696 ALA A N 1
ATOM 5157 C CA . ALA A 1 696 ? 6.520 -23.485 -33.344 1.00 88.56 696 ALA A CA 1
ATOM 5158 C C . ALA A 1 696 ? 7.354 -23.522 -34.645 1.00 88.56 696 ALA A C 1
ATOM 5160 O O . ALA A 1 696 ? 6.777 -23.622 -35.725 1.00 88.56 696 ALA A O 1
ATOM 5161 N N . GLY A 1 697 ? 8.689 -23.447 -34.568 1.00 93.25 697 GLY A N 1
ATOM 5162 C CA . GLY A 1 697 ? 9.587 -23.444 -35.733 1.00 93.25 697 GLY A CA 1
ATOM 5163 C C . GLY A 1 697 ? 10.630 -22.323 -35.711 1.00 93.25 697 GLY A C 1
ATOM 5164 O O . GLY A 1 697 ? 10.783 -21.619 -34.711 1.00 93.25 697 GLY A O 1
ATOM 5165 N N . TRP A 1 698 ? 11.354 -22.170 -36.819 1.00 95.75 698 TRP A N 1
ATOM 5166 C CA . TRP A 1 698 ? 12.480 -21.247 -36.987 1.00 95.75 698 TRP A CA 1
ATOM 5167 C C . TRP A 1 698 ? 12.171 -20.127 -37.988 1.00 95.75 698 TRP A C 1
ATOM 5169 O O . TRP A 1 698 ? 11.617 -20.378 -39.057 1.00 95.75 698 TRP A O 1
ATOM 5179 N N . ALA A 1 699 ? 12.607 -18.907 -37.688 1.00 94.88 699 ALA A N 1
ATOM 5180 C CA . ALA A 1 699 ? 12.610 -17.760 -38.598 1.00 94.88 699 ALA A CA 1
ATOM 5181 C C . ALA A 1 699 ? 14.038 -17.275 -38.878 1.00 94.88 699 ALA A C 1
ATOM 5183 O O . ALA A 1 699 ? 14.951 -17.546 -38.104 1.00 94.88 699 ALA A O 1
ATOM 5184 N N . THR A 1 700 ? 14.222 -16.474 -39.923 1.00 92.38 700 THR A N 1
ATOM 5185 C CA . THR A 1 700 ? 15.490 -15.778 -40.220 1.00 92.38 700 THR A CA 1
ATOM 5186 C C . THR A 1 700 ? 15.645 -14.437 -39.483 1.00 92.38 700 THR A C 1
ATOM 5188 O O . THR A 1 700 ? 16.588 -13.696 -39.741 1.00 92.38 700 THR A O 1
ATOM 5191 N N . SER A 1 701 ? 14.732 -14.094 -38.564 1.00 90.38 701 SER A N 1
ATOM 5192 C CA . SER A 1 701 ? 14.849 -12.921 -37.684 1.00 90.38 701 SER A CA 1
ATOM 5193 C C . SER A 1 701 ? 14.037 -13.071 -36.390 1.00 90.38 701 SER A C 1
ATOM 5195 O O . SER A 1 701 ? 13.067 -13.836 -36.328 1.00 90.38 701 SER A O 1
ATOM 5197 N N . ALA A 1 702 ? 14.390 -12.303 -35.353 1.00 85.06 702 ALA A N 1
ATOM 5198 C CA . ALA A 1 702 ? 13.728 -12.333 -34.043 1.00 85.06 702 ALA A CA 1
ATOM 5199 C C . ALA A 1 702 ? 12.206 -12.090 -34.108 1.00 85.06 702 ALA A C 1
ATOM 5201 O O . ALA A 1 702 ? 11.440 -12.767 -33.415 1.00 85.06 702 ALA A O 1
ATOM 5202 N N . SER A 1 703 ? 11.750 -11.201 -34.997 1.00 80.38 703 SER A N 1
ATOM 5203 C CA . SER A 1 703 ? 10.341 -10.805 -35.151 1.00 80.38 703 SER A CA 1
ATOM 5204 C C . SER A 1 703 ? 9.591 -11.466 -36.316 1.00 80.38 703 SER A C 1
ATOM 5206 O O . SER A 1 703 ? 8.368 -11.501 -36.266 1.00 80.38 703 SER A O 1
ATOM 5208 N N . GLY A 1 704 ? 10.276 -12.007 -37.332 1.00 79.69 704 GLY A N 1
ATOM 5209 C CA . GLY A 1 704 ? 9.629 -12.558 -38.536 1.00 79.69 704 GLY A CA 1
ATOM 5210 C C . GLY A 1 704 ? 8.866 -13.876 -38.333 1.00 79.69 704 GLY A C 1
ATOM 5211 O O . GLY A 1 704 ? 9.025 -14.550 -37.311 1.00 79.69 704 GLY A O 1
ATOM 5212 N N . ASP A 1 705 ? 8.068 -14.260 -39.327 1.00 88.25 705 ASP A N 1
ATOM 5213 C CA . ASP A 1 705 ? 7.302 -15.514 -39.342 1.00 88.25 705 ASP A CA 1
ATOM 5214 C C . ASP A 1 705 ? 8.186 -16.771 -39.423 1.00 88.25 705 ASP A C 1
ATOM 5216 O O . ASP A 1 705 ? 9.371 -16.707 -39.754 1.00 88.25 705 ASP A O 1
ATOM 5220 N N . VAL A 1 706 ? 7.608 -17.942 -39.131 1.00 92.38 706 VAL A N 1
ATOM 5221 C CA . VAL A 1 706 ? 8.296 -19.237 -39.277 1.00 92.38 706 VAL A CA 1
ATOM 5222 C C . VAL A 1 706 ? 8.583 -19.514 -40.757 1.00 92.38 706 VAL A C 1
ATOM 5224 O O . VAL A 1 706 ? 7.665 -19.690 -41.554 1.00 92.38 706 VAL A O 1
ATOM 5227 N N . VAL A 1 707 ? 9.869 -19.597 -41.102 1.00 91.81 707 VAL A N 1
ATOM 5228 C CA . VAL A 1 707 ? 10.382 -19.906 -42.448 1.00 91.81 707 VAL A CA 1
ATOM 5229 C C . VAL A 1 707 ? 10.743 -21.389 -42.575 1.00 91.81 707 VAL A C 1
ATOM 5231 O O . VAL A 1 707 ? 10.536 -21.989 -43.628 1.00 91.81 707 VAL A O 1
ATOM 5234 N N . TYR A 1 708 ? 11.248 -22.005 -41.500 1.00 93.00 708 TYR A N 1
ATOM 5235 C CA . TYR A 1 708 ? 11.670 -23.406 -41.486 1.00 93.00 708 TYR A CA 1
ATOM 5236 C C . TYR A 1 708 ? 11.029 -24.174 -40.325 1.00 93.00 708 TYR A C 1
ATOM 5238 O O . TYR A 1 708 ? 11.061 -23.744 -39.171 1.00 93.00 708 TYR A O 1
ATOM 5246 N N . ALA A 1 709 ? 10.484 -25.355 -40.620 1.00 93.25 709 ALA A N 1
ATOM 5247 C CA . ALA A 1 709 ? 10.067 -26.313 -39.599 1.00 93.25 709 ALA A CA 1
ATOM 5248 C C . ALA A 1 709 ? 11.283 -26.925 -38.870 1.00 93.25 709 ALA A C 1
ATOM 5250 O O . ALA A 1 709 ? 12.426 -26.801 -39.320 1.00 93.25 709 ALA A O 1
ATOM 5251 N N . ASP A 1 710 ? 11.042 -27.619 -37.753 1.00 94.19 710 ASP A N 1
ATOM 5252 C CA . ASP A 1 710 ? 12.094 -28.377 -37.067 1.00 94.19 710 ASP A CA 1
ATOM 5253 C C . ASP A 1 710 ? 12.765 -29.383 -38.023 1.00 94.19 710 ASP A C 1
ATOM 5255 O O . ASP A 1 710 ? 12.084 -30.095 -38.765 1.00 94.19 710 ASP A O 1
ATOM 5259 N N . LYS A 1 711 ? 14.102 -29.454 -37.993 1.00 94.00 711 LYS A N 1
ATOM 5260 C CA . LYS A 1 711 ? 14.918 -30.355 -38.831 1.00 94.00 711 LYS A CA 1
ATOM 5261 C C . LYS A 1 711 ? 14.728 -30.197 -40.356 1.00 94.00 711 LYS A C 1
ATOM 5263 O O . LYS A 1 711 ? 14.881 -31.177 -41.091 1.00 94.00 711 LYS A O 1
ATOM 5268 N N . ALA A 1 712 ? 14.403 -29.001 -40.853 1.00 89.31 712 ALA A N 1
ATOM 5269 C CA . ALA A 1 712 ? 14.410 -28.706 -42.292 1.00 89.31 712 ALA A CA 1
ATOM 5270 C C . ALA A 1 712 ? 15.823 -28.823 -42.917 1.00 89.31 712 ALA A C 1
ATOM 5272 O O . ALA A 1 712 ? 16.828 -28.827 -42.207 1.00 89.31 712 ALA A O 1
ATOM 5273 N N . SER A 1 713 ? 15.910 -28.904 -44.248 1.00 91.00 713 SER A N 1
ATOM 5274 C CA . SER A 1 713 ? 17.180 -28.884 -44.998 1.00 91.00 713 SER A CA 1
ATOM 5275 C C . SER A 1 713 ? 17.402 -27.533 -45.676 1.00 91.00 713 SER A C 1
ATOM 5277 O O . SER A 1 713 ? 16.455 -26.956 -46.206 1.00 91.00 713 SER A O 1
ATOM 5279 N N . ILE A 1 714 ? 18.647 -27.051 -45.675 1.00 84.69 714 ILE A N 1
ATOM 5280 C CA . ILE A 1 714 ? 19.069 -25.767 -46.254 1.00 84.69 714 ILE A CA 1
ATOM 5281 C C . ILE A 1 714 ? 20.383 -25.916 -47.038 1.00 84.69 714 ILE A C 1
ATOM 5283 O O . ILE A 1 714 ? 21.127 -26.873 -46.839 1.00 84.69 714 ILE A O 1
ATOM 5287 N N . THR A 1 715 ? 20.699 -24.951 -47.902 1.00 83.31 715 THR A N 1
ATOM 5288 C CA . THR A 1 715 ? 21.983 -24.882 -48.624 1.00 83.31 715 THR A CA 1
ATOM 5289 C C . THR A 1 715 ? 22.565 -23.475 -48.451 1.00 83.31 715 THR A C 1
ATOM 5291 O O . THR A 1 715 ? 22.066 -22.548 -49.087 1.00 83.31 715 THR A O 1
ATOM 5294 N N . PRO A 1 716 ? 23.551 -23.277 -47.559 1.00 68.50 716 PRO A N 1
ATOM 5295 C CA . PRO A 1 716 ? 24.098 -21.958 -47.256 1.00 68.50 716 PRO A CA 1
ATOM 5296 C C . PRO A 1 716 ? 25.171 -21.523 -48.267 1.00 68.50 716 PRO A C 1
ATOM 5298 O O . PRO A 1 716 ? 26.052 -22.296 -48.643 1.00 68.50 716 PRO A O 1
ATOM 5301 N N . THR A 1 717 ? 25.120 -20.248 -48.653 1.00 77.81 717 THR A N 1
ATOM 5302 C CA . THR A 1 717 ? 26.138 -19.551 -49.471 1.00 77.81 717 THR A CA 1
ATOM 5303 C C . THR A 1 717 ? 26.815 -18.407 -48.700 1.00 77.81 717 THR A C 1
ATOM 5305 O O . THR A 1 717 ? 27.496 -17.573 -49.285 1.00 77.81 717 THR A O 1
ATOM 5308 N N . ALA A 1 718 ? 26.540 -18.316 -47.398 1.00 80.50 718 ALA A N 1
ATOM 5309 C CA . ALA A 1 718 ? 27.047 -17.350 -46.428 1.00 80.50 718 ALA A CA 1
ATOM 5310 C C . ALA A 1 718 ? 26.654 -17.836 -45.018 1.00 80.50 718 ALA A C 1
ATOM 5312 O O . ALA A 1 718 ? 25.859 -18.773 -44.886 1.00 80.50 718 ALA A O 1
ATOM 5313 N N . ASN A 1 719 ? 27.154 -17.173 -43.973 1.00 84.75 719 ASN A N 1
ATOM 5314 C CA . ASN A 1 719 ? 26.758 -17.479 -42.598 1.00 84.75 719 ASN A CA 1
ATOM 5315 C C . ASN A 1 719 ? 25.287 -17.098 -42.326 1.00 84.75 719 ASN A C 1
ATOM 5317 O O . ASN A 1 719 ? 24.788 -16.107 -42.863 1.00 84.75 719 ASN A O 1
ATOM 5321 N N . LEU A 1 720 ? 24.594 -17.873 -41.482 1.00 86.81 720 LEU A N 1
ATOM 5322 C CA . LEU A 1 720 ? 23.147 -17.752 -41.242 1.00 86.81 720 LEU A CA 1
ATOM 5323 C C . LEU A 1 720 ? 22.794 -17.935 -39.757 1.00 86.81 720 LEU A C 1
ATOM 5325 O O . LEU A 1 720 ? 23.264 -18.883 -39.139 1.00 86.81 720 LEU A O 1
ATOM 5329 N N . GLU A 1 721 ? 21.907 -17.094 -39.219 1.00 94.19 721 GLU A N 1
ATOM 5330 C CA . GLU A 1 721 ? 21.327 -17.239 -37.873 1.00 94.19 721 GLU A CA 1
ATOM 5331 C C . GLU A 1 721 ? 19.826 -17.576 -37.955 1.00 94.19 721 GLU A C 1
ATOM 5333 O O . GLU A 1 721 ? 19.089 -16.974 -38.743 1.00 94.19 721 GLU A O 1
ATOM 5338 N N . LEU A 1 722 ? 19.356 -18.523 -37.133 1.00 94.94 722 LEU A N 1
ATOM 5339 C CA . LEU A 1 722 ? 17.950 -18.948 -37.075 1.00 94.94 722 LEU A CA 1
ATOM 5340 C C . LEU A 1 722 ? 17.323 -18.758 -35.687 1.00 94.94 722 LEU A C 1
ATOM 5342 O O . LEU A 1 722 ? 17.854 -19.213 -34.680 1.00 94.94 722 LEU A O 1
ATOM 5346 N N . TYR A 1 723 ? 16.142 -18.141 -35.645 1.00 96.19 723 TYR A N 1
ATOM 5347 C CA . TYR A 1 723 ? 15.445 -17.690 -34.437 1.00 96.19 723 TYR A CA 1
ATOM 5348 C C . TYR A 1 723 ? 14.212 -18.544 -34.133 1.00 96.19 723 TYR A C 1
ATOM 5350 O O . TYR A 1 723 ? 13.287 -18.613 -34.946 1.00 96.19 723 TYR A O 1
ATOM 5358 N N . ALA A 1 724 ? 14.154 -19.147 -32.946 1.00 94.62 724 ALA A N 1
ATOM 5359 C CA . ALA A 1 724 ? 13.015 -19.960 -32.515 1.00 94.62 724 ALA A CA 1
ATOM 5360 C C . ALA A 1 724 ? 11.698 -19.156 -32.391 1.00 94.62 724 ALA A C 1
ATOM 5362 O O . ALA A 1 724 ? 11.700 -17.940 -32.177 1.00 94.62 724 ALA A O 1
ATOM 5363 N N . LYS A 1 725 ? 10.547 -19.828 -32.496 1.00 95.44 725 LYS A N 1
ATOM 5364 C CA . LYS A 1 725 ? 9.209 -19.236 -32.300 1.00 95.44 725 LYS A CA 1
ATOM 5365 C C . LYS A 1 725 ? 8.384 -20.050 -31.310 1.00 95.44 725 LYS A C 1
ATOM 5367 O O . LYS A 1 725 ? 8.588 -21.254 -31.163 1.00 95.44 725 LYS A O 1
ATOM 5372 N N . TRP A 1 726 ? 7.472 -19.369 -30.615 1.00 93.19 726 TRP A N 1
ATOM 5373 C CA . TRP A 1 726 ? 6.879 -19.843 -29.364 1.00 93.19 726 TRP A CA 1
ATOM 5374 C C . TRP A 1 726 ? 5.385 -19.498 -29.261 1.00 93.19 726 TRP A C 1
ATOM 5376 O O . TRP A 1 726 ? 5.007 -18.352 -29.494 1.00 93.19 726 TRP A O 1
ATOM 5386 N N . THR A 1 727 ? 4.552 -20.452 -28.839 1.00 83.38 727 THR A N 1
ATOM 5387 C CA . THR A 1 727 ? 3.093 -20.286 -28.663 1.00 83.38 727 THR A CA 1
ATOM 5388 C C . THR A 1 727 ? 2.700 -20.459 -27.187 1.00 83.38 727 THR A C 1
ATOM 5390 O O . THR A 1 727 ? 3.107 -21.466 -26.609 1.00 83.38 727 THR A O 1
ATOM 5393 N N . PRO A 1 728 ? 1.945 -19.535 -26.551 1.00 80.94 728 PRO A N 1
ATOM 5394 C CA . PRO A 1 728 ? 1.621 -19.613 -25.120 1.00 80.94 728 PRO A CA 1
ATOM 5395 C C . PRO A 1 728 ? 0.742 -20.809 -24.721 1.00 80.94 728 PRO A C 1
ATOM 5397 O O . PRO A 1 728 ? -0.081 -21.281 -25.504 1.00 80.94 728 PRO A O 1
ATOM 5400 N N . VAL A 1 729 ? 0.853 -21.218 -23.456 1.00 66.88 729 VAL A N 1
ATOM 5401 C CA . VAL A 1 729 ? 0.006 -22.206 -22.773 1.00 66.88 729 VAL A CA 1
ATOM 5402 C C . VAL A 1 729 ? -0.459 -21.598 -21.443 1.00 66.88 729 VAL A C 1
ATOM 5404 O O . VAL A 1 729 ? 0.371 -21.236 -20.612 1.00 66.88 729 VAL A O 1
ATOM 5407 N N . ILE A 1 730 ? -1.774 -21.460 -21.242 1.00 58.72 730 ILE A N 1
ATOM 5408 C CA . ILE A 1 730 ? -2.369 -20.783 -20.073 1.00 58.72 730 ILE A CA 1
ATOM 5409 C C . ILE A 1 730 ? -3.047 -21.804 -19.151 1.00 58.72 730 ILE A C 1
ATOM 5411 O O . ILE A 1 730 ? -3.846 -22.615 -19.614 1.00 58.72 730 ILE A O 1
ATOM 5415 N N . THR A 1 731 ? -2.768 -21.725 -17.846 1.00 45.44 731 THR A N 1
ATOM 5416 C CA . THR A 1 731 ? -3.414 -22.532 -16.795 1.00 45.44 731 THR A CA 1
ATOM 5417 C C . THR A 1 731 ? -3.492 -21.761 -15.470 1.00 45.44 731 THR A C 1
ATOM 5419 O O . THR A 1 731 ? -2.444 -21.437 -14.911 1.00 45.44 731 THR A O 1
ATOM 5422 N N . GLY A 1 732 ? -4.699 -21.539 -14.936 1.00 53.38 732 GLY A N 1
ATOM 5423 C CA . GLY A 1 732 ? -4.933 -20.991 -13.587 1.00 53.38 732 GLY A CA 1
ATOM 5424 C C . GLY A 1 732 ? -5.784 -19.714 -13.547 1.00 53.38 732 GLY A C 1
ATOM 5425 O O . GLY A 1 732 ? -5.832 -18.967 -14.522 1.00 53.38 732 GLY A O 1
ATOM 5426 N N . ASP A 1 733 ? -6.433 -19.482 -12.402 1.00 46.06 733 ASP A N 1
ATOM 5427 C CA . ASP A 1 733 ? -7.285 -18.317 -12.119 1.00 46.06 733 ASP A CA 1
ATOM 5428 C C . ASP A 1 733 ? -6.524 -17.210 -11.357 1.00 46.06 733 ASP A C 1
ATOM 5430 O O . ASP A 1 733 ? -5.481 -17.461 -10.747 1.00 46.06 733 ASP A O 1
ATOM 5434 N N . VAL A 1 734 ? -7.060 -15.982 -11.362 1.00 45.16 734 VAL A N 1
ATOM 5435 C CA . VAL A 1 734 ? -6.479 -14.799 -10.695 1.00 45.16 734 VAL A CA 1
ATOM 5436 C C . VAL A 1 734 ? -7.537 -14.090 -9.845 1.00 45.16 734 VAL A C 1
ATOM 5438 O O . VAL A 1 734 ? -8.645 -13.837 -10.313 1.00 45.16 734 VAL A O 1
ATOM 5441 N N . THR A 1 735 ? -7.178 -13.730 -8.610 1.00 48.44 735 THR A N 1
ATOM 5442 C CA . THR A 1 735 ? -8.054 -13.035 -7.649 1.00 48.44 735 THR A CA 1
ATOM 5443 C C . THR A 1 735 ? -7.633 -11.573 -7.488 1.00 48.44 735 THR A C 1
ATOM 5445 O O . THR A 1 735 ? -6.441 -11.279 -7.419 1.00 48.44 735 THR A O 1
ATOM 5448 N N . TYR A 1 736 ? -8.606 -10.666 -7.376 1.00 42.31 736 TYR A N 1
ATOM 5449 C CA . TYR A 1 736 ? -8.394 -9.225 -7.204 1.00 42.31 736 TYR A CA 1
ATOM 5450 C C . TYR A 1 736 ? -9.061 -8.718 -5.918 1.00 42.31 736 TYR A C 1
ATOM 5452 O O . TYR A 1 736 ? -10.144 -9.179 -5.560 1.00 42.31 736 TYR A O 1
ATOM 5460 N N . THR A 1 737 ? -8.445 -7.731 -5.266 1.00 57.91 737 THR A N 1
ATOM 5461 C CA . THR A 1 737 ? -9.031 -6.981 -4.141 1.00 57.91 737 THR A CA 1
ATOM 5462 C C . THR A 1 737 ? -9.615 -5.664 -4.657 1.00 57.91 737 THR A C 1
ATOM 5464 O O . THR A 1 737 ? -9.062 -5.066 -5.581 1.00 57.91 737 THR A O 1
ATOM 5467 N N . ALA A 1 738 ? -10.731 -5.209 -4.084 1.00 44.69 738 ALA A N 1
ATOM 5468 C CA . ALA A 1 738 ? -11.319 -3.915 -4.423 1.00 44.69 738 ALA A CA 1
ATOM 5469 C C . ALA A 1 738 ? -10.483 -2.749 -3.864 1.00 44.69 738 ALA A C 1
ATOM 5471 O O . ALA A 1 738 ? -9.942 -2.839 -2.764 1.00 44.69 738 ALA A O 1
ATOM 5472 N N . ASP A 1 739 ? -10.422 -1.651 -4.617 1.00 59.88 739 ASP A N 1
ATOM 5473 C CA . ASP A 1 739 ? -9.777 -0.396 -4.230 1.00 59.88 739 ASP A CA 1
ATOM 5474 C C . ASP A 1 739 ? -10.681 0.782 -4.625 1.00 59.88 739 ASP A C 1
ATOM 5476 O O . ASP A 1 739 ? -11.254 0.792 -5.718 1.00 59.88 739 ASP A O 1
ATOM 5480 N N . ASN A 1 740 ? -10.792 1.754 -3.719 1.00 67.06 740 ASN A N 1
ATOM 5481 C CA . ASN A 1 740 ? -11.599 2.968 -3.850 1.00 67.06 740 ASN A CA 1
ATOM 5482 C C . ASN A 1 740 ? -10.740 4.227 -4.082 1.00 67.06 740 ASN A C 1
ATOM 5484 O O . ASN A 1 740 ? -11.281 5.334 -4.114 1.00 67.06 740 ASN A O 1
ATOM 5488 N N . SER A 1 741 ? -9.414 4.093 -4.211 1.00 70.75 741 SER A N 1
ATOM 5489 C CA . SER A 1 741 ? -8.527 5.222 -4.484 1.00 70.75 741 SER A CA 1
ATOM 5490 C C . SER A 1 741 ? -8.853 5.884 -5.834 1.00 70.75 741 SER A C 1
ATOM 5492 O O . SER A 1 741 ? -9.152 5.223 -6.833 1.00 70.75 741 SER A O 1
ATOM 5494 N N . ILE A 1 742 ? -8.806 7.221 -5.881 1.00 63.41 742 ILE A N 1
ATOM 5495 C CA . ILE A 1 742 ? -8.978 7.976 -7.131 1.00 63.41 742 ILE A CA 1
ATOM 5496 C C . ILE A 1 742 ? -7.623 8.024 -7.843 1.00 63.41 742 ILE A C 1
ATOM 5498 O O . ILE A 1 742 ? -6.880 9.000 -7.735 1.00 63.41 742 ILE A O 1
ATOM 5502 N N . PHE A 1 743 ? -7.294 6.946 -8.555 1.00 70.81 743 PHE A N 1
ATOM 5503 C CA . PHE A 1 743 ? -6.107 6.877 -9.404 1.00 70.81 743 PHE A CA 1
ATOM 5504 C C . PHE A 1 743 ? -6.443 7.169 -10.879 1.00 70.81 743 PHE A C 1
ATOM 5506 O O . PHE A 1 743 ? -7.492 6.725 -11.357 1.00 70.81 743 PHE A O 1
ATOM 5513 N N . PRO A 1 744 ? -5.559 7.853 -11.637 1.00 76.06 744 PRO A N 1
ATOM 5514 C CA . PRO A 1 744 ? -5.753 8.062 -13.069 1.00 76.06 744 PRO A CA 1
ATOM 5515 C C . PRO A 1 744 ? -5.785 6.726 -13.825 1.00 76.06 744 PRO A C 1
ATOM 5517 O O . PRO A 1 744 ? -4.748 6.111 -14.076 1.00 76.06 744 PRO A O 1
ATOM 5520 N N . ASN A 1 745 ? -6.975 6.282 -14.229 1.00 81.12 745 ASN A N 1
ATOM 5521 C CA . ASN A 1 745 ? -7.150 5.100 -15.064 1.00 81.12 745 ASN A CA 1
ATOM 5522 C C . ASN A 1 745 ? -7.771 5.487 -16.422 1.00 81.12 745 ASN A C 1
ATOM 5524 O O . ASN A 1 745 ? -8.943 5.858 -16.477 1.00 81.12 745 ASN A O 1
ATOM 5528 N N . PRO A 1 746 ? -7.029 5.375 -17.540 1.00 81.38 746 PRO A N 1
ATOM 5529 C CA . PRO A 1 746 ? -7.543 5.762 -18.853 1.00 81.38 746 PRO A CA 1
ATOM 5530 C C . PRO A 1 746 ? -8.717 4.901 -19.355 1.00 81.38 746 PRO A C 1
ATOM 5532 O O . PRO A 1 746 ? -9.321 5.251 -20.361 1.00 81.38 746 PRO A O 1
ATOM 5535 N N . GLU A 1 747 ? -9.054 3.793 -18.686 1.00 82.88 747 GLU A N 1
ATOM 5536 C CA . GLU A 1 747 ? -10.199 2.936 -19.023 1.00 82.88 747 GLU A CA 1
ATOM 5537 C C . GLU A 1 747 ? -11.353 3.043 -17.993 1.00 82.88 747 GLU A C 1
ATOM 5539 O O . GLU A 1 747 ? -12.329 2.307 -18.118 1.00 82.88 747 GLU A O 1
ATOM 5544 N N . ARG A 1 748 ? -11.270 3.899 -16.950 1.00 80.25 748 ARG A N 1
ATOM 5545 C CA . ARG A 1 748 ? -12.385 4.179 -16.006 1.00 80.25 748 ARG A CA 1
ATOM 5546 C C . ARG A 1 748 ? -12.149 5.413 -15.119 1.00 80.25 748 ARG A C 1
ATOM 5548 O O . ARG A 1 748 ? -11.057 5.598 -14.601 1.00 80.25 748 ARG A O 1
ATOM 5555 N N . GLY A 1 749 ? -13.202 6.170 -14.807 1.00 82.62 749 GLY A N 1
ATOM 5556 C CA . GLY A 1 749 ? -13.172 7.203 -13.758 1.00 82.62 749 GLY A CA 1
ATOM 5557 C C . GLY A 1 749 ? -13.707 8.564 -14.201 1.00 82.62 749 GLY A C 1
ATOM 5558 O O . GLY A 1 749 ? -14.444 8.669 -15.180 1.00 82.62 749 GLY A O 1
ATOM 5559 N N . PHE A 1 750 ? -13.348 9.607 -13.450 1.00 87.06 750 PHE A N 1
ATOM 5560 C CA . PHE A 1 750 ? -13.754 10.987 -13.724 1.00 87.06 750 PHE A CA 1
ATOM 5561 C C . PHE A 1 750 ? -13.025 11.572 -14.945 1.00 87.06 750 PHE A C 1
ATOM 5563 O O . PHE A 1 750 ? -11.857 11.263 -15.190 1.00 87.06 750 PHE A O 1
ATOM 5570 N N . TYR A 1 751 ? -13.707 12.454 -15.680 1.00 90.69 751 TYR A N 1
ATOM 5571 C CA . TYR A 1 751 ? -13.215 13.060 -16.918 1.00 90.69 751 TYR A CA 1
ATOM 5572 C C . TYR A 1 751 ? -13.331 14.591 -16.922 1.00 90.69 751 TYR A C 1
ATOM 5574 O O . TYR A 1 751 ? -14.170 15.157 -16.224 1.00 90.69 751 TYR A O 1
ATOM 5582 N N . GLU A 1 752 ? -12.526 15.255 -17.754 1.00 91.06 752 GLU A N 1
ATOM 5583 C CA . GLU A 1 752 ? -12.722 16.667 -18.129 1.00 91.06 752 GLU A CA 1
ATOM 5584 C C . GLU A 1 752 ? -13.600 16.771 -19.386 1.00 91.06 752 GLU A C 1
ATOM 5586 O O . GLU A 1 752 ? -13.417 15.987 -20.315 1.00 91.06 752 GLU A O 1
ATOM 5591 N N . HIS A 1 753 ? -14.530 17.729 -19.466 1.00 93.62 753 HIS A N 1
ATOM 5592 C CA . HIS A 1 753 ? -15.324 17.969 -20.683 1.00 93.62 753 HIS A CA 1
ATOM 5593 C C . HIS A 1 753 ? -14.717 19.109 -21.511 1.00 93.62 753 HIS A C 1
ATOM 5595 O O . HIS A 1 753 ? -14.585 20.228 -21.018 1.00 93.62 753 HIS A O 1
ATOM 5601 N N . ILE A 1 754 ? -14.350 18.830 -22.768 1.00 95.81 754 ILE A N 1
ATOM 5602 C CA . ILE A 1 754 ? -13.695 19.790 -23.666 1.00 95.81 754 ILE A CA 1
ATOM 5603 C C . ILE A 1 754 ? -14.377 19.793 -25.040 1.00 95.81 754 ILE A C 1
ATOM 5605 O O . ILE A 1 754 ? -14.101 18.956 -25.908 1.00 95.81 754 ILE A O 1
ATOM 5609 N N . GLU A 1 755 ? -15.240 20.784 -25.248 1.00 95.88 755 GLU A N 1
ATOM 5610 C CA . GLU A 1 755 ? -15.911 21.048 -26.522 1.00 95.88 755 GLU A CA 1
ATOM 5611 C C . GLU A 1 755 ? -14.960 21.658 -27.568 1.00 95.88 755 GLU A C 1
ATOM 5613 O O . GLU A 1 755 ? -14.109 22.484 -27.243 1.00 95.88 755 GLU A O 1
ATOM 5618 N N . GLN A 1 756 ? -15.143 21.316 -28.843 1.00 94.88 756 GLN A N 1
ATOM 5619 C CA . GLN A 1 756 ? -14.455 21.893 -30.003 1.00 94.88 756 GLN A CA 1
ATOM 5620 C C . GLN A 1 756 ? -15.489 22.230 -31.077 1.00 94.88 756 GLN A C 1
ATOM 5622 O O . GLN A 1 756 ? -16.170 21.334 -31.566 1.00 94.88 756 GLN A O 1
ATOM 5627 N N . ARG A 1 757 ? -15.570 23.489 -31.525 1.00 93.69 757 ARG A N 1
ATOM 5628 C CA . ARG A 1 757 ? -16.248 23.799 -32.797 1.00 93.69 757 ARG A CA 1
ATOM 5629 C C . ARG A 1 757 ? -15.282 23.593 -33.953 1.00 93.69 757 ARG A C 1
ATOM 5631 O O . ARG A 1 757 ? -14.149 24.079 -33.908 1.00 93.69 757 ARG A O 1
ATOM 5638 N N . VAL A 1 758 ? -15.706 22.844 -34.963 1.00 94.00 758 VAL A N 1
ATOM 5639 C CA . VAL A 1 758 ? -14.865 22.495 -36.109 1.00 94.00 758 VAL A CA 1
ATOM 5640 C C . VAL A 1 758 ? -15.053 23.548 -37.200 1.00 94.00 758 VAL A C 1
ATOM 5642 O O . VAL A 1 758 ? -16.118 23.663 -37.810 1.00 94.00 758 VAL A O 1
ATOM 5645 N N . LYS A 1 759 ? -14.004 24.344 -37.427 1.00 88.12 759 LYS A N 1
ATOM 5646 C CA . LYS A 1 759 ? -13.909 25.303 -38.539 1.00 88.12 759 LYS A CA 1
ATOM 5647 C C . LYS A 1 759 ? -13.867 24.549 -39.874 1.00 88.12 759 LYS A C 1
ATOM 5649 O O . LYS A 1 759 ? -13.351 23.438 -39.924 1.00 88.12 759 LYS A O 1
ATOM 5654 N N . GLU A 1 760 ? -14.310 25.171 -40.968 1.00 79.75 760 GLU A N 1
ATOM 5655 C CA . GLU A 1 760 ? -14.201 24.566 -42.313 1.00 79.75 760 GLU A CA 1
ATOM 5656 C C . GLU A 1 760 ? -12.744 24.261 -42.715 1.00 79.75 760 GLU A C 1
ATOM 5658 O O . GLU A 1 760 ? -12.486 23.292 -43.423 1.00 79.75 760 GLU A O 1
ATOM 5663 N N . SER A 1 761 ? -11.783 25.031 -42.190 1.00 73.94 761 SER A N 1
ATOM 5664 C CA . SER A 1 761 ? -10.337 24.816 -42.345 1.00 73.94 761 SER A CA 1
ATOM 5665 C C . SER A 1 761 ? -9.738 23.720 -41.449 1.00 73.94 761 SER A C 1
ATOM 5667 O O . SER A 1 761 ? -8.535 23.485 -41.532 1.00 73.94 761 SER A O 1
ATOM 5669 N N . GLY A 1 762 ? -10.533 23.095 -40.567 1.00 62.72 762 GLY A N 1
ATOM 5670 C CA . GLY A 1 762 ? -10.198 21.960 -39.690 1.00 62.72 762 GLY A CA 1
ATOM 5671 C C . GLY A 1 762 ? -9.132 22.184 -38.602 1.00 62.72 762 GLY A C 1
ATOM 5672 O O . GLY A 1 762 ? -9.377 21.905 -37.434 1.00 62.72 762 GLY A O 1
ATOM 5673 N N . ASN A 1 763 ? -7.962 22.706 -38.957 1.00 67.12 763 ASN A N 1
ATOM 5674 C CA . ASN A 1 763 ? -6.672 22.423 -38.311 1.00 67.12 763 ASN A CA 1
ATOM 5675 C C . ASN A 1 763 ? -6.368 23.107 -36.953 1.00 67.12 763 ASN A C 1
ATOM 5677 O O . ASN A 1 763 ? -5.225 23.075 -36.503 1.00 67.12 763 ASN A O 1
ATOM 5681 N N . GLU A 1 764 ? -7.340 23.721 -36.272 1.00 81.00 764 GLU A N 1
ATOM 5682 C CA . GLU A 1 764 ? -7.119 24.417 -34.989 1.00 81.00 764 GLU A CA 1
ATOM 5683 C C . GLU A 1 764 ? -7.764 23.687 -33.800 1.00 81.00 764 GLU A C 1
ATOM 5685 O O . GLU A 1 764 ? -8.945 23.884 -33.495 1.00 81.00 764 GLU A O 1
ATOM 5690 N N . SER A 1 765 ? -6.970 22.880 -33.089 1.00 91.19 765 SER A N 1
ATOM 5691 C CA . SER A 1 765 ? -7.386 22.267 -31.822 1.00 91.19 765 SER A CA 1
ATOM 5692 C C . SER A 1 765 ? -7.278 23.232 -30.640 1.00 91.19 765 SER A C 1
ATOM 5694 O O . SER A 1 765 ? -6.257 23.895 -30.453 1.00 91.19 765 SER A O 1
ATOM 5696 N N . ASN A 1 766 ? -8.301 23.243 -29.784 1.00 94.25 766 ASN A N 1
ATOM 5697 C CA . ASN A 1 766 ? -8.277 23.898 -28.474 1.00 94.25 766 ASN A CA 1
ATOM 5698 C C . ASN A 1 766 ? -7.799 22.993 -27.315 1.00 94.25 766 ASN A C 1
ATOM 5700 O O . ASN A 1 766 ? -7.854 23.412 -26.157 1.00 94.25 766 ASN A O 1
ATOM 5704 N N . LEU A 1 767 ? -7.330 21.771 -27.596 1.00 95.25 767 LEU A N 1
ATOM 5705 C CA . LEU A 1 767 ? -6.880 20.797 -26.597 1.00 95.25 767 LEU A CA 1
ATOM 5706 C C . LEU A 1 767 ? -5.494 21.173 -26.029 1.00 95.25 767 LEU A C 1
ATOM 5708 O O . LEU A 1 767 ? -4.457 20.628 -26.416 1.00 95.25 767 LEU A O 1
ATOM 5712 N N . SER A 1 768 ? -5.453 22.154 -25.126 1.00 94.50 768 SER A N 1
ATOM 5713 C CA . SER A 1 768 ? -4.224 22.662 -24.498 1.00 94.50 768 SER A CA 1
ATOM 5714 C C . SER A 1 768 ? -3.610 21.696 -23.476 1.00 94.50 768 SER A C 1
ATOM 5716 O O . SER A 1 768 ? -4.291 20.868 -22.876 1.00 94.50 768 SER A O 1
ATOM 5718 N N . ASP A 1 769 ? -2.304 21.830 -23.227 1.00 95.44 769 ASP A N 1
ATOM 5719 C CA . ASP A 1 769 ? -1.567 20.997 -22.260 1.00 95.44 769 ASP A CA 1
ATOM 5720 C C . ASP A 1 769 ? -2.095 21.120 -20.820 1.00 95.44 769 ASP A C 1
ATOM 5722 O O . ASP A 1 769 ? -2.033 20.160 -20.054 1.00 95.44 769 ASP A O 1
ATOM 5726 N N . SER A 1 770 ? -2.681 22.271 -20.472 1.00 95.38 770 SER A N 1
ATOM 5727 C CA . SER A 1 770 ? -3.244 22.546 -19.147 1.00 95.38 770 SER A CA 1
ATOM 5728 C C . SER A 1 770 ? -4.353 21.578 -18.730 1.00 95.38 770 SER A C 1
ATOM 5730 O O . SER A 1 770 ? -4.453 21.275 -17.545 1.00 95.38 770 SER A O 1
ATOM 5732 N N . TYR A 1 771 ? -5.155 21.050 -19.663 1.00 94.50 771 TYR A N 1
ATOM 5733 C CA . TYR A 1 771 ? -6.187 20.059 -19.332 1.00 94.50 771 TYR A CA 1
ATOM 5734 C C . TYR A 1 771 ? -5.582 18.751 -18.810 1.00 94.50 771 TYR A C 1
ATOM 5736 O O . TYR A 1 771 ? -6.098 18.166 -17.862 1.00 94.50 771 TYR A O 1
ATOM 5744 N N . PHE A 1 772 ? -4.449 18.330 -19.373 1.00 94.06 772 PHE A N 1
ATOM 5745 C CA . PHE A 1 772 ? -3.737 17.121 -18.958 1.00 94.06 772 PHE A CA 1
ATOM 5746 C C . PHE A 1 772 ? -3.039 17.323 -17.610 1.00 94.06 772 PHE A C 1
ATOM 5748 O O . PHE A 1 772 ? -3.121 16.459 -16.739 1.00 94.06 772 PHE A O 1
ATOM 5755 N N . THR A 1 773 ? -2.402 18.481 -17.397 1.00 92.94 773 THR A N 1
ATOM 5756 C CA . THR A 1 773 ? -1.803 18.838 -16.100 1.00 92.94 773 THR A CA 1
ATOM 5757 C C . THR A 1 773 ? -2.858 18.900 -14.995 1.00 92.94 773 THR A C 1
ATOM 5759 O O . THR A 1 773 ? -2.686 18.275 -13.950 1.00 92.94 773 THR A O 1
ATOM 5762 N N . ASN A 1 774 ? -3.973 19.595 -15.235 1.00 91.31 774 ASN A N 1
ATOM 5763 C CA . ASN A 1 774 ? -5.055 19.725 -14.260 1.00 91.31 774 ASN A CA 1
ATOM 5764 C C . ASN A 1 774 ? -5.739 18.380 -13.992 1.00 91.31 774 ASN A C 1
ATOM 5766 O O . ASN A 1 774 ? -5.952 18.038 -12.831 1.00 91.31 774 ASN A O 1
ATOM 5770 N N . GLY A 1 775 ? -6.014 17.596 -15.040 1.00 89.19 775 GLY A N 1
ATOM 5771 C CA . GLY A 1 775 ? -6.581 16.257 -14.910 1.00 89.19 775 GLY A CA 1
ATOM 5772 C C . GLY A 1 775 ? -5.684 15.340 -14.078 1.00 89.19 775 GLY A C 1
ATOM 5773 O O . GLY A 1 775 ? -6.152 14.762 -13.101 1.00 89.19 775 GLY A O 1
ATOM 5774 N N . THR A 1 776 ? -4.380 15.293 -14.376 1.00 87.19 776 THR A N 1
ATOM 5775 C CA . THR A 1 776 ? -3.410 14.469 -13.631 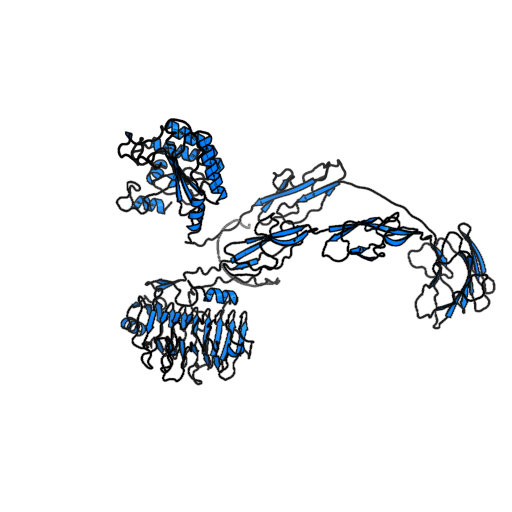1.00 87.19 776 THR A CA 1
ATOM 5776 C C . THR A 1 776 ? -3.375 14.849 -12.149 1.00 87.19 776 THR A C 1
ATOM 5778 O O . THR A 1 776 ? -3.471 13.978 -11.287 1.00 87.19 776 THR A O 1
ATOM 5781 N N . ASN A 1 777 ? -3.330 16.152 -11.848 1.00 86.69 777 ASN A N 1
ATOM 5782 C CA . ASN A 1 777 ? -3.371 16.675 -10.478 1.00 86.69 777 ASN A CA 1
ATOM 5783 C C . ASN A 1 777 ? -4.699 16.379 -9.747 1.00 86.69 777 ASN A C 1
ATOM 5785 O O . ASN A 1 777 ? -4.736 16.414 -8.520 1.00 86.69 777 ASN A O 1
ATOM 5789 N N . ALA A 1 778 ? -5.779 16.100 -10.483 1.00 85.69 778 ALA A N 1
ATOM 5790 C CA . ALA A 1 778 ? -7.107 15.770 -9.964 1.00 85.69 778 ALA A CA 1
ATOM 5791 C C . ALA A 1 778 ? -7.442 14.262 -10.018 1.00 85.69 778 ALA A C 1
ATOM 5793 O O . ALA A 1 778 ? -8.601 13.891 -9.818 1.00 85.69 778 ALA A O 1
ATOM 5794 N N . GLY A 1 779 ? -6.468 13.390 -10.316 1.00 87.38 779 GLY A N 1
ATOM 5795 C CA . GLY A 1 779 ? -6.674 11.937 -10.406 1.00 87.38 779 GLY A CA 1
ATOM 5796 C C . GLY A 1 779 ? -7.385 11.461 -11.685 1.00 87.38 779 GLY A C 1
ATOM 5797 O O . GLY A 1 779 ? -7.919 10.355 -11.716 1.00 87.38 779 GLY A O 1
ATOM 5798 N N . ARG A 1 780 ? -7.427 12.287 -12.738 1.00 90.31 780 ARG A N 1
ATOM 5799 C CA . ARG A 1 780 ? -8.187 12.075 -13.985 1.00 90.31 780 ARG A CA 1
ATOM 5800 C C . ARG A 1 780 ? -7.248 11.805 -15.162 1.00 90.31 780 ARG A C 1
ATOM 5802 O O . ARG A 1 780 ? -6.287 12.540 -15.361 1.00 90.31 780 ARG A O 1
ATOM 5809 N N . SER A 1 781 ? -7.576 10.810 -15.985 1.00 93.50 781 SER A N 1
ATOM 5810 C CA . SER A 1 781 ? -6.909 10.535 -17.277 1.00 93.50 781 SER A CA 1
ATOM 5811 C C . SER A 1 781 ? -7.889 10.280 -18.435 1.00 93.50 781 SER A C 1
ATOM 5813 O O . SER A 1 781 ? -7.512 9.768 -19.492 1.00 93.50 781 SER A O 1
ATOM 5815 N N . LEU A 1 782 ? -9.151 10.687 -18.256 1.00 95.50 782 LEU A N 1
ATOM 5816 C CA . LEU A 1 782 ? -10.197 10.674 -19.279 1.00 95.50 782 LEU A CA 1
ATOM 5817 C C . LEU A 1 782 ? -10.601 12.100 -19.683 1.00 95.50 782 LEU A C 1
ATOM 5819 O O . LEU A 1 782 ? -10.679 13.004 -18.850 1.00 95.50 782 LEU A O 1
ATOM 5823 N N . ILE A 1 783 ? -10.912 12.288 -20.965 1.00 96.62 783 ILE A N 1
ATOM 5824 C CA . ILE A 1 783 ? -11.461 13.533 -21.523 1.00 96.62 783 ILE A CA 1
ATOM 5825 C C . ILE A 1 783 ? -12.724 13.215 -22.332 1.00 96.62 783 ILE A C 1
ATOM 5827 O O . ILE A 1 783 ? -12.673 12.440 -23.284 1.00 96.62 783 ILE A O 1
ATOM 5831 N N . LEU A 1 784 ? -13.856 13.840 -22.007 1.00 96.12 784 LEU A N 1
ATOM 5832 C CA . LEU A 1 784 ? -15.005 13.912 -22.908 1.00 96.12 784 LEU A CA 1
ATOM 5833 C C . LEU A 1 784 ? -14.688 14.938 -24.001 1.00 96.12 784 LEU A C 1
ATOM 5835 O O . LEU A 1 784 ? -14.693 16.145 -23.757 1.00 96.12 784 LEU A O 1
ATOM 5839 N N . ARG A 1 785 ? -14.373 14.447 -25.203 1.00 97.50 785 ARG A N 1
ATOM 5840 C CA . ARG A 1 785 ? -14.033 15.259 -26.375 1.00 97.50 785 ARG A CA 1
ATOM 5841 C C . ARG A 1 785 ? -15.254 15.354 -27.285 1.00 97.50 785 ARG A C 1
ATOM 5843 O O . ARG A 1 785 ? -15.597 14.387 -27.966 1.00 97.50 785 ARG A O 1
ATOM 5850 N N . LEU A 1 786 ? -15.909 16.514 -27.273 1.00 97.81 786 LEU A N 1
ATOM 5851 C CA . LEU A 1 786 ? -17.115 16.790 -28.057 1.00 97.81 786 LEU A CA 1
ATOM 5852 C C . LEU A 1 786 ? -16.785 17.690 -29.253 1.00 97.81 786 LEU A C 1
ATOM 5854 O O . LEU A 1 786 ? -16.479 18.868 -29.076 1.00 97.81 786 LEU A O 1
ATOM 5858 N N . TYR A 1 787 ? -16.884 17.154 -30.469 1.00 97.69 787 TYR A N 1
ATOM 5859 C CA . TYR A 1 787 ? -16.743 17.925 -31.706 1.00 97.69 787 TYR A CA 1
ATOM 5860 C C . TYR A 1 787 ? -18.107 18.398 -32.229 1.00 97.69 787 TYR A C 1
ATOM 5862 O O . TYR A 1 787 ? -18.959 17.585 -32.593 1.00 97.69 787 TYR A O 1
ATOM 5870 N N . TYR A 1 788 ? -18.297 19.713 -32.334 1.00 97.06 788 TYR A N 1
ATOM 5871 C CA . TYR A 1 788 ? -19.398 20.311 -33.084 1.00 97.06 788 TYR A CA 1
ATOM 5872 C C . TYR A 1 788 ? -19.028 20.451 -34.559 1.00 97.06 788 TYR A C 1
ATOM 5874 O O . TYR A 1 788 ? -18.093 21.165 -34.922 1.00 97.06 788 TYR A O 1
ATOM 5882 N N . LEU A 1 789 ? -19.814 19.794 -35.401 1.00 96.69 789 LEU A N 1
ATOM 5883 C CA . LEU A 1 789 ? -19.741 19.781 -36.857 1.00 96.69 789 LEU A CA 1
ATOM 5884 C C . LEU A 1 789 ? -20.738 20.799 -37.442 1.00 96.69 789 LEU A C 1
ATOM 5886 O O . LEU A 1 789 ? -21.402 20.551 -38.447 1.00 96.69 789 LEU A O 1
ATOM 5890 N N . ASP A 1 790 ? -20.899 21.951 -36.788 1.00 93.50 790 ASP A N 1
ATOM 5891 C CA . ASP A 1 790 ? -21.954 22.929 -37.070 1.00 93.50 790 ASP A CA 1
ATOM 5892 C C . ASP A 1 790 ? -21.791 23.664 -38.412 1.00 93.50 790 ASP A C 1
ATOM 5894 O O . ASP A 1 790 ? -22.766 24.219 -38.919 1.00 93.50 790 ASP A O 1
ATOM 5898 N N . ASN A 1 791 ? -20.609 23.596 -39.026 1.00 93.75 791 ASN A N 1
ATOM 5899 C CA . ASN A 1 791 ? -20.350 24.050 -40.400 1.00 93.75 791 ASN A CA 1
ATOM 5900 C C . ASN A 1 791 ? -20.569 22.953 -41.466 1.00 93.75 791 ASN A C 1
ATOM 5902 O O . ASN A 1 791 ? -20.405 23.218 -42.656 1.00 93.75 791 ASN A O 1
ATOM 5906 N N . PHE A 1 792 ? -20.952 21.738 -41.047 1.00 95.69 792 PHE A N 1
ATOM 5907 C CA . PHE A 1 792 ? -21.022 20.530 -41.876 1.00 95.69 792 PHE A CA 1
ATOM 5908 C C . PHE A 1 792 ? -22.402 19.835 -41.846 1.00 95.69 792 PHE A C 1
ATOM 5910 O O . PHE A 1 792 ? -22.501 18.632 -42.060 1.00 95.69 792 PHE A O 1
ATOM 5917 N N . ARG A 1 793 ? -23.501 20.556 -41.574 1.00 94.81 793 ARG A N 1
ATOM 5918 C CA . ARG A 1 793 ? -24.866 19.965 -41.570 1.00 94.81 793 ARG A CA 1
ATOM 5919 C C . ARG A 1 793 ? -25.394 19.588 -42.964 1.00 94.81 793 ARG A C 1
ATOM 5921 O O . ARG A 1 793 ? -26.388 18.871 -43.072 1.00 94.81 793 ARG A O 1
ATOM 5928 N N . ASP A 1 794 ? -24.744 20.091 -44.005 1.00 95.19 794 ASP A N 1
ATOM 5929 C CA . ASP A 1 794 ? -25.159 20.097 -45.410 1.00 95.19 794 ASP A CA 1
ATOM 5930 C C . ASP A 1 794 ? -24.054 19.631 -46.383 1.00 95.19 794 ASP A C 1
ATOM 5932 O O . ASP A 1 794 ? -24.291 19.559 -47.588 1.00 95.19 794 ASP A O 1
ATOM 5936 N N . LYS A 1 795 ? -22.856 19.305 -45.876 1.00 95.62 795 LYS A N 1
ATOM 5937 C CA . LYS A 1 795 ? -21.666 18.929 -46.659 1.00 95.62 795 LYS A CA 1
ATOM 5938 C C . LYS A 1 795 ? -20.810 17.886 -45.925 1.00 95.62 795 LYS A C 1
ATOM 5940 O O . LYS A 1 795 ? -20.884 17.753 -44.703 1.00 95.62 795 LYS A O 1
ATOM 5945 N N . GLU A 1 796 ? -19.991 17.153 -46.671 1.00 96.06 796 GLU A N 1
ATOM 5946 C CA . GLU A 1 796 ? -19.050 16.156 -46.138 1.00 96.06 796 GLU A CA 1
ATOM 5947 C C . GLU A 1 796 ? -17.912 16.780 -45.307 1.00 96.06 796 GLU A C 1
ATOM 5949 O O . GLU A 1 796 ? -17.576 17.954 -45.473 1.00 96.06 796 GLU A O 1
ATOM 5954 N N . LEU A 1 797 ? -17.289 15.991 -44.425 1.00 95.81 797 LEU A N 1
ATOM 5955 C CA . LEU A 1 797 ? -16.109 16.411 -43.660 1.00 95.81 797 LEU A CA 1
ATOM 5956 C C . LEU A 1 797 ? -14.871 16.488 -44.564 1.00 95.81 797 LEU A C 1
ATOM 5958 O O . LEU A 1 797 ? -14.699 15.669 -45.467 1.00 95.81 797 LEU A O 1
ATOM 5962 N N . THR A 1 798 ? -13.976 17.443 -44.304 1.00 94.50 798 THR A N 1
ATOM 5963 C CA . THR A 1 798 ? -12.700 17.566 -45.030 1.00 94.50 798 THR A CA 1
ATOM 5964 C C . THR A 1 798 ? -11.594 16.727 -44.387 1.00 94.50 798 THR A C 1
ATOM 5966 O O . THR A 1 798 ? -11.663 16.359 -43.210 1.00 94.50 798 THR A O 1
ATOM 5969 N N . SER A 1 799 ? -10.519 16.471 -45.138 1.00 91.44 799 SER A N 1
ATOM 5970 C CA . SER A 1 799 ? -9.304 15.831 -44.614 1.00 91.44 799 SER A CA 1
ATOM 5971 C C . SER A 1 799 ? -8.715 16.580 -43.413 1.00 91.44 799 SER A C 1
ATOM 5973 O O . SER A 1 799 ? -8.195 15.945 -42.504 1.00 91.44 799 SER A O 1
ATOM 5975 N N . ASP A 1 800 ? -8.857 17.908 -43.353 1.00 92.00 800 ASP A N 1
ATOM 5976 C CA . ASP A 1 800 ? -8.407 18.721 -42.217 1.00 92.00 800 ASP A CA 1
ATOM 5977 C C . ASP A 1 800 ? -9.190 18.428 -40.924 1.00 92.00 800 ASP A C 1
ATOM 5979 O O . ASP A 1 800 ? -8.624 18.485 -39.833 1.00 92.00 800 ASP A O 1
ATOM 5983 N N . VAL A 1 801 ? -10.465 18.025 -41.016 1.00 95.12 801 VAL A N 1
ATOM 5984 C CA . VAL A 1 801 ? -11.227 17.533 -39.851 1.00 95.12 801 VAL A CA 1
ATOM 5985 C C . VAL A 1 801 ? -10.671 16.190 -39.368 1.00 95.12 801 VAL A C 1
ATOM 5987 O O . VAL A 1 801 ? -10.551 15.967 -38.163 1.00 95.12 801 VAL A O 1
ATOM 5990 N N . MET A 1 802 ? -10.269 15.307 -40.286 1.00 94.25 802 MET A N 1
ATOM 5991 C CA . MET A 1 802 ? -9.604 14.050 -39.920 1.00 94.25 802 MET A CA 1
ATOM 5992 C C . MET A 1 802 ? -8.216 14.308 -39.318 1.00 94.25 802 MET A C 1
ATOM 5994 O O . MET A 1 802 ? -7.847 13.660 -38.341 1.00 94.25 802 MET A O 1
ATOM 5998 N N . ASN A 1 803 ? -7.462 15.281 -39.839 1.00 93.38 803 ASN A N 1
ATOM 5999 C CA . ASN A 1 803 ? -6.162 15.693 -39.303 1.00 93.38 803 ASN A CA 1
ATOM 6000 C C . ASN A 1 803 ? -6.284 16.271 -37.884 1.00 93.38 803 ASN A C 1
ATOM 6002 O O . ASN A 1 803 ? -5.511 15.882 -37.007 1.00 93.38 803 ASN A O 1
ATOM 6006 N N . LEU A 1 804 ? -7.281 17.131 -37.633 1.00 95.62 804 LEU A N 1
ATOM 6007 C CA . LEU A 1 804 ? -7.616 17.644 -36.300 1.00 95.62 804 LEU A CA 1
ATOM 6008 C C . LEU A 1 804 ? -7.848 16.500 -35.304 1.00 95.62 804 LEU A C 1
ATOM 6010 O O . LEU A 1 804 ? -7.231 16.473 -34.239 1.00 95.62 804 LEU A O 1
ATOM 6014 N N . ILE A 1 805 ? -8.708 15.541 -35.662 1.00 96.56 805 ILE A N 1
ATOM 6015 C CA . ILE A 1 805 ? -9.027 14.401 -34.794 1.00 96.56 805 ILE A CA 1
ATOM 6016 C C . ILE A 1 805 ? -7.770 13.553 -34.558 1.00 96.56 805 ILE A C 1
ATOM 6018 O O . ILE A 1 805 ? -7.445 13.268 -33.411 1.00 96.56 805 ILE A O 1
ATOM 6022 N N . ASN A 1 806 ? -7.005 13.213 -35.600 1.00 96.25 806 ASN A N 1
ATOM 6023 C CA . ASN A 1 806 ? -5.743 12.475 -35.456 1.00 96.25 806 ASN A CA 1
ATOM 6024 C C . ASN A 1 806 ? -4.723 13.207 -34.559 1.00 96.25 806 ASN A C 1
ATOM 6026 O O . ASN A 1 806 ? -4.031 12.561 -33.774 1.00 96.25 806 ASN A O 1
ATOM 6030 N N . THR A 1 807 ? -4.656 14.540 -34.628 1.00 95.88 807 THR A N 1
ATOM 6031 C CA . THR A 1 807 ? -3.771 15.363 -33.783 1.00 95.88 807 THR A CA 1
ATOM 6032 C C . THR A 1 807 ? -4.186 15.303 -32.314 1.00 95.88 807 THR A C 1
ATOM 6034 O O . THR A 1 807 ? -3.340 15.086 -31.447 1.00 95.88 807 THR A O 1
ATOM 6037 N N . ASP A 1 808 ? -5.483 15.421 -32.021 1.00 97.75 808 ASP A N 1
ATOM 6038 C CA . ASP A 1 808 ? -6.002 15.288 -30.655 1.00 97.75 808 ASP A CA 1
ATOM 6039 C C . ASP A 1 808 ? -5.793 13.874 -30.096 1.00 97.75 808 ASP A C 1
ATOM 6041 O O . ASP A 1 808 ? -5.413 13.720 -28.935 1.00 97.75 808 ASP A O 1
ATOM 6045 N N . MET A 1 809 ? -5.975 12.840 -30.922 1.00 97.88 809 MET A N 1
ATOM 6046 C CA . MET A 1 809 ? -5.738 11.446 -30.536 1.00 97.88 809 MET A CA 1
ATOM 6047 C C . MET A 1 809 ? -4.254 11.160 -30.281 1.00 97.88 809 MET A C 1
ATOM 6049 O O . MET A 1 809 ? -3.924 10.520 -29.283 1.00 97.88 809 MET A O 1
ATOM 6053 N N . GLN A 1 810 ? -3.341 11.686 -31.106 1.00 97.62 810 GLN A N 1
ATOM 6054 C CA . GLN A 1 810 ? -1.906 11.616 -30.817 1.00 97.62 810 GLN A CA 1
ATOM 6055 C C . GLN A 1 810 ? -1.563 12.364 -29.524 1.00 97.62 810 GLN A C 1
ATOM 6057 O O . GLN A 1 810 ? -0.808 11.850 -28.707 1.00 97.62 810 GLN A O 1
ATOM 6062 N N . LYS A 1 811 ? -2.175 13.523 -29.269 1.00 97.38 811 LYS A N 1
ATOM 6063 C CA . LYS A 1 811 ? -1.940 14.269 -28.029 1.00 97.38 811 LYS A CA 1
ATOM 6064 C C . LYS A 1 811 ? -2.447 13.537 -26.782 1.00 97.38 811 LYS A C 1
ATOM 6066 O O . LYS A 1 811 ? -1.783 13.568 -25.751 1.00 97.38 811 LYS A O 1
ATOM 6071 N N . LEU A 1 812 ? -3.586 12.847 -26.870 1.00 97.50 812 LEU A N 1
ATOM 6072 C CA . LEU A 1 812 ? -4.069 11.939 -25.821 1.00 97.50 812 LEU A CA 1
ATOM 6073 C C . LEU A 1 812 ? -3.045 10.818 -25.560 1.00 97.50 812 LEU A C 1
ATOM 6075 O O . LEU A 1 812 ? -2.650 10.608 -24.411 1.00 97.50 812 LEU A O 1
ATOM 6079 N N . ARG A 1 813 ? -2.539 10.191 -26.633 1.00 97.31 813 ARG A N 1
ATOM 6080 C CA . ARG A 1 813 ? -1.498 9.145 -26.618 1.00 97.31 813 ARG A CA 1
ATOM 6081 C C . ARG A 1 813 ? -0.219 9.615 -25.915 1.00 97.31 813 ARG A C 1
ATOM 6083 O O . ARG A 1 813 ? 0.226 8.972 -24.968 1.00 97.31 813 ARG A O 1
ATOM 6090 N N . ASP A 1 814 ? 0.312 10.771 -26.314 1.00 96.44 814 ASP A N 1
ATOM 6091 C CA . ASP A 1 814 ? 1.551 11.367 -25.785 1.00 96.44 814 ASP A CA 1
ATOM 6092 C C . ASP A 1 814 ? 1.456 11.760 -24.301 1.00 96.44 814 ASP A C 1
ATOM 6094 O O . ASP A 1 814 ? 2.472 11.857 -23.610 1.00 96.44 814 ASP A O 1
ATOM 6098 N N . LYS A 1 815 ? 0.242 12.020 -23.803 1.00 94.94 815 LYS A N 1
ATOM 6099 C CA . LYS A 1 815 ? -0.016 12.421 -22.412 1.00 94.94 815 LYS A CA 1
ATOM 6100 C C . LYS A 1 815 ? -0.481 11.270 -21.515 1.00 94.94 815 LYS A C 1
ATOM 6102 O O . LYS A 1 815 ? -0.637 11.487 -20.318 1.00 94.94 815 LYS A O 1
ATOM 6107 N N . GLY A 1 816 ? -0.699 10.068 -22.058 1.00 93.50 816 GLY A N 1
ATOM 6108 C CA . GLY A 1 816 ? -1.213 8.914 -21.306 1.00 93.50 816 GLY A CA 1
ATOM 6109 C C . GLY A 1 816 ? -2.707 8.999 -20.960 1.00 93.50 816 GLY A C 1
ATOM 6110 O O . GLY A 1 816 ? -3.155 8.371 -20.002 1.00 93.50 816 GLY A O 1
ATOM 6111 N N . PHE A 1 817 ? -3.472 9.790 -21.714 1.00 96.25 817 PHE A N 1
ATOM 6112 C CA . PHE A 1 817 ? -4.911 9.994 -21.529 1.00 96.25 817 PHE A CA 1
ATOM 6113 C C . PHE A 1 817 ? -5.716 9.241 -22.595 1.00 96.25 817 PHE A C 1
ATOM 6115 O O . PHE A 1 817 ? -5.204 8.888 -23.658 1.00 96.25 817 PHE A O 1
ATOM 6122 N N . LYS A 1 818 ? -7.012 9.057 -22.338 1.00 97.62 818 LYS A N 1
ATOM 6123 C CA . LYS A 1 818 ? -7.981 8.571 -23.330 1.00 97.62 818 LYS A CA 1
ATOM 6124 C C . LYS A 1 818 ? -9.210 9.455 -23.423 1.00 97.62 818 LYS A C 1
ATOM 6126 O O . LYS A 1 818 ? -9.457 10.289 -22.552 1.00 97.62 818 LYS A O 1
ATOM 6131 N N . CYS A 1 819 ? -9.989 9.269 -24.486 1.00 96.94 819 CYS A N 1
ATOM 6132 C CA . CYS A 1 819 ? -11.213 10.030 -24.697 1.00 96.94 819 CYS A CA 1
ATOM 6133 C C . CYS A 1 819 ? -12.501 9.203 -24.637 1.00 96.94 819 CYS A C 1
ATOM 6135 O O . CYS A 1 819 ? -12.600 8.092 -25.162 1.00 96.94 819 CYS A O 1
ATOM 6137 N N . ILE A 1 820 ? -13.516 9.824 -24.043 1.00 97.56 820 ILE A N 1
ATOM 6138 C CA . ILE A 1 820 ? -14.920 9.592 -24.361 1.00 97.56 820 ILE A CA 1
ATOM 6139 C C . ILE A 1 820 ? -15.204 10.499 -25.565 1.00 97.56 820 ILE A C 1
ATOM 6141 O O . ILE A 1 820 ? -15.114 11.720 -25.450 1.00 97.56 820 ILE A O 1
ATOM 6145 N N . LEU A 1 821 ? -15.474 9.933 -26.736 1.00 97.94 821 LEU A N 1
ATOM 6146 C CA . LEU A 1 821 ? -15.582 10.692 -27.986 1.00 97.94 821 LEU A CA 1
ATOM 6147 C C . LEU A 1 821 ? -17.050 10.936 -28.354 1.00 97.94 821 LEU A C 1
ATOM 6149 O O . LEU A 1 821 ? -17.821 9.981 -28.430 1.00 97.94 821 LEU A O 1
ATOM 6153 N N . ARG A 1 822 ? -17.443 12.188 -28.618 1.00 98.06 822 ARG A N 1
ATOM 6154 C CA . ARG A 1 822 ? -18.807 12.553 -29.047 1.00 98.06 822 ARG A CA 1
ATOM 6155 C C . ARG A 1 822 ? -18.774 13.547 -30.220 1.00 98.06 822 ARG A C 1
ATOM 6157 O O . ARG A 1 822 ? -17.872 14.376 -30.324 1.00 98.06 822 ARG A O 1
ATOM 6164 N N . PHE A 1 823 ? -19.786 13.486 -31.084 1.00 97.75 823 PHE A N 1
ATOM 6165 C CA . PHE A 1 823 ? -19.997 14.411 -32.204 1.00 97.75 823 PHE A CA 1
ATOM 6166 C C . PHE A 1 823 ? -21.401 15.026 -32.135 1.00 97.75 823 PHE A C 1
ATOM 6168 O O . PHE A 1 823 ? -22.357 14.338 -31.782 1.00 97.75 823 PHE A O 1
ATOM 6175 N N . ALA A 1 824 ? -21.560 16.297 -32.497 1.00 97.25 824 ALA A N 1
ATOM 6176 C CA . ALA A 1 824 ? -22.855 16.985 -32.509 1.00 97.25 824 ALA A CA 1
ATOM 6177 C C . ALA A 1 824 ? -22.936 18.023 -33.637 1.00 97.25 824 ALA A C 1
ATOM 6179 O O . ALA A 1 824 ? -21.916 18.451 -34.164 1.00 97.25 824 ALA A O 1
ATOM 6180 N N . TYR A 1 825 ? -24.141 18.482 -33.980 1.00 96.44 825 TYR A N 1
ATOM 6181 C CA . TYR A 1 825 ? -24.348 19.535 -34.992 1.00 96.44 825 TYR A CA 1
ATOM 6182 C C . TYR A 1 825 ? -24.791 20.884 -34.413 1.00 96.44 825 TYR A C 1
ATOM 6184 O O . TYR A 1 825 ? -24.825 21.887 -35.131 1.00 96.44 825 TYR A O 1
ATOM 6192 N N . THR A 1 826 ? -25.149 20.916 -33.127 1.00 91.69 826 THR A N 1
ATOM 6193 C CA . THR A 1 826 ? -25.694 22.092 -32.445 1.00 91.69 826 THR A CA 1
ATOM 6194 C C . THR A 1 826 ? -25.611 21.938 -30.924 1.00 91.69 826 THR A C 1
ATOM 6196 O O . THR A 1 826 ? -25.653 20.824 -30.407 1.00 91.69 826 THR A O 1
ATOM 6199 N N . ASN A 1 827 ? -25.539 23.060 -30.208 1.00 92.00 827 ASN A N 1
ATOM 6200 C CA . ASN A 1 827 ? -25.845 23.166 -28.775 1.00 92.00 827 ASN A CA 1
ATOM 6201 C C . ASN A 1 827 ? -27.084 24.051 -28.514 1.00 92.00 827 ASN A C 1
ATOM 6203 O O . ASN A 1 827 ? -27.400 24.369 -27.373 1.00 92.00 827 ASN A O 1
ATOM 6207 N N . THR A 1 828 ? -27.776 24.478 -29.575 1.00 88.56 828 THR A N 1
ATOM 6208 C CA . THR A 1 828 ? -29.084 25.133 -29.491 1.00 88.56 828 THR A CA 1
ATOM 6209 C C . THR A 1 828 ? -30.154 24.073 -29.268 1.00 88.56 828 THR A C 1
ATOM 6211 O O . THR A 1 828 ? -30.272 23.159 -30.084 1.00 88.56 828 THR A O 1
ATOM 6214 N N . ALA A 1 829 ? -30.924 24.235 -28.196 1.00 90.75 829 ALA A N 1
ATOM 6215 C CA . ALA A 1 829 ? -32.076 23.418 -27.847 1.00 90.75 829 ALA A CA 1
ATOM 6216 C C . ALA A 1 829 ? -33.365 24.245 -27.959 1.00 90.75 829 ALA A C 1
ATOM 6218 O O . ALA A 1 829 ? -33.422 25.365 -27.450 1.00 90.75 829 ALA A O 1
ATOM 6219 N N . SER A 1 830 ? -34.392 23.682 -28.591 1.00 88.94 830 SER A N 1
ATOM 6220 C CA . SER A 1 830 ? -35.773 24.168 -28.552 1.00 88.94 830 SER A CA 1
ATOM 6221 C C . SER A 1 830 ? -36.736 22.997 -28.376 1.00 88.94 830 SER A C 1
ATOM 6223 O O . SER A 1 830 ? -36.516 21.902 -28.905 1.00 88.94 830 SER A O 1
ATOM 6225 N N . ASP A 1 831 ? -37.831 23.238 -27.656 1.00 85.50 831 ASP A N 1
ATOM 6226 C CA . ASP A 1 831 ? -38.950 22.299 -27.547 1.00 85.50 831 ASP A CA 1
ATOM 6227 C C . ASP A 1 831 ? -39.692 22.107 -28.876 1.00 85.50 831 ASP A C 1
ATOM 6229 O O . ASP A 1 831 ? -40.363 21.090 -29.056 1.00 85.50 831 ASP A O 1
ATOM 6233 N N . ASN A 1 832 ? -39.543 23.043 -29.819 1.00 86.31 832 ASN A N 1
ATOM 6234 C CA . ASN A 1 832 ? -40.033 22.906 -31.183 1.00 86.31 832 ASN A CA 1
ATOM 6235 C C . ASN A 1 832 ? -38.982 22.196 -32.067 1.00 86.31 832 ASN A C 1
ATOM 6237 O O . ASN A 1 832 ? -37.933 22.785 -32.350 1.00 86.31 832 ASN A O 1
ATOM 6241 N N . PRO A 1 833 ? -39.247 20.977 -32.584 1.00 84.00 833 PRO A N 1
ATOM 6242 C CA . PRO A 1 833 ? -38.291 20.259 -33.426 1.00 84.00 833 PRO A CA 1
ATOM 6243 C C . PRO A 1 833 ? -37.830 21.045 -34.659 1.00 84.00 833 PRO A C 1
ATOM 6245 O O . PRO A 1 833 ? -36.663 20.945 -35.026 1.00 84.00 833 PRO A O 1
ATOM 6248 N N . SER A 1 834 ? -38.676 21.884 -35.273 1.00 84.75 834 SER A N 1
ATOM 6249 C CA . SER A 1 834 ? -38.285 22.630 -36.483 1.00 84.75 834 SER A CA 1
ATOM 6250 C C . SER A 1 834 ? -37.221 23.713 -36.249 1.00 84.75 834 SER A C 1
ATOM 6252 O O . SER A 1 834 ? -36.706 24.278 -37.210 1.00 84.75 834 SER A O 1
ATOM 6254 N N . GLU A 1 835 ? -36.908 24.035 -34.992 1.00 86.88 835 GLU A N 1
ATOM 6255 C CA . GLU A 1 835 ? -35.863 24.997 -34.610 1.00 86.88 835 GLU A CA 1
ATOM 6256 C C . GLU A 1 835 ? -34.529 24.315 -34.253 1.00 86.88 835 GLU A C 1
ATOM 6258 O O . GLU A 1 835 ? -33.479 24.969 -34.241 1.00 86.88 835 GLU A O 1
ATOM 6263 N N . ASN A 1 836 ? -34.553 23.000 -34.002 1.00 90.12 836 ASN A N 1
ATOM 6264 C CA . ASN A 1 836 ? -33.370 22.190 -33.721 1.00 90.12 836 ASN A CA 1
ATOM 6265 C C . ASN A 1 836 ? -32.572 21.912 -35.008 1.00 90.12 836 ASN A C 1
ATOM 6267 O O . ASN A 1 836 ? -33.118 21.841 -36.108 1.00 90.12 836 ASN A O 1
ATOM 6271 N N . LYS A 1 837 ? -31.246 21.776 -34.879 1.00 90.50 837 LYS A N 1
ATOM 6272 C CA . LYS A 1 837 ? -30.300 21.838 -36.011 1.00 90.50 837 LYS A CA 1
ATOM 6273 C C . LYS A 1 837 ? -29.422 20.595 -36.111 1.00 90.50 837 LYS A C 1
ATOM 6275 O O . LYS A 1 837 ? -28.219 20.655 -35.856 1.00 90.50 837 LYS A O 1
ATOM 6280 N N . ASP A 1 838 ? -30.035 19.489 -36.515 1.00 91.25 838 ASP A N 1
ATOM 6281 C CA . ASP A 1 838 ? -29.310 18.296 -36.966 1.00 91.25 838 ASP A CA 1
ATOM 6282 C C . ASP A 1 838 ? -28.801 18.480 -38.404 1.00 91.25 838 ASP A C 1
ATOM 6284 O O . ASP A 1 838 ? -29.189 19.418 -39.106 1.00 91.25 838 ASP A O 1
ATOM 6288 N N . ALA A 1 839 ? -27.954 17.562 -38.864 1.00 92.75 839 ALA A N 1
ATOM 6289 C CA . ALA A 1 839 ? -27.747 17.353 -40.292 1.00 92.75 839 ALA A CA 1
ATOM 6290 C C . ALA A 1 839 ? -28.897 16.531 -40.907 1.00 92.75 839 ALA A C 1
ATOM 6292 O O . ALA A 1 839 ? -29.719 15.950 -40.199 1.00 92.75 839 ALA A O 1
ATOM 6293 N N . ASN A 1 840 ? -28.941 16.435 -42.236 1.00 89.25 840 ASN A N 1
ATOM 6294 C CA . ASN A 1 840 ? -29.795 15.449 -42.906 1.00 89.25 840 ASN A CA 1
ATOM 6295 C C . ASN A 1 840 ? -29.277 14.012 -42.636 1.00 89.25 840 ASN A C 1
ATOM 6297 O O . ASN A 1 840 ? -28.056 13.837 -42.579 1.00 89.25 840 ASN A O 1
ATOM 6301 N N . PRO A 1 841 ? -30.144 12.979 -42.561 1.00 89.00 841 PRO A N 1
ATOM 6302 C CA . PRO A 1 841 ? -29.723 11.580 -42.452 1.00 89.00 841 PRO A CA 1
ATOM 6303 C C . PRO A 1 841 ? -28.593 11.150 -43.398 1.00 89.00 841 PRO A C 1
ATOM 6305 O O . PRO A 1 841 ? -27.667 10.467 -42.969 1.00 89.00 841 PRO A O 1
ATOM 6308 N N . ALA A 1 842 ? -28.613 11.592 -44.660 1.00 92.31 842 ALA A N 1
ATOM 6309 C CA . ALA A 1 842 ? -27.567 11.270 -45.634 1.00 92.31 842 ALA A CA 1
ATOM 6310 C C . ALA A 1 842 ? -26.194 11.888 -45.289 1.00 92.31 842 ALA A C 1
ATOM 6312 O O . ALA A 1 842 ? -25.156 11.330 -45.638 1.00 92.31 842 ALA A O 1
ATOM 6313 N N . ILE A 1 843 ? -26.173 13.020 -44.577 1.00 96.25 843 ILE A N 1
ATOM 6314 C CA . ILE A 1 843 ? -24.943 13.731 -44.208 1.00 96.25 843 ILE A CA 1
ATOM 6315 C C . ILE A 1 843 ? -24.277 13.078 -42.993 1.00 96.25 843 ILE A C 1
ATOM 6317 O O . ILE A 1 843 ? -23.078 12.815 -43.046 1.00 96.25 843 ILE A O 1
ATOM 6321 N N . TRP A 1 844 ? -25.021 12.718 -41.935 1.00 93.94 844 TRP A N 1
ATOM 6322 C CA . TRP A 1 844 ? -24.405 11.983 -40.817 1.00 93.94 844 TRP A CA 1
ATOM 6323 C C . TRP A 1 844 ? -23.976 10.564 -41.222 1.00 93.94 844 TRP A C 1
ATOM 6325 O O . TRP A 1 844 ? -22.986 10.047 -40.705 1.00 93.94 844 TRP A O 1
ATOM 6335 N N . GLN A 1 845 ? -24.661 9.960 -42.200 1.00 94.75 845 GLN A N 1
ATOM 6336 C CA . GLN A 1 845 ? -24.237 8.715 -42.849 1.00 94.75 845 GLN A CA 1
ATOM 6337 C C . GLN A 1 845 ? -22.881 8.869 -43.550 1.00 94.75 845 GLN A C 1
ATOM 6339 O O . GLN A 1 845 ? -21.977 8.068 -43.302 1.00 94.75 845 GLN A O 1
ATOM 6344 N N . ALA A 1 846 ? -22.709 9.916 -44.366 1.00 97.06 846 ALA A N 1
ATOM 6345 C CA . ALA A 1 846 ? -21.424 10.228 -44.989 1.00 97.06 846 ALA A CA 1
ATOM 6346 C C . ALA A 1 846 ? -20.333 10.481 -43.932 1.00 97.06 846 ALA A C 1
ATOM 6348 O O . ALA A 1 846 ? -19.254 9.897 -44.008 1.00 97.06 846 ALA A O 1
ATOM 6349 N N . HIS A 1 847 ? -20.629 11.267 -42.891 1.00 97.88 847 HIS A N 1
ATOM 6350 C CA . HIS A 1 847 ? -19.672 11.580 -41.822 1.00 97.88 847 HIS A CA 1
ATOM 6351 C C . HIS A 1 847 ? -19.195 10.330 -41.078 1.00 97.88 847 HIS A C 1
ATOM 6353 O O . HIS A 1 847 ? -17.998 10.191 -40.840 1.00 97.88 847 HIS A O 1
ATOM 6359 N N . LEU A 1 848 ? -20.089 9.393 -40.748 1.00 97.75 848 LEU A N 1
ATOM 6360 C CA . LEU A 1 848 ? -19.710 8.129 -40.104 1.00 97.75 848 LEU A CA 1
ATOM 6361 C C . LEU A 1 848 ? -18.868 7.235 -41.025 1.00 97.75 848 LEU A C 1
ATOM 6363 O O . LEU A 1 848 ? -17.893 6.640 -40.562 1.00 97.75 848 LEU A O 1
ATOM 6367 N N . ALA A 1 849 ? -19.172 7.195 -42.325 1.00 96.50 849 ALA A N 1
ATOM 6368 C CA . ALA A 1 849 ? -18.348 6.489 -43.306 1.00 96.50 849 ALA A CA 1
ATOM 6369 C C . ALA A 1 849 ? -16.936 7.098 -43.427 1.00 96.50 849 ALA A C 1
ATOM 6371 O O . ALA A 1 849 ? -15.954 6.356 -43.468 1.00 96.50 849 ALA A O 1
ATOM 6372 N N . GLN A 1 850 ? -16.818 8.431 -43.416 1.00 97.50 850 GLN A N 1
ATOM 6373 C CA . GLN A 1 850 ? -15.533 9.144 -43.433 1.00 97.50 850 GLN A CA 1
ATOM 6374 C C . GLN A 1 850 ? -14.734 8.954 -42.133 1.00 97.50 850 GLN A C 1
ATOM 6376 O O . GLN A 1 850 ? -13.523 8.748 -42.173 1.00 97.50 850 GLN A O 1
ATOM 6381 N N . LEU A 1 851 ? -15.401 8.992 -40.975 1.00 97.81 851 LEU A N 1
ATOM 6382 C CA . LEU A 1 851 ? -14.768 8.840 -39.660 1.00 97.81 851 LEU A CA 1
ATOM 6383 C C . LEU A 1 851 ? -14.260 7.415 -39.395 1.00 97.81 851 LEU A C 1
ATOM 6385 O O . LEU A 1 851 ? -13.327 7.252 -38.612 1.00 97.81 851 LEU A O 1
ATOM 6389 N N . LYS A 1 852 ? -14.833 6.388 -40.034 1.00 97.44 852 LYS A N 1
ATOM 6390 C CA . LYS A 1 852 ? -14.542 4.962 -39.785 1.00 97.44 852 LYS A CA 1
ATOM 6391 C C . LYS A 1 852 ? -13.048 4.610 -39.781 1.00 97.44 852 LYS A C 1
ATOM 6393 O O . LYS A 1 852 ? -12.589 3.886 -38.897 1.00 97.44 852 LYS A O 1
ATOM 6398 N N . SER A 1 853 ? -12.270 5.132 -40.729 1.00 94.75 853 SER A N 1
ATOM 6399 C CA . SER A 1 853 ? -10.817 4.903 -40.797 1.00 94.75 853 SER A CA 1
ATOM 6400 C C . SER A 1 853 ? -10.064 5.617 -39.668 1.00 94.75 853 SER A C 1
ATOM 6402 O O . SER A 1 853 ? -9.222 5.006 -39.013 1.00 94.75 853 SER A O 1
ATOM 6404 N N . THR A 1 854 ? -10.409 6.873 -39.382 1.00 96.62 854 THR A N 1
ATOM 6405 C CA . THR A 1 854 ? -9.841 7.687 -38.292 1.00 96.62 854 THR A CA 1
ATOM 6406 C C . THR A 1 854 ? -10.143 7.096 -36.908 1.00 96.62 854 THR A C 1
ATOM 6408 O O . THR A 1 854 ? -9.271 7.077 -36.036 1.00 96.62 854 THR A O 1
ATOM 6411 N N . LEU A 1 855 ? -11.350 6.555 -36.711 1.00 97.94 855 LEU A N 1
ATOM 6412 C CA . LEU A 1 855 ? -11.758 5.844 -35.494 1.00 97.94 855 LEU A CA 1
ATOM 6413 C C . LEU A 1 855 ? -11.009 4.511 -35.336 1.00 97.94 855 LEU A C 1
ATOM 6415 O O . LEU A 1 855 ? -10.618 4.160 -34.226 1.00 97.94 855 LEU A O 1
ATOM 6419 N N . ALA A 1 856 ? -10.767 3.784 -36.433 1.00 95.44 856 ALA A N 1
ATOM 6420 C CA . ALA A 1 856 ? -9.960 2.563 -36.424 1.00 95.44 856 ALA A CA 1
ATOM 6421 C C . ALA A 1 856 ? -8.477 2.828 -36.125 1.00 95.44 856 ALA A C 1
ATOM 6423 O O . ALA A 1 856 ? -7.889 2.119 -35.310 1.00 95.44 856 ALA A O 1
ATOM 6424 N N . ALA A 1 857 ? -7.894 3.871 -36.720 1.00 96.00 857 ALA A N 1
ATOM 6425 C CA . ALA A 1 857 ? -6.495 4.251 -36.516 1.00 96.00 857 ALA A CA 1
ATOM 6426 C C . ALA A 1 857 ? -6.179 4.695 -35.074 1.00 96.00 857 ALA A C 1
ATOM 6428 O O . ALA A 1 857 ? -5.039 4.569 -34.638 1.00 96.00 857 ALA A O 1
ATOM 6429 N N . ASN A 1 858 ? -7.178 5.185 -34.330 1.00 97.94 858 ASN A N 1
ATOM 6430 C CA . ASN A 1 858 ? -7.024 5.692 -32.960 1.00 97.94 858 ASN A CA 1
ATOM 6431 C C . ASN A 1 858 ? -7.826 4.893 -31.921 1.00 97.94 858 ASN A C 1
ATOM 6433 O O . ASN A 1 858 ? -8.143 5.391 -30.838 1.00 97.94 858 ASN A O 1
ATOM 6437 N N . ALA A 1 859 ? -8.162 3.640 -32.240 1.00 96.44 859 ALA A N 1
ATOM 6438 C CA . ALA A 1 859 ? -8.893 2.761 -31.335 1.00 96.44 859 ALA A CA 1
ATOM 6439 C C . ALA A 1 859 ? -8.169 2.574 -29.989 1.00 96.44 859 ALA A C 1
ATOM 6441 O O . ALA A 1 859 ? -8.811 2.370 -28.966 1.00 96.44 859 ALA A O 1
ATOM 6442 N N . ASP A 1 860 ? -6.840 2.655 -29.960 1.00 95.31 860 ASP A N 1
ATOM 6443 C CA . ASP A 1 860 ? -6.030 2.550 -28.747 1.00 95.31 860 ASP A CA 1
ATOM 6444 C C . ASP A 1 860 ? -6.382 3.622 -27.697 1.00 95.31 860 ASP A C 1
ATOM 6446 O O . ASP A 1 860 ? -6.579 3.263 -26.532 1.00 95.31 860 ASP A O 1
ATOM 6450 N N . VAL A 1 861 ? -6.549 4.887 -28.109 1.00 97.12 861 VAL A N 1
ATOM 6451 C CA . VAL A 1 861 ? -6.821 6.042 -27.222 1.00 97.12 861 VAL A CA 1
ATOM 6452 C C . VAL A 1 861 ? -8.292 6.452 -27.102 1.00 97.12 861 VAL A C 1
ATOM 6454 O O . VAL A 1 861 ? -8.654 7.224 -26.211 1.00 97.12 861 VAL A O 1
ATOM 6457 N N . ILE A 1 862 ? -9.171 5.924 -27.951 1.00 97.69 862 ILE A N 1
ATOM 6458 C CA . ILE A 1 862 ? -10.618 5.993 -27.720 1.00 97.69 862 ILE A CA 1
ATOM 6459 C C . ILE A 1 862 ? -10.960 4.984 -26.618 1.00 97.69 862 ILE A C 1
ATOM 6461 O O . ILE A 1 862 ? -10.713 3.792 -26.785 1.00 97.69 862 ILE A O 1
ATOM 6465 N N . TYR A 1 863 ? -11.541 5.442 -25.509 1.00 96.06 863 TYR A N 1
ATOM 6466 C CA . TYR A 1 863 ? -12.124 4.567 -24.484 1.00 96.06 863 TYR A CA 1
ATOM 6467 C C . TYR A 1 863 ? -13.518 4.101 -24.937 1.00 96.06 863 TYR A C 1
ATOM 6469 O O . TYR A 1 863 ? -13.785 2.905 -25.058 1.00 96.06 863 TYR A O 1
ATOM 6477 N N . VAL A 1 864 ? -14.389 5.053 -25.283 1.00 96.31 864 VAL A N 1
ATOM 6478 C CA . VAL A 1 864 ? -15.772 4.797 -25.709 1.00 96.31 864 VAL A CA 1
ATOM 6479 C C . VAL A 1 864 ? -16.268 5.913 -26.628 1.00 96.31 864 VAL A C 1
ATOM 6481 O O . VAL A 1 864 ? -15.827 7.058 -26.509 1.00 96.31 864 VAL A O 1
ATOM 6484 N N . VAL A 1 865 ? -17.187 5.601 -27.545 1.00 97.88 865 VAL A N 1
ATOM 6485 C CA . VAL A 1 865 ? -17.837 6.605 -28.403 1.00 97.88 865 VAL A CA 1
ATOM 6486 C C . VAL A 1 865 ? -19.268 6.815 -27.924 1.00 97.88 865 VAL A C 1
ATOM 6488 O O . VAL A 1 865 ? -20.065 5.881 -27.914 1.00 97.88 865 VAL A O 1
ATOM 6491 N N . GLN A 1 866 ? -19.625 8.031 -27.527 1.00 97.12 866 GLN A N 1
ATOM 6492 C CA . GLN A 1 866 ? -21.012 8.376 -27.228 1.00 97.12 866 GLN A CA 1
ATOM 6493 C C . GLN A 1 866 ? -21.774 8.611 -28.531 1.00 97.12 866 GLN A C 1
ATOM 6495 O O . GLN A 1 866 ? -21.277 9.258 -29.456 1.00 97.12 866 GLN A O 1
ATOM 6500 N N . ALA A 1 867 ? -22.975 8.043 -28.609 1.00 93.75 867 ALA A N 1
ATOM 6501 C CA . ALA A 1 867 ? -23.831 8.086 -29.782 1.00 93.75 867 ALA A CA 1
ATOM 6502 C C . ALA A 1 867 ? -24.319 9.518 -30.019 1.00 93.75 867 ALA A C 1
ATOM 6504 O O . ALA A 1 867 ? -25.303 9.952 -29.437 1.00 93.75 867 ALA A O 1
ATOM 6505 N N . GLY A 1 868 ? -23.566 10.250 -30.837 1.00 93.12 868 GLY A N 1
ATOM 6506 C CA . GLY A 1 868 ? -23.784 11.658 -31.145 1.00 93.12 868 GLY A CA 1
ATOM 6507 C C . GLY A 1 868 ? -24.770 11.893 -32.292 1.00 93.12 868 GLY A C 1
ATOM 6508 O O . GLY A 1 868 ? -25.694 11.115 -32.507 1.00 93.12 868 GLY A O 1
ATOM 6509 N N . PHE A 1 869 ? -24.512 12.937 -33.081 1.00 94.75 869 PHE A N 1
ATOM 6510 C CA . PHE A 1 869 ? -25.152 13.264 -34.370 1.00 94.75 869 PHE A CA 1
ATOM 6511 C C . PHE A 1 869 ? -26.648 13.640 -34.354 1.00 94.75 869 PHE A C 1
ATOM 6513 O O . PHE A 1 869 ? -27.082 14.306 -35.291 1.00 94.75 869 PHE A O 1
ATOM 6520 N N . LEU A 1 870 ? -27.420 13.315 -33.312 1.00 92.56 870 LEU A N 1
ATOM 6521 C CA . LEU A 1 870 ? -28.798 13.795 -33.141 1.00 92.56 870 LEU A CA 1
ATOM 6522 C C . LEU A 1 870 ? -28.939 14.715 -31.927 1.00 92.56 870 LEU A C 1
ATOM 6524 O O . LEU A 1 870 ? -28.562 14.371 -30.808 1.00 92.56 870 LEU A O 1
ATOM 6528 N N . GLY A 1 871 ? -29.573 15.857 -32.156 1.00 92.44 871 GLY A N 1
ATOM 6529 C CA . GLY A 1 871 ? -29.994 16.838 -31.173 1.00 92.44 871 GLY A CA 1
ATOM 6530 C C . GLY A 1 871 ? -28.893 17.715 -30.583 1.00 92.44 871 GLY A C 1
ATOM 6531 O O . GLY A 1 871 ? -27.697 17.556 -30.851 1.00 92.44 871 GLY A O 1
ATOM 6532 N N . ALA A 1 872 ? -29.323 18.663 -29.747 1.00 91.75 872 ALA A N 1
ATOM 6533 C CA . ALA A 1 872 ? -28.426 19.492 -28.948 1.00 91.75 872 ALA A CA 1
ATOM 6534 C C . ALA A 1 872 ? -27.430 18.637 -28.142 1.00 91.75 872 ALA A C 1
ATOM 6536 O O . ALA A 1 872 ? -27.793 17.589 -27.601 1.00 91.75 872 ALA A O 1
ATOM 6537 N N . TRP A 1 873 ? -26.163 19.066 -28.131 1.00 93.00 873 TRP A N 1
ATOM 6538 C CA . TRP A 1 873 ? -25.010 18.376 -27.523 1.00 93.00 873 TRP A CA 1
ATOM 6539 C C . TRP A 1 873 ? -24.756 16.947 -28.049 1.00 93.00 873 TRP A C 1
ATOM 6541 O O . TRP A 1 873 ? -23.880 16.249 -27.535 1.00 93.00 873 TRP A O 1
ATOM 6551 N N . GLY A 1 874 ? -25.480 16.516 -29.092 1.00 92.88 874 GLY A N 1
ATOM 6552 C CA . GLY A 1 874 ? -25.461 15.153 -29.622 1.00 92.88 874 GLY A CA 1
ATOM 6553 C C . GLY A 1 874 ? -26.237 14.146 -28.768 1.00 92.88 874 GLY A C 1
ATOM 6554 O O . GLY A 1 874 ? -25.967 12.958 -28.875 1.00 92.88 874 GLY A O 1
ATOM 6555 N N . GLU A 1 875 ? -27.155 14.587 -27.902 1.00 88.81 875 GLU A N 1
ATOM 6556 C CA . GLU A 1 875 ? -27.757 13.746 -26.851 1.00 88.81 875 GLU A CA 1
ATOM 6557 C C . GLU A 1 875 ? -29.204 13.297 -27.119 1.00 88.81 875 GLU A C 1
ATOM 6559 O O . GLU A 1 875 ? -29.940 12.962 -26.186 1.00 88.81 875 GLU A O 1
ATOM 6564 N N . TRP A 1 876 ? -29.641 13.311 -28.380 1.00 90.75 876 TRP A N 1
ATOM 6565 C CA . TRP A 1 876 ? -30.866 12.642 -28.847 1.00 90.75 876 TRP A CA 1
ATOM 6566 C C . TRP A 1 876 ? -32.155 13.110 -28.144 1.00 90.75 876 TRP A C 1
ATOM 6568 O O . TRP A 1 876 ? -33.137 12.375 -28.079 1.00 90.75 876 TRP A O 1
ATOM 6578 N N . TYR A 1 877 ? -32.166 14.340 -27.621 1.00 89.00 877 TYR A N 1
ATOM 6579 C CA . TYR A 1 877 ? -33.332 14.918 -26.951 1.00 89.00 877 TYR A CA 1
ATOM 6580 C C . TYR A 1 877 ? -33.917 16.094 -27.734 1.00 89.00 877 TYR A C 1
ATOM 6582 O O . TYR A 1 877 ? -35.011 15.969 -28.271 1.00 89.00 877 TYR A O 1
ATOM 6590 N N . TYR A 1 878 ? -33.183 17.196 -27.898 1.00 92.00 878 TYR A N 1
ATOM 6591 C CA . TYR A 1 878 ? -33.621 18.344 -28.706 1.00 92.00 878 TYR A CA 1
ATOM 6592 C C . TYR A 1 878 ? -33.202 18.182 -30.177 1.00 92.00 878 TYR A C 1
ATOM 6594 O O . TYR A 1 878 ? -32.276 18.850 -30.636 1.00 92.00 878 TYR A O 1
ATOM 6602 N N . SER A 1 879 ? -33.828 17.244 -30.895 1.00 92.25 879 SER A N 1
ATOM 6603 C CA . SER A 1 879 ? -33.564 16.936 -32.312 1.00 92.25 879 SER A CA 1
ATOM 6604 C C . SER A 1 879 ? -34.641 17.521 -33.237 1.00 92.25 879 SER A C 1
ATOM 6606 O O . SER A 1 879 ? -35.767 17.805 -32.827 1.00 92.25 879 SER A O 1
ATOM 6608 N N . SER A 1 880 ? -34.280 17.711 -34.507 1.00 91.56 880 SER A N 1
ATOM 6609 C CA . SER A 1 880 ? -35.193 18.031 -35.612 1.00 91.56 880 SER A CA 1
ATOM 6610 C C . SER A 1 880 ? -36.050 16.845 -36.056 1.00 91.56 880 SER A C 1
ATOM 6612 O O . SER A 1 880 ? -37.100 17.028 -36.666 1.00 91.56 880 SER A O 1
ATOM 6614 N N . GLN A 1 881 ? -35.611 15.625 -35.738 1.00 90.00 881 GLN A N 1
ATOM 6615 C CA . GLN A 1 881 ? -36.300 14.382 -36.082 1.00 90.00 881 GLN A CA 1
ATOM 6616 C C . GLN A 1 881 ? -37.405 14.030 -35.072 1.00 90.00 881 GLN A C 1
ATOM 6618 O O . GLN A 1 881 ? -38.229 13.169 -35.354 1.00 90.00 881 GLN A O 1
ATOM 6623 N N . GLY A 1 882 ? -37.422 14.678 -33.903 1.00 88.50 882 GLY A N 1
ATOM 6624 C CA . GLY A 1 882 ? -38.370 14.452 -32.810 1.00 88.50 882 GLY A CA 1
ATOM 6625 C C . GLY A 1 882 ? -37.758 14.827 -31.457 1.00 88.50 882 GLY A C 1
ATOM 6626 O O . GLY A 1 882 ? -36.546 15.013 -31.357 1.00 88.50 882 GLY A O 1
ATOM 6627 N N . LYS A 1 883 ? -38.582 14.937 -30.405 1.00 87.19 883 LYS A N 1
ATOM 6628 C CA . LYS A 1 883 ? -38.093 15.212 -29.042 1.00 87.19 883 LYS A CA 1
ATOM 6629 C C . LYS A 1 883 ? -37.919 13.923 -28.232 1.00 87.19 883 LYS A C 1
ATOM 6631 O O . LYS A 1 883 ? -38.909 13.258 -27.920 1.00 87.19 883 LYS A O 1
ATOM 6636 N N . GLY A 1 884 ? -36.683 13.593 -27.859 1.00 86.44 884 GLY A N 1
ATOM 6637 C CA . GLY A 1 884 ? -36.360 12.433 -27.019 1.00 86.44 884 GLY A CA 1
ATOM 6638 C C . GLY A 1 884 ? -36.836 11.113 -27.624 1.00 86.44 884 GLY A C 1
ATOM 6639 O O . GLY A 1 884 ? -36.510 10.771 -28.758 1.00 86.44 884 GLY A O 1
ATOM 6640 N N . GLU A 1 885 ? -37.665 10.382 -26.883 1.00 84.00 885 GLU A N 1
ATOM 6641 C CA . GLU A 1 885 ? -38.275 9.124 -27.335 1.00 84.00 885 GLU A CA 1
ATOM 6642 C C . GLU A 1 885 ? -39.077 9.251 -28.636 1.00 84.00 885 GLU A C 1
ATOM 6644 O O . GLU A 1 885 ? -39.161 8.281 -29.390 1.00 84.00 885 GLU A O 1
ATOM 6649 N N . ASN A 1 886 ? -39.603 10.448 -28.928 1.00 87.94 886 ASN A N 1
ATOM 6650 C CA . ASN A 1 886 ? -40.372 10.746 -30.137 1.00 87.94 886 ASN A CA 1
ATOM 6651 C C . ASN A 1 886 ? -39.504 10.832 -31.408 1.00 87.94 886 ASN A C 1
ATOM 6653 O O . ASN A 1 886 ? -40.051 11.024 -32.492 1.00 87.94 886 ASN A O 1
ATOM 6657 N N . ILE A 1 887 ? -38.173 10.701 -31.313 1.00 90.75 887 ILE A N 1
ATOM 6658 C CA . ILE A 1 887 ? -37.322 10.461 -32.488 1.00 90.75 887 ILE A CA 1
ATOM 6659 C C . ILE A 1 887 ? -37.698 9.085 -33.078 1.00 90.75 887 ILE A C 1
ATOM 6661 O O . ILE A 1 887 ? -37.601 8.079 -32.366 1.00 90.75 887 ILE A O 1
ATOM 6665 N N . PRO A 1 888 ? -38.088 8.998 -34.368 1.00 93.56 888 PRO A N 1
ATOM 6666 C CA . PRO A 1 888 ? -38.558 7.763 -34.982 1.00 93.56 888 PRO A CA 1
ATOM 6667 C C . PRO A 1 888 ? -37.609 6.583 -34.772 1.00 93.56 888 PRO A C 1
ATOM 6669 O O . PRO A 1 888 ? -36.400 6.693 -34.991 1.00 93.56 888 PRO A O 1
ATOM 6672 N N . MET A 1 889 ? -38.174 5.424 -34.419 1.00 91.94 889 MET A N 1
ATOM 6673 C CA . MET A 1 889 ? -37.402 4.208 -34.139 1.00 91.94 889 MET A CA 1
ATOM 6674 C C . MET A 1 889 ? -36.437 3.861 -35.277 1.00 91.94 889 MET A C 1
ATOM 6676 O O . MET A 1 889 ? -35.268 3.594 -35.029 1.00 91.94 889 MET A O 1
ATOM 6680 N N . ALA A 1 890 ? -36.895 3.955 -36.529 1.00 93.19 890 ALA A N 1
ATOM 6681 C CA . ALA A 1 890 ? -36.063 3.710 -37.704 1.00 93.19 890 ALA A CA 1
ATOM 6682 C C . ALA A 1 890 ? -34.823 4.623 -37.758 1.00 93.19 890 ALA A C 1
ATOM 6684 O O . ALA A 1 890 ? -33.744 4.147 -38.099 1.00 93.19 890 ALA A O 1
ATOM 6685 N N . THR A 1 891 ? -34.948 5.897 -37.372 1.00 93.25 891 THR A N 1
ATOM 6686 C CA . THR A 1 891 ? -33.833 6.855 -37.299 1.00 93.25 891 THR A CA 1
ATOM 6687 C C . THR A 1 891 ? -32.845 6.458 -36.202 1.00 93.25 891 THR A C 1
ATOM 6689 O O . THR A 1 891 ? -31.646 6.376 -36.475 1.00 93.25 891 THR A O 1
ATOM 6692 N N . LYS A 1 892 ? -33.341 6.118 -34.998 1.00 93.38 892 LYS A N 1
ATOM 6693 C CA . LYS A 1 892 ? -32.515 5.604 -33.888 1.00 93.38 892 LYS A CA 1
ATOM 6694 C C . LYS A 1 892 ? -31.755 4.342 -34.325 1.00 93.38 892 LYS A C 1
ATOM 6696 O O . LYS A 1 892 ? -30.529 4.328 -34.319 1.00 93.38 892 LYS A O 1
ATOM 6701 N N . THR A 1 893 ? -32.458 3.314 -34.800 1.00 94.31 893 THR A N 1
ATOM 6702 C CA . THR A 1 893 ? -31.879 2.035 -35.252 1.00 94.31 893 THR A CA 1
ATOM 6703 C C . THR A 1 893 ? -30.868 2.199 -36.392 1.00 94.31 893 THR A C 1
ATOM 6705 O O . THR A 1 893 ? -29.825 1.544 -36.381 1.00 94.31 893 THR A O 1
ATOM 6708 N N . ASN A 1 894 ? -31.141 3.070 -37.370 1.00 94.75 894 ASN A N 1
ATOM 6709 C CA . ASN A 1 894 ? -30.239 3.334 -38.495 1.00 94.75 894 ASN A CA 1
ATOM 6710 C C . ASN A 1 894 ? -28.901 3.924 -38.019 1.00 94.75 894 ASN A C 1
ATOM 6712 O O . ASN A 1 894 ? -27.844 3.416 -38.399 1.00 94.75 894 ASN A O 1
ATOM 6716 N N . LEU A 1 895 ? -28.955 4.915 -37.125 1.00 95.75 895 LEU A N 1
ATOM 6717 C CA . LEU A 1 895 ? -27.771 5.549 -36.548 1.00 95.75 895 LEU A CA 1
ATOM 6718 C C . LEU A 1 895 ? -27.001 4.608 -35.603 1.00 95.75 895 LEU A C 1
ATOM 6720 O O . LEU A 1 895 ? -25.774 4.568 -35.671 1.00 95.75 895 LEU A O 1
ATOM 6724 N N . ILE A 1 896 ? -27.682 3.787 -34.789 1.00 96.94 896 ILE A N 1
ATOM 6725 C CA . ILE A 1 896 ? -27.023 2.762 -33.949 1.00 96.94 896 ILE A CA 1
ATOM 6726 C C . ILE A 1 896 ? -26.233 1.776 -34.818 1.00 96.94 896 ILE A C 1
ATOM 6728 O O . ILE A 1 896 ? -25.066 1.505 -34.536 1.00 96.94 896 ILE A O 1
ATOM 6732 N N . ASN A 1 897 ? -26.832 1.277 -35.903 1.00 96.06 897 ASN A N 1
ATOM 6733 C CA . ASN A 1 897 ? -26.161 0.351 -36.819 1.00 96.06 897 ASN A CA 1
ATOM 6734 C C . ASN A 1 897 ? -24.924 0.983 -37.480 1.00 96.06 897 ASN A C 1
ATOM 6736 O O . ASN A 1 897 ? -23.896 0.321 -37.609 1.00 96.06 897 ASN A O 1
ATOM 6740 N N . GLN A 1 898 ? -24.994 2.261 -37.863 1.00 96.56 898 GLN A N 1
ATOM 6741 C CA . GLN A 1 898 ? -23.872 2.982 -38.479 1.00 96.56 898 GLN A CA 1
ATOM 6742 C C . GLN A 1 898 ? -22.765 3.313 -37.477 1.00 96.56 898 GLN A C 1
ATOM 6744 O O . GLN A 1 898 ? -21.591 3.196 -37.815 1.00 96.56 898 GLN A O 1
ATOM 6749 N N . LEU A 1 899 ? -23.107 3.651 -36.232 1.00 97.75 899 LEU A N 1
ATOM 6750 C CA . LEU A 1 899 ? -22.131 3.799 -35.152 1.00 97.75 899 LEU A CA 1
ATOM 6751 C C . LEU A 1 899 ? -21.433 2.466 -34.853 1.00 97.75 899 LEU A C 1
ATOM 6753 O O . LEU A 1 899 ? -20.214 2.439 -34.722 1.00 97.75 899 LEU A O 1
ATOM 6757 N N . LEU A 1 900 ? -22.165 1.350 -34.800 1.00 96.88 900 LEU A N 1
ATOM 6758 C CA . LEU A 1 900 ? -21.577 0.023 -34.578 1.00 96.88 900 LEU A CA 1
ATOM 6759 C C . LEU A 1 900 ? -20.695 -0.461 -35.742 1.00 96.88 900 LEU A C 1
ATOM 6761 O O . LEU A 1 900 ? -19.781 -1.250 -35.497 1.00 96.88 900 LEU A O 1
ATOM 6765 N N . ASP A 1 901 ? -20.936 -0.000 -36.971 1.00 96.06 901 ASP A N 1
ATOM 6766 C CA . ASP A 1 901 ? -20.089 -0.277 -38.139 1.00 96.06 901 ASP A CA 1
ATOM 6767 C C . ASP A 1 901 ? -18.866 0.659 -38.236 1.00 96.06 901 ASP A C 1
ATOM 6769 O O . ASP A 1 901 ? -17.769 0.205 -38.567 1.00 96.06 901 ASP A O 1
ATOM 6773 N N . ALA A 1 902 ? -19.027 1.952 -37.935 1.00 96.56 902 ALA A N 1
ATOM 6774 C CA . ALA A 1 902 ? -17.955 2.947 -38.009 1.00 96.56 902 ALA A CA 1
ATOM 6775 C C . ALA A 1 902 ? -16.989 2.889 -36.812 1.00 96.56 902 ALA A C 1
ATOM 6777 O O . ALA A 1 902 ? -15.789 3.120 -36.968 1.00 96.56 902 ALA A O 1
ATOM 6778 N N . VAL A 1 903 ? -17.491 2.573 -35.615 1.00 97.31 903 VAL A N 1
ATOM 6779 C CA . VAL A 1 903 ? -16.674 2.396 -34.408 1.00 97.31 903 VAL A CA 1
ATOM 6780 C C . VAL A 1 903 ? -16.062 0.986 -34.413 1.00 97.31 903 VAL A C 1
ATOM 6782 O O . VAL A 1 903 ? -16.794 0.016 -34.623 1.00 97.31 903 VAL A O 1
ATOM 6785 N N . PRO A 1 904 ? -14.754 0.822 -34.133 1.00 94.00 904 PRO A N 1
ATOM 6786 C CA . PRO A 1 904 ? -14.085 -0.481 -34.144 1.00 94.00 904 PRO A CA 1
ATOM 6787 C C . PRO A 1 904 ? -14.721 -1.529 -33.227 1.00 94.00 904 PRO A C 1
ATOM 6789 O O . PRO A 1 904 ? -15.187 -1.217 -32.133 1.00 94.00 904 PRO A O 1
ATOM 6792 N N . ALA A 1 905 ? -14.661 -2.802 -33.630 1.00 91.25 905 ALA A N 1
ATOM 6793 C CA . ALA A 1 905 ? -15.224 -3.929 -32.875 1.00 91.25 905 ALA A CA 1
ATOM 6794 C C . ALA A 1 905 ? -14.644 -4.096 -31.452 1.00 91.25 905 ALA A C 1
ATOM 6796 O O . ALA A 1 905 ? -15.293 -4.683 -30.591 1.00 91.25 905 ALA A O 1
ATOM 6797 N N . SER A 1 906 ? -13.448 -3.555 -31.199 1.00 88.94 906 SER A N 1
ATOM 6798 C CA . SER A 1 906 ? -12.783 -3.479 -29.890 1.00 88.94 906 SER A CA 1
ATOM 6799 C C . SER A 1 906 ? -13.281 -2.334 -28.991 1.00 88.94 906 SER A C 1
ATOM 6801 O O . SER A 1 906 ? -12.739 -2.139 -27.899 1.00 88.94 906 SER A O 1
ATOM 6803 N N . ARG A 1 907 ? -14.273 -1.549 -29.439 1.00 93.62 907 ARG A N 1
ATOM 6804 C CA . ARG A 1 907 ? -14.804 -0.369 -28.742 1.00 93.62 907 ARG A CA 1
ATOM 6805 C C . ARG A 1 907 ? -16.328 -0.340 -28.679 1.00 93.62 907 ARG A C 1
ATOM 6807 O O . ARG A 1 907 ? -17.029 -0.860 -29.551 1.00 93.62 907 ARG A O 1
ATOM 6814 N N . VAL A 1 908 ? -16.804 0.277 -27.602 1.00 94.62 908 VAL A N 1
ATOM 6815 C CA . VAL A 1 908 ? -18.211 0.378 -27.198 1.00 94.62 908 VAL A CA 1
ATOM 6816 C C . VAL A 1 908 ? -18.824 1.681 -27.724 1.00 94.62 908 VAL A C 1
ATOM 6818 O O . VAL A 1 908 ? -18.134 2.694 -27.872 1.00 94.62 908 VAL A O 1
ATOM 6821 N N . VAL A 1 909 ? -20.130 1.643 -27.985 1.00 96.88 909 VAL A N 1
ATOM 6822 C CA . VAL A 1 909 ? -20.981 2.792 -28.300 1.00 96.88 909 VAL A CA 1
ATOM 6823 C C . VAL A 1 909 ? -21.936 3.036 -27.126 1.00 96.88 909 VAL A C 1
ATOM 6825 O O . VAL A 1 909 ? -22.649 2.128 -26.707 1.00 96.88 909 VAL A O 1
ATOM 6828 N N . GLN A 1 910 ? -21.961 4.251 -26.579 1.00 95.12 910 GLN A N 1
ATOM 6829 C CA . GLN A 1 910 ? -22.829 4.636 -25.460 1.00 95.12 910 GLN A CA 1
ATOM 6830 C C . GLN A 1 910 ? -24.072 5.394 -25.942 1.00 95.12 910 GLN A C 1
ATOM 6832 O O . GLN A 1 910 ? -23.954 6.524 -26.414 1.00 95.12 910 GLN A O 1
ATOM 6837 N N . LEU A 1 911 ? -25.263 4.825 -25.751 1.00 92.69 911 LEU A N 1
ATOM 6838 C CA . LEU A 1 911 ? -26.551 5.520 -25.911 1.00 92.69 911 LEU A CA 1
ATOM 6839 C C . LEU A 1 911 ? -26.859 6.346 -24.645 1.00 92.69 911 LEU A C 1
ATOM 6841 O O . LEU A 1 911 ? -26.254 6.089 -23.608 1.00 92.69 911 LEU A O 1
ATOM 6845 N N . ARG A 1 912 ? -27.767 7.332 -24.690 1.00 85.75 912 ARG A N 1
ATOM 6846 C CA . ARG A 1 912 ? -28.095 8.133 -23.488 1.00 85.75 912 ARG A CA 1
ATOM 6847 C C . ARG A 1 912 ? -28.901 7.328 -22.460 1.00 85.75 912 ARG A C 1
ATOM 6849 O O . ARG A 1 912 ? -28.451 7.099 -21.343 1.00 85.75 912 ARG A O 1
ATOM 6856 N N . THR A 1 913 ? -30.091 6.868 -22.846 1.00 86.19 913 THR A N 1
ATOM 6857 C CA . THR A 1 913 ? -31.040 6.211 -21.931 1.00 86.19 913 THR A CA 1
ATOM 6858 C C . THR A 1 913 ? -31.013 4.683 -22.069 1.00 86.19 913 THR A C 1
ATOM 6860 O O . THR A 1 913 ? -30.760 4.181 -23.170 1.00 86.19 913 THR A O 1
ATOM 6863 N N . PRO A 1 914 ? -31.340 3.923 -21.000 1.00 86.88 914 PRO A N 1
ATOM 6864 C CA . PRO A 1 914 ? -31.570 2.476 -21.083 1.00 86.88 914 PRO A CA 1
ATOM 6865 C C . PRO A 1 914 ? -32.614 2.114 -22.137 1.00 86.88 914 PRO A C 1
ATOM 6867 O O . PRO A 1 914 ? -32.405 1.204 -22.939 1.00 86.88 914 PRO A O 1
ATOM 6870 N N . LYS A 1 915 ? -33.695 2.902 -22.202 1.00 86.56 915 LYS A N 1
ATOM 6871 C CA . LYS A 1 915 ? -34.783 2.725 -23.164 1.00 86.56 915 LYS A CA 1
ATOM 6872 C C . LYS A 1 915 ? -34.294 2.710 -24.611 1.00 86.56 915 LYS A C 1
ATOM 6874 O O . LYS A 1 915 ? -34.726 1.862 -25.376 1.00 86.56 915 LYS A O 1
ATOM 6879 N N . PHE A 1 916 ? -33.344 3.566 -25.003 1.00 89.94 916 PHE A N 1
ATOM 6880 C CA . PHE A 1 916 ? -32.815 3.545 -26.377 1.00 89.94 916 PHE A CA 1
ATOM 6881 C C . PHE A 1 916 ? -32.059 2.249 -26.715 1.00 89.94 916 PHE A C 1
ATOM 6883 O O . PHE A 1 916 ? -32.018 1.863 -27.886 1.00 89.94 916 PHE A O 1
ATOM 6890 N N . LYS A 1 917 ? -31.487 1.558 -25.719 1.00 90.69 917 LYS A N 1
ATOM 6891 C CA . LYS A 1 917 ? -30.869 0.239 -25.904 1.00 90.69 917 LYS A CA 1
ATOM 6892 C C . LYS A 1 917 ? -31.918 -0.870 -25.916 1.00 90.69 917 LYS A C 1
ATOM 6894 O O . LYS A 1 917 ? -31.872 -1.713 -26.810 1.00 90.69 917 LYS A O 1
ATOM 6899 N N . THR A 1 918 ? -32.868 -0.875 -24.981 1.00 89.75 918 THR A N 1
ATOM 6900 C CA . THR A 1 918 ? -33.906 -1.919 -24.920 1.00 89.75 918 THR A CA 1
ATOM 6901 C C . THR A 1 918 ? -34.859 -1.854 -26.118 1.00 89.75 918 THR A C 1
ATOM 6903 O O . THR A 1 918 ? -35.165 -2.902 -26.688 1.00 89.75 918 THR A O 1
ATOM 6906 N N . ASP A 1 919 ? -35.206 -0.644 -26.582 1.00 90.69 919 ASP A N 1
ATOM 6907 C CA . ASP A 1 919 ? -35.877 -0.349 -27.860 1.00 90.69 919 ASP A CA 1
ATOM 6908 C C . ASP A 1 919 ? -35.164 -1.041 -29.037 1.00 90.69 919 ASP A C 1
ATOM 6910 O O . ASP A 1 919 ? -35.774 -1.784 -29.806 1.00 90.69 919 ASP A O 1
ATOM 6914 N N . TYR A 1 920 ? -33.854 -0.797 -29.181 1.00 92.88 920 TYR A N 1
ATOM 6915 C CA . TYR A 1 920 ? -33.039 -1.310 -30.287 1.00 92.88 920 TYR A CA 1
ATOM 6916 C C . TYR A 1 920 ? -32.856 -2.833 -30.235 1.00 92.88 920 TYR A C 1
ATOM 6918 O O . TYR A 1 920 ? -32.835 -3.492 -31.275 1.00 92.88 920 TYR A O 1
ATOM 6926 N N . LEU A 1 921 ? -32.725 -3.397 -29.032 1.00 91.50 921 LEU A N 1
ATOM 6927 C CA . LEU A 1 921 ? -32.565 -4.835 -28.815 1.00 91.50 921 LEU A CA 1
ATOM 6928 C C . LEU A 1 921 ? -33.892 -5.610 -28.819 1.00 91.50 921 LEU A C 1
ATOM 6930 O O . LEU A 1 921 ? -33.860 -6.841 -28.820 1.00 91.50 921 LEU A O 1
ATOM 6934 N N . GLY A 1 922 ? -35.040 -4.926 -28.764 1.00 91.25 922 GLY A N 1
ATOM 6935 C CA . GLY A 1 922 ? -36.351 -5.547 -28.544 1.00 91.25 922 GLY A CA 1
ATOM 6936 C C . GLY A 1 922 ? -36.440 -6.314 -27.217 1.00 91.25 922 GLY A C 1
ATOM 6937 O O . GLY A 1 922 ? -37.141 -7.322 -27.135 1.00 91.25 922 GLY A O 1
ATOM 6938 N N . SER A 1 923 ? -35.672 -5.902 -26.202 1.00 87.25 923 SER A N 1
ATOM 6939 C CA . SER A 1 923 ? -35.412 -6.696 -24.995 1.00 87.25 923 SER A CA 1
ATOM 6940 C C . SER A 1 923 ? -35.096 -5.825 -23.782 1.00 87.25 923 SER A C 1
ATOM 6942 O O . SER A 1 923 ? -34.080 -5.134 -23.766 1.00 87.25 923 SER A O 1
ATOM 6944 N N . ASN A 1 924 ? -35.886 -5.982 -22.716 1.00 85.31 924 ASN A N 1
ATOM 6945 C CA . ASN A 1 924 ? -35.634 -5.387 -21.396 1.00 85.31 924 ASN A CA 1
ATOM 6946 C C . ASN A 1 924 ? -34.763 -6.285 -20.489 1.00 85.31 924 ASN A C 1
ATOM 6948 O O . ASN A 1 924 ? -34.675 -6.045 -19.290 1.00 85.31 924 ASN A O 1
ATOM 6952 N N . ALA A 1 925 ? -34.144 -7.342 -21.026 1.00 88.12 925 ALA A N 1
ATOM 6953 C CA . ALA A 1 925 ? -33.175 -8.156 -20.295 1.00 88.12 925 ALA A CA 1
ATOM 6954 C C . ALA A 1 925 ? -31.756 -7.588 -20.455 1.00 88.12 925 ALA A C 1
ATOM 6956 O O . ALA A 1 925 ? -31.276 -7.439 -21.586 1.00 88.12 925 ALA A O 1
ATOM 6957 N N . ALA A 1 926 ? -31.097 -7.325 -19.323 1.00 88.12 926 ALA A N 1
ATOM 6958 C CA . ALA A 1 926 ? -29.699 -6.904 -19.238 1.00 88.12 926 ALA A CA 1
ATOM 6959 C C . ALA A 1 926 ? -28.733 -7.900 -19.921 1.00 88.12 926 ALA A C 1
ATOM 6961 O O . ALA A 1 926 ? -29.101 -9.017 -20.312 1.00 88.12 926 ALA A O 1
ATOM 6962 N N . LEU A 1 927 ? -27.471 -7.499 -20.089 1.00 89.38 927 LEU A N 1
ATOM 6963 C CA . LEU A 1 927 ? -26.420 -8.412 -20.542 1.00 89.38 927 LEU A CA 1
ATOM 6964 C C . LEU A 1 927 ? -26.126 -9.464 -19.469 1.00 89.38 927 LEU A C 1
ATOM 6966 O O . LEU A 1 927 ? -25.871 -9.147 -18.314 1.00 89.38 927 LEU A O 1
ATOM 6970 N N . THR A 1 928 ? -26.093 -10.735 -19.860 1.00 87.31 928 THR A N 1
ATOM 6971 C CA . THR A 1 928 ? -25.506 -11.773 -19.004 1.00 87.31 928 THR A CA 1
ATOM 6972 C C . THR A 1 928 ? -23.979 -11.723 -19.079 1.00 87.31 928 THR A C 1
ATOM 6974 O O . THR A 1 928 ? -23.411 -11.345 -20.106 1.00 87.31 928 THR A O 1
ATOM 6977 N N . SER A 1 929 ? -23.275 -12.209 -18.051 1.00 81.25 929 SER A N 1
ATOM 6978 C CA . SER A 1 929 ? -21.803 -12.328 -18.066 1.00 81.25 929 SER A CA 1
ATOM 6979 C C . SER A 1 929 ? -21.273 -13.220 -19.205 1.00 81.25 929 SER A C 1
ATOM 6981 O O . SER A 1 929 ? -20.106 -13.135 -19.571 1.00 81.25 929 SER A O 1
ATOM 6983 N N . ALA A 1 930 ? -22.133 -14.067 -19.787 1.00 83.12 930 ALA A N 1
ATOM 6984 C CA . ALA A 1 930 ? -21.836 -14.882 -20.963 1.00 83.12 930 ALA A CA 1
ATOM 6985 C C . ALA A 1 930 ? -22.040 -14.139 -22.302 1.00 83.12 930 ALA A C 1
ATOM 6987 O O . ALA A 1 930 ? -21.631 -14.646 -23.349 1.00 83.12 930 ALA A O 1
ATOM 6988 N N . GLU A 1 931 ? -22.664 -12.962 -22.305 1.00 85.44 931 GLU A N 1
ATOM 6989 C CA . GLU A 1 931 ? -22.819 -12.074 -23.466 1.00 85.44 931 GLU A CA 1
ATOM 6990 C C . GLU A 1 931 ? -21.887 -10.860 -23.397 1.00 85.44 931 GLU A C 1
ATOM 6992 O O . GLU A 1 931 ? -21.400 -10.419 -24.439 1.00 85.44 931 GLU A O 1
ATOM 6997 N N . ALA A 1 932 ? -21.637 -10.342 -22.190 1.00 84.50 932 ALA A N 1
ATOM 6998 C CA . ALA A 1 932 ? -20.755 -9.213 -21.915 1.00 84.50 932 ALA A CA 1
ATOM 6999 C C . ALA A 1 932 ? -19.322 -9.420 -22.448 1.00 84.50 932 ALA A C 1
ATOM 7001 O O . ALA A 1 932 ? -18.880 -10.539 -22.716 1.00 84.50 932 ALA A O 1
ATOM 7002 N N . TYR A 1 933 ? -18.594 -8.311 -22.622 1.00 81.19 933 TYR A N 1
ATOM 7003 C CA . TYR A 1 933 ? -17.198 -8.260 -23.095 1.00 81.19 933 TYR A CA 1
ATOM 7004 C C . TYR A 1 933 ? -16.926 -8.899 -24.477 1.00 81.19 933 TYR A C 1
ATOM 7006 O O . TYR A 1 933 ? -15.773 -9.060 -24.878 1.00 81.19 933 TYR A O 1
ATOM 7014 N N . LYS A 1 934 ? -17.972 -9.229 -25.247 1.00 87.56 934 LYS A N 1
ATOM 7015 C CA . LYS A 1 934 ? -17.874 -9.725 -26.629 1.00 87.56 934 LYS A CA 1
ATOM 7016 C C . LYS A 1 934 ? -17.941 -8.593 -27.656 1.00 87.56 934 LYS A C 1
ATOM 7018 O O . LYS A 1 934 ? -18.525 -7.543 -27.425 1.00 87.56 934 LYS A O 1
ATOM 7023 N N . THR A 1 935 ? -17.459 -8.867 -28.866 1.00 87.94 935 THR A N 1
ATOM 7024 C CA . THR A 1 935 ? -17.511 -7.954 -30.025 1.00 87.94 935 THR A CA 1
ATOM 7025 C C . THR A 1 935 ? -18.889 -7.870 -30.712 1.00 87.94 935 THR A C 1
ATOM 7027 O O . THR A 1 935 ? -19.016 -7.256 -31.771 1.00 87.94 935 THR A O 1
ATOM 7030 N N . THR A 1 936 ? -19.936 -8.480 -30.140 1.00 89.19 936 THR A N 1
ATOM 7031 C CA . THR A 1 936 ? -21.300 -8.476 -30.711 1.00 89.19 936 THR A CA 1
ATOM 7032 C C . THR A 1 936 ? -21.992 -7.121 -30.543 1.00 89.19 936 THR A C 1
ATOM 7034 O O . THR A 1 936 ? -21.704 -6.395 -29.596 1.00 89.19 936 THR A O 1
ATOM 7037 N N . ALA A 1 937 ? -22.967 -6.804 -31.403 1.00 85.44 937 ALA A N 1
ATOM 7038 C CA . ALA A 1 937 ? -23.754 -5.569 -31.306 1.00 85.44 937 ALA A CA 1
ATOM 7039 C C . ALA A 1 937 ? -24.379 -5.351 -29.910 1.00 85.44 937 ALA A C 1
ATOM 7041 O O . ALA A 1 937 ? -24.216 -4.277 -29.341 1.00 85.44 937 ALA A O 1
ATOM 7042 N N . LYS A 1 938 ? -25.009 -6.383 -29.316 1.00 90.06 938 LYS A N 1
ATOM 7043 C CA . LYS A 1 938 ? -25.618 -6.311 -27.969 1.00 90.06 938 LYS A CA 1
ATOM 7044 C C . LYS A 1 938 ? -24.594 -5.926 -26.892 1.00 90.06 938 LYS A C 1
ATOM 7046 O O . LYS A 1 938 ? -24.876 -5.082 -26.048 1.00 90.06 938 LYS A O 1
ATOM 7051 N N . ALA A 1 939 ? -23.413 -6.543 -26.941 1.00 89.88 939 ALA A N 1
ATOM 7052 C CA . ALA A 1 939 ? -22.342 -6.366 -25.960 1.00 89.88 939 ALA A CA 1
ATOM 7053 C C . ALA A 1 939 ? -21.507 -5.090 -26.172 1.00 89.88 939 ALA A C 1
ATOM 7055 O O . ALA A 1 939 ? -20.848 -4.624 -25.248 1.00 89.88 939 ALA A O 1
ATOM 7056 N N . ARG A 1 940 ? -21.548 -4.511 -27.378 1.00 94.12 940 ARG A N 1
ATOM 7057 C CA . ARG A 1 940 ? -20.886 -3.246 -27.729 1.00 94.12 940 ARG A CA 1
ATOM 7058 C C . ARG A 1 940 ? -21.748 -2.004 -27.491 1.00 94.12 940 ARG A C 1
ATOM 7060 O O . ARG A 1 940 ? -21.286 -0.908 -27.792 1.00 94.12 940 ARG A O 1
ATOM 7067 N N . LEU A 1 941 ? -22.960 -2.149 -26.957 1.00 94.12 941 LEU A N 1
ATOM 7068 C CA . LEU A 1 941 ? -23.814 -1.030 -26.555 1.00 94.12 941 LEU A CA 1
ATOM 7069 C C . LEU A 1 941 ? -23.789 -0.854 -25.035 1.00 94.12 941 LEU A C 1
ATOM 7071 O O . LEU A 1 941 ? -24.002 -1.814 -24.300 1.00 94.12 941 LEU A O 1
ATOM 7075 N N . GLY A 1 942 ? -23.581 0.375 -24.573 1.00 90.19 942 GLY A N 1
ATOM 7076 C CA . GLY A 1 942 ? -23.687 0.773 -23.165 1.00 90.19 942 GLY A CA 1
ATOM 7077 C C . GLY A 1 942 ? -24.447 2.090 -23.009 1.00 90.19 942 GLY A C 1
ATOM 7078 O O . GLY A 1 942 ? -25.035 2.585 -23.972 1.00 90.19 942 GLY A O 1
ATOM 7079 N N . HIS A 1 943 ? -24.394 2.682 -21.815 1.00 86.62 943 HIS A N 1
ATOM 7080 C CA . HIS A 1 943 ? -25.135 3.904 -21.477 1.00 86.62 943 HIS A CA 1
ATOM 7081 C C . HIS A 1 943 ? -24.221 5.056 -21.045 1.00 86.62 943 HIS A C 1
ATOM 7083 O O . HIS A 1 943 ? -23.165 4.824 -20.455 1.00 86.62 943 HIS A O 1
ATOM 7089 N N . HIS A 1 944 ? -24.641 6.294 -21.311 1.00 86.44 944 HIS A N 1
ATOM 7090 C CA . HIS A 1 944 ? -24.089 7.506 -20.711 1.00 86.44 944 HIS A CA 1
ATOM 7091 C C . HIS A 1 944 ? -25.217 8.328 -20.086 1.00 86.44 944 HIS A C 1
ATOM 7093 O O . HIS A 1 944 ? -26.093 8.819 -20.788 1.00 86.44 944 HIS A O 1
ATOM 7099 N N . ASN A 1 945 ? -25.204 8.463 -18.760 1.00 74.38 945 ASN A N 1
ATOM 7100 C CA . ASN A 1 945 ? -26.282 9.107 -18.020 1.00 74.38 945 ASN A CA 1
ATOM 7101 C C . ASN A 1 945 ? -25.788 10.399 -17.356 1.00 74.38 945 ASN A C 1
ATOM 7103 O O . ASN A 1 945 ? -25.027 10.360 -16.391 1.00 74.38 945 ASN A O 1
ATOM 7107 N N . ASP A 1 946 ? -26.243 11.531 -17.882 1.00 70.25 946 ASP A N 1
ATOM 7108 C CA . ASP A 1 946 ? -25.962 12.886 -17.400 1.00 70.25 946 ASP A CA 1
ATOM 7109 C C . ASP A 1 946 ? -26.854 13.323 -16.217 1.00 70.25 946 ASP A C 1
ATOM 7111 O O . ASP A 1 946 ? -26.536 14.290 -15.527 1.00 70.25 946 ASP A O 1
ATOM 7115 N N . ALA A 1 947 ? -27.919 12.570 -15.925 1.00 70.44 947 ALA A N 1
ATOM 7116 C CA . ALA A 1 947 ? -28.899 12.832 -14.870 1.00 70.44 947 ALA A CA 1
ATOM 7117 C C . ALA A 1 947 ? -28.919 11.745 -13.769 1.00 70.44 947 ALA A C 1
ATOM 7119 O O . ALA A 1 947 ? -29.886 11.632 -13.021 1.00 70.44 947 ALA A O 1
ATOM 7120 N N . PHE A 1 948 ? -27.861 10.934 -13.626 1.00 66.06 948 PHE A N 1
ATOM 7121 C CA . PHE A 1 948 ? -27.864 9.733 -12.767 1.00 66.06 948 PHE A CA 1
ATOM 7122 C C . PHE A 1 948 ? -28.222 9.999 -11.289 1.00 66.06 948 PHE A C 1
ATOM 7124 O O . PHE A 1 948 ? -28.856 9.158 -10.646 1.00 66.06 948 PHE A O 1
ATOM 7131 N N . LEU A 1 949 ? -27.838 11.173 -10.771 1.00 61.12 949 LEU A N 1
ATOM 7132 C CA . LEU A 1 949 ? -28.122 11.648 -9.409 1.00 61.12 949 LEU A CA 1
ATOM 7133 C C . LEU A 1 949 ? -29.321 12.614 -9.325 1.00 61.12 949 LEU A C 1
ATOM 7135 O O . LEU A 1 949 ? -29.568 13.179 -8.262 1.00 61.12 949 LEU A O 1
ATOM 7139 N N . ASN A 1 950 ? -30.048 12.836 -10.423 1.00 63.56 950 ASN A N 1
ATOM 7140 C CA . ASN A 1 950 ? -31.222 13.704 -10.435 1.00 63.56 950 ASN A CA 1
ATOM 7141 C C . ASN A 1 950 ? -32.413 13.028 -9.721 1.00 63.56 950 ASN A C 1
ATOM 7143 O O . ASN A 1 950 ? -32.519 11.796 -9.674 1.00 63.56 950 ASN A O 1
ATOM 7147 N N . GLY A 1 951 ? -33.278 13.850 -9.127 1.00 62.22 951 GLY A N 1
ATOM 7148 C CA . GLY A 1 951 ? -34.463 13.425 -8.382 1.00 62.22 951 GLY A CA 1
ATOM 7149 C C . GLY A 1 951 ? -35.670 13.173 -9.286 1.00 62.22 951 GLY A C 1
ATOM 7150 O O . GLY A 1 951 ? -35.532 12.756 -10.434 1.00 62.22 951 GLY A O 1
ATOM 7151 N N . ASP A 1 952 ? -36.865 13.466 -8.775 1.00 56.94 952 ASP A N 1
ATOM 7152 C CA . ASP A 1 952 ? -38.130 13.218 -9.482 1.00 56.94 952 ASP A CA 1
ATOM 7153 C C . ASP A 1 952 ? -38.270 14.039 -10.788 1.00 56.94 952 ASP A C 1
ATOM 7155 O O . ASP A 1 952 ? -39.005 13.656 -11.697 1.00 56.94 952 ASP A O 1
ATOM 7159 N N . GLU A 1 953 ? -37.493 15.118 -10.944 1.00 56.81 953 GLU A N 1
ATOM 7160 C CA . GLU A 1 953 ? -37.410 15.962 -12.148 1.00 56.81 953 GLU A CA 1
ATOM 7161 C C . GLU A 1 953 ? -36.387 15.452 -13.194 1.00 56.81 953 GLU A C 1
ATOM 7163 O O . GLU A 1 953 ? -35.706 16.232 -13.859 1.00 56.81 953 GLU A O 1
ATOM 7168 N N . ASN A 1 954 ? -36.262 14.133 -13.374 1.00 62.03 954 ASN A N 1
ATOM 7169 C CA . ASN A 1 954 ? -35.227 13.450 -14.179 1.00 62.03 954 ASN A CA 1
ATOM 7170 C C . ASN A 1 954 ? -35.249 13.695 -15.722 1.00 62.03 954 ASN A C 1
ATOM 7172 O O . ASN A 1 954 ? -34.630 12.958 -16.493 1.00 62.03 954 ASN A O 1
ATOM 7176 N N . GLN A 1 955 ? -35.994 14.701 -16.192 1.00 63.19 955 GLN A N 1
ATOM 7177 C CA . GLN A 1 955 ? -36.064 15.223 -17.574 1.00 63.19 955 GLN A CA 1
ATOM 7178 C C . GLN A 1 955 ? -36.188 14.190 -18.722 1.00 63.19 955 GLN A C 1
ATOM 7180 O O . GLN A 1 955 ? -35.824 14.480 -19.858 1.00 63.19 955 GLN A O 1
ATOM 7185 N N . GLY A 1 956 ? -36.749 13.003 -18.454 1.00 66.31 956 GLY A N 1
ATOM 7186 C CA . GLY A 1 956 ? -36.949 11.941 -19.452 1.00 66.31 956 GLY A CA 1
ATOM 7187 C C . GLY A 1 956 ? -35.780 10.958 -19.618 1.00 66.31 956 GLY A C 1
ATOM 7188 O O . GLY A 1 956 ? -35.722 10.254 -20.622 1.00 66.31 956 GLY A O 1
ATOM 7189 N N . THR A 1 957 ? -34.846 10.889 -18.662 1.00 74.94 957 THR A N 1
ATOM 7190 C CA . THR A 1 957 ? -33.695 9.957 -18.729 1.00 74.94 957 THR A CA 1
ATOM 7191 C C . THR A 1 957 ? -34.044 8.524 -18.290 1.00 74.94 957 THR A C 1
ATOM 7193 O O . THR A 1 957 ? -33.412 7.562 -18.730 1.00 74.94 957 THR A O 1
ATOM 7196 N N . TYR A 1 958 ? -35.068 8.385 -17.443 1.00 79.50 958 TYR A N 1
ATOM 7197 C CA . TYR A 1 958 ? -35.697 7.127 -17.025 1.00 79.50 958 TYR A CA 1
ATOM 7198 C C . TYR A 1 958 ? -37.206 7.232 -17.289 1.00 79.50 958 TYR A C 1
ATOM 7200 O O . TYR A 1 958 ? -37.810 8.243 -16.926 1.00 79.50 958 TYR A O 1
ATOM 7208 N N . GLU A 1 959 ? -37.797 6.193 -17.873 1.00 76.25 959 GLU A N 1
ATOM 7209 C CA . GLU A 1 959 ? -39.247 6.034 -18.073 1.00 76.25 959 GLU A CA 1
ATOM 7210 C C . GLU A 1 959 ? -39.883 5.423 -16.815 1.00 76.25 959 GLU A C 1
ATOM 7212 O O . GLU A 1 959 ? -40.960 5.8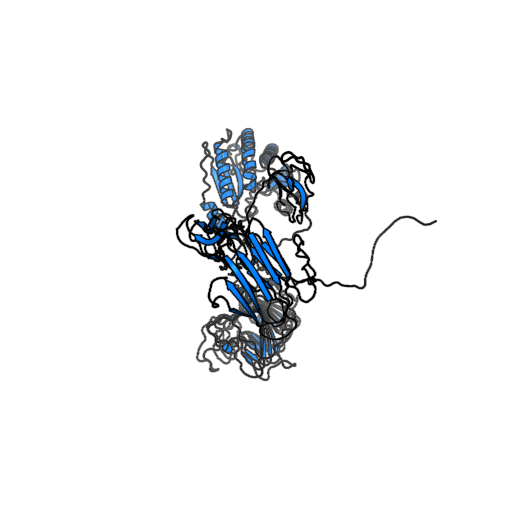29 -16.377 1.00 76.25 959 GLU A O 1
ATOM 7217 N N . ASN A 1 960 ? -39.179 4.483 -16.181 1.00 81.69 960 ASN A N 1
ATOM 7218 C CA . ASN A 1 960 ? -39.549 3.887 -14.907 1.00 81.69 960 ASN A CA 1
ATOM 7219 C C . ASN A 1 960 ? -38.301 3.811 -14.025 1.00 81.69 960 ASN A C 1
ATOM 7221 O O . ASN A 1 960 ? -37.519 2.868 -14.111 1.00 81.69 960 ASN A O 1
ATOM 7225 N N . VAL A 1 961 ? -38.135 4.797 -13.138 1.00 78.94 961 VAL A N 1
ATOM 7226 C CA . VAL A 1 961 ? -36.943 4.965 -12.284 1.00 78.94 961 VAL A CA 1
ATOM 7227 C C . VAL A 1 961 ? -36.565 3.688 -11.519 1.00 78.94 961 VAL A C 1
ATOM 7229 O O . VAL A 1 961 ? -35.379 3.436 -11.321 1.00 78.94 961 VAL A O 1
ATOM 7232 N N . THR A 1 962 ? -37.532 2.865 -11.104 1.00 82.19 962 THR A N 1
ATOM 7233 C CA . THR A 1 962 ? -37.263 1.593 -10.415 1.00 82.19 962 THR A CA 1
ATOM 7234 C C . THR A 1 962 ? -36.784 0.511 -11.381 1.00 82.19 962 THR A C 1
ATOM 7236 O O . THR A 1 962 ? -35.775 -0.138 -11.109 1.00 82.19 962 THR A O 1
ATOM 7239 N N . ALA A 1 963 ? -37.475 0.316 -12.508 1.00 83.75 963 ALA A N 1
ATOM 7240 C CA . ALA A 1 963 ? -37.124 -0.715 -13.485 1.00 83.75 963 ALA A CA 1
ATOM 7241 C C . ALA A 1 963 ? -35.818 -0.389 -14.230 1.00 83.75 963 ALA A C 1
ATOM 7243 O O . ALA A 1 963 ? -34.974 -1.266 -14.388 1.00 83.75 963 ALA A O 1
ATOM 7244 N N . ASP A 1 964 ? -35.612 0.871 -14.612 1.00 82.38 964 ASP A N 1
ATOM 7245 C CA . ASP A 1 964 ? -34.433 1.322 -15.355 1.00 82.38 964 ASP A CA 1
ATOM 7246 C C . ASP A 1 964 ? -33.167 1.285 -14.487 1.00 82.38 964 ASP A C 1
ATOM 7248 O O . ASP A 1 964 ? -32.111 0.847 -14.947 1.00 82.38 964 ASP A O 1
ATOM 7252 N N . LYS A 1 965 ? -33.260 1.667 -13.201 1.00 81.69 965 LYS A N 1
ATOM 7253 C CA . LYS A 1 965 ? -32.141 1.510 -12.254 1.00 81.69 965 LYS A CA 1
ATOM 7254 C C . LYS A 1 965 ? -31.854 0.038 -11.949 1.00 81.69 965 LYS A C 1
ATOM 7256 O O . LYS A 1 965 ? -30.686 -0.316 -11.827 1.00 81.69 965 LYS A O 1
ATOM 7261 N N . ALA A 1 966 ? -32.873 -0.824 -11.873 1.00 83.81 966 ALA A N 1
ATOM 7262 C CA . ALA A 1 966 ? -32.675 -2.267 -11.716 1.00 83.81 966 ALA A CA 1
ATOM 7263 C C . ALA A 1 966 ? -32.025 -2.905 -12.958 1.00 83.81 966 ALA A C 1
ATOM 7265 O O . ALA A 1 966 ? -31.122 -3.724 -12.810 1.00 83.81 966 ALA A O 1
ATOM 7266 N N . TYR A 1 967 ? -32.423 -2.484 -14.164 1.00 86.62 967 TYR A N 1
ATOM 7267 C CA . TYR A 1 967 ? -31.791 -2.881 -15.425 1.00 86.62 967 TYR A CA 1
ATOM 7268 C C . TYR A 1 967 ? -30.308 -2.479 -15.451 1.00 86.62 967 TYR A C 1
ATOM 7270 O O . TYR A 1 967 ? -29.454 -3.325 -15.700 1.00 86.62 967 TYR A O 1
ATOM 7278 N N . ILE A 1 968 ? -29.986 -1.214 -15.138 1.00 84.25 968 ILE A N 1
ATOM 7279 C CA . ILE A 1 968 ? -28.594 -0.727 -15.094 1.00 84.25 968 ILE A CA 1
ATOM 7280 C C . ILE A 1 968 ? -27.777 -1.465 -14.027 1.00 84.25 968 ILE A C 1
ATOM 7282 O O . ILE A 1 968 ? -26.617 -1.771 -14.264 1.00 84.25 968 ILE A O 1
ATOM 7286 N N . ALA A 1 969 ? -28.355 -1.761 -12.861 1.00 83.62 969 ALA A N 1
ATOM 7287 C CA . ALA A 1 969 ? -27.652 -2.458 -11.781 1.00 83.62 969 ALA A CA 1
ATOM 7288 C C . ALA A 1 969 ? -27.415 -3.960 -12.050 1.00 83.62 969 ALA A C 1
ATOM 7290 O O . ALA A 1 969 ? -26.694 -4.602 -11.286 1.00 83.62 969 ALA A O 1
ATOM 7291 N N . GLN A 1 970 ? -28.027 -4.522 -13.099 1.00 83.88 970 GLN A N 1
ATOM 7292 C CA . GLN A 1 970 ? -27.832 -5.906 -13.539 1.00 83.88 970 GLN A CA 1
ATOM 7293 C C . GLN A 1 970 ? -26.855 -6.030 -14.729 1.00 83.88 970 GLN A C 1
ATOM 7295 O O . GLN A 1 970 ? -26.374 -7.134 -14.988 1.00 83.88 970 GLN A O 1
ATOM 7300 N N . GLU A 1 971 ? -26.593 -4.938 -15.457 1.00 80.19 971 GLU A N 1
ATOM 7301 C CA . GLU A 1 971 ? -25.815 -4.897 -16.711 1.00 80.19 971 GLU A CA 1
ATOM 7302 C C . GLU A 1 971 ? -24.309 -4.629 -16.526 1.00 80.19 971 GLU A C 1
ATOM 7304 O O . GLU A 1 971 ? -23.535 -5.310 -17.240 1.00 80.19 971 GLU A O 1
#

Radius of gyration: 48.57 Å; chains: 1; bounding box: 138×94×98 Å

Secondary structure (DSSP, 8-state):
-----------------------------------SS-SS--GGGTT--TTTTPPEEEE-SHHHHHHHHT-SS-EEEEE-S-EE-SS-EEE---SEEEEE-TT-EEE----STTT--SEEEES-EEEEEESPEEE-S----SS---SEEEES-EEEEEES-EEE--SS-SEEEETT-EEEEEES-EEE--SPPPS--TTS-S---EEEEE-SSTT---TTS-EEEEEES-EE-TT--EEEEEEESEEEEEES-EE--TT-S-SBEEES-EEEEES-EE-SS--HHHHB---BSS-EEEEES-BSPPPPBS--PPPSS---PPPHHHHHHHHT-TTTSSSS--EE-TT--EE-SS-S---EEEEEEE-TT-B---PPEEEEBT--EEPPPP--BBTTEEEEEEESSTT----SB-TT-EE-BSS-EEEEEEEEEP-EEEEEEE-TTSB-S-SEEEEETTSPPEEPP--BBTTEEEEEEESSSSSS-EEE-TT-EE--SS-EEEEEEEEEPP---EEEEE-S-S---TT------------TTS-EEEEEEETTEEEEEEE--SSSEEEEEEEE-TT--EEEEEE---SS-S-EEEEEEETTS-TTS-EEEE---SS--EEEEEEE-SEEEEEEEESS----EEEEE-----------EEEEEE-TT-B-----EEE-TT--EEPPP---BBTTEEEEEEESSSSSPP-B-TT-EE--SS-EEEEEEEEE----------------BTTBS-EEEEEEE--TT-------HHHHHHHHHTT--EEEEEEE-TT-SSSPPPHHHHHHHHHHHHHHHHHT-EEEEEEES-----SSGGG--PPPHHHHHHHHHHHHHHHHHTTTTEEEEE--SSSGGGSSSB-SS-BGGGS-HHHHHHHHHHHHHHS-TTSEEEESSHHHHHHHHT--PPPPTTTTTSSSTTTTEEE--TTTT--TT-TTS-SSHHHHHHHHHH-

Foldseek 3Di:
DDDDDDDDDDDDDDDDDDDDDDDDPPDPDPPQQAALDDPADFFLLRQAQALPLDFEDEDAEPVSVLVQLADEDAYEYEHEAAYEDQAEREREETRHEYYYAFPHEYEYQDQAATRFAHYEYELYERHEYALYEQYYNAAAARVHDENYEYYNYESYEYEQAEFEHGNAEPYEYEAAYASYEYELAEWEYPDDFAADHPNHDSQRLQYYEAYPDLPGYHPVQEHGYEYELYEDDERRAHPLPAYHRYEYEYALYEYAYANYQERYEYALYEYEYEQAEYDYPDDQCSPHPYPYDDYFYHYDLYYPHHDTDDDHDDGPTDDDHDHNQVSVVQQPDPQRHRHSNWHADSRGDIGHPDDSGFDWAWAAEAALQWDDDDDIDIDTAQDWAWDDFDPTDHVQWDWAAWDQDHPDQDHPAHGRGIDHDPHHTYTYTRIDRFDKAKEAEAQLQWAFPDRIDIDTPPDFFDFAADIDRVQKDFPAWAQDSPDHDHQDHHRDTHDDPHHGYTYGDIDGHFFFAKDKDWFDDDDDPPDDDDDDDDDDDDDQADWDKDWDADPNFIFIATAGRPDWKGKGKGWDDPPGWKKKKFWFDDPDADKWWKAKDFPPDDRDPDIDIDGDDDDTDIDIDTGHDGGMMMIMITGDGGGTMMMIGGDDDDYDDDDFAKEEEAALQWDDDDDIDTDHAFDKDWDAFDPTDHPQKDWDAKDQDSPDDHPGHGRHIDTDRHYGYIYIDIGGHDDDDDDDDDDDDLAADQQDDDEAEDEDEADLQQADDPPDPVRLVVQNVVSYQEYAYEYAPQVQLEHEHDVSNLVNLLVVLVVSVVSVHAYAYEYENAQDADPALQVWRFHPPVRVLRHLVVCLVSLVVSVVRYSAYELARATHSRQQARGNCQGRVGNDLCSLLVSLVSCLNSHDLQHAYAHAAPCSLCSNVVHLAADDPVREPGSDSNNRYHHDYPQPVPDPPSVPRDPDPVSRVVNNVRD

Sequence (971 aa):
MNNFLSRWLVSKAINLRIWAVSLCIGSIGLLSAQEYCLTKPFGYGASATGGGNATPTLVDTESELTTALEKSGSRVIIITDNITVSSQMSVKNGNFTLLALPGKRLINLTQTKDGSGIMNVKSCSNVIIRNVTFEGPGAYDCEGRDLLQFEGVTNAWVDHCDFQDGCDGNFDNKNVTDNITVSWCCFRYLKAPKSGGSGGTADHRFTNLVGANSSDKPSDGRYNITWAYCWWDQGCVERMTRCRNADLHFLNCYWNSSVAKCYIGPENAKCYLDGCTMEGSLKTDNRFKSYGGTNGLKSVGSVGVPSNTGSVSAPTYAYTALSAAEGKAAVTDATCGAGATLVVTPEGDIYSTCSSSITTYTVTFNANGGNGTMAAQTVKESLATQLNANQFTRSGYAFQGWATFAGTSTVAYADKASVTLTNNLTLYAVWKAATTYTVQFNANGGSCATSSLVYTEGGEALKLPVPTYPGYICKGWYTAAAGGTLVGTASATYTPTKNITLYAQWEVAPPCTLYTYFVNNSDLPSGMTNTDRFSGTAAAGSDLAGSITIDGTIFSTTRRTSNSAHAISFTVNAGYKATLYILANSSGSGEREFRLAKNGGSATDVNRSVAGNEESTAVEIPDLTAGNYVLTASGNWGYSFLGLYECATSADVADTYTITFNSNGGSGSMDEMLVTENVSTKLSACAFTRSGYAFAGWATSASGDVVYADKASITPTANLELYAKWTPVITGDVTYTADNSIFPNPERGFYEHIEQRVKESGNESNLSDSYFTNGTNAGRSLILRLYYLDNFRDKELTSDVMNLINTDMQKLRDKGFKCILRFAYTNTASDNPSENKDANPAIWQAHLAQLKSTLAANADVIYVVQAGFLGAWGEWYYSSQGKGENIPMATKTNLINQLLDAVPASRVVQLRTPKFKTDYLGSNAALTSAEAYKTTAKARLGHHNDAFLNGDENQGTYENVTADKAYIAQE